Protein AF-0000000083254858 (afdb_homodimer)

Radius of gyration: 30.89 Å; Cα contacts (8 Å, |Δi|>4): 1744; chains: 2; bounding box: 69×106×74 Å

Foldseek 3Di:
DPDAAEEEEEQLLDLCNQVLLVLCLVCCVLPPHQEYEYEYAPVSVVSNVLSQLLSVLQVVVSVHNHYYHYDPDLLVRLAPHQAYEYDDFQVPLVLLQCQQPLVLVLVFHRDCCDAPNNLLSCLLVQVVVVVSLVSCVPRPQNHEYEYARPPQQLNQLLCLVRHSHHYWYDDCQVVVVLVLVCVLVVHHSVQWDWWWWFARLWIWTQFIDGNRHTCLQVLLVQDVRRHCCSPVLRPDDSVVSNVLNTHTTSSCCCPVVVVVSSVVSSVCVVVVHDLSVVLVVLSVVSSVVSNPSPNNHSDPSVVVSDPPCRSVLVSVLVSCLVNQVQDKDWIWDFCQPQDVVDDRSRTHTTIFGQGVVGTHGDHRPDDRPVSVVQRVLLSVLSVLSSVCSVQLDLVSPLVSSVSHSRRDDSVSSSVSSVVSCVVCVVSNVNNVDDPD/DPDAAEEEEEQLLDLCNQVLLVLCLVCCVLPPHQEYEYEYAPVSVVSNVLSQLLSVLQCVVSVHNHYYHYDPDLLVRLAPHQAYEYDDFQVPLVLLQCQQPLVLVLVFHRDCCDAPNNLLSCLLVQVVVVVSLVSCVPRPQNHEYEYARPPQQLNQLLCLVRHSHHYWYDDCQVVVVLVLVCVLVVHHSVQWDWWWWFARLWIWTQFIDGNRHTCLQVLLVQDPRRHCVPVVLRVDDSVVSNVLNTHTTSSCCCPVVVVVSSVVSSVCVVVVHDLSVVLVVLSVVSSVVSNPSPNNHSDPSVVVSDPPCRSVLVSVLVSCLVNQVQDKDWIWDFCQPQPVVDDRSRTHTTIFGQGVVGTHGDHRPDDRPVSVVQSVLLSVLSVLSSVCSVQLDLVSPLVSSVSHSRRDDSVSSSVSSVVSCVVCVVSNVNNVDDPD

InterPro domains:
  IPR001088 Glycoside hydrolase, family 4 [PF02056] (6-181)
  IPR001088 Glycoside hydrolase, family 4 [PR00732] (6-21)
  IPR001088 Glycoside hydrolase, family 4 [PR00732] (77-93)
  IPR001088 Glycoside hydrolase, family 4 [PR00732] (98-111)
  IPR001088 Glycoside hydrolase, family 4 [PR00732] (112-132)
  IPR001088 Glycoside hydrolase, family 4 [PR00732] (141-158)
  IPR001088 Glycoside hydrolase, family 4 [PR00732] (166-177)
  IPR001088 Glycoside hydrolase, family 4 [PR00732] (192-204)
  IPR001088 Glycoside hydrolase, family 4 [PTHR32092] (4-433)
  IPR015955 Lactate dehydrogenase/glycoside hydrolase, family 4, C-terminal [G3DSA:3.90.110.10] (170-436)
  IPR015955 Lactate dehydrogenase/glycoside hydrolase, family 4, C-terminal [SSF56327] (172-433)
  IPR019802 Glycoside hydrolase, family 4, conserved site [PS01324] (141-171)
  IPR022616 Glycosyl hydrolase, family 4, C-terminal [PF11975] (196-407)
  IPR036291 NAD(P)-binding domain superfamily [SSF51735] (4-169)

Solvent-accessible surface area (backbone atoms only — not comparable to full-atom values): 44725 Å² total; per-residue (Å²): 128,83,79,82,33,30,36,17,31,40,31,28,29,35,91,56,41,45,49,34,48,51,35,47,64,73,38,30,92,81,38,62,57,32,33,39,27,33,21,29,52,80,92,33,43,70,42,28,51,39,40,44,50,28,42,46,38,30,38,60,72,68,67,56,84,50,46,73,46,80,45,69,50,61,67,71,39,39,51,66,19,53,35,35,36,35,51,49,59,73,65,47,64,64,41,42,38,49,21,34,47,56,36,44,79,73,75,34,53,43,31,55,67,44,59,65,12,12,48,53,38,34,38,36,35,40,52,55,52,50,50,50,43,55,53,31,59,73,44,24,55,84,21,41,36,41,33,50,31,60,35,23,34,54,42,40,26,44,36,64,72,75,44,89,53,50,66,42,14,47,66,44,66,67,58,52,51,42,52,50,50,19,62,75,67,70,45,64,56,90,46,49,48,72,40,49,42,43,32,64,81,44,35,30,38,52,42,35,25,53,80,81,39,80,42,48,65,59,50,51,71,38,52,93,85,43,35,60,68,66,47,80,83,36,81,62,54,66,65,53,43,45,52,52,61,35,49,66,44,71,58,44,42,60,54,41,31,23,56,60,49,41,52,51,49,50,52,36,47,72,72,67,50,45,72,43,57,53,50,50,52,51,49,53,54,48,50,59,55,42,57,37,87,82,48,46,69,72,60,75,69,58,60,69,74,54,71,62,61,43,36,47,50,53,44,50,49,52,39,26,30,75,62,45,59,55,49,81,46,66,35,29,38,66,31,48,74,55,51,74,64,48,59,42,72,38,46,25,25,32,43,18,35,26,27,60,93,42,71,41,75,50,82,68,90,59,76,50,70,68,48,53,11,57,46,41,16,47,48,34,16,44,56,36,36,47,50,15,33,73,64,23,39,67,50,42,38,46,44,16,47,48,35,26,80,72,40,44,30,40,63,59,45,47,57,51,47,53,52,51,50,59,73,39,39,92,62,36,56,58,62,66,64,74,86,124,128,86,81,82,35,29,36,17,31,41,31,27,29,34,93,57,42,47,49,35,48,51,33,48,63,74,38,30,92,81,38,61,58,31,33,40,28,32,20,30,52,79,92,34,44,68,43,25,51,39,42,44,50,29,42,46,37,30,38,60,73,68,68,55,83,49,46,73,44,78,45,68,50,60,66,73,38,39,52,65,20,50,33,36,36,36,50,49,59,74,65,46,66,64,43,41,39,48,21,35,47,56,35,44,78,74,75,34,54,43,31,55,67,45,60,63,12,11,49,53,38,33,38,36,34,39,52,54,51,50,51,51,44,55,52,31,60,72,43,23,55,84,20,40,36,42,32,50,31,60,34,23,35,55,41,41,27,45,37,63,73,73,44,88,53,49,65,40,15,49,66,46,65,66,58,52,50,42,52,52,49,19,63,74,68,70,44,64,54,90,47,49,49,72,40,51,42,42,31,65,82,43,34,30,38,53,41,34,24,52,81,83,40,80,42,49,66,60,51,50,70,39,52,94,86,42,34,53,70,67,44,84,77,21,88,53,54,64,63,52,42,45,53,53,60,36,49,65,42,71,58,43,42,61,52,42,32,23,56,60,49,41,52,51,49,50,53,35,45,72,73,69,48,45,71,44,57,53,51,52,52,51,49,54,54,48,51,58,55,42,59,37,87,82,48,47,67,72,61,75,68,57,61,71,75,54,72,60,60,43,35,48,50,52,46,50,49,51,39,26,30,75,65,45,59,54,48,81,45,67,34,29,40,66,32,48,75,55,51,72,62,49,58,41,74,38,45,25,26,32,41,18,36,26,26,60,93,42,70,43,75,51,83,70,88,60,75,51,69,69,48,53,10,57,49,40,16,46,50,34,16,44,56,37,37,47,49,16,35,74,63,23,38,67,51,42,37,47,43,16,48,47,36,26,81,73,40,45,30,42,63,59,46,46,58,50,47,53,52,51,51,60,74,38,40,92,60,36,57,59,64,63,63,72,86,122

Nearest PDB structures (foldseek):
  1s6y-assembly1_A  TM=9.684E-01  e=2.148E-42  Geobacillus stearothermophilus
  5c3m-assembly1_C  TM=9.753E-01  e=1.335E-41  Geobacillus stearothermophilus
  5c3m-assembly2_B-3  TM=9.693E-01  e=7.541E-41  Geobacillus stearothermophilus
  6dvv-assembly1_A  TM=8.796E-01  e=2.814E-28  Klebsiella pneumoniae
  6dvv-assembly2_B  TM=8.371E-01  e=1.435E-28  Klebsiella pneumoniae

Secondary structure (DSSP, 8-state):
-----EEEEETTT-TTHHHHHHHHHHHTTTS---EEEEE--GGGHHHHHHHHHHHHHHHHHHT---EEEEES-HHHHHTT-SEEEE---TTHHHHHHHHHHHHHHTTS---SSSHHHHHHHHHHHHHHHHHHHHHHHHH-TT-EEEE-SSSHHHHHHHHHHH--SEEEE--SHHHHHHHHHHHHHT--GGGEEEEEEEETTEEEEEEEEETTEE-HHHHHTT-TT--GGGSTT----HHHHHHHTSEE-GGGHHHHBHHHHHHHHHHHHHTT--HHHHHHHHHHHHHHHHT-TT--S--GGGGGSS-TTHHHHHHHHHHHHHHT---EEEEEEE-TTSSTTS-TTSEEEEEEEEETTEEEEPPP----TTHHHHHHHHHHHHHHHHHHHHH--HHHHHHHHHHSTT--BHHHHHHHHHHHHHHTGGG-GGGS----/-----EEEEETTT-TTHHHHHHHHHHHTTTS---EEEEE--GGGHHHHHHHHHHHHHHHHHHT---EEEEES-HHHHHTT-SEEEE---TTHHHHHHHHHHHHHHTTS---SSSHHHHHHHHHHHHHHHHHHHHHHHHH-TT-EEEE-SSSHHHHHHHHHHH--SEEEE--SHHHHHHHHHHHHHT--GGGEEEEEEEETTEEEEEEEEETTEE-HHHHHTT-TTS-GGGSTT--S-HHHHHHHTSEE-GGGHHHHBHHHHHHHHHHHHHTT--HHHHHHHHHHHHHHHHT-TT--S--GGGGGSS-TTHHHHHHHHHHHHHHT---EEEEEEE-TTSSTTS-TTSEEEEEEEEETTEEEEPPP----HHHHHHHHHHHHHHHHHHHHHHH--HHHHHHHHHHSTT--BHHHHHHHHHHHHHHTGGG-GGGS----

Sequence (872 aa):
MTHHLKIAVIGGGSSYTPELIEGFIRNYPSFPVTEIVLVDIEQGERKLSIVGQLAQRMIEKSGLPIAVRLTLDRRSALEGAAYVLTQLRVGLLEARGWDESIPLRYGFLGQETTGAGGMMKALRTIPVLLDICKDMEELCPDAWLLNFANPAGMVTEAILKHSSIRSIGLCNSPIAAYKWLSGLYNVPVDRIACEFVGLNHLHWISRIEVDGASKLEEILGGGEAYSASNVPQLAWNERLIRSLGAIPSYYLKYFYLHREMLAEQREAHGRGENRAETVKRLEEELFEVYRDPELSHKPPQLEQRGGAYYSEAAVHLMNSLYNDAGDMQTLNVANGDTLPFLPADACIEANCKVTSAGPLVQPVTTVPAAAVGLIQAVKTYERIAIEAAVTGSRDTALLALASHPLIDSASMAEEMLDEMLNRNRAYLPQFFQTTSMTHHLKIAVIGGGSSYTPELIEGFIRNYPSFPVTEIVLVDIEQGERKLSIVGQLAQRMIEKSGLPIAVRLTLDRRSALEGAAYVLTQLRVGLLEARGWDESIPLRYGFLGQETTGAGGMMKALRTIPVLLDICKDMEELCPDAWLLNFANPAGMVTEAILKHSSIRSIGLCNSPIAAYKWLSGLYNVPVDRIACEFVGLNHLHWISRIEVDGASKLEEILGGGEAYSASNVPQLAWNERLIRSLGAIPSYYLKYFYLHREMLAEQREAHGRGENRAETVKRLEEELFEVYRDPELSHKPPQLEQRGGAYYSEAAVHLMNSLYNDAGDMQTLNVANGDTLPFLPADACIEANCKVTSAGPLVQPVTTVPAAAVGLIQAVKTYERIAIEAAVTGSRDTALLALASHPLIDSASMAEEMLDEMLNRNRAYLPQFFQTTS

Organism: NCBI:txid582686

Structure (mmCIF, N/CA/C/O backbone):
data_AF-0000000083254858-model_v1
#
loop_
_entity.id
_entity.type
_entity.pdbx_description
1 polymer 6-phospho-beta-glucosidase
#
loop_
_atom_site.group_PDB
_atom_site.id
_atom_site.type_symbol
_atom_site.label_atom_id
_atom_site.label_alt_id
_atom_site.label_comp_id
_atom_site.label_asym_id
_atom_site.label_entity_id
_atom_site.label_seq_id
_atom_site.pdbx_PDB_ins_code
_atom_site.Cartn_x
_atom_site.Cartn_y
_atom_site.Cartn_z
_atom_site.occupancy
_atom_site.B_iso_or_equiv
_atom_site.auth_seq_id
_atom_site.auth_comp_id
_atom_site.auth_asym_id
_atom_site.auth_atom_id
_atom_site.pdbx_PDB_model_num
ATOM 1 N N . MET A 1 1 ? -9.656 55.125 -0.97 1 36.62 1 MET A N 1
ATOM 2 C CA . MET A 1 1 ? -10.445 54.031 -0.395 1 36.62 1 MET A CA 1
ATOM 3 C C . MET A 1 1 ? -9.57 53.125 0.467 1 36.62 1 MET A C 1
ATOM 5 O O . MET A 1 1 ? -8.562 52.594 -0.002 1 36.62 1 MET A O 1
ATOM 9 N N . THR A 1 2 ? -9.531 53.375 1.734 1 49.47 2 THR A N 1
ATOM 10 C CA . THR A 1 2 ? -8.57 52.781 2.656 1 49.47 2 THR A CA 1
ATOM 11 C C . THR A 1 2 ? -8.602 51.281 2.555 1 49.47 2 THR A C 1
ATOM 13 O O . THR A 1 2 ? -9.672 50.656 2.602 1 49.47 2 THR A O 1
ATOM 16 N N . HIS A 1 3 ? -7.633 50.625 1.886 1 76.56 3 HIS A N 1
ATOM 17 C CA . HIS A 1 3 ? -7.512 49.188 1.618 1 76.56 3 HIS A CA 1
ATOM 18 C C . HIS A 1 3 ? -7.613 48.375 2.906 1 76.56 3 HIS A C 1
ATOM 20 O O . HIS A 1 3 ? -6.934 48.688 3.889 1 76.56 3 HIS A O 1
ATOM 26 N N . HIS A 1 4 ? -8.844 47.688 3.145 1 89.25 4 HIS A N 1
ATOM 27 C CA . HIS A 1 4 ? -9.086 46.844 4.309 1 89.25 4 HIS A CA 1
ATOM 28 C C . HIS A 1 4 ? -8.711 45.406 4.016 1 89.25 4 HIS A C 1
ATOM 30 O O . HIS A 1 4 ? -9.273 44.781 3.111 1 89.25 4 HIS A O 1
ATOM 36 N N . LEU A 1 5 ? -7.633 45.031 4.656 1 97.69 5 LEU A N 1
ATOM 37 C CA . LEU A 1 5 ? -7.18 43.656 4.527 1 97.69 5 LEU A CA 1
ATOM 38 C C . LEU A 1 5 ? -7.262 42.938 5.867 1 97.69 5 LEU A C 1
ATOM 40 O O . LEU A 1 5 ? -6.422 43.125 6.746 1 97.69 5 LEU A O 1
ATOM 44 N N . LYS A 1 6 ? -8.289 42.031 5.996 1 98.44 6 LYS A N 1
ATOM 45 C CA . LYS A 1 6 ? -8.625 41.375 7.254 1 98.44 6 LYS A CA 1
ATOM 46 C C . LYS A 1 6 ? -8.234 39.906 7.223 1 98.44 6 LYS A C 1
ATOM 48 O O . LYS A 1 6 ? -8.539 39.188 6.262 1 98.44 6 LYS A O 1
ATOM 53 N N . ILE A 1 7 ? -7.594 39.438 8.281 1 98.5 7 ILE A N 1
ATOM 54 C CA . ILE A 1 7 ? -7.219 38.062 8.469 1 98.5 7 ILE A CA 1
ATOM 55 C C . ILE A 1 7 ? -7.918 37.5 9.711 1 98.5 7 ILE A C 1
ATOM 57 O O . ILE A 1 7 ? -7.859 38.094 10.781 1 98.5 7 ILE A O 1
ATOM 61 N N . ALA A 1 8 ? -8.609 36.406 9.547 1 98.81 8 ALA A N 1
ATOM 62 C CA . ALA A 1 8 ? -9.164 35.688 10.688 1 98.81 8 ALA A CA 1
ATOM 63 C C . ALA A 1 8 ? -8.297 34.469 11.039 1 98.81 8 ALA A C 1
ATOM 65 O O . ALA A 1 8 ? -7.969 33.656 10.172 1 98.81 8 ALA A O 1
ATOM 66 N N . VAL A 1 9 ? -7.855 34.344 12.289 1 98.5 9 VAL A N 1
ATOM 67 C CA . VAL A 1 9 ? -7.051 33.219 12.758 1 98.5 9 VAL A CA 1
ATOM 68 C C . VAL A 1 9 ? -7.867 32.375 13.727 1 98.5 9 VAL A C 1
ATOM 70 O O . VAL A 1 9 ? -8.086 32.75 14.875 1 98.5 9 VAL A O 1
ATOM 73 N N . ILE A 1 10 ? -8.297 31.219 13.25 1 98.56 10 ILE A N 1
ATOM 74 C CA . ILE A 1 10 ? -9.031 30.297 14.086 1 98.56 10 ILE A CA 1
ATOM 75 C C . ILE A 1 10 ? -8.055 29.422 14.875 1 98.56 10 ILE A C 1
ATOM 77 O O . ILE A 1 10 ? -7.23 28.719 14.281 1 98.56 10 ILE A O 1
ATOM 81 N N . GLY A 1 11 ? -8.195 29.344 16.141 1 97.88 11 GLY A N 1
ATOM 82 C CA . GLY A 1 11 ? -7.152 28.859 17.031 1 97.88 11 GLY A CA 1
ATOM 83 C C . GLY A 1 11 ? -6.156 29.938 17.422 1 97.88 11 GLY A C 1
ATOM 84 O O . GLY A 1 11 ? -4.949 29.688 17.469 1 97.88 11 GLY A O 1
ATOM 85 N N . GLY A 1 12 ? -6.648 31.078 17.609 1 97.44 12 GLY A N 1
ATOM 86 C CA . GLY A 1 12 ? -5.82 32.25 17.859 1 97.44 12 GLY A CA 1
ATOM 87 C C . GLY A 1 12 ? -4.984 32.125 19.125 1 97.44 12 GLY A C 1
ATOM 88 O O . GLY A 1 12 ? -3.965 32.812 19.266 1 97.44 12 GLY A O 1
ATOM 89 N N . GLY A 1 13 ? -5.395 31.297 20.031 1 96.81 13 GLY A N 1
ATOM 90 C CA . GLY A 1 13 ? -4.684 31.125 21.281 1 96.81 13 GLY A CA 1
ATOM 91 C C . GLY A 1 13 ? -3.488 30.203 21.172 1 96.81 13 GLY A C 1
ATOM 92 O O . GLY A 1 13 ? -2.814 29.922 22.172 1 96.81 13 GLY A O 1
ATOM 93 N N . SER A 1 14 ? -3.184 29.75 19.969 1 94.44 14 SER A N 1
ATOM 94 C CA . SER A 1 14 ? -2.025 28.891 19.766 1 94.44 14 SER A CA 1
ATOM 95 C C . SER A 1 14 ? -0.74 29.562 20.234 1 94.44 14 SER A C 1
ATOM 97 O O . SER A 1 14 ? -0.563 30.766 20.047 1 94.44 14 SER A O 1
ATOM 99 N N . SER A 1 15 ? 0.184 28.734 20.75 1 92.38 15 SER A N 1
ATOM 100 C CA . SER A 1 15 ? 1.477 29.266 21.188 1 92.38 15 SER A CA 1
ATOM 101 C C . SER A 1 15 ? 2.303 29.75 20 1 92.38 15 SER A C 1
ATOM 103 O O . SER A 1 15 ? 3.289 30.469 20.188 1 92.38 15 SER A O 1
ATOM 105 N N . TYR A 1 16 ? 1.855 29.5 18.781 1 91.06 16 TYR A N 1
ATOM 106 C CA . TYR A 1 16 ? 2.604 29.875 17.594 1 91.06 16 TYR A CA 1
ATOM 107 C C . TYR A 1 16 ? 2.102 31.203 17.031 1 91.06 16 TYR A C 1
ATOM 109 O O . TYR A 1 16 ? 2.717 31.766 16.125 1 91.06 16 TYR A O 1
ATOM 117 N N . THR A 1 17 ? 1.029 31.734 17.562 1 94.88 17 THR A N 1
ATOM 118 C CA . THR A 1 17 ? 0.412 32.938 17.031 1 94.88 17 THR A CA 1
ATOM 119 C C . THR A 1 17 ? 1.402 34.094 17.062 1 94.88 17 THR A C 1
ATOM 121 O O . THR A 1 17 ? 1.44 34.906 16.125 1 94.88 17 THR A O 1
ATOM 124 N N . PRO A 1 18 ? 2.289 34.219 18.062 1 94.19 18 PRO A N 1
ATOM 125 C CA . PRO A 1 18 ? 3.252 35.344 18.047 1 94.19 18 PRO A CA 1
ATOM 126 C C . PRO A 1 18 ? 4.176 35.281 16.828 1 94.19 18 PRO A C 1
ATOM 128 O O . PRO A 1 18 ? 4.562 36.312 16.297 1 94.19 18 PRO A O 1
ATOM 131 N N . GLU A 1 19 ? 4.516 34.094 16.438 1 93.31 19 GLU A N 1
ATOM 132 C CA . GLU A 1 19 ? 5.316 33.969 15.219 1 93.31 19 GLU A CA 1
ATOM 133 C C . GLU A 1 19 ? 4.551 34.438 14 1 93.31 19 GLU A C 1
ATOM 135 O O . GLU A 1 19 ? 5.125 35.062 13.102 1 93.31 19 GLU A O 1
ATOM 140 N N . LEU A 1 20 ? 3.295 34.188 13.953 1 94.69 20 LEU A N 1
ATOM 141 C CA . LEU A 1 20 ? 2.426 34.688 12.891 1 94.69 20 LEU A CA 1
ATOM 142 C C . LEU A 1 20 ? 2.389 36.188 12.875 1 94.69 20 LEU A C 1
ATOM 144 O O . LEU A 1 20 ? 2.506 36.812 11.82 1 94.69 20 LEU A O 1
ATOM 148 N N . ILE A 1 21 ? 2.262 36.781 14.047 1 96.38 21 ILE A N 1
ATOM 149 C CA . ILE A 1 21 ? 2.205 38.219 14.195 1 96.38 21 ILE A CA 1
ATOM 150 C C . ILE A 1 21 ? 3.518 38.844 13.719 1 96.38 21 ILE A C 1
ATOM 152 O O . ILE A 1 21 ? 3.516 39.844 12.984 1 96.38 21 ILE A O 1
ATOM 156 N N . GLU A 1 22 ? 4.598 38.25 14.148 1 95.12 22 GLU A N 1
ATOM 157 C CA . GLU A 1 22 ? 5.898 38.688 13.68 1 95.12 22 GLU A CA 1
ATOM 158 C C . GLU A 1 22 ? 5.977 38.656 12.156 1 95.12 22 GLU A C 1
ATOM 160 O O . GLU A 1 22 ? 6.523 39.594 11.531 1 95.12 22 GLU A O 1
ATOM 165 N N . GLY A 1 23 ? 5.449 37.625 11.555 1 94.69 23 GLY A N 1
ATOM 166 C CA . GLY A 1 23 ? 5.422 37.531 10.109 1 94.69 23 GLY A CA 1
ATOM 167 C C . GLY A 1 23 ? 4.652 38.625 9.438 1 94.69 23 GLY A C 1
ATOM 168 O O . GLY A 1 23 ? 5.105 39.188 8.43 1 94.69 23 GLY A O 1
ATOM 169 N N . PHE A 1 24 ? 3.471 39 9.961 1 96.88 24 PHE A N 1
ATOM 170 C CA . PHE A 1 24 ? 2.672 40.094 9.398 1 96.88 24 PHE A CA 1
ATOM 171 C C . PHE A 1 24 ? 3.408 41.438 9.508 1 96.88 24 PHE A C 1
ATOM 173 O O . PHE A 1 24 ? 3.387 42.219 8.57 1 96.88 24 PHE A O 1
ATOM 180 N N . ILE A 1 25 ? 4.047 41.625 10.656 1 97 25 ILE A N 1
ATOM 181 C CA . ILE A 1 25 ? 4.793 42.844 10.875 1 97 25 ILE A CA 1
ATOM 182 C C . ILE A 1 25 ? 5.922 42.969 9.852 1 97 25 ILE A C 1
ATOM 184 O O . ILE A 1 25 ? 6.066 44 9.188 1 97 25 ILE A O 1
ATOM 188 N N . ARG A 1 26 ? 6.637 41.906 9.68 1 95.38 26 ARG A N 1
ATOM 189 C CA . ARG A 1 26 ? 7.797 41.906 8.797 1 95.38 26 ARG A CA 1
ATOM 190 C C . ARG A 1 26 ? 7.375 42.062 7.344 1 95.38 26 ARG A C 1
ATOM 192 O O . ARG A 1 26 ? 8.109 42.656 6.547 1 95.38 26 ARG A O 1
ATOM 199 N N . ASN A 1 27 ? 6.219 41.656 6.973 1 96.5 27 ASN A N 1
ATOM 200 C CA . ASN A 1 27 ? 5.789 41.656 5.578 1 96.5 27 ASN A CA 1
ATOM 201 C C . ASN A 1 27 ? 4.844 42.812 5.277 1 96.5 27 ASN A C 1
ATOM 203 O O . ASN A 1 27 ? 4.312 42.906 4.168 1 96.5 27 ASN A O 1
ATOM 207 N N . TYR A 1 28 ? 4.605 43.688 6.137 1 97.44 28 TYR A N 1
ATOM 208 C CA . TYR A 1 28 ? 3.611 44.75 6.027 1 97.44 28 TYR A CA 1
ATOM 209 C C . TYR A 1 28 ? 3.842 45.594 4.773 1 97.44 28 TYR A C 1
ATOM 211 O O . TYR A 1 28 ? 2.887 46 4.109 1 97.44 28 TYR A O 1
ATOM 219 N N . PRO A 1 29 ? 5.086 45.875 4.371 1 97.31 29 PRO A N 1
ATOM 220 C CA . PRO A 1 29 ? 5.289 46.719 3.188 1 97.31 29 PRO A CA 1
ATOM 221 C C . PRO A 1 29 ? 4.711 46.094 1.916 1 97.31 29 PRO A C 1
ATOM 223 O O . PRO A 1 29 ? 4.207 46.812 1.049 1 97.31 29 PRO A O 1
ATOM 226 N N . SER A 1 30 ? 4.738 44.812 1.845 1 96.94 30 SER A N 1
ATOM 227 C CA . SER A 1 30 ? 4.277 44.156 0.63 1 96.94 30 SER A CA 1
ATOM 228 C C . SER A 1 30 ? 2.926 43.5 0.847 1 96.94 30 SER A C 1
ATOM 230 O O . SER A 1 30 ? 2.24 43.125 -0.115 1 96.94 30 SER A O 1
ATOM 232 N N . PHE A 1 31 ? 2.502 43.344 2.008 1 97.44 31 PHE A N 1
ATOM 233 C CA . PHE A 1 31 ? 1.245 42.719 2.398 1 97.44 31 PHE A CA 1
ATOM 234 C C . PHE A 1 31 ? 0.6 43.469 3.555 1 97.44 31 PHE A C 1
ATOM 236 O O . PHE A 1 31 ? 0.658 43.031 4.703 1 97.44 31 PHE A O 1
ATOM 243 N N . PRO A 1 32 ? -0.083 44.531 3.246 1 97.75 32 PRO A N 1
ATOM 244 C CA . PRO A 1 32 ? -0.502 45.5 4.258 1 97.75 32 PRO A CA 1
ATOM 245 C C . PRO A 1 32 ? -1.776 45.062 4.988 1 97.75 32 PRO A C 1
ATOM 247 O O . PRO A 1 32 ? -2.828 45.688 4.809 1 97.75 32 PRO A O 1
ATOM 250 N N . VAL A 1 33 ? -1.627 44.156 5.809 1 98 33 VAL A N 1
ATOM 251 C CA . VAL A 1 33 ? -2.723 43.688 6.656 1 98 33 VAL A CA 1
ATOM 252 C C . VAL A 1 33 ? -3.152 44.812 7.598 1 98 33 VAL A C 1
ATOM 254 O O . VAL A 1 33 ? -2.312 45.469 8.227 1 98 33 VAL A O 1
ATOM 257 N N . THR A 1 34 ? -4.484 45 7.727 1 98.19 34 THR A N 1
ATOM 258 C CA . THR A 1 34 ? -4.949 46.094 8.547 1 98.19 34 THR A CA 1
ATOM 259 C C . THR A 1 34 ? -5.699 45.594 9.773 1 98.19 34 THR A C 1
ATOM 261 O O . THR A 1 34 ? -5.887 46.312 10.75 1 98.19 34 THR A O 1
ATOM 264 N N . GLU A 1 35 ? -6.148 44.375 9.711 1 98.62 35 GLU A N 1
ATOM 265 C CA . GLU A 1 35 ? -6.91 43.812 10.828 1 98.62 35 GLU A CA 1
ATOM 266 C C . GLU A 1 35 ? -6.645 42.312 10.984 1 98.62 35 GLU A C 1
ATOM 268 O O . GLU A 1 35 ? -6.723 41.562 10.016 1 98.62 35 GLU A O 1
ATOM 273 N N . ILE A 1 36 ? -6.301 41.938 12.148 1 98.69 36 ILE A N 1
ATOM 274 C CA . ILE A 1 36 ? -6.141 40.531 12.523 1 98.69 36 ILE A CA 1
ATOM 275 C C . ILE A 1 36 ? -7.125 40.188 13.633 1 98.69 36 ILE A C 1
ATOM 277 O O . ILE A 1 36 ? -7.133 40.812 14.695 1 98.69 36 ILE A O 1
ATOM 281 N N . VAL A 1 37 ? -8 39.25 13.391 1 98.88 37 VAL A N 1
ATOM 282 C CA . VAL A 1 37 ? -8.922 38.781 14.422 1 98.88 37 VAL A CA 1
ATOM 283 C C . VAL A 1 37 ? -8.508 37.375 14.898 1 98.88 37 VAL A C 1
ATOM 285 O O . VAL A 1 37 ? -8.508 36.438 14.117 1 98.88 37 VAL A O 1
ATOM 288 N N . LEU A 1 38 ? -8.094 37.281 16.156 1 98.81 38 LEU A N 1
ATOM 289 C CA . LEU A 1 38 ? -7.785 36 16.812 1 98.81 38 LEU A CA 1
ATOM 290 C C . LEU A 1 38 ? -9.023 35.438 17.484 1 98.81 38 LEU A C 1
ATOM 292 O O . LEU A 1 38 ? -9.625 36.094 18.344 1 98.81 38 LEU A O 1
ATOM 296 N N . VAL A 1 39 ? -9.367 34.281 17.062 1 98.62 39 VAL A N 1
ATOM 297 C CA . VAL A 1 39 ? -10.578 33.688 17.594 1 98.62 39 VAL A CA 1
ATOM 298 C C . VAL A 1 39 ? -10.242 32.312 18.203 1 98.62 39 VAL A C 1
ATOM 300 O O . VAL A 1 39 ? -9.375 31.609 17.703 1 98.62 39 VAL A O 1
ATOM 303 N N . ASP A 1 40 ? -10.852 31.953 19.312 1 98.5 40 ASP A N 1
ATOM 304 C CA . ASP A 1 40 ? -10.742 30.641 19.953 1 98.5 40 ASP A CA 1
ATOM 305 C C . ASP A 1 40 ? -12.062 30.219 20.578 1 98.5 40 ASP A C 1
ATOM 307 O O . ASP A 1 40 ? -13.047 30.969 20.531 1 98.5 40 ASP A O 1
ATOM 311 N N . ILE A 1 41 ? -12.109 29.047 21.016 1 97.81 41 ILE A N 1
ATOM 312 C CA . ILE A 1 41 ? -13.281 28.516 21.719 1 97.81 41 ILE A CA 1
ATOM 313 C C . ILE A 1 41 ? -13.188 28.875 23.203 1 97.81 41 ILE A C 1
ATOM 315 O O . ILE A 1 41 ? -12.164 29.375 23.672 1 97.81 41 ILE A O 1
ATOM 319 N N . GLU A 1 42 ? -14.242 28.578 23.938 1 97.69 42 GLU A N 1
ATOM 320 C CA . GLU A 1 42 ? -14.305 28.938 25.344 1 97.69 42 GLU A CA 1
ATOM 321 C C . GLU A 1 42 ? -13.18 28.281 26.141 1 97.69 42 GLU A C 1
ATOM 323 O O . GLU A 1 42 ? -12.555 28.906 26.984 1 97.69 42 GLU A O 1
ATOM 328 N N . GLN A 1 43 ? -12.883 27.062 25.797 1 96.31 43 GLN A N 1
ATOM 329 C CA . GLN A 1 43 ? -11.836 26.328 26.5 1 96.31 43 GLN A CA 1
ATOM 330 C C . GLN A 1 43 ? -10.461 26.938 26.266 1 96.31 43 GLN A C 1
ATOM 332 O O . GLN A 1 43 ? -9.523 26.688 27.016 1 96.31 43 GLN A O 1
ATOM 337 N N . GLY A 1 44 ? -10.383 27.75 25.219 1 96.75 44 GLY A N 1
ATOM 338 C CA . GLY A 1 44 ? -9.117 28.375 24.859 1 96.75 44 GLY A CA 1
ATOM 339 C C . GLY A 1 44 ? -9.039 29.828 25.25 1 96.75 44 GLY A C 1
ATOM 340 O O . GLY A 1 44 ? -8.094 30.531 24.859 1 96.75 44 GLY A O 1
ATOM 341 N N . GLU A 1 45 ? -9.969 30.297 26.016 1 98 45 GLU A N 1
ATOM 342 C CA . GLU A 1 45 ? -10.078 31.719 26.312 1 98 45 GLU A CA 1
ATOM 343 C C . GLU A 1 45 ? -8.836 32.219 27.047 1 98 45 GLU A C 1
ATOM 345 O O . GLU A 1 45 ? -8.32 33.312 26.734 1 98 45 GLU A O 1
ATOM 350 N N . ARG A 1 46 ? -8.359 31.469 28.031 1 97.25 46 ARG A N 1
ATOM 351 C CA . ARG A 1 46 ? -7.168 31.859 28.781 1 97.25 46 ARG A CA 1
ATOM 352 C C . ARG A 1 46 ? -5.961 32 27.859 1 97.25 46 ARG A C 1
ATOM 354 O O . ARG A 1 46 ? -5.246 33 27.922 1 97.25 46 ARG A O 1
ATOM 361 N N . LYS A 1 47 ? -5.777 31.031 27.016 1 97.56 47 LYS A N 1
ATOM 362 C CA . LYS A 1 47 ? -4.664 31.078 26.078 1 97.56 47 LYS A CA 1
ATOM 363 C C . LYS A 1 47 ? -4.805 32.25 25.109 1 97.56 47 LYS A C 1
ATOM 365 O O . LYS A 1 47 ? -3.828 32.938 24.797 1 97.56 47 LYS A O 1
ATOM 370 N N . LEU A 1 48 ? -6.031 32.406 24.641 1 98.44 48 LEU A N 1
ATOM 371 C CA . LEU A 1 48 ? -6.316 33.5 23.719 1 98.44 48 LEU A CA 1
ATOM 372 C C . LEU A 1 48 ? -5.957 34.844 24.328 1 98.44 48 LEU A C 1
ATOM 374 O O . LEU A 1 48 ? -5.367 35.688 23.672 1 98.44 48 LEU A O 1
ATOM 378 N N . SER A 1 49 ? -6.309 34.969 25.562 1 98.31 49 SER A N 1
ATOM 379 C CA . SER A 1 49 ? -6.047 36.219 26.266 1 98.31 49 SER A CA 1
ATOM 380 C C . SER A 1 49 ? -4.547 36.5 26.391 1 98.31 49 SER A C 1
ATOM 382 O O . SER A 1 49 ? -4.07 37.594 26.078 1 98.31 49 SER A O 1
ATOM 384 N N . ILE A 1 50 ? -3.814 35.5 26.797 1 97.94 50 ILE A N 1
ATOM 385 C CA . ILE A 1 50 ? -2.377 35.594 27.016 1 97.94 50 ILE A CA 1
ATOM 386 C C . ILE A 1 50 ? -1.681 35.906 25.688 1 97.94 50 ILE A C 1
ATOM 388 O O . ILE A 1 50 ? -0.921 36.875 25.578 1 97.94 50 ILE A O 1
ATOM 392 N N . VAL A 1 51 ? -1.982 35.156 24.719 1 97.25 51 VAL A N 1
ATOM 393 C CA . VAL A 1 51 ? -1.35 35.25 23.406 1 97.25 51 VAL A CA 1
ATOM 394 C C . VAL A 1 51 ? -1.793 36.531 22.703 1 97.25 51 VAL A C 1
ATOM 396 O O . VAL A 1 51 ? -0.987 37.188 22.062 1 97.25 51 VAL A O 1
ATOM 399 N N . GLY A 1 52 ? -3.064 36.812 22.828 1 98.12 52 GLY A N 1
ATOM 400 C CA . GLY A 1 52 ? -3.611 38.031 22.234 1 98.12 52 GLY A CA 1
ATOM 401 C C . GLY A 1 52 ? -2.98 39.281 22.766 1 98.12 52 GLY A C 1
ATOM 402 O O . GLY A 1 52 ? -2.701 40.219 22.016 1 98.12 52 GLY A O 1
ATOM 403 N N . GLN A 1 53 ? -2.785 39.344 24.031 1 98.12 53 GLN A N 1
ATOM 404 C CA . GLN A 1 53 ? -2.15 40.5 24.641 1 98.12 53 GLN A CA 1
ATOM 405 C C . GLN A 1 53 ? -0.719 40.688 24.141 1 98.12 53 GLN A C 1
ATOM 407 O O . GLN A 1 53 ? -0.278 41.781 23.859 1 98.12 53 GLN A O 1
ATOM 412 N N . LEU A 1 54 ? -0.035 39.594 24.094 1 98 54 LEU A N 1
ATOM 413 C CA . LEU A 1 54 ? 1.307 39.656 23.531 1 98 54 LEU A CA 1
ATOM 414 C C . LEU A 1 54 ? 1.262 40.156 22.094 1 98 54 LEU A C 1
ATOM 416 O O . LEU A 1 54 ? 2.074 41 21.703 1 98 54 LEU A O 1
ATOM 420 N N . ALA A 1 55 ? 0.337 39.656 21.328 1 98.06 55 ALA A N 1
ATOM 421 C CA . ALA A 1 55 ? 0.176 40.094 19.938 1 98.06 55 ALA A CA 1
ATOM 422 C C . ALA A 1 55 ? -0.067 41.594 19.844 1 98.06 55 ALA A C 1
ATOM 424 O O . ALA A 1 55 ? 0.519 42.281 19 1 98.06 55 ALA A O 1
ATOM 425 N N . GLN A 1 56 ? -0.909 42.094 20.688 1 98.38 56 GLN A N 1
ATOM 426 C CA . GLN A 1 56 ? -1.217 43.531 20.734 1 98.38 56 GLN A CA 1
ATOM 427 C C . GLN A 1 56 ? 0.019 44.344 21.094 1 98.38 56 GLN A C 1
ATOM 429 O O . GLN A 1 56 ? 0.279 45.375 20.484 1 98.38 56 GLN A O 1
ATOM 434 N N . ARG A 1 57 ? 0.826 43.812 22.016 1 98.38 57 ARG A N 1
ATOM 435 C CA . ARG A 1 57 ? 2.057 44.5 22.391 1 98.38 57 ARG A CA 1
ATOM 436 C C . ARG A 1 57 ? 3.055 44.5 21.234 1 98.38 57 ARG A C 1
ATOM 438 O O . ARG A 1 57 ? 3.756 45.5 21.016 1 98.38 57 ARG A O 1
ATOM 445 N N . MET A 1 58 ? 3.105 43.438 20.547 1 97.94 58 MET A N 1
ATOM 446 C CA . MET A 1 58 ? 4.008 43.344 19.406 1 97.94 58 MET A CA 1
ATOM 447 C C . MET A 1 58 ? 3.639 44.344 18.328 1 97.94 58 MET A C 1
ATOM 449 O O . MET A 1 58 ? 4.516 45 17.766 1 97.94 58 MET A O 1
ATOM 453 N N . ILE A 1 59 ? 2.357 44.5 18.047 1 98.19 59 ILE A N 1
ATOM 454 C CA . ILE A 1 59 ? 1.891 45.438 17.031 1 98.19 59 ILE A CA 1
ATOM 455 C C . ILE A 1 59 ? 2.148 46.875 17.5 1 98.19 59 ILE A C 1
ATOM 457 O O . ILE A 1 59 ? 2.607 47.719 16.719 1 98.19 59 ILE A O 1
ATOM 461 N N . GLU A 1 60 ? 1.813 47.125 18.734 1 98 60 GLU A N 1
ATOM 462 C CA . GLU A 1 60 ? 2.051 48.469 19.281 1 98 60 GLU A CA 1
ATOM 463 C C . GLU A 1 60 ? 3.516 48.875 19.141 1 98 60 GLU A C 1
ATOM 465 O O . GLU A 1 60 ? 3.82 50 18.719 1 98 60 GLU A O 1
ATOM 470 N N . LYS A 1 61 ? 4.352 47.969 19.516 1 97.94 61 LYS A N 1
ATOM 471 C CA . LYS A 1 61 ? 5.785 48.219 19.422 1 97.94 61 LYS A CA 1
ATOM 472 C C . LYS A 1 61 ? 6.211 48.5 17.984 1 97.94 61 LYS A C 1
ATOM 474 O O . LYS A 1 61 ? 7.09 49.344 17.75 1 97.94 61 LYS A O 1
ATOM 479 N N . SER A 1 62 ? 5.594 47.844 17.047 1 97.44 62 SER A N 1
ATOM 480 C CA . SER A 1 62 ? 5.957 48 15.641 1 97.44 62 SER A CA 1
ATOM 481 C C . SER A 1 62 ? 5.562 49.375 15.102 1 97.44 62 SER A C 1
ATOM 483 O O . SER A 1 62 ? 6.121 49.844 14.102 1 97.44 62 SER A O 1
ATOM 485 N N . GLY A 1 63 ? 4.488 49.969 15.609 1 97.81 63 GLY A N 1
ATOM 486 C CA . GLY A 1 63 ? 3.975 51.25 15.156 1 97.81 63 GLY A CA 1
ATOM 487 C C . GLY A 1 63 ? 3.1 51.156 13.922 1 97.81 63 GLY A C 1
ATOM 488 O O . GLY A 1 63 ? 2.654 52.156 13.375 1 97.81 63 GLY A O 1
ATOM 489 N N . LEU A 1 64 ? 2.824 49.969 13.492 1 97.81 64 LEU A N 1
ATOM 490 C CA . LEU A 1 64 ? 2.039 49.75 12.281 1 97.81 64 LEU A CA 1
ATOM 491 C C . LEU A 1 64 ? 0.547 49.875 12.57 1 97.81 64 LEU A C 1
ATOM 493 O O . LEU A 1 64 ? 0.096 49.594 13.68 1 97.81 64 LEU A O 1
ATOM 497 N N . PRO A 1 65 ? -0.224 50.344 11.617 1 97.69 65 PRO A N 1
ATOM 498 C CA . PRO A 1 65 ? -1.667 50.5 11.805 1 97.69 65 PRO A CA 1
ATOM 499 C C . PRO A 1 65 ? -2.438 49.219 11.609 1 97.69 65 PRO A C 1
ATOM 501 O O . PRO A 1 65 ? -3.332 49.125 10.766 1 97.69 65 PRO A O 1
ATOM 504 N N . ILE A 1 66 ? -2.115 48.25 12.352 1 98.25 66 ILE A N 1
ATOM 505 C CA . ILE A 1 66 ? -2.785 46.938 12.344 1 98.25 66 ILE A CA 1
ATOM 506 C C . ILE A 1 66 ? -3.629 46.781 13.602 1 98.25 66 ILE A C 1
ATOM 508 O O . ILE A 1 66 ? -3.133 46.969 14.719 1 98.25 66 ILE A O 1
ATOM 512 N N . ALA A 1 67 ? -4.863 46.531 13.484 1 98.38 67 ALA A N 1
ATOM 513 C CA . ALA A 1 67 ? -5.734 46.25 14.625 1 98.38 67 ALA A CA 1
ATOM 514 C C . ALA A 1 67 ? -5.766 44.75 14.945 1 98.38 67 ALA A C 1
ATOM 516 O O . ALA A 1 67 ? -5.891 43.938 14.047 1 98.38 67 ALA A O 1
ATOM 517 N N . VAL A 1 68 ? -5.582 44.438 16.203 1 98.56 68 VAL A N 1
ATOM 518 C CA . VAL A 1 68 ? -5.707 43.062 16.656 1 98.56 68 VAL A CA 1
ATOM 519 C C . VAL A 1 68 ? -6.914 42.938 17.594 1 98.56 68 VAL A C 1
ATOM 521 O O . VAL A 1 68 ? -6.973 43.562 18.641 1 98.56 68 VAL A O 1
ATOM 524 N N . ARG A 1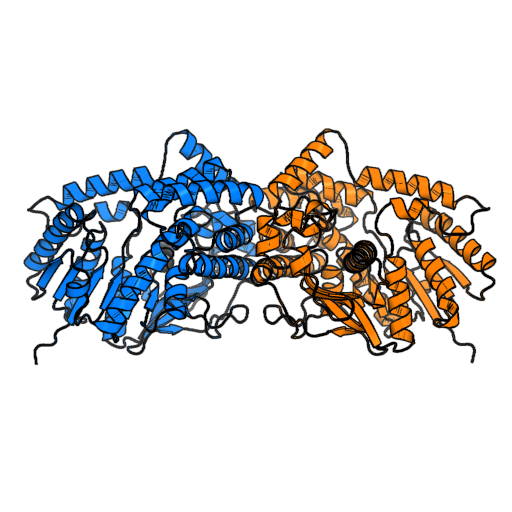 69 ? -7.797 42.125 17.234 1 98.5 69 ARG A N 1
ATOM 525 C CA . ARG A 1 69 ? -9 41.875 18.016 1 98.5 69 ARG A CA 1
ATOM 526 C C . ARG A 1 69 ? -9.07 40.438 18.484 1 98.5 69 ARG A C 1
ATOM 528 O O . ARG A 1 69 ? -8.664 39.531 17.766 1 98.5 69 ARG A O 1
ATOM 535 N N . LEU A 1 70 ? -9.539 40.25 19.719 1 98.69 70 LEU A N 1
ATOM 536 C CA . LEU A 1 70 ? -9.766 38.938 20.281 1 98.69 70 LEU A CA 1
ATOM 537 C C . LEU A 1 70 ? -11.258 38.656 20.438 1 98.69 70 LEU A C 1
ATOM 539 O O . LEU A 1 70 ? -12.023 39.531 20.812 1 98.69 70 LEU A O 1
ATOM 543 N N . THR A 1 71 ? -11.711 37.438 20.094 1 98.75 71 THR A N 1
ATOM 544 C CA . THR A 1 71 ? -13.125 37.125 20.25 1 98.75 71 THR A CA 1
ATOM 545 C C . THR A 1 71 ? -13.328 35.625 20.422 1 98.75 71 THR A C 1
ATOM 547 O O . THR A 1 71 ? -12.43 34.844 20.109 1 98.75 71 THR A O 1
ATOM 550 N N . LEU A 1 72 ? -14.398 35.219 20.984 1 98.56 72 LEU A N 1
ATOM 551 C CA . LEU A 1 72 ? -14.828 33.812 21.062 1 98.56 72 LEU A CA 1
ATOM 552 C C . LEU A 1 72 ? -15.922 33.531 20.047 1 98.56 72 LEU A C 1
ATOM 554 O O . LEU A 1 72 ? -16.391 32.406 19.922 1 98.56 72 LEU A O 1
ATOM 558 N N . ASP A 1 73 ? -16.234 34.562 19.266 1 98.5 73 ASP A N 1
ATOM 559 C CA . ASP A 1 73 ? -17.266 34.438 18.234 1 98.5 73 ASP A CA 1
ATOM 560 C C . ASP A 1 73 ? -16.641 34.25 16.859 1 98.5 73 ASP A C 1
ATOM 562 O O . ASP A 1 73 ? -16.266 35.25 16.203 1 98.5 73 ASP A O 1
ATOM 566 N N . ARG A 1 74 ? -16.734 33.094 16.359 1 98.38 74 ARG A N 1
ATOM 567 C CA . ARG A 1 74 ? -16.109 32.75 15.094 1 98.38 74 ARG A CA 1
ATOM 568 C C . ARG A 1 74 ? -16.734 33.531 13.938 1 98.38 74 ARG A C 1
ATOM 570 O O . ARG A 1 74 ? -16.016 34 13.047 1 98.38 74 ARG A O 1
ATOM 577 N N . ARG A 1 75 ? -18.016 33.688 13.914 1 98.56 75 ARG A N 1
ATOM 578 C CA . ARG A 1 75 ? -18.719 34.312 12.805 1 98.56 75 ARG A CA 1
ATOM 579 C C . ARG A 1 75 ? -18.297 35.781 12.664 1 98.56 75 ARG A C 1
ATOM 581 O O . ARG A 1 75 ? -18.078 36.25 11.547 1 98.56 75 ARG A O 1
ATOM 588 N N . SER A 1 76 ? -18.219 36.438 13.812 1 98.44 76 SER A N 1
ATOM 589 C CA . SER A 1 76 ? -17.797 37.844 13.773 1 98.44 76 SER A CA 1
ATOM 590 C C . SER A 1 76 ? -16.391 37.969 13.211 1 98.44 76 SER A C 1
ATOM 592 O O . SER A 1 76 ? -16.062 38.938 12.547 1 98.44 76 SER A O 1
ATOM 594 N N . ALA A 1 77 ? -15.531 37.031 13.492 1 98.56 77 ALA A N 1
ATOM 595 C CA . ALA A 1 77 ? -14.156 37.031 13.008 1 98.56 77 ALA A CA 1
ATOM 596 C C . ALA A 1 77 ? -14.109 36.781 11.5 1 98.56 77 ALA A C 1
ATOM 598 O O . ALA A 1 77 ? -13.266 37.375 10.797 1 98.56 77 ALA A O 1
ATOM 599 N N . LEU A 1 78 ? -15.008 36 10.953 1 98.81 78 LEU A N 1
ATOM 600 C CA . LEU A 1 78 ? -14.984 35.562 9.57 1 98.81 78 LEU A CA 1
ATOM 601 C C . LEU A 1 78 ? -15.57 36.625 8.641 1 98.81 78 LEU A C 1
ATOM 603 O O . LEU A 1 78 ? -15.172 36.719 7.48 1 98.81 78 LEU A O 1
ATOM 607 N N . GLU A 1 79 ? -16.469 37.438 9.18 1 98.12 79 GLU A N 1
ATOM 608 C CA . GLU A 1 79 ? -17.156 38.438 8.344 1 98.12 79 GLU A CA 1
ATOM 609 C C . GLU A 1 79 ? -16.141 39.375 7.656 1 98.12 79 GLU A C 1
ATOM 611 O O . GLU A 1 79 ? -15.391 40.062 8.32 1 98.12 79 GLU A O 1
ATOM 616 N N . GLY A 1 80 ? -16.109 39.219 6.305 1 96.81 80 GLY A N 1
ATOM 617 C CA . GLY A 1 80 ? -15.289 40.125 5.5 1 96.81 80 GLY A CA 1
ATOM 618 C C . GLY A 1 80 ? -13.828 39.719 5.461 1 96.81 80 GLY A C 1
ATOM 619 O O . GLY A 1 80 ? -12.992 40.469 4.938 1 96.81 80 GLY A O 1
ATOM 620 N N . ALA A 1 81 ? -13.477 38.656 5.977 1 98.5 81 ALA A N 1
ATOM 621 C CA . ALA A 1 81 ? -12.086 38.188 5.973 1 98.5 81 ALA A CA 1
ATOM 622 C C . ALA A 1 81 ? -11.617 37.875 4.555 1 98.5 81 ALA A C 1
ATOM 624 O O . ALA A 1 81 ? -12.367 37.312 3.754 1 98.5 81 ALA A O 1
ATOM 625 N N . ALA A 1 82 ? -10.398 38.312 4.273 1 98.12 82 ALA A N 1
ATOM 626 C CA . ALA A 1 82 ? -9.773 37.969 2.998 1 98.12 82 ALA A CA 1
ATOM 627 C C . ALA A 1 82 ? -9.086 36.594 3.072 1 98.12 82 ALA A C 1
ATOM 629 O O . ALA A 1 82 ? -9.031 35.875 2.08 1 98.12 82 ALA A O 1
ATOM 630 N N . TYR A 1 83 ? -8.531 36.344 4.195 1 98.38 83 TYR A N 1
ATOM 631 C CA . TYR A 1 83 ? -7.863 35.094 4.48 1 98.38 83 TYR A CA 1
ATOM 632 C C . TYR A 1 83 ? -8.289 34.531 5.832 1 98.38 83 TYR A C 1
ATOM 634 O O . TYR A 1 83 ? -8.531 35.281 6.773 1 98.38 83 TYR A O 1
ATOM 642 N N . VAL A 1 84 ? -8.422 33.25 5.887 1 98.75 84 VAL A N 1
ATOM 643 C CA . VAL A 1 84 ? -8.703 32.531 7.121 1 98.75 84 VAL A CA 1
ATOM 644 C C . VAL A 1 84 ? -7.617 31.5 7.375 1 98.75 84 VAL A C 1
ATOM 646 O O . VAL A 1 84 ? -7.293 30.703 6.492 1 98.75 84 VAL A O 1
ATOM 649 N N . LEU A 1 85 ? -6.996 31.547 8.539 1 97.88 85 LEU A N 1
ATOM 650 C CA . LEU A 1 85 ? -5.992 30.578 8.961 1 97.88 85 LEU A CA 1
ATOM 651 C C . LEU A 1 85 ? -6.535 29.688 10.07 1 97.88 85 LEU A C 1
ATOM 653 O O . LEU A 1 85 ? -7.207 30.156 10.984 1 97.88 85 LEU A O 1
ATOM 657 N N . THR A 1 86 ? -6.25 28.406 9.883 1 97.56 86 THR A N 1
ATOM 658 C CA . THR A 1 86 ? -6.621 27.5 10.953 1 97.56 86 THR A CA 1
ATOM 659 C C . THR A 1 86 ? -5.383 26.875 11.586 1 97.56 86 THR A C 1
ATOM 661 O O . THR A 1 86 ? -4.496 26.391 10.875 1 97.56 86 THR A O 1
ATOM 664 N N . GLN A 1 87 ? -5.27 26.953 12.844 1 96.06 87 GLN A N 1
ATOM 665 C CA . GLN A 1 87 ? -4.227 26.328 13.656 1 96.06 87 GLN A CA 1
ATOM 666 C C . GLN A 1 87 ? -4.805 25.766 14.945 1 96.06 87 GLN A C 1
ATOM 668 O O . GLN A 1 87 ? -4.262 25.984 16.031 1 96.06 87 GLN A O 1
ATOM 673 N N . LEU A 1 88 ? -5.895 25.109 14.852 1 96.31 88 LEU A N 1
ATOM 674 C CA . LEU A 1 88 ? -6.648 24.594 15.984 1 96.31 88 LEU A CA 1
ATOM 675 C C . LEU A 1 88 ? -6.281 23.125 16.266 1 96.31 88 LEU A C 1
ATOM 677 O O . LEU A 1 88 ? -5.68 22.469 15.414 1 96.31 88 LEU A O 1
ATOM 681 N N . ARG A 1 89 ? -6.516 22.688 17.438 1 96.38 89 ARG A N 1
ATOM 682 C CA . ARG A 1 89 ? -6.414 21.297 17.859 1 96.38 89 ARG A CA 1
ATOM 683 C C . ARG A 1 89 ? -7.676 20.859 18.594 1 96.38 89 ARG A C 1
ATOM 685 O O . ARG A 1 89 ? -7.816 21.094 19.797 1 96.38 89 ARG A O 1
ATOM 692 N N . VAL A 1 90 ? -8.539 20.172 17.891 1 97.94 90 VAL A N 1
ATOM 693 C CA . VAL A 1 90 ? -9.773 19.688 18.5 1 97.94 90 VAL A CA 1
ATOM 694 C C . VAL A 1 90 ? -9.438 18.625 19.562 1 97.94 90 VAL A C 1
ATOM 696 O O . VAL A 1 90 ? -8.75 17.641 19.266 1 97.94 90 VAL A O 1
ATOM 699 N N . GLY A 1 91 ? -9.93 18.844 20.766 1 96.56 91 GLY A N 1
ATOM 700 C CA . GLY A 1 91 ? -9.609 17.953 21.875 1 96.56 91 GLY A CA 1
ATOM 701 C C . GLY A 1 91 ? -8.375 18.375 22.641 1 96.56 91 GLY A C 1
ATOM 702 O O . GLY A 1 91 ? -8.008 17.75 23.641 1 96.56 91 GLY A O 1
ATOM 703 N N . LEU A 1 92 ? -7.699 19.453 22.203 1 95 92 LEU A N 1
ATOM 704 C CA . LEU A 1 92 ? -6.562 20.062 22.891 1 95 92 LEU A CA 1
ATOM 705 C C . LEU A 1 92 ? -5.445 19.047 23.094 1 95 92 LEU A C 1
ATOM 707 O O . LEU A 1 92 ? -5.41 18.016 22.422 1 95 92 LEU A O 1
ATOM 711 N N . LEU A 1 93 ? -4.457 19.328 23.906 1 93.75 93 LEU A N 1
ATOM 712 C CA . LEU A 1 93 ? -3.299 18.469 24.125 1 93.75 93 LEU A CA 1
ATOM 713 C C . LEU A 1 93 ? -3.697 17.203 24.859 1 93.75 93 LEU A C 1
ATOM 715 O O . LEU A 1 93 ? -3 16.188 24.781 1 93.75 93 LEU A O 1
ATOM 719 N N . GLU A 1 94 ? -4.789 17.281 25.5 1 94.38 94 GLU A N 1
ATOM 720 C CA . GLU A 1 94 ? -5.289 16.078 26.172 1 94.38 94 GLU A CA 1
ATOM 721 C C . GLU A 1 94 ? -5.582 14.977 25.172 1 94.38 94 GLU A C 1
ATOM 723 O O . GLU A 1 94 ? -5.184 13.828 25.375 1 94.38 94 GLU A O 1
ATOM 728 N N . ALA A 1 95 ? -6.258 15.297 24.094 1 96.81 95 ALA A N 1
ATOM 729 C CA . ALA A 1 95 ? -6.574 14.312 23.062 1 96.81 95 ALA A CA 1
ATOM 730 C C . ALA A 1 95 ? -5.309 13.82 22.375 1 96.81 95 ALA A C 1
ATOM 732 O O . ALA A 1 95 ? -5.223 12.648 21.984 1 96.81 95 ALA A O 1
ATOM 733 N N . ARG A 1 96 ? -4.328 14.719 22.219 1 96.12 96 ARG A N 1
ATOM 734 C CA . ARG A 1 96 ? -3.039 14.266 21.703 1 96.12 96 ARG A CA 1
ATOM 735 C C . ARG A 1 96 ? -2.463 13.148 22.562 1 96.12 96 ARG A C 1
ATOM 737 O O . ARG A 1 96 ? -1.911 12.18 22.031 1 96.12 96 ARG A O 1
ATOM 744 N N . GLY A 1 97 ? -2.562 13.344 23.875 1 95.12 97 GLY A N 1
ATOM 745 C CA . GLY A 1 97 ? -2.105 12.312 24.781 1 95.12 97 GLY A CA 1
ATOM 746 C C . GLY A 1 97 ? -2.76 10.961 24.531 1 95.12 97 GLY A C 1
ATOM 747 O O . GLY A 1 97 ? -2.092 9.93 24.562 1 95.12 97 GLY A O 1
ATOM 748 N N . TRP A 1 98 ? -4.074 10.945 24.297 1 96.94 98 TRP A N 1
ATOM 749 C CA . TRP A 1 98 ? -4.785 9.711 24 1 96.94 98 TRP A CA 1
ATOM 750 C C . TRP A 1 98 ? -4.309 9.109 22.672 1 96.94 98 TRP A C 1
ATOM 752 O O . TRP A 1 98 ? -4.082 7.902 22.578 1 96.94 98 TRP A O 1
ATOM 762 N N . ASP A 1 99 ? -4.121 9.945 21.656 1 97.19 99 ASP A N 1
ATOM 763 C CA . ASP A 1 99 ? -3.695 9.516 20.328 1 97.19 99 ASP A CA 1
ATOM 764 C C . ASP A 1 99 ? -2.338 8.82 20.375 1 97.19 99 ASP A C 1
ATOM 766 O O . ASP A 1 99 ? -2.064 7.918 19.594 1 97.19 99 ASP A O 1
ATOM 770 N N . GLU A 1 100 ? -1.506 9.258 21.312 1 96.31 100 GLU A N 1
ATOM 771 C CA . GLU A 1 100 ? -0.137 8.758 21.391 1 96.31 100 GLU A CA 1
ATOM 772 C C . GLU A 1 100 ? -0.033 7.559 22.328 1 96.31 100 GLU A C 1
ATOM 774 O O . GLU A 1 100 ? 0.892 6.754 22.203 1 96.31 100 GLU A O 1
ATOM 779 N N . SER A 1 101 ? -0.981 7.371 23.219 1 95.69 101 SER A N 1
ATOM 780 C CA . SER A 1 101 ? -0.805 6.359 24.25 1 95.69 101 SER A CA 1
ATOM 781 C C . SER A 1 101 ? -1.712 5.156 24.016 1 95.69 101 SER A C 1
ATOM 783 O O . SER A 1 101 ? -1.299 4.012 24.219 1 95.69 101 SER A O 1
ATOM 785 N N . ILE A 1 102 ? -2.984 5.359 23.609 1 97.19 102 ILE A N 1
ATOM 786 C CA . ILE A 1 102 ? -3.955 4.273 23.516 1 97.19 102 ILE A CA 1
ATOM 787 C C . ILE A 1 102 ? -3.486 3.242 22.5 1 97.19 102 ILE A C 1
ATOM 789 O O . ILE A 1 102 ? -3.48 2.041 22.766 1 97.19 102 ILE A O 1
ATOM 793 N N . PRO A 1 103 ? -3.029 3.674 21.297 1 98.12 103 PRO A N 1
ATOM 794 C CA . PRO A 1 103 ? -2.588 2.674 20.312 1 98.12 103 PRO A CA 1
ATOM 795 C C . PRO A 1 103 ? -1.448 1.802 20.844 1 98.12 103 PRO A C 1
ATOM 797 O O . PRO A 1 103 ? -1.388 0.609 20.531 1 98.12 103 PRO A O 1
ATOM 800 N N . LEU A 1 104 ? -0.585 2.332 21.656 1 97.12 104 LEU A N 1
ATOM 801 C CA . LEU A 1 104 ? 0.553 1.585 22.188 1 97.12 104 LEU A CA 1
ATOM 802 C C . LEU A 1 104 ? 0.086 0.394 23.016 1 97.12 104 LEU A C 1
ATOM 804 O O . LEU A 1 104 ? 0.718 -0.665 23 1 97.12 104 LEU A O 1
ATOM 808 N N . ARG A 1 105 ? -0.994 0.568 23.688 1 96.25 105 ARG A N 1
ATOM 809 C CA . ARG A 1 105 ? -1.521 -0.498 24.531 1 96.25 105 ARG A CA 1
ATOM 810 C C . ARG A 1 105 ? -2.037 -1.66 23.688 1 96.25 105 ARG A C 1
ATOM 812 O O . ARG A 1 105 ? -2.176 -2.779 24.188 1 96.25 105 ARG A O 1
ATOM 819 N N . TYR A 1 106 ? -2.285 -1.385 22.484 1 97.94 106 TYR A N 1
ATOM 820 C CA . TYR A 1 106 ? -2.77 -2.424 21.578 1 97.94 106 TYR A CA 1
ATOM 821 C C . TYR A 1 106 ? -1.658 -2.898 20.656 1 97.94 106 TYR A C 1
ATOM 823 O O . TYR A 1 106 ? -1.906 -3.668 19.719 1 97.94 106 TYR A O 1
ATOM 831 N N . GLY A 1 107 ? -0.434 -2.367 20.844 1 97.25 107 GLY A N 1
ATOM 832 C CA . GLY A 1 107 ? 0.718 -2.805 20.062 1 97.25 107 GLY A CA 1
ATOM 833 C C . GLY A 1 107 ? 0.884 -2.047 18.766 1 97.25 107 GLY A C 1
ATOM 834 O O . GLY A 1 107 ? 1.593 -2.5 17.859 1 97.25 107 GLY A O 1
ATOM 835 N N . PHE A 1 108 ? 0.177 -0.955 18.609 1 98.44 108 PHE A N 1
ATOM 836 C CA . PHE A 1 108 ? 0.317 -0.118 17.422 1 98.44 108 PHE A CA 1
ATOM 837 C C . PHE A 1 108 ? 1.124 1.136 17.75 1 98.44 108 PHE A C 1
ATOM 839 O O . PHE A 1 108 ? 1.304 1.487 18.906 1 98.44 108 PHE A O 1
ATOM 846 N N . LEU A 1 109 ? 1.618 1.804 16.688 1 97.12 109 LEU A N 1
ATOM 847 C CA . LEU A 1 109 ? 2.344 3.062 16.797 1 97.12 109 LEU A CA 1
ATOM 848 C C . LEU A 1 109 ? 1.449 4.156 17.375 1 97.12 109 LEU A C 1
ATOM 850 O O . LEU A 1 109 ? 0.284 4.277 16.984 1 97.12 109 LEU A O 1
ATOM 854 N N . GLY A 1 110 ? 1.997 4.852 18.375 1 95.38 110 GLY A N 1
ATOM 855 C CA . GLY A 1 110 ? 1.314 6.008 18.922 1 95.38 110 GLY A CA 1
ATOM 856 C C . GLY A 1 110 ? 1.854 7.328 18.406 1 95.38 110 GLY A C 1
ATOM 857 O O . GLY A 1 110 ? 2.824 7.863 18.953 1 95.38 110 GLY A O 1
ATOM 858 N N . GLN A 1 111 ? 1.205 7.902 17.438 1 94.81 111 GLN A N 1
ATOM 859 C CA . GLN A 1 111 ? 1.624 9.148 16.812 1 94.81 111 GLN A CA 1
ATOM 860 C C . GLN A 1 111 ? 0.419 10.008 16.422 1 94.81 111 GLN A C 1
ATOM 862 O O . GLN A 1 111 ? -0.59 9.484 15.945 1 94.81 111 GLN A O 1
ATOM 867 N N . GLU A 1 112 ? 0.446 11.281 16.578 1 93.62 112 GLU A N 1
ATOM 868 C CA . GLU A 1 112 ? -0.732 12.141 16.547 1 93.62 112 GLU A CA 1
ATOM 869 C C . GLU A 1 112 ? -1.146 12.453 15.102 1 93.62 112 GLU A C 1
ATOM 871 O O . GLU A 1 112 ? -2.277 12.883 14.859 1 93.62 112 GLU A O 1
ATOM 876 N N . THR A 1 113 ? -0.279 12.281 14.094 1 94.69 113 THR A N 1
ATOM 877 C CA . THR A 1 113 ? -0.666 12.656 12.734 1 94.69 113 THR A CA 1
ATOM 878 C C . THR A 1 113 ? -0.604 11.453 11.805 1 94.69 113 THR A C 1
ATOM 880 O O . THR A 1 113 ? -0.965 11.547 10.625 1 94.69 113 THR A O 1
ATOM 883 N N . THR A 1 114 ? -0.111 10.32 12.328 1 95.25 114 THR A N 1
ATOM 884 C CA . THR A 1 114 ? 0.047 9.109 11.531 1 95.25 114 THR A CA 1
ATOM 885 C C . THR A 1 114 ? -0.52 7.898 12.273 1 95.25 114 THR A C 1
ATOM 887 O O . THR A 1 114 ? -0.534 7.867 13.5 1 95.25 114 THR A O 1
ATOM 890 N N . GLY A 1 115 ? -1.006 6.926 11.555 1 97.69 115 GLY A N 1
ATOM 891 C CA . GLY A 1 115 ? -1.522 5.723 12.195 1 97.69 115 GLY A CA 1
ATOM 892 C C . GLY A 1 115 ? -2.865 5.938 12.867 1 97.69 115 GLY A C 1
ATOM 893 O O . GLY A 1 115 ? -3.648 6.793 12.445 1 97.69 115 GLY A O 1
ATOM 894 N N . ALA A 1 116 ? -3.129 5.18 13.867 1 98.62 116 ALA A N 1
ATOM 895 C CA . ALA A 1 116 ? -4.414 5.219 14.562 1 98.62 116 ALA A CA 1
ATOM 896 C C . ALA A 1 116 ? -4.633 6.574 15.234 1 98.62 116 ALA A C 1
ATOM 898 O O . ALA A 1 116 ? -5.746 7.105 15.219 1 98.62 116 ALA A O 1
ATOM 899 N N . GLY A 1 117 ? -3.576 7.059 15.82 1 98.25 117 GLY A N 1
ATOM 900 C CA . GLY A 1 117 ? -3.686 8.383 16.422 1 98.25 117 GLY A CA 1
ATOM 901 C C . GLY A 1 117 ? -3.994 9.469 15.398 1 98.25 117 GLY A C 1
ATOM 902 O O . GLY A 1 117 ? -4.828 10.344 15.648 1 98.25 117 GLY A O 1
ATOM 903 N N . GLY A 1 118 ? -3.328 9.414 14.273 1 98.06 118 GLY A N 1
ATOM 904 C CA . GLY A 1 118 ? -3.588 10.352 13.188 1 98.06 118 GLY A CA 1
ATOM 905 C C . GLY A 1 118 ? -5.008 10.273 12.656 1 98.06 118 GLY A C 1
ATOM 906 O O . GLY A 1 118 ? -5.605 11.289 12.312 1 98.06 118 GLY A O 1
ATOM 907 N N . MET A 1 119 ? -5.52 9.047 12.609 1 98.81 119 MET A N 1
ATOM 908 C CA . MET A 1 119 ? -6.902 8.914 12.156 1 98.81 119 MET A CA 1
ATOM 909 C C . MET A 1 119 ? -7.863 9.578 13.133 1 98.81 119 MET A C 1
ATOM 911 O O . MET A 1 119 ? -8.789 10.273 12.719 1 98.81 119 MET A O 1
ATOM 915 N N . MET A 1 120 ? -7.652 9.297 14.406 1 98.81 120 MET A N 1
ATOM 916 C CA . MET A 1 120 ? -8.539 9.867 15.414 1 98.81 120 MET A CA 1
ATOM 917 C C . MET A 1 120 ? -8.516 11.391 15.359 1 98.81 120 MET A C 1
ATOM 919 O O . MET A 1 120 ? -9.555 12.039 15.5 1 98.81 120 MET A O 1
ATOM 923 N N . LYS A 1 121 ? -7.324 11.938 15.203 1 98.69 121 LYS A N 1
ATOM 924 C CA . LYS A 1 121 ? -7.211 13.383 15.047 1 98.69 121 LYS A CA 1
ATOM 925 C C . LYS A 1 121 ? -8.008 13.867 13.836 1 98.69 121 LYS A C 1
ATOM 927 O O . LYS A 1 121 ? -8.672 14.898 13.898 1 98.69 121 LYS A O 1
ATOM 932 N N . ALA A 1 122 ? -7.938 13.164 12.75 1 98.81 122 ALA A N 1
ATOM 933 C CA . ALA A 1 122 ? -8.695 13.516 11.555 1 98.81 122 ALA A CA 1
ATOM 934 C C . ALA A 1 122 ? -10.195 13.469 11.812 1 98.81 122 ALA A C 1
ATOM 936 O O . ALA A 1 122 ? -10.938 14.344 11.375 1 98.81 122 ALA A O 1
ATOM 937 N N . LEU A 1 123 ? -10.609 12.414 12.539 1 98.88 123 LEU A N 1
ATOM 938 C CA . LEU A 1 123 ? -12.031 12.242 12.828 1 98.88 123 LEU A CA 1
ATOM 939 C C . LEU A 1 123 ? -12.562 13.414 13.648 1 98.88 123 LEU A C 1
ATOM 941 O O . LEU A 1 123 ? -13.719 13.82 13.484 1 98.88 123 LEU A O 1
ATOM 945 N N . ARG A 1 124 ? -11.719 13.953 14.516 1 98.75 124 ARG A N 1
ATOM 946 C CA . ARG A 1 124 ? -12.117 15.102 15.328 1 98.75 124 ARG A CA 1
ATOM 947 C C . ARG A 1 124 ? -12.07 16.391 14.516 1 98.75 124 ARG A C 1
ATOM 949 O O . ARG A 1 124 ? -12.969 17.234 14.617 1 98.75 124 ARG A O 1
ATOM 956 N N . THR A 1 125 ? -11.125 16.562 13.688 1 98.75 125 THR A N 1
ATOM 957 C CA . THR A 1 125 ? -10.766 17.844 13.078 1 98.75 125 THR A CA 1
ATOM 958 C C . THR A 1 125 ? -11.625 18.125 11.852 1 98.75 125 THR A C 1
ATOM 960 O O . THR A 1 125 ? -12.086 19.25 11.648 1 98.75 125 THR A O 1
ATOM 963 N N . ILE A 1 126 ? -11.922 17.125 11.031 1 98.81 126 ILE A N 1
ATOM 964 C CA . ILE A 1 126 ? -12.531 17.297 9.719 1 98.81 126 ILE A CA 1
ATOM 965 C C . ILE A 1 126 ? -13.93 17.891 9.875 1 98.81 126 ILE A C 1
ATOM 967 O O . ILE A 1 126 ? -14.258 18.891 9.234 1 98.81 126 ILE A O 1
ATOM 971 N N . PRO A 1 127 ? -14.781 17.391 10.781 1 98.62 127 PRO A N 1
ATOM 972 C CA . PRO A 1 127 ? -16.109 17.984 10.898 1 98.62 127 PRO A CA 1
ATOM 973 C C . PRO A 1 127 ? -16.062 19.453 11.352 1 98.62 127 PRO A C 1
ATOM 975 O O . PRO A 1 127 ? -16.875 20.266 10.914 1 98.62 127 PRO A O 1
ATOM 978 N N . VAL A 1 128 ? -15.117 19.766 12.195 1 98.56 128 VAL A N 1
ATOM 979 C CA . VAL A 1 128 ? -14.984 21.141 12.688 1 98.56 128 VAL A CA 1
ATOM 980 C C . VAL A 1 128 ? -14.57 22.062 11.539 1 98.56 128 VAL A C 1
ATOM 982 O O . VAL A 1 128 ? -15.117 23.156 11.398 1 98.56 128 VAL A O 1
ATOM 985 N N . LEU A 1 129 ? -13.648 21.656 10.742 1 98.81 129 LEU A N 1
ATOM 986 C CA . LEU A 1 129 ? -13.211 22.469 9.617 1 98.81 129 LEU A CA 1
ATOM 987 C C . LEU A 1 129 ? -14.32 22.625 8.586 1 98.81 129 LEU A C 1
ATOM 989 O O . LEU A 1 129 ? -14.461 23.672 7.965 1 98.81 129 LEU A O 1
ATOM 993 N N . LEU A 1 130 ? -15.055 21.562 8.375 1 98.75 130 LEU A N 1
ATOM 994 C CA . LEU A 1 130 ? -16.172 21.656 7.445 1 98.75 130 LEU A CA 1
ATOM 995 C C . LEU A 1 130 ? -17.234 22.625 7.969 1 98.75 130 LEU A C 1
ATOM 997 O O . LEU A 1 130 ? -17.859 23.344 7.191 1 98.75 130 LEU A O 1
ATOM 1001 N N . ASP A 1 131 ? -17.406 22.641 9.258 1 98.56 131 ASP A N 1
ATOM 1002 C CA . ASP A 1 131 ? -18.312 23.609 9.859 1 98.56 131 ASP A CA 1
ATOM 1003 C C . ASP A 1 131 ? -17.812 25.031 9.664 1 98.56 131 ASP A C 1
ATOM 1005 O O . ASP A 1 131 ? -18.609 25.938 9.398 1 98.56 131 ASP A O 1
ATOM 1009 N N . ILE A 1 132 ? -16.562 25.219 9.828 1 98.75 132 ILE A N 1
ATOM 1010 C CA . ILE A 1 132 ? -15.945 26.516 9.578 1 98.75 132 ILE A CA 1
ATOM 1011 C C . ILE A 1 132 ? -16.156 26.922 8.117 1 98.75 132 ILE A C 1
ATOM 1013 O O . ILE A 1 132 ? -16.5 28.078 7.832 1 98.75 132 ILE A O 1
ATOM 1017 N N . CYS A 1 133 ? -15.992 26 7.219 1 98.81 133 CYS A N 1
ATOM 1018 C CA . CYS A 1 133 ? -16.188 26.266 5.801 1 98.81 133 CYS A CA 1
ATOM 1019 C C . CYS A 1 133 ? -17.625 26.688 5.523 1 98.81 133 CYS A C 1
ATOM 1021 O O . CYS A 1 133 ? -17.875 27.578 4.703 1 98.81 133 CYS A O 1
ATOM 1023 N N . LYS A 1 134 ? -18.531 26.062 6.207 1 98.75 134 LYS A N 1
ATOM 1024 C CA . LYS A 1 134 ? -19.938 26.453 6.039 1 98.75 134 LYS A CA 1
ATOM 1025 C C . LYS A 1 134 ? -20.141 27.922 6.402 1 98.75 134 LYS A C 1
ATOM 1027 O O . LYS A 1 134 ? -20.812 28.656 5.68 1 98.75 134 LYS A O 1
ATOM 1032 N N . ASP A 1 135 ? -19.594 28.312 7.516 1 98.81 135 ASP A N 1
ATOM 1033 C CA . ASP A 1 135 ? -19.656 29.719 7.91 1 98.81 135 ASP A CA 1
ATOM 1034 C C . ASP A 1 135 ? -18.984 30.609 6.863 1 98.81 135 ASP A C 1
ATOM 1036 O O . ASP A 1 135 ? -19.5 31.688 6.539 1 98.81 135 ASP A O 1
ATOM 1040 N N . MET A 1 136 ? -17.875 30.203 6.359 1 98.88 136 MET A N 1
ATOM 1041 C CA . MET A 1 136 ? -17.141 30.984 5.367 1 98.88 136 MET A CA 1
ATOM 1042 C C . MET A 1 136 ? -17.969 31.156 4.094 1 98.88 136 MET A C 1
ATOM 1044 O O . MET A 1 136 ? -17.969 32.219 3.492 1 98.88 136 MET A O 1
ATOM 1048 N N . GLU A 1 137 ? -18.578 30.078 3.688 1 98.75 137 GLU A N 1
ATOM 1049 C CA . GLU A 1 137 ? -19.406 30.141 2.484 1 98.75 137 GLU A CA 1
ATOM 1050 C C . GLU A 1 137 ? -20.438 31.25 2.576 1 98.75 137 GLU A C 1
ATOM 1052 O O . GLU A 1 137 ? -20.797 31.859 1.564 1 98.75 137 GLU A O 1
ATOM 1057 N N . GLU A 1 138 ? -20.844 31.594 3.785 1 98.56 138 GLU A N 1
ATOM 1058 C CA . GLU A 1 138 ? -21.844 32.625 4.02 1 98.56 138 GLU A CA 1
ATOM 1059 C C . GLU A 1 138 ? -21.188 34 4.227 1 98.56 138 GLU A C 1
ATOM 1061 O O . GLU A 1 138 ? -21.656 35 3.699 1 98.56 138 GLU A O 1
ATOM 1066 N N . LEU A 1 139 ? -20.125 34.062 4.902 1 98.75 139 LEU A N 1
ATOM 1067 C CA . LEU A 1 139 ? -19.641 35.312 5.477 1 98.75 139 LEU A CA 1
ATOM 1068 C C . LEU A 1 139 ? -18.453 35.844 4.688 1 98.75 139 LEU A C 1
ATOM 1070 O O . LEU A 1 139 ? -18.203 37.062 4.691 1 98.75 139 LEU A O 1
ATOM 1074 N N . CYS A 1 140 ? -17.734 34.969 4.016 1 98.5 140 CYS A N 1
ATOM 1075 C CA . CYS A 1 140 ? -16.562 35.344 3.232 1 98.5 140 CYS A CA 1
ATOM 1076 C C . CYS A 1 140 ? -16.25 34.312 2.162 1 98.5 140 CYS A C 1
ATOM 1078 O O . CYS A 1 140 ? -15.156 33.75 2.123 1 98.5 140 CYS A O 1
ATOM 1080 N N . PRO A 1 141 ? -17.125 34.062 1.206 1 98.12 141 PRO A N 1
ATOM 1081 C CA . PRO A 1 141 ? -17.031 33 0.227 1 98.12 141 PRO A CA 1
ATOM 1082 C C . PRO A 1 141 ? -15.82 33.094 -0.683 1 98.12 141 PRO A C 1
ATOM 1084 O O . PRO A 1 141 ? -15.391 32.125 -1.283 1 98.12 141 PRO A O 1
ATOM 1087 N N . ASP A 1 142 ? -15.227 34.281 -0.757 1 97.31 142 ASP A N 1
ATOM 1088 C CA . ASP A 1 142 ? -14.102 34.469 -1.666 1 97.31 142 ASP A CA 1
ATOM 1089 C C . ASP A 1 142 ? -12.766 34.344 -0.931 1 97.31 142 ASP A C 1
ATOM 1091 O O . ASP A 1 142 ? -11.703 34.406 -1.548 1 97.31 142 ASP A O 1
ATOM 1095 N N . ALA A 1 143 ? -12.812 34.156 0.406 1 98.25 143 ALA A N 1
ATOM 1096 C CA . ALA A 1 143 ? -11.602 34.062 1.209 1 98.25 143 ALA A CA 1
ATOM 1097 C C . ALA A 1 143 ? -10.875 32.75 0.936 1 98.25 143 ALA A C 1
ATOM 1099 O O . ALA A 1 143 ? -11.5 31.734 0.628 1 98.25 143 ALA A O 1
ATOM 1100 N N . TRP A 1 144 ? -9.531 32.781 1.06 1 98 144 TRP A N 1
ATOM 1101 C CA . TRP A 1 144 ? -8.727 31.562 1.114 1 98 144 TRP A CA 1
ATOM 1102 C C . TRP A 1 144 ? -8.68 31 2.531 1 98 144 TRP A C 1
ATOM 1104 O O . TRP A 1 144 ? -8.516 31.75 3.498 1 98 144 TRP A O 1
ATOM 1114 N N . LEU A 1 145 ? -8.906 29.75 2.609 1 98.62 145 LEU A N 1
ATOM 1115 C CA . LEU A 1 145 ? -8.633 29.047 3.861 1 98.62 145 LEU A CA 1
ATOM 1116 C C . LEU A 1 145 ? -7.254 28.391 3.828 1 98.62 145 LEU A C 1
ATOM 1118 O O . LEU A 1 145 ? -7.027 27.453 3.066 1 98.62 145 LEU A O 1
ATOM 1122 N N . LEU A 1 146 ? -6.32 28.859 4.605 1 97.81 146 LEU A N 1
ATOM 1123 C CA . LEU A 1 146 ? -5.012 28.234 4.805 1 97.81 146 LEU A CA 1
ATOM 1124 C C . LEU A 1 146 ? -5 27.391 6.07 1 97.81 146 LEU A C 1
ATOM 1126 O O . LEU A 1 146 ? -5.066 27.922 7.184 1 97.81 146 LEU A O 1
ATOM 1130 N N . ASN A 1 147 ? -4.816 26.094 5.875 1 97.19 147 ASN A N 1
ATOM 1131 C CA . ASN A 1 147 ? -5.004 25.188 6.996 1 97.19 147 ASN A CA 1
ATOM 1132 C C . ASN A 1 147 ? -3.678 24.594 7.477 1 97.19 147 ASN A C 1
ATOM 1134 O O . ASN A 1 147 ? -2.971 23.938 6.711 1 97.19 147 ASN A O 1
ATOM 1138 N N . PHE A 1 148 ? -3.467 24.734 8.758 1 92.19 148 PHE A N 1
ATOM 1139 C CA . PHE A 1 148 ? -2.314 24.109 9.406 1 92.19 148 PHE A CA 1
ATOM 1140 C C . PHE A 1 148 ? -2.752 22.969 10.305 1 92.19 148 PHE A C 1
ATOM 1142 O O . PHE A 1 148 ? -1.924 22.172 10.758 1 92.19 148 PHE A O 1
ATOM 1149 N N . ALA A 1 149 ? -3.996 22.953 10.578 1 94.56 149 ALA A N 1
ATOM 1150 C CA . ALA A 1 149 ? -4.465 21.906 11.484 1 94.56 149 ALA A CA 1
ATOM 1151 C C . ALA A 1 149 ? -4.219 20.516 10.891 1 94.56 149 ALA A C 1
ATOM 1153 O O . ALA A 1 149 ? -4.586 20.25 9.742 1 94.56 149 ALA A O 1
ATOM 1154 N N . ASN A 1 150 ? -3.619 19.719 11.664 1 94.88 150 ASN A N 1
ATOM 1155 C CA . ASN A 1 150 ? -3.334 18.359 11.219 1 94.88 150 ASN A CA 1
ATOM 1156 C C . ASN A 1 150 ? -4.547 17.438 11.391 1 94.88 150 ASN A C 1
ATOM 1158 O O . ASN A 1 150 ? -5.402 17.688 12.242 1 94.88 150 ASN A O 1
ATOM 1162 N N . PRO A 1 151 ? -4.523 16.344 10.562 1 96.88 151 PRO A N 1
ATOM 1163 C CA . PRO A 1 151 ? -3.621 16.094 9.438 1 96.88 151 PRO A CA 1
ATOM 1164 C C . PRO A 1 151 ? -3.967 16.938 8.203 1 96.88 151 PRO A C 1
ATOM 1166 O O . PRO A 1 151 ? -5.043 16.766 7.629 1 96.88 151 PRO A O 1
ATOM 1169 N N . ALA A 1 152 ? -3.045 17.703 7.785 1 97.06 152 ALA A N 1
ATOM 1170 C CA . ALA A 1 152 ? -3.32 18.766 6.812 1 97.06 152 ALA A CA 1
ATOM 1171 C C . ALA A 1 152 ? -3.795 18.172 5.484 1 97.06 152 ALA A C 1
ATOM 1173 O O . ALA A 1 152 ? -4.688 18.734 4.84 1 97.06 152 ALA A O 1
ATOM 1174 N N . GLY A 1 153 ? -3.199 17.031 5.094 1 98.06 153 GLY A N 1
ATOM 1175 C CA . GLY A 1 153 ? -3.59 16.422 3.838 1 98.06 153 GLY A CA 1
ATOM 1176 C C . GLY A 1 153 ? -5.035 15.953 3.824 1 98.06 153 GLY A C 1
ATOM 1177 O O . GLY A 1 153 ? -5.777 16.266 2.891 1 98.06 153 GLY A O 1
ATOM 1178 N N . MET A 1 154 ? -5.484 15.234 4.848 1 98.56 154 MET A N 1
ATOM 1179 C CA . MET A 1 154 ? -6.848 14.719 4.926 1 98.56 154 MET A CA 1
ATOM 1180 C C . MET A 1 154 ? -7.852 15.859 5.059 1 98.56 154 MET A C 1
ATOM 1182 O O . MET A 1 154 ? -8.922 15.82 4.441 1 98.56 154 MET A O 1
ATOM 1186 N N . VAL A 1 155 ? -7.516 16.859 5.871 1 98.44 155 VAL A N 1
ATOM 1187 C CA . VAL A 1 155 ? -8.398 18 6.066 1 98.44 155 VAL A CA 1
ATOM 1188 C C . VAL A 1 155 ? -8.602 18.719 4.742 1 98.44 155 VAL A C 1
ATOM 1190 O O . VAL A 1 155 ? -9.734 19.047 4.371 1 98.44 155 VAL A O 1
ATOM 1193 N N . THR A 1 156 ? -7.512 18.953 4.059 1 98.38 156 THR A N 1
ATOM 1194 C CA . THR A 1 156 ? -7.582 19.641 2.77 1 98.38 156 THR A CA 1
ATOM 1195 C C . THR A 1 156 ? -8.445 18.844 1.788 1 98.38 156 THR A C 1
ATOM 1197 O O . THR A 1 156 ? -9.289 19.422 1.1 1 98.38 156 THR A O 1
ATOM 1200 N N . GLU A 1 157 ? -8.211 17.578 1.727 1 98.75 157 GLU A N 1
ATOM 1201 C CA . GLU A 1 157 ? -8.992 16.75 0.814 1 98.75 157 GLU A CA 1
ATOM 1202 C C . GLU A 1 157 ? -10.469 16.766 1.181 1 98.75 157 GLU A C 1
ATOM 1204 O O . GLU A 1 157 ? -11.336 16.812 0.302 1 98.75 157 GLU A O 1
ATOM 1209 N N . ALA A 1 158 ? -10.773 16.688 2.449 1 98.81 158 ALA A N 1
ATOM 1210 C CA . ALA A 1 158 ? -12.164 16.75 2.9 1 98.81 158 ALA A CA 1
ATOM 1211 C C . ALA A 1 158 ? -12.828 18.047 2.463 1 98.81 158 ALA A C 1
ATOM 1213 O O . ALA A 1 158 ? -13.969 18.047 2 1 98.81 158 ALA A O 1
ATOM 1214 N N . ILE A 1 159 ? -12.148 19.141 2.613 1 98.69 159 ILE A N 1
ATOM 1215 C CA . ILE A 1 159 ? -12.688 20.453 2.236 1 98.69 159 ILE A CA 1
ATOM 1216 C C . ILE A 1 159 ? -12.922 20.5 0.728 1 98.69 159 ILE A C 1
ATOM 1218 O O . ILE A 1 159 ? -13.969 20.953 0.267 1 98.69 159 ILE A O 1
ATOM 1222 N N . LEU A 1 160 ? -11.961 19.969 -0.044 1 97.38 160 LEU A N 1
ATOM 1223 C CA . LEU A 1 160 ? -12.078 19.922 -1.497 1 97.38 160 LEU A CA 1
ATOM 1224 C C . LEU A 1 160 ? -13.328 19.156 -1.911 1 97.38 160 LEU A C 1
ATOM 1226 O O . LEU A 1 160 ? -13.992 19.516 -2.883 1 97.38 160 LEU A O 1
ATOM 1230 N N . LYS A 1 161 ? -13.664 18.219 -1.172 1 97.81 161 LYS A N 1
ATOM 1231 C CA . LYS A 1 161 ? -14.742 17.312 -1.54 1 97.81 161 LYS A CA 1
ATOM 1232 C C . LYS A 1 161 ? -16.094 17.844 -1.056 1 97.81 161 LYS A C 1
ATOM 1234 O O . LYS A 1 161 ? -17.125 17.609 -1.694 1 97.81 161 LYS A O 1
ATOM 1239 N N . HIS A 1 162 ? -16.078 18.562 0.04 1 98.38 162 HIS A N 1
ATOM 1240 C CA . HIS A 1 162 ? -17.359 18.781 0.708 1 98.38 162 HIS A CA 1
ATOM 1241 C C . HIS A 1 162 ? -17.641 20.281 0.877 1 98.38 162 HIS A C 1
ATOM 1243 O O . HIS A 1 162 ? -18.609 20.656 1.53 1 98.38 162 HIS A O 1
ATOM 1249 N N . SER A 1 163 ? -16.828 21.125 0.322 1 98.5 163 SER A N 1
ATOM 1250 C CA . SER A 1 163 ? -17.031 22.562 0.435 1 98.5 163 SER A CA 1
ATOM 1251 C C . SER A 1 163 ? -16.609 23.281 -0.849 1 98.5 163 SER A C 1
ATOM 1253 O O . SER A 1 163 ? -15.844 22.734 -1.645 1 98.5 163 SER A O 1
ATOM 1255 N N . SER A 1 164 ? -17.172 24.422 -1.073 1 98.06 164 SER A N 1
ATOM 1256 C CA . SER A 1 164 ? -16.812 25.25 -2.217 1 98.06 164 SER A CA 1
ATOM 1257 C C . SER A 1 164 ? -15.664 26.203 -1.864 1 98.06 164 SER A C 1
ATOM 1259 O O . SER A 1 164 ? -15.164 26.922 -2.729 1 98.06 164 SER A O 1
ATOM 1261 N N . ILE A 1 165 ? -15.258 26.203 -0.583 1 98.38 165 ILE A N 1
ATOM 1262 C CA . ILE A 1 165 ? -14.211 27.109 -0.127 1 98.38 165 ILE A CA 1
ATOM 1263 C C . ILE A 1 165 ? -12.875 26.703 -0.736 1 98.38 165 ILE A C 1
ATOM 1265 O O . ILE A 1 165 ? -12.531 25.516 -0.761 1 98.38 165 ILE A O 1
ATOM 1269 N N . ARG A 1 166 ? -12.125 27.766 -1.224 1 97.38 166 ARG A N 1
ATOM 1270 C CA . ARG A 1 166 ? -10.766 27.531 -1.69 1 97.38 166 ARG A CA 1
ATOM 1271 C C . ARG A 1 166 ? -9.805 27.344 -0.518 1 97.38 166 ARG A C 1
ATOM 1273 O O . ARG A 1 166 ? -9.648 28.234 0.316 1 97.38 166 ARG A O 1
ATOM 1280 N N . SER A 1 167 ? -9.156 26.125 -0.518 1 98.25 167 SER A N 1
ATOM 1281 C CA . SER A 1 167 ? -8.312 25.828 0.631 1 98.25 167 SER A CA 1
ATOM 1282 C C . SER A 1 167 ? -6.953 25.297 0.19 1 98.25 167 SER A C 1
ATOM 1284 O O . SER A 1 167 ? -6.852 24.594 -0.827 1 98.25 167 SER A O 1
ATOM 1286 N N . ILE A 1 168 ? -5.906 25.625 0.946 1 98.25 168 ILE A N 1
ATOM 1287 C CA . ILE A 1 168 ? -4.539 25.141 0.783 1 98.25 168 ILE A CA 1
ATOM 1288 C C . ILE A 1 168 ? -4.016 24.625 2.119 1 98.25 168 ILE A C 1
ATOM 1290 O O . ILE A 1 168 ? -4.137 25.297 3.146 1 98.25 168 ILE A O 1
ATOM 1294 N N . GLY A 1 169 ? -3.508 23.359 2.07 1 97.69 169 GLY A N 1
ATOM 1295 C CA . GLY A 1 169 ? -2.861 22.828 3.262 1 97.69 169 GLY A CA 1
ATOM 1296 C C . GLY A 1 169 ? -1.386 23.172 3.342 1 97.69 169 GLY A C 1
ATOM 1297 O O . GLY A 1 169 ? -0.702 23.234 2.316 1 97.69 169 GLY A O 1
ATOM 1298 N N . LEU A 1 170 ? -0.917 23.359 4.594 1 94.94 170 LEU A N 1
ATOM 1299 C CA . LEU A 1 170 ? 0.473 23.734 4.82 1 94.94 170 LEU A CA 1
ATOM 1300 C C . LEU A 1 170 ? 1.172 22.734 5.727 1 94.94 170 LEU A C 1
ATOM 1302 O O . LEU A 1 170 ? 0.537 22.125 6.586 1 94.94 170 LEU A O 1
ATOM 1306 N N . CYS A 1 171 ? 2.357 22.516 5.434 1 90.69 171 CYS A N 1
ATOM 1307 C CA . CYS A 1 171 ? 3.236 21.703 6.258 1 90.69 171 CYS A CA 1
ATOM 1308 C C . CYS A 1 171 ? 4.641 22.297 6.324 1 90.69 171 CYS A C 1
ATOM 1310 O O . CYS A 1 171 ? 5.121 22.859 5.34 1 90.69 171 CYS A O 1
ATOM 1312 N N . ASN A 1 172 ? 5.336 22.125 7.402 1 87.19 172 ASN A N 1
ATOM 1313 C CA . ASN A 1 172 ? 6.648 22.719 7.582 1 87.19 172 ASN A CA 1
ATOM 1314 C C . ASN A 1 172 ? 7.762 21.797 7.109 1 87.19 172 ASN A C 1
ATOM 1316 O O . ASN A 1 172 ? 8.914 22.219 6.961 1 87.19 172 ASN A O 1
ATOM 1320 N N . SER A 1 173 ? 7.422 20.609 6.805 1 88.62 173 SER A N 1
ATOM 1321 C CA . SER A 1 173 ? 8.445 19.609 6.488 1 88.62 173 SER A CA 1
ATOM 1322 C C . SER A 1 173 ? 9.281 20.047 5.289 1 88.62 173 SER A C 1
ATOM 1324 O O . SER A 1 173 ? 10.516 19.969 5.32 1 88.62 173 SER A O 1
ATOM 1326 N N . PRO A 1 174 ? 8.703 20.531 4.23 1 90.12 174 PRO A N 1
ATOM 1327 C CA . PRO A 1 174 ? 9.508 20.984 3.098 1 90.12 174 PRO A CA 1
ATOM 1328 C C . PRO A 1 174 ? 10.406 22.172 3.449 1 90.12 174 PRO A C 1
ATOM 1330 O O . PRO A 1 174 ? 11.531 22.266 2.957 1 90.12 174 PRO A O 1
ATOM 1333 N N . ILE A 1 175 ? 9.906 23.078 4.297 1 88.56 175 ILE A N 1
ATOM 1334 C CA . ILE A 1 175 ? 10.695 24.219 4.715 1 88.56 175 ILE A CA 1
ATOM 1335 C C . ILE A 1 175 ? 11.922 23.75 5.5 1 88.56 175 ILE A C 1
ATOM 1337 O O . ILE A 1 175 ? 13.023 24.266 5.305 1 88.56 175 ILE A O 1
ATOM 1341 N N . ALA A 1 176 ? 11.672 22.781 6.359 1 87.44 176 ALA A N 1
ATOM 1342 C CA . ALA A 1 176 ? 12.773 22.219 7.133 1 87.44 176 ALA A CA 1
ATOM 1343 C C . ALA A 1 176 ? 13.828 21.594 6.219 1 87.44 176 ALA A C 1
ATOM 1345 O O . ALA A 1 176 ? 15.023 21.672 6.5 1 87.44 176 ALA A O 1
ATOM 1346 N N . ALA A 1 177 ? 13.438 20.969 5.168 1 90.88 177 ALA A N 1
ATOM 1347 C CA . ALA A 1 177 ? 14.367 20.391 4.207 1 90.88 177 ALA A CA 1
ATOM 1348 C C . ALA A 1 177 ? 15.234 21.453 3.561 1 90.88 177 ALA A C 1
ATOM 1350 O O . ALA A 1 177 ? 16.453 21.281 3.416 1 90.88 177 ALA A O 1
ATOM 1351 N N . TYR A 1 178 ? 14.648 22.547 3.166 1 91.94 178 TYR A N 1
ATOM 1352 C CA . TYR A 1 178 ? 15.391 23.641 2.557 1 91.94 178 TYR A CA 1
ATOM 1353 C C . TYR A 1 178 ? 16.391 24.234 3.539 1 91.94 178 TYR A C 1
ATOM 1355 O O . TYR A 1 178 ? 17.516 24.562 3.164 1 91.94 178 TYR A O 1
ATOM 1363 N N . LYS A 1 179 ? 15.93 24.406 4.746 1 88.81 179 LYS A N 1
ATOM 1364 C CA . LYS A 1 179 ? 16.844 24.938 5.754 1 88.81 179 LYS A CA 1
ATOM 1365 C C . LYS A 1 179 ? 18.016 24 5.996 1 88.81 179 LYS A C 1
ATOM 1367 O O . LYS A 1 179 ? 19.156 24.453 6.148 1 88.81 179 LYS A O 1
ATOM 1372 N N . TRP A 1 180 ? 17.719 22.734 6.086 1 89.62 180 TRP A N 1
ATOM 1373 C CA . TRP A 1 180 ? 18.766 21.734 6.238 1 89.62 180 TRP A CA 1
ATOM 1374 C C . TRP A 1 180 ? 19.75 21.797 5.086 1 89.62 180 TRP A C 1
ATOM 1376 O O . TRP A 1 180 ? 20.969 21.828 5.305 1 89.62 180 TRP A O 1
ATOM 1386 N N . LEU A 1 181 ? 19.297 21.859 3.885 1 93.5 181 LEU A N 1
ATOM 1387 C CA . LEU A 1 181 ? 20.141 21.891 2.699 1 93.5 181 LEU A CA 1
ATOM 1388 C C . LEU A 1 181 ? 20.938 23.188 2.654 1 93.5 181 LEU A C 1
ATOM 1390 O O . LEU A 1 181 ? 22.109 23.188 2.252 1 93.5 181 LEU A O 1
ATOM 1394 N N . SER A 1 182 ? 20.25 24.297 3.008 1 94.88 182 SER A N 1
ATOM 1395 C CA . SER A 1 182 ? 20.938 25.578 3.074 1 94.88 182 SER A CA 1
ATOM 1396 C C . SER A 1 182 ? 22.141 25.5 4.016 1 94.88 182 SER A C 1
ATOM 1398 O O . SER A 1 182 ? 23.219 26.016 3.701 1 94.88 182 SER A O 1
ATOM 1400 N N . GLY A 1 183 ? 21.984 24.922 5.18 1 93.12 183 GLY A N 1
ATOM 1401 C CA . GLY A 1 183 ? 23.078 24.719 6.121 1 93.12 183 GLY A CA 1
ATOM 1402 C C . GLY A 1 183 ? 24.156 23.797 5.598 1 93.12 183 GLY A C 1
ATOM 1403 O O . GLY A 1 183 ? 25.344 24.078 5.746 1 93.12 183 GLY A O 1
ATOM 1404 N N . LEU A 1 184 ? 23.781 22.734 4.988 1 91.62 184 LEU A N 1
ATOM 1405 C CA . LEU A 1 184 ? 24.703 21.719 4.488 1 91.62 184 LEU A CA 1
ATOM 1406 C C . LEU A 1 184 ? 25.609 22.281 3.41 1 91.62 184 LEU A C 1
ATOM 1408 O O . LEU A 1 184 ? 26.812 21.984 3.389 1 91.62 184 LEU A O 1
ATOM 1412 N N . TYR A 1 185 ? 25.062 23.125 2.578 1 94.44 185 TYR A N 1
ATOM 1413 C CA . TYR A 1 185 ? 25.828 23.609 1.436 1 94.44 185 TYR A CA 1
ATOM 1414 C C . TYR A 1 185 ? 26.25 25.062 1.646 1 94.44 185 TYR A C 1
ATOM 1416 O O . TYR A 1 185 ? 26.953 25.625 0.808 1 94.44 185 TYR A O 1
ATOM 1424 N N . ASN A 1 186 ? 25.781 25.672 2.703 1 96 186 ASN A N 1
ATOM 1425 C CA . ASN A 1 186 ? 26.125 27.047 3.043 1 96 186 ASN A CA 1
ATOM 1426 C C . ASN A 1 186 ? 25.734 28.016 1.926 1 96 186 ASN A C 1
ATOM 1428 O O . ASN A 1 186 ? 26.562 28.797 1.463 1 96 186 ASN A O 1
ATOM 1432 N N . VAL A 1 187 ? 24.531 27.875 1.449 1 97 187 VAL A N 1
ATOM 1433 C CA . VAL A 1 187 ? 23.953 28.766 0.447 1 97 187 VAL A CA 1
ATOM 1434 C C . VAL A 1 187 ? 22.547 29.172 0.88 1 97 187 VAL A C 1
ATOM 1436 O O . VAL A 1 187 ? 21.891 28.469 1.655 1 97 187 VAL A O 1
ATOM 1439 N N . PRO A 1 188 ? 22.141 30.344 0.423 1 95.94 188 PRO A N 1
ATOM 1440 C CA . PRO A 1 188 ? 20.75 30.734 0.712 1 95.94 188 PRO A CA 1
ATOM 1441 C C . PRO A 1 188 ? 19.734 29.812 0.047 1 95.94 188 PRO A C 1
ATOM 1443 O O . PRO A 1 188 ? 20.047 29.172 -0.962 1 95.94 188 PRO A O 1
ATOM 1446 N N . VAL A 1 189 ? 18.531 29.766 0.551 1 93.75 189 VAL A N 1
ATOM 1447 C CA . VAL A 1 189 ? 17.484 28.844 0.153 1 93.75 189 VAL A CA 1
ATOM 1448 C C . VAL A 1 189 ? 17.094 29.094 -1.304 1 93.75 189 VAL A C 1
ATOM 1450 O O . VAL A 1 189 ? 16.734 28.156 -2.029 1 93.75 189 VAL A O 1
ATOM 1453 N N . ASP A 1 190 ? 17.234 30.328 -1.77 1 93.25 190 ASP A N 1
ATOM 1454 C CA . ASP A 1 190 ? 16.781 30.672 -3.113 1 93.25 190 ASP A CA 1
ATOM 1455 C C . ASP A 1 190 ? 17.703 30.078 -4.176 1 93.25 190 ASP A C 1
ATOM 1457 O O . ASP A 1 190 ? 17.391 30.125 -5.367 1 93.25 190 ASP A O 1
ATOM 1461 N N . ARG A 1 191 ? 18.812 29.5 -3.746 1 97.19 191 ARG A N 1
ATOM 1462 C CA . ARG A 1 191 ? 19.75 28.844 -4.664 1 97.19 191 ARG A CA 1
ATOM 1463 C C . ARG A 1 191 ? 19.516 27.328 -4.68 1 97.19 191 ARG A C 1
ATOM 1465 O O . ARG A 1 191 ? 20.234 26.609 -5.371 1 97.19 191 ARG A O 1
ATOM 1472 N N . ILE A 1 192 ? 18.578 26.891 -3.93 1 97.56 192 ILE A N 1
ATOM 1473 C CA . ILE A 1 192 ? 18.281 25.469 -3.793 1 97.56 192 ILE A CA 1
ATOM 1474 C C . ILE A 1 192 ? 16.922 25.156 -4.438 1 97.56 192 ILE A C 1
ATOM 1476 O O . ILE A 1 192 ? 15.969 25.922 -4.285 1 97.56 192 ILE A O 1
ATOM 1480 N N . ALA A 1 193 ? 16.844 24.141 -5.242 1 97.19 193 ALA A N 1
ATOM 1481 C CA . ALA A 1 193 ? 15.602 23.609 -5.789 1 97.19 193 ALA A CA 1
ATOM 1482 C C . ALA A 1 193 ? 15.406 22.141 -5.418 1 97.19 193 ALA A C 1
ATOM 1484 O O . ALA A 1 193 ? 16.328 21.328 -5.578 1 97.19 193 ALA A O 1
ATOM 1485 N N . CYS A 1 194 ? 14.258 21.875 -4.852 1 97.5 194 CYS A N 1
ATOM 1486 C CA . CYS A 1 194 ? 13.898 20.5 -4.516 1 97.5 194 CYS A CA 1
ATOM 1487 C C . CYS A 1 194 ? 12.594 20.094 -5.207 1 97.5 194 CYS A C 1
ATOM 1489 O O . CYS A 1 194 ? 11.742 20.953 -5.477 1 97.5 194 CYS A O 1
ATOM 1491 N N . GLU A 1 195 ? 12.508 18.875 -5.574 1 97.81 195 GLU A N 1
ATOM 1492 C CA . GLU A 1 195 ? 11.234 18.281 -5.973 1 97.81 195 GLU A CA 1
ATOM 1493 C C . GLU A 1 195 ? 10.695 17.344 -4.887 1 97.81 195 GLU A C 1
ATOM 1495 O O . GLU A 1 195 ? 11.375 16.422 -4.465 1 97.81 195 GLU A O 1
ATOM 1500 N N . PHE A 1 196 ? 9.516 17.703 -4.383 1 97.56 196 PHE A N 1
ATOM 1501 C CA . PHE A 1 196 ? 8.82 16.906 -3.385 1 97.56 196 PHE A CA 1
ATOM 1502 C C . PHE A 1 196 ? 7.707 16.078 -4.031 1 97.56 196 PHE A C 1
ATOM 1504 O O . PHE A 1 196 ? 6.965 16.594 -4.871 1 97.56 196 PHE A O 1
ATOM 1511 N N . VAL A 1 197 ? 7.602 14.805 -3.619 1 97.25 197 VAL A N 1
ATOM 1512 C CA . VAL A 1 197 ? 6.566 13.945 -4.176 1 97.25 197 VAL A CA 1
ATOM 1513 C C . VAL A 1 197 ? 5.926 13.117 -3.064 1 97.25 197 VAL A C 1
ATOM 1515 O O . VAL A 1 197 ? 6.629 12.508 -2.254 1 97.25 197 VAL A O 1
ATOM 1518 N N . GLY A 1 198 ? 4.578 13.133 -3.02 1 98.25 198 GLY A N 1
ATOM 1519 C CA . GLY A 1 198 ? 3.877 12.289 -2.066 1 98.25 198 GLY A CA 1
ATOM 1520 C C . GLY A 1 198 ? 2.688 12.977 -1.422 1 98.25 198 GLY A C 1
ATOM 1521 O O . GLY A 1 198 ? 1.891 13.617 -2.107 1 98.25 198 GLY A O 1
ATOM 1522 N N . LEU A 1 199 ? 2.553 12.672 -0.17 1 98.62 199 LEU A N 1
ATOM 1523 C CA . LEU A 1 199 ? 1.461 13.195 0.646 1 98.62 199 LEU A CA 1
ATOM 1524 C C . LEU A 1 199 ? 2 14.008 1.82 1 98.62 199 LEU A C 1
ATOM 1526 O O . LEU A 1 199 ? 3.213 14.07 2.031 1 98.62 199 LEU A O 1
ATOM 1530 N N . ASN A 1 200 ? 1.067 14.648 2.51 1 97.25 200 ASN A N 1
ATOM 1531 C CA . ASN A 1 200 ? 1.443 15.281 3.77 1 97.25 200 ASN A CA 1
ATOM 1532 C C . ASN A 1 200 ? 1.998 14.266 4.762 1 97.25 200 ASN A C 1
ATOM 1534 O O . ASN A 1 200 ? 1.38 13.234 5.008 1 97.25 200 ASN A O 1
ATOM 1538 N N . HIS A 1 201 ? 3.164 14.516 5.324 1 95.88 201 HIS A N 1
ATOM 1539 C CA . HIS A 1 201 ? 3.867 13.648 6.262 1 95.88 201 HIS A CA 1
ATOM 1540 C C . HIS A 1 201 ? 4.223 12.312 5.613 1 95.88 201 HIS A C 1
ATOM 1542 O O . HIS A 1 201 ? 4.398 11.305 6.309 1 95.88 201 HIS A O 1
ATOM 1548 N N . LEU A 1 202 ? 4.219 12.219 4.355 1 97.88 202 LEU A N 1
ATOM 1549 C CA . LEU A 1 202 ? 4.594 11.039 3.578 1 97.88 202 LEU A CA 1
ATOM 1550 C C . LEU A 1 202 ? 5.105 11.438 2.199 1 97.88 202 LEU A C 1
ATOM 1552 O O . LEU A 1 202 ? 4.465 11.141 1.186 1 97.88 202 LEU A O 1
ATOM 1556 N N . HIS A 1 203 ? 6.277 12.078 2.166 1 97.31 203 HIS A N 1
ATOM 1557 C CA . HIS A 1 203 ? 6.82 12.531 0.89 1 97.31 203 HIS A CA 1
ATOM 1558 C C . HIS A 1 203 ? 8.305 12.203 0.776 1 97.31 203 HIS A C 1
ATOM 1560 O O . HIS A 1 203 ? 8.953 11.891 1.776 1 97.31 203 HIS A O 1
ATOM 1566 N N . TRP A 1 204 ? 8.812 12.227 -0.409 1 97.06 204 TRP A N 1
ATOM 1567 C CA . TRP A 1 204 ? 10.211 12.031 -0.778 1 97.06 204 TRP A CA 1
ATOM 1568 C C . TRP A 1 204 ? 10.75 13.25 -1.517 1 97.06 204 TRP A C 1
ATOM 1570 O O . TRP A 1 204 ? 10.031 13.898 -2.275 1 97.06 204 TRP A O 1
ATOM 1580 N N . ILE A 1 205 ? 11.961 13.57 -1.236 1 97.19 205 ILE A N 1
ATOM 1581 C CA . ILE A 1 205 ? 12.68 14.516 -2.08 1 97.19 205 ILE A CA 1
ATOM 1582 C C . ILE A 1 205 ? 13.414 13.766 -3.191 1 97.19 205 ILE A C 1
ATOM 1584 O O . ILE A 1 205 ? 14.406 13.086 -2.939 1 97.19 205 ILE A O 1
ATOM 1588 N N . SER A 1 206 ? 12.93 13.93 -4.387 1 96.62 206 SER A N 1
ATOM 1589 C CA . SER A 1 206 ? 13.398 13.102 -5.496 1 96.62 206 SER A CA 1
ATOM 1590 C C . SER A 1 206 ? 14.422 13.852 -6.348 1 96.62 206 SER A C 1
ATOM 1592 O O . SER A 1 206 ? 15.125 13.242 -7.16 1 96.62 206 SER A O 1
ATOM 1594 N N . ARG A 1 207 ? 14.508 15.148 -6.172 1 96.75 207 ARG A N 1
ATOM 1595 C CA . ARG A 1 207 ? 15.523 15.984 -6.801 1 96.75 207 ARG A CA 1
ATOM 1596 C C . ARG A 1 207 ? 16.031 17.047 -5.84 1 96.75 207 ARG A C 1
ATOM 1598 O O . ARG A 1 207 ? 15.25 17.625 -5.078 1 96.75 207 ARG A O 1
ATOM 1605 N N . ILE A 1 208 ? 17.281 17.297 -5.855 1 96.88 208 ILE A N 1
ATOM 1606 C CA . ILE A 1 208 ? 17.938 18.375 -5.129 1 96.88 208 ILE A CA 1
ATOM 1607 C C . ILE A 1 208 ? 18.984 19.031 -6.02 1 96.88 208 ILE A C 1
ATOM 1609 O O . ILE A 1 208 ? 19.922 18.375 -6.48 1 96.88 208 ILE A O 1
ATOM 1613 N N . GLU A 1 209 ? 18.766 20.281 -6.227 1 97.75 209 GLU A N 1
ATOM 1614 C CA . GLU A 1 209 ? 19.719 21.031 -7.039 1 97.75 209 GLU A CA 1
ATOM 1615 C C . GLU A 1 209 ? 20.203 22.281 -6.305 1 97.75 209 GLU A C 1
ATOM 1617 O O . GLU A 1 209 ? 19.422 22.953 -5.637 1 97.75 209 GLU A O 1
ATOM 1622 N N . VAL A 1 210 ? 21.438 22.531 -6.367 1 97.5 210 VAL A N 1
ATOM 1623 C CA . VAL A 1 210 ? 22.047 23.781 -5.93 1 97.5 210 VAL A CA 1
ATOM 1624 C C . VAL A 1 210 ? 22.688 24.484 -7.121 1 97.5 210 VAL A C 1
ATOM 1626 O O . VAL A 1 210 ? 23.594 23.938 -7.766 1 97.5 210 VAL A O 1
ATOM 1629 N N . ASP A 1 211 ? 22.156 25.656 -7.48 1 97.12 211 ASP A N 1
ATOM 1630 C CA . ASP A 1 211 ? 22.625 26.406 -8.648 1 97.12 211 ASP A CA 1
ATOM 1631 C C . ASP A 1 211 ? 22.516 25.562 -9.914 1 97.12 211 ASP A C 1
ATOM 1633 O O . ASP A 1 211 ? 23.438 25.547 -10.734 1 97.12 211 ASP A O 1
ATOM 1637 N N . GLY A 1 212 ? 21.516 24.734 -9.938 1 96.12 212 GLY A N 1
ATOM 1638 C CA . GLY A 1 212 ? 21.234 23.984 -11.148 1 96.12 212 GLY A CA 1
ATOM 1639 C C . GLY A 1 212 ? 21.953 22.656 -11.195 1 96.12 212 GLY A C 1
ATOM 1640 O O . GLY A 1 212 ? 21.688 21.828 -12.07 1 96.12 212 GLY A O 1
ATOM 1641 N N . ALA A 1 213 ? 22.828 22.422 -10.281 1 97.25 213 ALA A N 1
ATOM 1642 C CA . ALA A 1 213 ? 23.578 21.172 -10.266 1 97.25 213 ALA A CA 1
ATOM 1643 C C . ALA A 1 213 ? 22.938 20.156 -9.32 1 97.25 213 ALA A C 1
ATOM 1645 O O . ALA A 1 213 ? 22.656 20.469 -8.164 1 97.25 213 ALA A O 1
ATOM 1646 N N . SER A 1 214 ? 22.828 18.984 -9.812 1 96.19 214 SER A N 1
ATOM 1647 C CA . SER A 1 214 ? 22.234 17.922 -9.008 1 96.19 214 SER A CA 1
ATOM 1648 C C . SER A 1 214 ? 23.109 17.562 -7.824 1 96.19 214 SER A C 1
ATOM 1650 O O . SER A 1 214 ? 24.328 17.406 -7.977 1 96.19 214 SER A O 1
ATOM 1652 N N . LYS A 1 215 ? 22.453 17.406 -6.637 1 95.56 215 LYS A N 1
ATOM 1653 C CA . LYS A 1 215 ? 23.203 17.078 -5.426 1 95.56 215 LYS A CA 1
ATOM 1654 C C . LYS A 1 215 ? 22.688 15.797 -4.781 1 95.56 215 LYS A C 1
ATOM 1656 O O . LYS A 1 215 ? 23.297 15.273 -3.854 1 95.56 215 LYS A O 1
ATOM 1661 N N . LEU A 1 216 ? 21.656 15.203 -5.289 1 93.75 216 LEU A N 1
ATOM 1662 C CA . LEU A 1 216 ? 21 14.078 -4.633 1 93.75 216 LEU A CA 1
ATOM 1663 C C . LEU A 1 216 ? 21.938 12.883 -4.535 1 93.75 216 LEU A C 1
ATOM 1665 O O . LEU A 1 216 ? 22.062 12.273 -3.469 1 93.75 216 LEU A O 1
ATOM 1669 N N . GLU A 1 217 ? 22.594 12.531 -5.645 1 91.06 217 GLU A N 1
ATOM 1670 C CA . GLU A 1 217 ? 23.484 11.375 -5.664 1 91.06 217 GLU A CA 1
ATOM 1671 C C . GLU A 1 217 ? 24.625 11.547 -4.66 1 91.06 217 GLU A C 1
ATOM 1673 O O . GLU A 1 217 ? 25.031 10.578 -4.004 1 91.06 217 GLU A O 1
ATOM 1678 N N . GLU A 1 218 ? 25.094 12.75 -4.598 1 90.62 218 GLU A N 1
ATOM 1679 C CA . GLU A 1 218 ? 26.156 13.062 -3.641 1 90.62 218 GLU A CA 1
ATOM 1680 C C . GLU A 1 218 ? 25.688 12.828 -2.205 1 90.62 218 GLU A C 1
ATOM 1682 O O . GLU A 1 218 ? 26.438 12.281 -1.391 1 90.62 218 GLU A O 1
ATOM 1687 N N . ILE A 1 219 ? 24.469 13.211 -1.967 1 89.69 219 ILE A N 1
ATOM 1688 C CA . ILE A 1 219 ? 23.922 13.109 -0.622 1 89.69 219 ILE A CA 1
ATOM 1689 C C . ILE A 1 219 ? 23.656 11.641 -0.281 1 89.69 219 ILE A C 1
ATOM 1691 O O . ILE A 1 219 ? 23.922 11.203 0.841 1 89.69 219 ILE A O 1
ATOM 1695 N N . LEU A 1 220 ? 23.25 10.859 -1.231 1 88.06 220 LEU A N 1
ATOM 1696 C CA . LEU A 1 220 ? 22.906 9.453 -1.017 1 88.06 220 LEU A CA 1
ATOM 1697 C C . LEU A 1 220 ? 24.156 8.594 -0.922 1 88.06 220 LEU A C 1
ATOM 1699 O O . LEU A 1 220 ? 24.156 7.566 -0.238 1 88.06 220 LEU A O 1
ATOM 1703 N N . GLY A 1 221 ? 25.266 8.664 -1.8 1 76.25 221 GLY A N 1
ATOM 1704 C CA . GLY A 1 221 ? 26.469 7.859 -1.895 1 76.25 221 GLY A CA 1
ATOM 1705 C C . GLY A 1 221 ? 27.406 8.047 -0.72 1 76.25 221 GLY A C 1
ATOM 1706 O O . GLY A 1 221 ? 28.359 7.277 -0.541 1 76.25 221 GLY A O 1
ATOM 1707 N N . GLY A 1 222 ? 27.312 8.57 0.404 1 60.53 222 GLY A N 1
ATOM 1708 C CA . GLY A 1 222 ? 28.125 8.609 1.606 1 60.53 222 GLY A CA 1
ATOM 1709 C C . GLY A 1 222 ? 29.438 9.359 1.417 1 60.53 222 GLY A C 1
ATOM 1710 O O . GLY A 1 222 ? 30.422 9.078 2.102 1 60.53 222 GLY A O 1
ATOM 1711 N N . GLY A 1 223 ? 29.922 10.109 0.496 1 48.62 223 GLY A N 1
ATOM 1712 C CA . GLY A 1 223 ? 31.281 10.602 0.71 1 48.62 223 GLY A CA 1
ATOM 1713 C C . GLY A 1 223 ? 31.516 11.078 2.131 1 48.62 223 GLY A C 1
ATOM 1714 O O . GLY A 1 223 ? 30.594 11.141 2.939 1 48.62 223 GLY A O 1
ATOM 1715 N N . GLU A 1 224 ? 32.938 11.156 2.682 1 43.12 224 GLU A N 1
ATOM 1716 C CA . GLU A 1 224 ? 33.406 11.523 4.02 1 43.12 224 GLU A CA 1
ATOM 1717 C C . GLU A 1 224 ? 32.438 12.523 4.672 1 43.12 224 GLU A C 1
ATOM 1719 O O . GLU A 1 224 ? 32.281 12.508 5.895 1 43.12 224 GLU A O 1
ATOM 1724 N N . ALA A 1 225 ? 32.25 13.461 3.928 1 37.31 225 ALA A N 1
ATOM 1725 C CA . ALA A 1 225 ? 31.672 14.695 4.441 1 37.31 225 ALA A CA 1
ATOM 1726 C C . ALA A 1 225 ? 30.188 14.508 4.77 1 37.31 225 ALA A C 1
ATOM 1728 O O . ALA A 1 225 ? 29.641 15.188 5.645 1 37.31 225 ALA A O 1
ATOM 1729 N N . TYR A 1 226 ? 29.297 13.883 3.936 1 40.38 226 TYR A N 1
ATOM 1730 C CA . TYR A 1 226 ? 27.844 13.859 4.105 1 40.38 226 TYR A CA 1
ATOM 1731 C C . TYR A 1 226 ? 27.359 12.445 4.387 1 40.38 226 TYR A C 1
ATOM 1733 O O . TYR A 1 226 ? 27.047 11.695 3.457 1 40.38 226 TYR A O 1
ATOM 1741 N N . SER A 1 227 ? 27.969 11.766 5.234 1 39.69 227 SER A N 1
ATOM 1742 C CA . SER A 1 227 ? 27.453 10.445 5.594 1 39.69 227 SER A CA 1
ATOM 1743 C C . SER A 1 227 ? 25.984 10.516 5.973 1 39.69 227 SER A C 1
ATOM 1745 O O . SER A 1 227 ? 25.516 11.531 6.492 1 39.69 227 SER A O 1
ATOM 1747 N N . ALA A 1 228 ? 24.969 9.688 5.496 1 42.62 228 ALA A N 1
ATOM 1748 C CA . ALA A 1 228 ? 23.594 9.461 5.934 1 42.62 228 ALA A CA 1
ATOM 1749 C C . ALA A 1 228 ? 23.422 9.789 7.414 1 42.62 228 ALA A C 1
ATOM 1751 O O . ALA A 1 228 ? 22.297 10.031 7.879 1 42.62 228 ALA A O 1
ATOM 1752 N N . SER A 1 229 ? 24.516 9.82 8.156 1 41.06 229 SER A N 1
ATOM 1753 C CA . SER A 1 229 ? 24.5 10.195 9.562 1 41.06 229 SER A CA 1
ATOM 1754 C C . SER A 1 229 ? 24.141 11.664 9.734 1 41.06 229 SER A C 1
ATOM 1756 O O . SER A 1 229 ? 23.688 12.078 10.805 1 41.06 229 SER A O 1
ATOM 1758 N N . ASN A 1 230 ? 24.453 12.438 8.781 1 40.56 230 ASN A N 1
ATOM 1759 C CA . ASN A 1 230 ? 24.25 13.867 8.961 1 40.56 230 ASN A CA 1
ATOM 1760 C C . ASN A 1 230 ? 22.812 14.273 8.617 1 40.56 230 ASN A C 1
ATOM 1762 O O . ASN A 1 230 ? 22.469 15.453 8.688 1 40.56 230 ASN A O 1
ATOM 1766 N N . VAL A 1 231 ? 22.078 13.578 7.953 1 46.47 231 VAL A N 1
ATOM 1767 C CA . VAL A 1 231 ? 20.656 13.852 7.926 1 46.47 231 VAL A CA 1
ATOM 1768 C C . VAL A 1 231 ? 20.078 13.75 9.344 1 46.47 231 VAL A C 1
ATOM 1770 O O . VAL A 1 231 ? 20.078 12.672 9.945 1 46.47 231 VAL A O 1
ATOM 1773 N N . PRO A 1 232 ? 20.234 14.789 10.07 1 47.69 232 PRO A N 1
ATOM 1774 C CA . PRO A 1 232 ? 19.734 14.695 11.445 1 47.69 232 PRO A CA 1
ATOM 1775 C C . PRO A 1 232 ? 18.734 13.555 11.633 1 47.69 232 PRO A C 1
ATOM 1777 O O . PRO A 1 232 ? 18.656 12.977 12.727 1 47.69 232 PRO A O 1
ATOM 1780 N N . GLN A 1 233 ? 17.844 13.523 10.75 1 46.38 233 GLN A N 1
ATOM 1781 C CA . GLN A 1 233 ? 16.828 12.477 10.812 1 46.38 233 GLN A CA 1
ATOM 1782 C C . GLN A 1 233 ? 17.453 11.086 10.688 1 46.38 233 GLN A C 1
ATOM 1784 O O . GLN A 1 233 ? 16.781 10.133 10.289 1 46.38 233 GLN A O 1
ATOM 1789 N N . LEU A 1 234 ? 18.75 10.758 10.75 1 50.59 234 LEU A N 1
ATOM 1790 C CA . LEU A 1 234 ? 19.828 9.914 10.258 1 50.59 234 LEU A CA 1
ATOM 1791 C C . LEU A 1 234 ? 20.047 8.727 11.188 1 50.59 234 LEU A C 1
ATOM 1793 O O . LEU A 1 234 ? 20 8.859 12.406 1 50.59 234 LEU A O 1
ATOM 1797 N N . ALA A 1 235 ? 19.484 7.773 11.266 1 68.94 235 ALA A N 1
ATOM 1798 C CA . ALA A 1 235 ? 19.594 6.359 11.602 1 68.94 235 ALA A CA 1
ATOM 1799 C C . ALA A 1 235 ? 18.734 5.504 10.68 1 68.94 235 ALA A C 1
ATOM 1801 O O . ALA A 1 235 ? 17.844 4.793 11.141 1 68.94 235 ALA A O 1
ATOM 1802 N N . TRP A 1 236 ? 18.953 6.125 9.461 1 85.44 236 TRP A N 1
ATOM 1803 C CA . TRP A 1 236 ? 18.297 5.285 8.453 1 85.44 236 TRP A CA 1
ATOM 1804 C C . TRP A 1 236 ? 19.188 4.09 8.102 1 85.44 236 TRP A C 1
ATOM 1806 O O . TRP A 1 236 ? 20.375 4.074 8.406 1 85.44 236 TRP A O 1
ATOM 1816 N N . ASN A 1 237 ? 18.562 3.148 7.566 1 89.56 237 ASN A N 1
ATOM 1817 C CA . ASN A 1 237 ? 19.312 2.092 6.891 1 89.56 237 ASN A CA 1
ATOM 1818 C C . ASN A 1 237 ? 19.984 2.605 5.617 1 89.56 237 ASN A C 1
ATOM 1820 O O . ASN A 1 237 ? 19.312 3.047 4.688 1 89.56 237 ASN A O 1
ATOM 1824 N N . GLU A 1 238 ? 21.266 2.605 5.574 1 88.38 238 GLU A N 1
ATOM 1825 C CA . GLU A 1 238 ? 22.031 3.225 4.504 1 88.38 238 GLU A CA 1
ATOM 1826 C C . GLU A 1 238 ? 21.703 2.605 3.15 1 88.38 238 GLU A C 1
ATOM 1828 O O . GLU A 1 238 ? 21.547 3.32 2.158 1 88.38 238 GLU A O 1
ATOM 1833 N N . ARG A 1 239 ? 21.656 1.346 3.096 1 91.06 239 ARG A N 1
ATOM 1834 C CA . ARG A 1 239 ? 21.391 0.657 1.838 1 91.06 239 ARG A CA 1
ATOM 1835 C C . ARG A 1 239 ? 20 0.997 1.312 1 91.06 239 ARG A C 1
ATOM 1837 O O . ARG A 1 239 ? 19.812 1.167 0.105 1 91.06 239 ARG A O 1
ATOM 1844 N N . LEU A 1 240 ? 19.062 1.093 2.219 1 93.19 240 LEU A N 1
ATOM 1845 C CA . LEU A 1 240 ? 17.703 1.448 1.818 1 93.19 240 LEU A CA 1
ATOM 1846 C C . LEU A 1 240 ? 17.672 2.824 1.161 1 93.19 240 LEU A C 1
ATOM 1848 O O . LEU A 1 240 ? 17.094 2.992 0.089 1 93.19 240 LEU A O 1
ATOM 1852 N N . ILE A 1 241 ? 18.266 3.787 1.766 1 90.88 241 ILE A N 1
ATOM 1853 C CA . ILE A 1 241 ? 18.188 5.164 1.289 1 90.88 241 ILE A CA 1
ATOM 1854 C C . ILE A 1 241 ? 18.875 5.273 -0.074 1 90.88 241 ILE A C 1
ATOM 1856 O O . ILE A 1 241 ? 18.375 5.961 -0.969 1 90.88 241 ILE A O 1
ATOM 1860 N N . ARG A 1 242 ? 19.953 4.602 -0.209 1 91.38 242 ARG A N 1
ATOM 1861 C CA . ARG A 1 242 ? 20.656 4.598 -1.488 1 91.38 242 ARG A CA 1
ATOM 1862 C C . ARG A 1 242 ? 19.812 3.949 -2.576 1 91.38 242 ARG A C 1
ATOM 1864 O O . ARG A 1 242 ? 19.734 4.453 -3.699 1 91.38 242 ARG A O 1
ATOM 1871 N N . SER A 1 243 ? 19.156 2.898 -2.213 1 93.25 243 SER A N 1
ATOM 1872 C CA . SER A 1 243 ? 18.375 2.15 -3.184 1 93.25 243 SER A CA 1
ATOM 1873 C C . SER A 1 243 ? 17.094 2.898 -3.553 1 93.25 243 SER A C 1
ATOM 1875 O O . SER A 1 243 ? 16.609 2.791 -4.68 1 93.25 243 SER A O 1
ATOM 1877 N N . LEU A 1 244 ? 16.578 3.627 -2.629 1 94.88 244 LEU A N 1
ATOM 1878 C CA . LEU A 1 244 ? 15.383 4.426 -2.865 1 94.88 244 LEU A CA 1
ATOM 1879 C C . LEU A 1 244 ? 15.648 5.504 -3.914 1 94.88 244 LEU A C 1
ATOM 1881 O O . LEU A 1 244 ? 14.758 5.848 -4.691 1 94.88 244 LEU A O 1
ATOM 1885 N N . GLY A 1 245 ? 16.812 6.039 -3.91 1 93.44 245 GLY A N 1
ATOM 1886 C CA . GLY A 1 245 ? 17.156 7.109 -4.824 1 93.44 245 GLY A CA 1
ATOM 1887 C C . GLY A 1 245 ? 16.469 8.422 -4.504 1 93.44 245 GLY A C 1
ATOM 1888 O O . GLY A 1 245 ? 16.25 9.25 -5.391 1 93.44 245 GLY A O 1
ATOM 1889 N N . ALA A 1 246 ? 16.016 8.602 -3.32 1 95.62 246 ALA A N 1
ATOM 1890 C CA . ALA A 1 246 ? 15.336 9.805 -2.83 1 95.62 246 ALA A CA 1
ATOM 1891 C C . ALA A 1 246 ? 15.453 9.914 -1.312 1 95.62 246 ALA A C 1
ATOM 1893 O O . ALA A 1 246 ? 15.742 8.93 -0.63 1 95.62 246 ALA A O 1
ATOM 1894 N N . ILE A 1 247 ? 15.305 11.062 -0.82 1 94.06 247 ILE A N 1
ATOM 1895 C CA . ILE A 1 247 ? 15.375 11.281 0.62 1 94.06 247 ILE A CA 1
ATOM 1896 C C . ILE A 1 247 ? 13.969 11.273 1.211 1 94.06 247 ILE A C 1
ATOM 1898 O O . ILE A 1 247 ? 13.164 12.164 0.933 1 94.06 247 ILE A O 1
ATOM 1902 N N . PRO A 1 248 ? 13.695 10.312 2.035 1 95.06 248 PRO A N 1
ATOM 1903 C CA . PRO A 1 248 ? 12.367 10.273 2.66 1 95.06 248 PRO A CA 1
ATOM 1904 C C . PRO A 1 248 ? 12.227 11.273 3.803 1 95.06 248 PRO A C 1
ATOM 1906 O O . PRO A 1 248 ? 13.203 11.578 4.492 1 95.06 248 PRO A O 1
ATOM 1909 N N . SER A 1 249 ? 11.016 11.812 3.975 1 92.44 249 SER A N 1
ATOM 1910 C CA . SER A 1 249 ? 10.734 12.609 5.168 1 92.44 249 SER A CA 1
ATOM 1911 C C . SER A 1 249 ? 10.891 11.781 6.434 1 92.44 249 SER A C 1
ATOM 1913 O O . SER A 1 249 ? 10.867 10.547 6.383 1 92.44 249 SER A O 1
ATOM 1915 N N . TYR A 1 250 ? 11.008 12.43 7.527 1 90 250 TYR A N 1
ATOM 1916 C CA . TYR A 1 250 ? 11.227 11.766 8.805 1 90 250 TYR A CA 1
ATOM 1917 C C . TYR A 1 250 ? 10.094 10.797 9.117 1 90 250 TYR A C 1
ATOM 1919 O O . TYR A 1 250 ? 10.328 9.719 9.672 1 90 250 TYR A O 1
ATOM 1927 N N . TYR A 1 251 ? 8.875 11.133 8.797 1 93.75 251 TYR A N 1
ATOM 1928 C CA . TYR A 1 251 ? 7.691 10.336 9.109 1 93.75 251 TYR A CA 1
ATOM 1929 C C . TYR A 1 251 ? 7.77 8.961 8.461 1 93.75 251 TYR A C 1
ATOM 1931 O O . TYR A 1 251 ? 7.148 8.008 8.93 1 93.75 251 TYR A O 1
ATOM 1939 N N . LEU A 1 252 ? 8.531 8.852 7.418 1 96.5 252 LEU A N 1
ATOM 1940 C CA . LEU A 1 252 ? 8.609 7.594 6.688 1 96.5 252 LEU A CA 1
ATOM 1941 C C . LEU A 1 252 ? 9.375 6.547 7.496 1 96.5 252 LEU A C 1
ATOM 1943 O O . LEU A 1 252 ? 9.32 5.355 7.188 1 96.5 252 LEU A O 1
ATOM 1947 N N . LYS A 1 253 ? 10.062 6.957 8.578 1 95.38 253 LYS A N 1
ATOM 1948 C CA . LYS A 1 253 ? 10.664 5.996 9.5 1 95.38 253 LYS A CA 1
ATOM 1949 C C . LYS A 1 253 ? 9.602 5.105 10.133 1 95.38 253 LYS A C 1
ATOM 1951 O O . LYS A 1 253 ? 9.852 3.934 10.422 1 95.38 253 LYS A O 1
ATOM 1956 N N . TYR A 1 254 ? 8.406 5.652 10.336 1 96.94 254 TYR A N 1
ATOM 1957 C CA . TYR A 1 254 ? 7.324 4.879 10.938 1 96.94 254 TYR A CA 1
ATOM 1958 C C . TYR A 1 254 ? 6.93 3.709 10.039 1 96.94 254 TYR A C 1
ATOM 1960 O O . TYR A 1 254 ? 6.363 2.721 10.516 1 96.94 254 TYR A O 1
ATOM 1968 N N . PHE A 1 255 ? 7.27 3.818 8.758 1 97.88 255 PHE A N 1
ATOM 1969 C CA . PHE A 1 255 ? 6.898 2.777 7.805 1 97.88 255 PHE A CA 1
ATOM 1970 C C . PHE A 1 255 ? 8.078 1.861 7.52 1 97.88 255 PHE A C 1
ATOM 1972 O O . PHE A 1 255 ? 7.98 0.642 7.672 1 97.88 255 PHE A O 1
ATOM 1979 N N . TYR A 1 256 ? 9.266 2.412 7.223 1 97.56 256 TYR A N 1
ATOM 1980 C CA . TYR A 1 256 ? 10.422 1.624 6.809 1 97.56 256 TYR A CA 1
ATOM 1981 C C . TYR A 1 256 ? 11.109 0.996 8.016 1 97.56 256 TYR A C 1
ATOM 1983 O O . TYR A 1 256 ? 11.766 -0.04 7.887 1 97.56 256 TYR A O 1
ATOM 1991 N N . LEU A 1 257 ? 11.016 1.63 9.172 1 97 257 LEU A N 1
ATOM 1992 C CA . LEU A 1 257 ? 11.633 1.196 10.422 1 97 257 LEU A CA 1
ATOM 1993 C C . LEU A 1 257 ? 10.602 1.107 11.539 1 97 257 LEU A C 1
ATOM 1995 O O . LEU A 1 257 ? 10.852 1.542 12.664 1 97 257 LEU A O 1
ATOM 1999 N N . HIS A 1 258 ? 9.461 0.601 11.141 1 97.44 258 HIS A N 1
ATOM 2000 C CA . HIS A 1 258 ? 8.305 0.546 12.031 1 97.44 258 HIS A CA 1
ATOM 2001 C C . HIS A 1 258 ? 8.648 -0.174 13.336 1 97.44 258 HIS A C 1
ATOM 2003 O O . HIS A 1 258 ? 8.297 0.296 14.422 1 97.44 258 HIS A O 1
ATOM 2009 N N . ARG A 1 259 ? 9.352 -1.327 13.289 1 96.44 259 ARG A N 1
ATOM 2010 C CA . ARG A 1 259 ? 9.711 -2.135 14.453 1 96.44 259 ARG A CA 1
ATOM 2011 C C . ARG A 1 259 ? 10.562 -1.336 15.43 1 96.44 259 ARG A C 1
ATOM 2013 O O . ARG A 1 259 ? 10.32 -1.362 16.641 1 96.44 259 ARG A O 1
ATOM 2020 N N . GLU A 1 260 ? 11.523 -0.647 14.922 1 95.38 260 GLU A N 1
ATOM 2021 C CA . GLU A 1 260 ? 12.43 0.156 15.734 1 95.38 260 GLU A CA 1
ATOM 2022 C C . GLU A 1 260 ? 11.695 1.324 16.391 1 95.38 260 GLU A C 1
ATOM 2024 O O . GLU A 1 260 ? 11.859 1.579 17.578 1 95.38 260 GLU A O 1
ATOM 2029 N N . MET A 1 261 ? 10.844 2.012 15.578 1 95.56 261 MET A N 1
ATOM 2030 C CA . MET A 1 261 ? 10.117 3.174 16.078 1 95.56 261 MET A CA 1
ATOM 2031 C C . MET A 1 261 ? 9.133 2.77 17.172 1 95.56 261 MET A C 1
ATOM 2033 O O . MET A 1 261 ? 9 3.463 18.172 1 95.56 261 MET A O 1
ATOM 2037 N N . LEU A 1 262 ? 8.43 1.673 16.953 1 96.44 262 LEU A N 1
ATOM 2038 C CA . LEU A 1 262 ? 7.473 1.184 17.938 1 96.44 262 LEU A CA 1
ATOM 2039 C C . LEU A 1 262 ? 8.188 0.781 19.219 1 96.44 262 LEU A C 1
ATOM 2041 O O . LEU A 1 262 ? 7.703 1.076 20.328 1 96.44 262 LEU A O 1
ATOM 2045 N N . ALA A 1 263 ? 9.32 0.099 19.109 1 95.5 263 ALA A N 1
ATOM 2046 C CA . ALA A 1 263 ? 10.094 -0.301 20.281 1 95.5 263 ALA A CA 1
ATOM 2047 C C . ALA A 1 263 ? 10.539 0.917 21.078 1 95.5 263 ALA A C 1
ATOM 2049 O O . ALA A 1 263 ? 10.469 0.917 22.312 1 95.5 263 ALA A O 1
ATOM 2050 N N . GLU A 1 264 ? 10.977 1.912 20.359 1 93.62 264 GLU A N 1
ATOM 2051 C CA . GLU A 1 264 ? 11.406 3.148 21.016 1 93.62 264 GLU A CA 1
ATOM 2052 C C . GLU A 1 264 ? 10.242 3.812 21.75 1 93.62 264 GLU A C 1
ATOM 2054 O O . GLU A 1 264 ? 10.414 4.293 22.875 1 93.62 264 GLU A O 1
ATOM 2059 N N . GLN A 1 265 ? 9.117 3.854 21.125 1 94.19 265 GLN A N 1
ATOM 2060 C CA . GLN A 1 265 ? 7.941 4.469 21.734 1 94.19 265 GLN A CA 1
ATOM 2061 C C . GLN A 1 265 ? 7.5 3.697 22.969 1 94.19 265 GLN A C 1
ATOM 2063 O O . GLN A 1 265 ? 7.109 4.297 23.984 1 94.19 265 GLN A O 1
ATOM 2068 N N . ARG A 1 266 ? 7.562 2.432 22.875 1 94.25 266 ARG A N 1
ATOM 2069 C CA . ARG A 1 266 ? 7.164 1.598 24 1 94.25 266 ARG A CA 1
ATOM 2070 C C . ARG A 1 266 ? 8.094 1.797 25.188 1 94.25 266 ARG A C 1
ATOM 2072 O O . ARG A 1 266 ? 7.648 1.861 26.328 1 94.25 266 ARG A O 1
ATOM 2079 N N . GLU A 1 267 ? 9.344 1.886 24.875 1 93.62 267 GLU A N 1
ATOM 2080 C CA . GLU A 1 267 ? 10.328 2.133 25.938 1 93.62 267 GLU A CA 1
ATOM 2081 C C . GLU A 1 267 ? 10.102 3.49 26.594 1 93.62 267 GLU A C 1
ATOM 2083 O O . GLU A 1 267 ? 10.133 3.604 27.812 1 93.62 267 GLU A O 1
ATOM 2088 N N . ALA A 1 268 ? 9.883 4.453 25.766 1 90.81 268 ALA A N 1
ATOM 2089 C CA . ALA A 1 268 ? 9.625 5.797 26.281 1 90.81 268 ALA A CA 1
ATOM 2090 C C . ALA A 1 268 ? 8.344 5.828 27.109 1 90.81 268 ALA A C 1
ATOM 2092 O O . ALA A 1 268 ? 8.297 6.453 28.172 1 90.81 268 ALA A O 1
ATOM 2093 N N . HIS A 1 269 ? 7.363 5.203 26.656 1 89.38 269 HIS A N 1
ATOM 2094 C CA . HIS A 1 269 ? 6.094 5.121 27.375 1 89.38 269 HIS A CA 1
ATOM 2095 C C . HIS A 1 269 ? 6.25 4.402 28.703 1 89.38 269 HIS A C 1
ATOM 2097 O O . HIS A 1 269 ? 5.637 4.793 29.703 1 89.38 269 HIS A O 1
ATOM 2103 N N . GLY A 1 270 ? 7.047 3.428 28.703 1 88.25 270 GLY A N 1
ATOM 2104 C CA . GLY A 1 270 ? 7.316 2.688 29.922 1 88.25 270 GLY A CA 1
ATOM 2105 C C . GLY A 1 270 ? 8.016 3.521 30.984 1 88.25 270 GLY A C 1
ATOM 2106 O O . GLY A 1 270 ? 7.828 3.291 32.188 1 88.25 270 GLY A O 1
ATOM 2107 N N . ARG A 1 271 ? 8.758 4.5 30.531 1 89.19 271 ARG A N 1
ATOM 2108 C CA . ARG A 1 271 ? 9.453 5.395 31.453 1 89.19 271 ARG A CA 1
ATOM 2109 C C . ARG A 1 271 ? 8.57 6.578 31.844 1 89.19 271 ARG A C 1
ATOM 2111 O O . ARG A 1 271 ? 9.008 7.477 32.562 1 89.19 271 ARG A O 1
ATOM 2118 N N . GLY A 1 272 ? 7.402 6.535 31.266 1 82.56 272 GLY A N 1
ATOM 2119 C CA . GLY A 1 272 ? 6.469 7.609 31.562 1 82.56 272 GLY A CA 1
ATOM 2120 C C . GLY A 1 272 ? 6.695 8.852 30.703 1 82.56 272 GLY A C 1
ATOM 2121 O O . GLY A 1 272 ? 6.195 9.93 31.031 1 82.56 272 GLY A O 1
ATOM 2122 N N . GLU A 1 273 ? 7.512 8.641 29.75 1 80.56 273 GLU A N 1
ATOM 2123 C CA . GLU A 1 273 ? 7.766 9.742 28.828 1 80.56 273 GLU A CA 1
ATOM 2124 C C . GLU A 1 273 ? 6.719 9.789 27.719 1 80.56 273 GLU A C 1
ATOM 2126 O O . GLU A 1 273 ? 6.418 8.766 27.109 1 80.56 273 GLU A O 1
ATOM 2131 N N . ASN A 1 274 ? 6.012 10.836 27.719 1 78 274 ASN A N 1
ATOM 2132 C CA . ASN A 1 274 ? 4.996 11.055 26.688 1 78 274 ASN A CA 1
ATOM 2133 C C . ASN A 1 274 ? 5.168 12.406 26.016 1 78 274 ASN A C 1
ATOM 2135 O O . ASN A 1 274 ? 5.258 13.438 26.688 1 78 274 ASN A O 1
ATOM 2139 N N . ARG A 1 275 ? 5.344 12.344 24.703 1 80.12 275 ARG A N 1
ATOM 2140 C CA . ARG A 1 275 ? 5.598 13.578 23.969 1 80.12 275 ARG A CA 1
ATOM 2141 C C . ARG A 1 275 ? 4.516 14.617 24.25 1 80.12 275 ARG A C 1
ATOM 2143 O O . ARG A 1 275 ? 4.805 15.812 24.328 1 80.12 275 ARG A O 1
ATOM 2150 N N . ALA A 1 276 ? 3.322 14.164 24.359 1 83.88 276 ALA A N 1
ATOM 2151 C CA . ALA A 1 276 ? 2.225 15.086 24.641 1 83.88 276 ALA A CA 1
ATOM 2152 C C . ALA A 1 276 ? 2.459 15.82 25.969 1 83.88 276 ALA A C 1
ATOM 2154 O O . ALA A 1 276 ? 2.203 17.031 26.062 1 83.88 276 ALA A O 1
ATOM 2155 N N . GLU A 1 277 ? 2.949 15.148 26.922 1 83.31 277 GLU A N 1
ATOM 2156 C CA . GLU A 1 277 ? 3.217 15.766 28.219 1 83.31 277 GLU A CA 1
ATOM 2157 C C . GLU A 1 277 ? 4.383 16.75 28.141 1 83.31 277 GLU A C 1
ATOM 2159 O O . GLU A 1 277 ? 4.367 17.797 28.781 1 83.31 277 GLU A O 1
ATOM 2164 N N . THR A 1 278 ? 5.305 16.328 27.391 1 83.56 278 THR A N 1
ATOM 2165 C CA . THR A 1 278 ? 6.438 17.219 27.172 1 83.56 278 THR A CA 1
ATOM 2166 C C . THR A 1 278 ? 5.992 18.516 26.484 1 83.56 278 THR A C 1
ATOM 2168 O O . THR A 1 278 ? 6.379 19.609 26.906 1 83.56 278 THR A O 1
ATOM 2171 N N . VAL A 1 279 ? 5.207 18.391 25.5 1 84.06 279 VAL A N 1
ATOM 2172 C CA . VAL A 1 279 ? 4.723 19.547 24.75 1 84.06 279 VAL A CA 1
ATOM 2173 C C . VAL A 1 279 ? 3.844 20.406 25.641 1 84.06 279 VAL A C 1
ATOM 2175 O O . VAL A 1 279 ? 3.908 21.641 25.594 1 84.06 279 VAL A O 1
ATOM 2178 N N . LYS A 1 280 ? 3.066 19.766 26.469 1 86.44 280 LYS A N 1
ATOM 2179 C CA . LYS A 1 280 ? 2.197 20.484 27.391 1 86.44 280 LYS A CA 1
ATOM 2180 C C . LYS A 1 280 ? 3.014 21.312 28.375 1 86.44 280 LYS A C 1
ATOM 2182 O O . LYS A 1 280 ? 2.693 22.484 28.625 1 86.44 280 LYS A O 1
ATOM 2187 N N . ARG A 1 281 ? 4.039 20.734 28.891 1 86.94 281 ARG A N 1
ATOM 2188 C CA . ARG A 1 281 ? 4.906 21.438 29.828 1 86.94 281 ARG A CA 1
ATOM 2189 C C . ARG A 1 281 ? 5.605 22.609 29.156 1 86.94 281 ARG A C 1
ATOM 2191 O O . ARG A 1 281 ? 5.648 23.719 29.719 1 86.94 281 ARG A O 1
ATOM 2198 N N . LEU A 1 282 ? 6.059 22.391 28.016 1 85.38 282 LEU A N 1
ATOM 2199 C CA . LEU A 1 282 ? 6.746 23.438 27.266 1 85.38 282 LEU A CA 1
ATOM 2200 C C . LEU A 1 282 ? 5.801 24.578 26.938 1 85.38 282 LEU A C 1
ATOM 2202 O O . LEU A 1 282 ? 6.188 25.75 27 1 85.38 282 LEU A O 1
ATOM 2206 N N . GLU A 1 283 ? 4.621 24.234 26.594 1 89 283 GLU A N 1
ATOM 2207 C CA . GLU A 1 283 ? 3.629 25.266 26.266 1 89 283 GLU A CA 1
ATOM 2208 C C . GLU A 1 283 ? 3.283 26.109 27.484 1 89 283 GLU A C 1
ATOM 2210 O O . GLU A 1 283 ? 3.164 27.328 27.391 1 89 283 GLU A O 1
ATOM 2215 N N . GLU A 1 284 ? 3.152 25.484 28.609 1 90.25 284 GLU A N 1
ATOM 2216 C CA . GLU A 1 284 ? 2.857 26.203 29.844 1 90.25 284 GLU A CA 1
ATOM 2217 C C . GLU A 1 284 ? 3.986 27.172 30.188 1 90.25 284 GLU A C 1
ATOM 2219 O O . GLU A 1 284 ? 3.734 28.297 30.625 1 90.25 284 GLU A O 1
ATOM 2224 N N . GLU A 1 285 ? 5.148 26.656 29.984 1 91.38 285 GLU A N 1
ATOM 2225 C CA . GLU A 1 285 ? 6.309 27.516 30.234 1 91.38 285 GLU A CA 1
ATOM 2226 C C . GLU A 1 285 ? 6.328 28.703 29.281 1 91.38 285 GLU A C 1
ATOM 2228 O O . GLU A 1 285 ? 6.645 29.828 29.688 1 91.38 285 GLU A O 1
ATOM 2233 N N . LEU A 1 286 ? 5.988 28.469 28.141 1 92.56 286 LEU A N 1
ATOM 2234 C CA . LEU A 1 286 ? 5.965 29.516 27.125 1 92.56 286 LEU A CA 1
ATOM 2235 C C . LEU A 1 286 ? 4.887 30.547 27.438 1 92.56 286 LEU A C 1
ATOM 2237 O O . LEU A 1 286 ? 5.105 31.75 27.266 1 92.56 286 LEU A O 1
ATOM 2241 N N . PHE A 1 287 ? 3.77 30.156 27.938 1 94.69 287 PHE A N 1
ATOM 2242 C CA . PHE A 1 287 ? 2.67 31.062 28.25 1 94.69 287 PHE A CA 1
ATOM 2243 C C . PHE A 1 287 ? 3.02 31.953 29.453 1 94.69 287 PHE A C 1
ATOM 2245 O O . PHE A 1 287 ? 2.588 33.094 29.516 1 94.69 287 PHE A O 1
ATOM 2252 N N . GLU A 1 288 ? 3.82 31.391 30.312 1 95.25 288 GLU A N 1
ATOM 2253 C CA . GLU A 1 288 ? 4.309 32.219 31.422 1 95.25 288 GLU A CA 1
ATOM 2254 C C . GLU A 1 288 ? 5.188 33.344 30.906 1 95.25 288 GLU A C 1
ATOM 2256 O O . GLU A 1 288 ? 5.105 34.469 31.406 1 95.25 288 GLU A O 1
ATOM 2261 N N . VAL A 1 289 ? 5.922 33.031 29.953 1 95.19 289 VAL A N 1
ATOM 2262 C CA . VAL A 1 289 ? 6.766 34.031 29.328 1 95.19 289 VAL A CA 1
ATOM 2263 C C . VAL A 1 289 ? 5.895 35.062 28.609 1 95.19 289 VAL A C 1
ATOM 2265 O O . VAL A 1 289 ? 6.129 36.281 28.703 1 95.19 289 VAL A O 1
ATOM 2268 N N . TYR A 1 290 ? 4.898 34.625 27.969 1 96 290 TYR A N 1
ATOM 2269 C CA . TYR A 1 290 ? 4.023 35.5 27.156 1 96 290 TYR A CA 1
ATOM 2270 C C . TYR A 1 290 ? 3.252 36.469 28.047 1 96 290 TYR A C 1
ATOM 2272 O O . TYR A 1 290 ? 2.832 37.531 27.578 1 96 290 TYR A O 1
ATOM 2280 N N . ARG A 1 291 ? 3.1 36.125 29.281 1 95.56 291 ARG A N 1
ATOM 2281 C CA . ARG A 1 291 ? 2.305 36.938 30.203 1 95.56 291 ARG A CA 1
ATOM 2282 C C . ARG A 1 291 ? 3.076 38.156 30.656 1 95.56 291 ARG A C 1
ATOM 2284 O O . ARG A 1 291 ? 2.49 39.094 31.188 1 95.56 291 ARG A O 1
ATOM 2291 N N . ASP A 1 292 ? 4.371 38.125 30.422 1 95.88 292 ASP A N 1
ATOM 2292 C CA . ASP A 1 292 ? 5.188 39.25 30.812 1 95.88 292 ASP A CA 1
ATOM 2293 C C . ASP A 1 292 ? 4.75 40.531 30.062 1 95.88 292 ASP A C 1
ATOM 2295 O O . ASP A 1 292 ? 4.898 40.625 28.844 1 95.88 292 ASP A O 1
ATOM 2299 N N . PRO A 1 293 ? 4.277 41.531 30.828 1 95 293 PRO A N 1
ATOM 2300 C CA . PRO A 1 293 ? 3.783 42.719 30.172 1 95 293 PRO A CA 1
ATOM 2301 C C . PRO A 1 293 ? 4.887 43.5 29.453 1 95 293 PRO A C 1
ATOM 2303 O O . PRO A 1 293 ? 4.602 44.375 28.625 1 95 293 PRO A O 1
ATOM 2306 N N . GLU A 1 294 ? 6.102 43.125 29.703 1 95.56 294 GLU A N 1
ATOM 2307 C CA . GLU A 1 294 ? 7.223 43.844 29.078 1 95.56 294 GLU A CA 1
ATOM 2308 C C . GLU A 1 294 ? 7.688 43.125 27.812 1 95.56 294 GLU A C 1
ATOM 2310 O O . GLU A 1 294 ? 8.43 43.688 27.016 1 95.56 294 GLU A O 1
ATOM 2315 N N . LEU A 1 295 ? 7.195 41.906 27.672 1 94.25 295 LEU A N 1
ATOM 2316 C CA . LEU A 1 295 ? 7.562 41.188 26.469 1 94.25 295 LEU A CA 1
ATOM 2317 C C . LEU A 1 295 ? 6.766 41.688 25.266 1 94.25 295 LEU A C 1
ATOM 2319 O O . LEU A 1 295 ? 5.535 41.75 25.312 1 94.25 295 LEU A O 1
ATOM 2323 N N . SER A 1 296 ? 7.469 42 24.141 1 94.69 296 SER A N 1
ATOM 2324 C CA . SER A 1 296 ? 6.785 42.531 22.953 1 94.69 296 SER A CA 1
ATOM 2325 C C . SER A 1 296 ? 7.387 41.969 21.672 1 94.69 296 SER A C 1
ATOM 2327 O O . SER A 1 296 ? 7.398 42.656 20.641 1 94.69 296 SER A O 1
ATOM 2329 N N . HIS A 1 297 ? 8.023 40.875 21.781 1 90.94 297 HIS A N 1
ATOM 2330 C CA . HIS A 1 297 ? 8.586 40.156 20.641 1 90.94 297 HIS A CA 1
ATOM 2331 C C . HIS A 1 297 ? 8.445 38.656 20.828 1 90.94 297 HIS A C 1
ATOM 2333 O O . HIS A 1 297 ? 8.102 38.188 21.906 1 90.94 297 HIS A O 1
ATOM 2339 N N . LYS A 1 298 ? 8.57 37.906 19.766 1 87.5 298 LYS A N 1
ATOM 2340 C CA . LYS A 1 298 ? 8.547 36.469 19.828 1 87.5 298 LYS A CA 1
ATOM 2341 C C . LYS A 1 298 ? 9.719 35.938 20.641 1 87.5 298 LYS A C 1
ATOM 2343 O O . LYS A 1 298 ? 10.875 36.156 20.297 1 87.5 298 LYS A O 1
ATOM 2348 N N . PRO A 1 299 ? 9.461 35.188 21.578 1 87.5 299 PRO A N 1
ATOM 2349 C CA . PRO A 1 299 ? 10.57 34.688 22.391 1 87.5 299 PRO A CA 1
ATOM 2350 C C . PRO A 1 299 ? 11.32 33.531 21.734 1 87.5 299 PRO A C 1
ATOM 2352 O O . PRO A 1 299 ? 10.711 32.75 21 1 87.5 299 PRO A O 1
ATOM 2355 N N . PRO A 1 300 ? 12.617 33.375 22.047 1 81.31 300 PRO A N 1
ATOM 2356 C CA . PRO A 1 300 ? 13.438 32.312 21.438 1 81.31 300 PRO A CA 1
ATOM 2357 C C . PRO A 1 300 ? 13.008 30.922 21.859 1 81.31 300 PRO A C 1
ATOM 2359 O O . PRO A 1 300 ? 13.242 29.953 21.141 1 81.31 300 PRO A O 1
ATOM 2362 N N . GLN A 1 301 ? 12.352 30.812 22.953 1 79.56 301 GLN A N 1
ATOM 2363 C CA . GLN A 1 301 ? 11.906 29.531 23.484 1 79.56 301 GLN A CA 1
ATOM 2364 C C . GLN A 1 301 ? 10.93 28.844 22.547 1 79.56 301 GLN A C 1
ATOM 2366 O O . GLN A 1 301 ? 10.812 27.609 22.547 1 79.56 301 GLN A O 1
ATOM 2371 N N . LEU A 1 302 ? 10.281 29.641 21.75 1 80.38 302 LEU A N 1
ATOM 2372 C CA . LEU A 1 302 ? 9.312 29.094 20.812 1 80.38 302 LEU A CA 1
ATOM 2373 C C . LEU A 1 302 ? 9.992 28.172 19.797 1 80.38 302 LEU A C 1
ATOM 2375 O O . LEU A 1 302 ? 9.398 27.203 19.328 1 80.38 302 LEU A O 1
ATOM 2379 N N . GLU A 1 303 ? 11.203 28.438 19.516 1 72.19 303 GLU A N 1
ATOM 2380 C CA . GLU A 1 303 ? 11.93 27.656 18.531 1 72.19 303 GLU A CA 1
ATOM 2381 C C . GLU A 1 303 ? 12.242 26.25 19.062 1 72.19 303 GLU A C 1
ATOM 2383 O O . GLU A 1 303 ? 12.516 25.328 18.281 1 72.19 303 GLU A O 1
ATOM 2388 N N . GLN A 1 304 ? 12.172 26.094 20.312 1 63.03 304 GLN A N 1
ATOM 2389 C CA . GLN A 1 304 ? 12.469 24.812 20.953 1 63.03 304 GLN A CA 1
ATOM 2390 C C . GLN A 1 304 ? 11.273 23.859 20.891 1 63.03 304 GLN A C 1
ATOM 2392 O O . GLN A 1 304 ? 11.422 22.656 21.078 1 63.03 304 GLN A O 1
ATOM 2397 N N . ARG A 1 305 ? 10.102 24.234 20.781 1 57.38 305 ARG A N 1
ATOM 2398 C CA . ARG A 1 305 ? 8.883 23.438 20.812 1 57.38 305 ARG A CA 1
ATOM 2399 C C . ARG A 1 305 ? 8.719 22.641 19.516 1 57.38 305 ARG A C 1
ATOM 2401 O O . ARG A 1 305 ? 7.961 21.672 19.453 1 57.38 305 ARG A O 1
ATOM 2408 N N . GLY A 1 306 ? 9.547 22.781 18.594 1 57.44 306 GLY A N 1
ATOM 2409 C CA . GLY A 1 306 ? 9.281 22.156 17.312 1 57.44 306 GLY A CA 1
ATOM 2410 C C . GLY A 1 306 ? 8.281 22.922 16.469 1 57.44 306 GLY A C 1
ATOM 2411 O O . GLY A 1 306 ? 7.68 23.891 16.938 1 57.44 306 GLY A O 1
ATOM 2412 N N . GLY A 1 307 ? 8.172 22.828 15.234 1 58.12 307 GLY A N 1
ATOM 2413 C CA . GLY A 1 307 ? 7.207 23.469 14.367 1 58.12 307 GLY A CA 1
ATOM 2414 C C . GLY A 1 307 ? 7.652 24.844 13.891 1 58.12 307 GLY A C 1
ATOM 2415 O O . GLY A 1 307 ? 6.828 25.672 13.5 1 58.12 307 GLY A O 1
ATOM 2416 N N . ALA A 1 308 ? 8.859 25.016 14.086 1 59.5 308 ALA A N 1
ATOM 2417 C CA . ALA A 1 308 ? 9.438 26.297 13.695 1 59.5 308 ALA A CA 1
ATOM 2418 C C . ALA A 1 308 ? 9.203 26.562 12.211 1 59.5 308 ALA A C 1
ATOM 2420 O O . ALA A 1 308 ? 9.117 25.641 11.406 1 59.5 308 ALA A O 1
ATOM 2421 N N . TYR A 1 309 ? 8.766 27.672 11.875 1 67.69 309 TYR A N 1
ATOM 2422 C CA . TYR A 1 309 ? 8.719 28.297 10.555 1 67.69 309 TYR A CA 1
ATOM 2423 C C . TYR A 1 309 ? 7.336 28.141 9.938 1 67.69 309 TYR A C 1
ATOM 2425 O O . TYR A 1 309 ? 7.102 28.594 8.812 1 67.69 309 TYR A O 1
ATOM 2433 N N . TYR A 1 310 ? 6.398 27.5 10.766 1 72.44 310 TYR A N 1
ATOM 2434 C CA . TYR A 1 310 ? 5.039 27.312 10.273 1 72.44 310 TYR A CA 1
ATOM 2435 C C . TYR A 1 310 ? 4.402 28.656 9.914 1 72.44 310 TYR A C 1
ATOM 2437 O O . TYR A 1 310 ? 3.867 28.828 8.82 1 72.44 310 TYR A O 1
ATOM 2445 N N . SER A 1 311 ? 4.543 29.5 10.773 1 75.12 311 SER A N 1
ATOM 2446 C CA . SER A 1 311 ? 3.857 30.781 10.633 1 75.12 311 SER A CA 1
ATOM 2447 C C . SER A 1 311 ? 4.477 31.625 9.516 1 75.12 311 SER A C 1
ATOM 2449 O O . SER A 1 311 ? 3.768 32.312 8.797 1 75.12 311 SER A O 1
ATOM 2451 N N . GLU A 1 312 ? 5.699 31.328 9.352 1 77.94 312 GLU A N 1
ATOM 2452 C CA . GLU A 1 312 ? 6.363 32.031 8.25 1 77.94 312 GLU A CA 1
ATOM 2453 C C . GLU A 1 312 ? 5.855 31.516 6.902 1 77.94 312 GLU A C 1
ATOM 2455 O O . GLU A 1 312 ? 5.691 32.312 5.969 1 77.94 312 GLU A O 1
ATOM 2460 N N . ALA A 1 313 ? 5.516 30.297 6.926 1 87.44 313 ALA A N 1
ATOM 2461 C CA . ALA A 1 313 ? 5.008 29.703 5.695 1 87.44 313 ALA A CA 1
ATOM 2462 C C . ALA A 1 313 ? 3.625 30.25 5.348 1 87.44 313 ALA A C 1
ATOM 2464 O O . ALA A 1 313 ? 3.328 30.516 4.184 1 87.44 313 ALA A O 1
ATOM 2465 N N . ALA A 1 314 ? 2.846 30.453 6.336 1 92.94 314 ALA A N 1
ATOM 2466 C CA . ALA A 1 314 ? 1.485 30.938 6.109 1 92.94 314 ALA A CA 1
ATOM 2467 C C . ALA A 1 314 ? 1.491 32.375 5.594 1 92.94 314 ALA A C 1
ATOM 2469 O O . ALA A 1 314 ? 0.775 32.688 4.645 1 92.94 314 ALA A O 1
ATOM 2470 N N . VAL A 1 315 ? 2.287 33.188 6.227 1 95.12 315 VAL A N 1
ATOM 2471 C CA . VAL A 1 315 ? 2.348 34.594 5.828 1 95.12 315 VAL A CA 1
ATOM 2472 C C . VAL A 1 315 ? 2.955 34.719 4.43 1 95.12 315 VAL A C 1
ATOM 2474 O O . VAL A 1 315 ? 2.482 35.5 3.602 1 95.12 315 VAL A O 1
ATOM 2477 N N . HIS A 1 316 ? 3.953 33.906 4.234 1 94.19 316 HIS A N 1
ATOM 2478 C CA . HIS A 1 316 ? 4.578 33.875 2.916 1 94.19 316 HIS A CA 1
ATOM 2479 C C . HIS A 1 316 ? 3.572 33.5 1.835 1 94.19 316 HIS A C 1
ATOM 2481 O O . HIS A 1 316 ? 3.533 34.125 0.772 1 94.19 316 HIS A O 1
ATOM 2487 N N . LEU A 1 317 ? 2.779 32.562 2.074 1 97.06 317 LEU A N 1
ATOM 2488 C CA . LEU A 1 317 ? 1.782 32.125 1.106 1 97.06 317 LEU A CA 1
ATOM 2489 C C . LEU A 1 317 ? 0.75 33.219 0.85 1 97.06 317 LEU A C 1
ATOM 2491 O O . LEU A 1 317 ? 0.426 33.5 -0.302 1 97.06 317 LEU A O 1
ATOM 2495 N N . MET A 1 318 ? 0.23 33.844 1.901 1 97.44 318 MET A N 1
ATOM 2496 C CA . MET A 1 318 ? -0.753 34.906 1.743 1 97.44 318 MET A CA 1
ATOM 2497 C C . MET A 1 318 ? -0.172 36.062 0.942 1 97.44 318 MET A C 1
ATOM 2499 O O . MET A 1 318 ? -0.834 36.594 0.055 1 97.44 318 MET A O 1
ATOM 2503 N N . ASN A 1 319 ? 1.029 36.375 1.344 1 97.75 319 ASN A N 1
ATOM 2504 C CA . ASN A 1 319 ? 1.709 37.438 0.632 1 97.75 319 ASN A CA 1
ATOM 2505 C C . ASN A 1 319 ? 1.854 37.125 -0.854 1 97.75 319 ASN A C 1
ATOM 2507 O O . ASN A 1 319 ? 1.63 38 -1.701 1 97.75 319 ASN A O 1
ATOM 2511 N N . SER A 1 320 ? 2.219 35.938 -1.177 1 98.06 320 SER A N 1
ATOM 2512 C CA . SER A 1 320 ? 2.393 35.5 -2.562 1 98.06 320 SER A CA 1
ATOM 2513 C C . SER A 1 320 ? 1.062 35.5 -3.309 1 98.06 320 SER A C 1
ATOM 2515 O O . SER A 1 320 ? 0.997 35.906 -4.477 1 98.06 320 SER A O 1
ATOM 2517 N N . LEU A 1 321 ? 0.041 35.031 -2.684 1 98.12 321 LEU A N 1
ATOM 2518 C CA . LEU A 1 321 ? -1.292 35.062 -3.275 1 98.12 321 LEU A CA 1
ATOM 2519 C C . LEU A 1 321 ? -1.724 36.5 -3.555 1 98.12 321 LEU A C 1
ATOM 2521 O O . LEU A 1 321 ? -2.23 36.812 -4.637 1 98.12 321 LEU A O 1
ATOM 2525 N N . TYR A 1 322 ? -1.529 37.344 -2.572 1 97.94 322 TYR A N 1
ATOM 2526 C CA . TYR A 1 322 ? -1.941 38.75 -2.629 1 97.94 322 TYR A CA 1
ATOM 2527 C C . TYR A 1 322 ? -1.245 39.469 -3.771 1 97.94 322 TYR A C 1
ATOM 2529 O O . TYR A 1 322 ? -1.863 40.281 -4.469 1 97.94 322 TYR A O 1
ATOM 2537 N N . ASN A 1 323 ? 0.019 39.188 -4.031 1 98.06 323 ASN A N 1
ATOM 2538 C CA . ASN A 1 323 ? 0.838 39.938 -4.961 1 98.06 323 ASN A CA 1
ATOM 2539 C C . ASN A 1 323 ? 1.034 39.219 -6.281 1 98.06 323 ASN A C 1
ATOM 2541 O O . ASN A 1 323 ? 1.774 39.656 -7.152 1 98.06 323 ASN A O 1
ATOM 2545 N N . ASP A 1 324 ? 0.391 38.062 -6.441 1 98.19 324 ASP A N 1
ATOM 2546 C CA . ASP A 1 324 ? 0.637 37.25 -7.629 1 98.19 324 ASP A CA 1
ATOM 2547 C C . ASP A 1 324 ? 2.133 37.031 -7.848 1 98.19 324 ASP A C 1
ATOM 2549 O O . ASP A 1 324 ? 2.65 37.281 -8.938 1 98.19 324 ASP A O 1
ATOM 2553 N N . ALA A 1 325 ? 2.803 36.594 -6.832 1 97.06 325 ALA A N 1
ATOM 2554 C CA . ALA A 1 325 ? 4.262 36.594 -6.797 1 97.06 325 ALA A CA 1
ATOM 2555 C C . ALA A 1 325 ? 4.816 35.531 -7.758 1 97.06 325 ALA A C 1
ATOM 2557 O O . ALA A 1 325 ? 5.91 35.688 -8.297 1 97.06 325 ALA A O 1
ATOM 2558 N N . GLY A 1 326 ? 4.137 34.406 -7.996 1 97.56 326 GLY A N 1
ATOM 2559 C CA . GLY A 1 326 ? 4.574 33.375 -8.906 1 97.56 326 GLY A CA 1
ATOM 2560 C C . GLY A 1 326 ? 5.727 32.531 -8.359 1 97.56 326 GLY A C 1
ATOM 2561 O O . GLY A 1 326 ? 6.371 31.797 -9.102 1 97.56 326 GLY A O 1
ATOM 2562 N N . ASP A 1 327 ? 6.008 32.688 -7.129 1 96.12 327 ASP A N 1
ATOM 2563 C CA . ASP A 1 327 ? 7.109 31.922 -6.543 1 96.12 327 ASP A CA 1
ATOM 2564 C C . ASP A 1 327 ? 6.703 30.469 -6.281 1 96.12 327 ASP A C 1
ATOM 2566 O O . ASP A 1 327 ? 5.516 30.141 -6.316 1 96.12 327 ASP A O 1
ATOM 2570 N N . MET A 1 328 ? 7.758 29.594 -6.059 1 96.19 328 MET A N 1
ATOM 2571 C CA . MET A 1 328 ? 7.531 28.156 -5.836 1 96.19 328 MET A CA 1
ATOM 2572 C C . MET A 1 328 ? 7.395 27.859 -4.348 1 96.19 328 MET A C 1
ATOM 2574 O O . MET A 1 328 ? 8.234 28.266 -3.547 1 96.19 328 MET A O 1
ATOM 2578 N N . GLN A 1 329 ? 6.301 27.234 -3.965 1 96.44 329 GLN A N 1
ATOM 2579 C CA . GLN A 1 329 ? 6.086 26.734 -2.611 1 96.44 329 GLN A CA 1
ATOM 2580 C C . GLN A 1 329 ? 5.559 25.312 -2.629 1 96.44 329 GLN A C 1
ATOM 2582 O O . GLN A 1 329 ? 4.926 24.891 -3.6 1 96.44 329 GLN A O 1
ATOM 2587 N N . THR A 1 330 ? 5.891 24.516 -1.651 1 96.75 330 THR A N 1
ATOM 2588 C CA . THR A 1 330 ? 5.355 23.156 -1.515 1 96.75 330 THR A CA 1
ATOM 2589 C C . THR A 1 330 ? 4.09 23.172 -0.661 1 96.75 330 THR A C 1
ATOM 2591 O O . THR A 1 330 ? 4.117 23.594 0.496 1 96.75 330 THR A O 1
ATOM 2594 N N . LEU A 1 331 ? 2.984 22.703 -1.258 1 98 331 LEU A N 1
ATOM 2595 C CA . LEU A 1 331 ? 1.671 22.875 -0.645 1 98 331 LEU A CA 1
ATOM 2596 C C . LEU A 1 331 ? 0.846 21.609 -0.752 1 98 331 LEU A C 1
ATOM 2598 O O . LEU A 1 331 ? 1.179 20.703 -1.533 1 98 331 LEU A O 1
ATOM 2602 N N . ASN A 1 332 ? -0.114 21.406 0.11 1 98.31 332 ASN A N 1
ATOM 2603 C CA . ASN A 1 332 ? -1.139 20.375 -0.028 1 98.31 332 ASN A CA 1
ATOM 2604 C C . ASN A 1 332 ? -2.295 20.859 -0.903 1 98.31 332 ASN A C 1
ATOM 2606 O O . ASN A 1 332 ? -2.998 21.797 -0.55 1 98.31 332 ASN A O 1
ATOM 2610 N N . VAL A 1 333 ? -2.477 20.219 -2.031 1 98.31 333 VAL A N 1
ATOM 2611 C CA . VAL A 1 333 ? -3.404 20.672 -3.066 1 98.31 333 VAL A CA 1
ATOM 2612 C C . VAL A 1 333 ? -4.023 19.453 -3.76 1 98.31 333 VAL A C 1
ATOM 2614 O O . VAL A 1 333 ? -3.633 18.312 -3.496 1 98.31 333 VAL A O 1
ATOM 2617 N N . ALA A 1 334 ? -4.984 19.703 -4.578 1 98.25 334 ALA A N 1
ATOM 2618 C CA . ALA A 1 334 ? -5.594 18.625 -5.367 1 98.25 334 ALA A CA 1
ATOM 2619 C C . ALA A 1 334 ? -4.594 18.047 -6.367 1 98.25 334 ALA A C 1
ATOM 2621 O O . ALA A 1 334 ? -3.812 18.781 -6.973 1 98.25 334 ALA A O 1
ATOM 2622 N N . ASN A 1 335 ? -4.691 16.812 -6.578 1 98.25 335 ASN A N 1
ATOM 2623 C CA . ASN A 1 335 ? -3.773 16.078 -7.441 1 98.25 335 ASN A CA 1
ATOM 2624 C C . ASN A 1 335 ? -3.93 16.484 -8.906 1 98.25 335 ASN A C 1
ATOM 2626 O O . ASN A 1 335 ? -2.938 16.688 -9.609 1 98.25 335 ASN A O 1
ATOM 2630 N N . GLY A 1 336 ? -5.242 16.641 -9.32 1 97.19 336 GLY A N 1
ATOM 2631 C CA . GLY A 1 336 ? -5.465 16.75 -10.75 1 97.19 336 GLY A CA 1
ATOM 2632 C C . GLY A 1 336 ? -4.898 15.578 -11.531 1 97.19 336 GLY A C 1
ATOM 2633 O O . GLY A 1 336 ? -5.23 14.422 -11.258 1 97.19 336 GLY A O 1
ATOM 2634 N N . ASP A 1 337 ? -3.918 15.859 -12.391 1 95.69 337 ASP A N 1
ATOM 2635 C CA . ASP A 1 337 ? -3.307 14.805 -13.195 1 95.69 337 ASP A CA 1
ATOM 2636 C C . ASP A 1 337 ? -1.829 14.641 -12.844 1 95.69 337 ASP A C 1
ATOM 2638 O O . ASP A 1 337 ? -1.072 14.039 -13.609 1 95.69 337 ASP A O 1
ATOM 2642 N N . THR A 1 338 ? -1.457 15.133 -11.773 1 97.44 338 THR A N 1
ATOM 2643 C CA . THR A 1 338 ? -0.044 15.203 -11.414 1 97.44 338 THR A CA 1
ATOM 2644 C C . THR A 1 338 ? 0.514 13.805 -11.156 1 97.44 338 THR A C 1
ATOM 2646 O O . THR A 1 338 ? 1.526 13.414 -11.742 1 97.44 338 THR A O 1
ATOM 2649 N N . LEU A 1 339 ? -0.058 13.102 -10.227 1 97.31 339 LEU A N 1
ATOM 2650 C CA . LEU A 1 339 ? 0.262 11.695 -10.008 1 97.31 339 LEU A CA 1
ATOM 2651 C C . LEU A 1 339 ? -0.784 10.789 -10.648 1 97.31 339 LEU A C 1
ATOM 2653 O O . LEU A 1 339 ? -1.906 10.68 -10.148 1 97.31 339 LEU A O 1
ATOM 2657 N N . PRO A 1 340 ? -0.427 10.109 -11.688 1 94.06 340 PRO A N 1
ATOM 2658 C CA . PRO A 1 340 ? -1.425 9.43 -12.516 1 94.06 340 PRO A CA 1
ATOM 2659 C C . PRO A 1 340 ? -2.074 8.25 -11.805 1 94.06 340 PRO A C 1
ATOM 2661 O O . PRO A 1 340 ? -3.148 7.793 -12.203 1 94.06 340 PRO A O 1
ATOM 2664 N N . PHE A 1 341 ? -1.526 7.777 -10.758 1 95.31 341 PHE A N 1
ATOM 2665 C CA . PHE A 1 341 ? -2.074 6.609 -10.086 1 95.31 341 PHE A CA 1
ATOM 2666 C C . PHE A 1 341 ? -3.008 7.023 -8.953 1 95.31 341 PHE A C 1
ATOM 2668 O O . PHE A 1 341 ? -3.553 6.172 -8.25 1 95.31 341 PHE A O 1
ATOM 2675 N N . LEU A 1 342 ? -3.236 8.273 -8.742 1 97.44 342 LEU A N 1
ATOM 2676 C CA . LEU A 1 342 ? -4.195 8.789 -7.77 1 97.44 342 LEU A CA 1
ATOM 2677 C C . LEU A 1 342 ? -5.355 9.492 -8.469 1 97.44 342 LEU A C 1
ATOM 2679 O O . LEU A 1 342 ? -5.199 10 -9.578 1 97.44 342 LEU A O 1
ATOM 2683 N N . PRO A 1 343 ? -6.52 9.516 -7.809 1 96.19 343 PRO A N 1
ATOM 2684 C CA . PRO A 1 343 ? -7.625 10.281 -8.383 1 96.19 343 PRO A CA 1
ATOM 2685 C C . PRO A 1 343 ? -7.352 11.781 -8.414 1 96.19 343 PRO A C 1
ATOM 2687 O O . PRO A 1 343 ? -6.562 12.289 -7.609 1 96.19 343 PRO A O 1
ATOM 2690 N N . ALA A 1 344 ? -8.055 12.461 -9.258 1 96.75 344 ALA A N 1
ATOM 2691 C CA . ALA A 1 344 ? -7.844 13.891 -9.477 1 96.75 344 ALA A CA 1
ATOM 2692 C C . ALA A 1 344 ? -8.148 14.688 -8.211 1 96.75 344 ALA A C 1
ATOM 2694 O O . ALA A 1 344 ? -7.516 15.711 -7.938 1 96.75 344 ALA A O 1
ATOM 2695 N N . ASP A 1 345 ? -9.023 14.211 -7.387 1 96.81 345 ASP A N 1
ATOM 2696 C CA . ASP A 1 345 ? -9.477 14.977 -6.234 1 96.81 345 ASP A CA 1
ATOM 2697 C C . ASP A 1 345 ? -8.75 14.539 -4.961 1 96.81 345 ASP A C 1
ATOM 2699 O O . ASP A 1 345 ? -9.125 14.953 -3.859 1 96.81 345 ASP A O 1
ATOM 2703 N N . ALA A 1 346 ? -7.77 13.688 -5.133 1 98.25 346 ALA A N 1
ATOM 2704 C CA . ALA A 1 346 ? -6.91 13.367 -3.994 1 98.25 346 ALA A CA 1
ATOM 2705 C C . ALA A 1 346 ? -6.016 14.547 -3.633 1 98.25 346 ALA A C 1
ATOM 2707 O O . ALA A 1 346 ? -5.617 15.32 -4.508 1 98.25 346 ALA A O 1
ATOM 2708 N N . CYS A 1 347 ? -5.781 14.734 -2.391 1 98.75 347 CYS A N 1
ATOM 2709 C CA . CYS A 1 347 ? -4.824 15.75 -1.962 1 98.75 347 CYS A CA 1
ATOM 2710 C C . CYS A 1 347 ? -3.404 15.203 -1.985 1 98.75 347 CYS A C 1
ATOM 2712 O O . CYS A 1 347 ? -3.156 14.094 -1.52 1 98.75 347 CYS A O 1
ATOM 2714 N N . ILE A 1 348 ? -2.51 15.891 -2.562 1 98.75 348 ILE A N 1
ATOM 2715 C CA . ILE A 1 348 ? -1.093 15.547 -2.572 1 98.75 348 ILE A CA 1
ATOM 2716 C C . ILE A 1 348 ? -0.276 16.719 -2.023 1 98.75 348 ILE A C 1
ATOM 2718 O O . ILE A 1 348 ? -0.812 17.797 -1.789 1 98.75 348 ILE A O 1
ATOM 2722 N N . GLU A 1 349 ? 0.943 16.484 -1.676 1 98.25 349 GLU A N 1
ATOM 2723 C CA . GLU A 1 349 ? 1.918 17.516 -1.342 1 98.25 349 GLU A CA 1
ATOM 2724 C C . GLU A 1 349 ? 2.973 17.656 -2.438 1 98.25 349 GLU A C 1
ATOM 2726 O O . GLU A 1 349 ? 3.729 16.719 -2.699 1 98.25 349 GLU A O 1
ATOM 2731 N N . ALA A 1 350 ? 3.002 18.812 -3.094 1 97.94 350 ALA A N 1
ATOM 2732 C CA . ALA A 1 350 ? 3.865 19.016 -4.254 1 97.94 350 ALA A CA 1
ATOM 2733 C C . ALA A 1 350 ? 4.211 20.5 -4.422 1 97.94 350 ALA A C 1
ATOM 2735 O O . ALA A 1 350 ? 3.637 21.359 -3.748 1 97.94 350 ALA A O 1
ATOM 2736 N N . ASN A 1 351 ? 5.176 20.719 -5.262 1 98.19 351 ASN A N 1
ATOM 2737 C CA . ASN A 1 351 ? 5.551 22.094 -5.586 1 98.19 351 ASN A CA 1
ATOM 2738 C C . ASN A 1 351 ? 4.477 22.781 -6.418 1 98.19 351 ASN A C 1
ATOM 2740 O O . ASN A 1 351 ? 3.904 22.188 -7.324 1 98.19 351 ASN A O 1
ATOM 2744 N N . CYS A 1 352 ? 4.234 24.047 -6.066 1 98.38 352 CYS A N 1
ATOM 2745 C CA . CYS A 1 352 ? 3.24 24.844 -6.766 1 98.38 352 CYS A CA 1
ATOM 2746 C C . CYS A 1 352 ? 3.779 26.234 -7.066 1 98.38 352 CYS A C 1
ATOM 2748 O O . CYS A 1 352 ? 4.523 26.812 -6.266 1 98.38 352 CYS A O 1
ATOM 2750 N N . LYS A 1 353 ? 3.457 26.719 -8.219 1 98.56 353 LYS A N 1
ATOM 2751 C CA . LYS A 1 353 ? 3.598 28.141 -8.492 1 98.56 353 LYS A CA 1
ATOM 2752 C C . LYS A 1 353 ? 2.424 28.938 -7.914 1 98.56 353 LYS A C 1
ATOM 2754 O O . LYS A 1 353 ? 1.269 28.688 -8.266 1 98.56 353 LYS A O 1
ATOM 2759 N N . VAL A 1 354 ? 2.734 29.906 -7.027 1 98.38 354 VAL A N 1
ATOM 2760 C CA . VAL A 1 354 ? 1.663 30.594 -6.316 1 98.38 354 VAL A CA 1
ATOM 2761 C C . VAL A 1 354 ? 1.247 31.844 -7.09 1 98.38 354 VAL A C 1
ATOM 2763 O O . VAL A 1 354 ? 2.039 32.781 -7.25 1 98.38 354 VAL A O 1
ATOM 2766 N N . THR A 1 355 ? -0.011 31.859 -7.551 1 98.31 355 THR A N 1
ATOM 2767 C CA . THR A 1 355 ? -0.592 33 -8.258 1 98.31 355 THR A CA 1
ATOM 2768 C C . THR A 1 355 ? -1.771 33.562 -7.48 1 98.31 355 THR A C 1
ATOM 2770 O O . THR A 1 355 ? -2.234 32.969 -6.508 1 98.31 355 THR A O 1
ATOM 2773 N N . SER A 1 356 ? -2.258 34.688 -7.891 1 96.44 356 SER A N 1
ATOM 2774 C CA . SER A 1 356 ? -3.408 35.312 -7.227 1 96.44 356 SER A CA 1
ATOM 2775 C C . SER A 1 356 ? -4.656 34.438 -7.398 1 96.44 356 SER A C 1
ATOM 2777 O O . SER A 1 356 ? -5.586 34.531 -6.59 1 96.44 356 SER A O 1
ATOM 2779 N N . ALA A 1 357 ? -4.688 33.625 -8.453 1 96.38 357 ALA A N 1
ATOM 2780 C CA . ALA A 1 357 ? -5.816 32.75 -8.695 1 96.38 357 ALA A CA 1
ATOM 2781 C C . ALA A 1 357 ? -5.68 31.453 -7.883 1 96.38 357 ALA A C 1
ATOM 2783 O O . ALA A 1 357 ? -6.621 30.672 -7.805 1 96.38 357 ALA A O 1
ATOM 2784 N N . GLY A 1 358 ? -4.523 31.281 -7.211 1 97.31 358 GLY A N 1
ATOM 2785 C CA . GLY A 1 358 ? -4.27 30.078 -6.445 1 97.31 358 GLY A CA 1
ATOM 2786 C C . GLY A 1 358 ? -3.027 29.328 -6.898 1 97.31 358 GLY A C 1
ATOM 2787 O O . GLY A 1 358 ? -2.354 29.75 -7.84 1 97.31 358 GLY A O 1
ATOM 2788 N N . PRO A 1 359 ? -2.736 28.266 -6.238 1 98.12 359 PRO A N 1
ATOM 2789 C CA . PRO A 1 359 ? -1.55 27.484 -6.578 1 98.12 359 PRO A CA 1
ATOM 2790 C C . PRO A 1 359 ? -1.719 26.688 -7.875 1 98.12 359 PRO A C 1
ATOM 2792 O O . PRO A 1 359 ? -2.768 26.078 -8.102 1 98.12 359 PRO A O 1
ATOM 2795 N N . LEU A 1 360 ? -0.724 26.766 -8.742 1 98.19 360 LEU A N 1
ATOM 2796 C CA . LEU A 1 360 ? -0.605 25.922 -9.922 1 98.19 360 LEU A CA 1
ATOM 2797 C C . LEU A 1 360 ? 0.385 24.781 -9.68 1 98.19 360 LEU A C 1
ATOM 2799 O O . LEU A 1 360 ? 1.597 25.016 -9.633 1 98.19 360 LEU A O 1
ATOM 2803 N N . VAL A 1 361 ? -0.137 23.594 -9.594 1 98.12 361 VAL A N 1
ATOM 2804 C CA . VAL A 1 361 ? 0.711 22.453 -9.281 1 98.12 361 VAL A CA 1
ATOM 2805 C C . VAL A 1 361 ? 1.724 22.234 -10.406 1 98.12 361 VAL A C 1
ATOM 2807 O O . VAL A 1 361 ? 1.362 22.25 -11.586 1 98.12 361 VAL A O 1
ATOM 2810 N N . GLN A 1 362 ? 2.932 22.109 -10.016 1 97.88 362 GLN A N 1
ATOM 2811 C CA . GLN A 1 362 ? 3.988 21.844 -10.984 1 97.88 362 GLN A CA 1
ATOM 2812 C C . GLN A 1 362 ? 4.105 20.344 -11.273 1 97.88 362 GLN A C 1
ATOM 2814 O O . GLN A 1 362 ? 3.846 19.516 -10.398 1 97.88 362 GLN A O 1
ATOM 2819 N N . PRO A 1 363 ? 4.508 20 -12.508 1 96.69 363 PRO A N 1
ATOM 2820 C CA . PRO A 1 363 ? 4.695 18.594 -12.812 1 96.69 363 PRO A CA 1
ATOM 2821 C C . PRO A 1 363 ? 5.754 17.938 -11.93 1 96.69 363 PRO A C 1
ATOM 2823 O O . PRO A 1 363 ? 6.777 18.547 -11.617 1 96.69 363 PRO A O 1
ATOM 2826 N N . VAL A 1 364 ? 5.438 16.812 -11.523 1 97.19 364 VAL A N 1
ATOM 2827 C CA . VAL A 1 364 ? 6.426 15.977 -10.852 1 97.19 364 VAL A CA 1
ATOM 2828 C C . VAL A 1 364 ? 7.215 15.172 -11.883 1 97.19 364 VAL A C 1
ATOM 2830 O O . VAL A 1 364 ? 6.645 14.359 -12.609 1 97.19 364 VAL A O 1
ATOM 2833 N N . THR A 1 365 ? 8.492 15.344 -11.93 1 95.75 365 THR A N 1
ATOM 2834 C CA . THR A 1 365 ? 9.297 14.742 -12.992 1 95.75 365 THR A CA 1
ATOM 2835 C C . THR A 1 365 ? 9.812 13.367 -12.562 1 95.75 365 THR A C 1
ATOM 2837 O O . THR A 1 365 ? 10.07 12.508 -13.406 1 95.75 365 THR A O 1
ATOM 2840 N N . THR A 1 366 ? 9.93 13.156 -11.273 1 94.44 366 THR A N 1
ATOM 2841 C CA . THR A 1 366 ? 10.484 11.898 -10.797 1 94.44 366 THR A CA 1
ATOM 2842 C C . THR A 1 366 ? 9.695 11.375 -9.602 1 94.44 366 THR A C 1
ATOM 2844 O O . THR A 1 366 ? 9.664 12.016 -8.547 1 94.44 366 THR A O 1
ATOM 2847 N N . VAL A 1 367 ? 9.062 10.305 -9.766 1 96.31 367 VAL A N 1
ATOM 2848 C CA . VAL A 1 367 ? 8.461 9.547 -8.672 1 96.31 367 VAL A CA 1
ATOM 2849 C C . VAL A 1 367 ? 9.258 8.266 -8.43 1 96.31 367 VAL A C 1
ATOM 2851 O O . VAL A 1 367 ? 9.32 7.395 -9.297 1 96.31 367 VAL A O 1
ATOM 2854 N N . PRO A 1 368 ? 9.914 8.172 -7.266 1 96.25 368 PRO A N 1
ATOM 2855 C CA . PRO A 1 368 ? 10.586 6.891 -7.008 1 96.25 368 PRO A CA 1
ATOM 2856 C C . PRO A 1 368 ? 9.641 5.695 -7.133 1 96.25 368 PRO A C 1
ATOM 2858 O O . PRO A 1 368 ? 8.547 5.707 -6.559 1 96.25 368 PRO A O 1
ATOM 2861 N N . ALA A 1 369 ? 10.086 4.676 -7.863 1 95.31 369 ALA A N 1
ATOM 2862 C CA . ALA A 1 369 ? 9.242 3.52 -8.148 1 95.31 369 ALA A CA 1
ATOM 2863 C C . ALA A 1 369 ? 8.75 2.871 -6.852 1 95.31 369 ALA A C 1
ATOM 2865 O O . ALA A 1 369 ? 7.598 2.443 -6.766 1 95.31 369 ALA A O 1
ATOM 2866 N N . ALA A 1 370 ? 9.57 2.896 -5.891 1 97.62 370 ALA A N 1
ATOM 2867 C CA . ALA A 1 370 ? 9.266 2.215 -4.637 1 97.62 370 ALA A CA 1
ATOM 2868 C C . ALA A 1 370 ? 8.297 3.031 -3.793 1 97.62 370 ALA A C 1
ATOM 2870 O O . ALA A 1 370 ? 7.703 2.514 -2.84 1 97.62 370 ALA A O 1
ATOM 2871 N N . ALA A 1 371 ? 8.094 4.293 -4.137 1 98.06 371 ALA A N 1
ATOM 2872 C CA . ALA A 1 371 ? 7.238 5.172 -3.346 1 98.06 371 ALA A CA 1
ATOM 2873 C C . ALA A 1 371 ? 5.766 4.984 -3.705 1 98.06 371 ALA A C 1
ATOM 2875 O O . ALA A 1 371 ? 4.879 5.258 -2.893 1 98.06 371 ALA A O 1
ATOM 2876 N N . VAL A 1 372 ? 5.469 4.5 -4.922 1 98.25 372 VAL A N 1
ATOM 2877 C CA . VAL A 1 372 ? 4.137 4.484 -5.516 1 98.25 372 VAL A CA 1
ATOM 2878 C C . VAL A 1 372 ? 3.189 3.672 -4.633 1 98.25 372 VAL A C 1
ATOM 2880 O O . VAL A 1 372 ? 2.088 4.125 -4.316 1 98.25 372 VAL A O 1
ATOM 2883 N N . GLY A 1 373 ? 3.635 2.533 -4.266 1 98.44 373 GLY A N 1
ATOM 2884 C CA . GLY A 1 373 ? 2.801 1.64 -3.477 1 98.44 373 GLY A CA 1
ATOM 2885 C C . GLY A 1 373 ? 2.398 2.225 -2.137 1 98.44 373 GLY A C 1
ATOM 2886 O O . GLY A 1 373 ? 1.234 2.141 -1.741 1 98.44 373 GLY A O 1
ATOM 2887 N N . LEU A 1 374 ? 3.338 2.793 -1.446 1 98.69 374 LEU A N 1
ATOM 2888 C CA . LEU A 1 374 ? 3.068 3.355 -0.127 1 98.69 374 LEU A CA 1
ATOM 2889 C C . LEU A 1 374 ? 2.188 4.598 -0.235 1 98.69 374 LEU A C 1
ATOM 2891 O O . LEU A 1 374 ? 1.292 4.801 0.588 1 98.69 374 LEU A O 1
ATOM 2895 N N . ILE A 1 375 ? 2.42 5.465 -1.263 1 98.75 375 ILE A N 1
ATOM 2896 C CA . ILE A 1 375 ? 1.587 6.637 -1.493 1 98.75 375 ILE A CA 1
ATOM 2897 C C . ILE A 1 375 ? 0.133 6.211 -1.684 1 98.75 375 ILE A C 1
ATOM 2899 O O . ILE A 1 375 ? -0.768 6.746 -1.033 1 98.75 375 ILE A O 1
ATOM 2903 N N . GLN A 1 376 ? -0.065 5.219 -2.5 1 98.5 376 GLN A N 1
ATOM 2904 C CA . GLN A 1 376 ? -1.424 4.777 -2.801 1 98.5 376 GLN A CA 1
ATOM 2905 C C . GLN A 1 376 ? -2.068 4.113 -1.587 1 98.5 376 GLN A C 1
ATOM 2907 O O . GLN A 1 376 ? -3.266 4.273 -1.347 1 98.5 376 GLN A O 1
ATOM 2912 N N . ALA A 1 377 ? -1.33 3.324 -0.883 1 98.62 377 ALA A N 1
ATOM 2913 C CA . ALA A 1 377 ? -1.869 2.652 0.295 1 98.62 377 ALA A CA 1
ATOM 2914 C C . ALA A 1 377 ? -2.355 3.662 1.33 1 98.62 377 ALA A C 1
ATOM 2916 O O . ALA A 1 377 ? -3.477 3.555 1.832 1 98.62 377 ALA A O 1
ATOM 2917 N N . VAL A 1 378 ? -1.555 4.645 1.601 1 98.81 378 VAL A N 1
ATOM 2918 C CA . VAL A 1 378 ? -1.92 5.633 2.609 1 98.81 378 VAL A CA 1
ATOM 2919 C C . VAL A 1 378 ? -3.068 6.496 2.092 1 98.81 378 VAL A C 1
ATOM 2921 O O . VAL A 1 378 ? -3.979 6.848 2.848 1 98.81 378 VAL A O 1
ATOM 2924 N N . LYS A 1 379 ? -3.025 6.844 0.813 1 98.88 379 LYS A N 1
ATOM 2925 C CA . LYS A 1 379 ? -4.121 7.633 0.259 1 98.88 379 LYS A CA 1
ATOM 2926 C C . LYS A 1 379 ? -5.441 6.871 0.341 1 98.88 379 LYS A C 1
ATOM 2928 O O . LYS A 1 379 ? -6.492 7.465 0.613 1 98.88 379 LYS A O 1
ATOM 2933 N N . THR A 1 380 ? -5.41 5.574 0.075 1 98.69 380 THR A N 1
ATOM 2934 C CA . THR A 1 380 ? -6.605 4.75 0.207 1 98.69 380 THR A CA 1
ATOM 2935 C C . THR A 1 380 ? -7.168 4.836 1.623 1 98.69 380 THR A C 1
ATOM 2937 O O . THR A 1 380 ? -8.359 5.086 1.808 1 98.69 380 THR A O 1
ATOM 2940 N N . TYR A 1 381 ? -6.305 4.668 2.557 1 98.75 381 TYR A N 1
ATOM 2941 C CA . TYR A 1 381 ? -6.695 4.84 3.949 1 98.75 381 TYR A CA 1
ATOM 2942 C C . TYR A 1 381 ? -7.301 6.219 4.18 1 98.75 381 TYR A C 1
ATOM 2944 O O . TYR A 1 381 ? -8.375 6.344 4.781 1 98.75 381 TYR A O 1
ATOM 2952 N N . GLU A 1 382 ? -6.602 7.297 3.734 1 98.88 382 GLU A N 1
ATOM 2953 C CA . GLU A 1 382 ? -7.035 8.664 3.996 1 98.88 382 GLU A CA 1
ATOM 2954 C C . GLU A 1 382 ? -8.453 8.906 3.475 1 98.88 382 GLU A C 1
ATOM 2956 O O . GLU A 1 382 ? -9.281 9.5 4.164 1 98.88 382 GLU A O 1
ATOM 2961 N N . ARG A 1 383 ? -8.711 8.438 2.354 1 98.75 383 ARG A N 1
ATOM 2962 C CA . ARG A 1 383 ? -10 8.695 1.722 1 98.75 383 ARG A CA 1
ATOM 2963 C C . ARG A 1 383 ? -11.125 7.992 2.469 1 98.75 383 ARG A C 1
ATOM 2965 O O . ARG A 1 383 ? -12.211 8.555 2.645 1 98.75 383 ARG A O 1
ATOM 2972 N N . ILE A 1 384 ? -10.844 6.781 2.93 1 98.75 384 ILE A N 1
ATOM 2973 C CA . ILE A 1 384 ? -11.852 6.047 3.695 1 98.75 384 ILE A CA 1
ATOM 2974 C C . ILE A 1 384 ? -12.039 6.703 5.062 1 98.75 384 ILE A C 1
ATOM 2976 O O . ILE A 1 384 ? -13.156 6.785 5.566 1 98.75 384 ILE A O 1
ATOM 2980 N N . ALA A 1 385 ? -10.977 7.176 5.656 1 98.88 385 ALA A N 1
ATOM 2981 C CA . ALA A 1 385 ? -11.055 7.863 6.941 1 98.88 385 ALA A CA 1
ATOM 2982 C C . ALA A 1 385 ? -11.859 9.148 6.832 1 98.88 385 ALA A C 1
ATOM 2984 O O . ALA A 1 385 ? -12.625 9.484 7.738 1 98.88 385 ALA A O 1
ATOM 2985 N N . ILE A 1 386 ? -11.672 9.891 5.75 1 98.88 386 ILE A N 1
ATOM 2986 C CA . ILE A 1 386 ? -12.445 11.109 5.512 1 98.88 386 ILE A CA 1
ATOM 2987 C C . ILE A 1 386 ? -13.93 10.773 5.453 1 98.88 386 ILE A C 1
ATOM 2989 O O . ILE A 1 386 ? -14.75 11.469 6.059 1 98.88 386 ILE A O 1
ATOM 2993 N N . GLU A 1 387 ? -14.234 9.711 4.77 1 98.62 387 GLU A N 1
ATOM 2994 C CA . GLU A 1 387 ? -15.625 9.281 4.707 1 98.62 387 GLU A CA 1
ATOM 2995 C C . GLU A 1 387 ? -16.172 8.961 6.098 1 98.62 387 GLU A C 1
ATOM 2997 O O . GLU A 1 387 ? -17.297 9.328 6.434 1 98.62 387 GLU A O 1
ATOM 3002 N N . ALA A 1 388 ? -15.375 8.289 6.867 1 98.69 388 ALA A N 1
ATOM 3003 C CA . ALA A 1 388 ? -15.781 7.965 8.227 1 98.69 388 ALA A CA 1
ATOM 3004 C C . ALA A 1 388 ? -16.016 9.234 9.047 1 98.69 388 ALA A C 1
ATOM 3006 O O . ALA A 1 388 ? -16.953 9.312 9.836 1 98.69 388 ALA A O 1
ATOM 3007 N N . ALA A 1 389 ? -15.172 10.188 8.883 1 98.81 389 ALA A N 1
ATOM 3008 C CA . ALA A 1 389 ? -15.273 11.445 9.625 1 98.81 389 ALA A CA 1
ATOM 3009 C C . ALA A 1 389 ? -16.578 12.172 9.297 1 98.81 389 ALA A C 1
ATOM 3011 O O . ALA A 1 389 ? -17.188 12.789 10.172 1 98.81 389 ALA A O 1
ATOM 3012 N N . VAL A 1 390 ? -16.969 12.125 8.078 1 98.44 390 VAL A N 1
ATOM 3013 C CA . VAL A 1 390 ? -18.125 12.867 7.602 1 98.44 390 VAL A CA 1
ATOM 3014 C C . VAL A 1 390 ? -19.406 12.109 7.957 1 98.44 390 VAL A C 1
ATOM 3016 O O . VAL A 1 390 ? -20.406 12.719 8.359 1 98.44 390 VAL A O 1
ATOM 3019 N N . THR A 1 391 ? -19.359 10.734 7.918 1 97.62 391 THR A N 1
ATOM 3020 C CA . THR A 1 391 ? -20.594 9.953 8.047 1 97.62 391 THR A CA 1
ATOM 3021 C C . THR A 1 391 ? -20.781 9.484 9.484 1 97.62 391 THR A C 1
ATOM 3023 O O . THR A 1 391 ? -21.906 9.156 9.891 1 97.62 391 THR A O 1
ATOM 3026 N N . GLY A 1 392 ? -19.734 9.344 10.195 1 98.06 392 GLY A N 1
ATOM 3027 C CA . GLY A 1 392 ? -19.812 8.797 11.539 1 98.06 392 GLY A CA 1
ATOM 3028 C C . GLY A 1 392 ? -20 7.289 11.562 1 98.06 392 GLY A C 1
ATOM 3029 O O . GLY A 1 392 ? -20.516 6.734 12.531 1 98.06 392 GLY A O 1
ATOM 3030 N N . SER A 1 393 ? -19.609 6.602 10.5 1 97.31 393 SER A N 1
ATOM 3031 C CA . SER A 1 393 ? -19.766 5.156 10.414 1 97.31 393 SER A CA 1
ATOM 3032 C C . SER A 1 393 ? -18.609 4.434 11.094 1 97.31 393 SER A C 1
ATOM 3034 O O . SER A 1 393 ? -17.453 4.574 10.68 1 97.31 393 SER A O 1
ATOM 3036 N N . ARG A 1 394 ? -18.922 3.627 12.086 1 97.31 394 ARG A N 1
ATOM 3037 C CA . ARG A 1 394 ? -17.906 2.836 12.781 1 97.31 394 ARG A CA 1
ATOM 3038 C C . ARG A 1 394 ? -17.312 1.78 11.859 1 97.31 394 ARG A C 1
ATOM 3040 O O . ARG A 1 394 ? -16.109 1.479 11.945 1 97.31 394 ARG A O 1
ATOM 3047 N N . ASP A 1 395 ? -18.156 1.241 10.977 1 96.88 395 ASP A N 1
ATOM 3048 C CA . ASP A 1 395 ? -17.688 0.252 10.008 1 96.88 395 ASP A CA 1
ATOM 3049 C C . ASP A 1 395 ? -16.672 0.863 9.055 1 96.88 395 ASP A C 1
ATOM 3051 O O . ASP A 1 395 ? -15.625 0.26 8.773 1 96.88 395 ASP A O 1
ATOM 3055 N N . THR A 1 396 ? -16.984 2.049 8.578 1 98.12 396 THR A N 1
ATOM 3056 C CA . THR A 1 396 ? -16.078 2.742 7.676 1 98.12 396 THR A CA 1
ATOM 3057 C C . THR A 1 396 ? -14.781 3.104 8.391 1 98.12 396 THR A C 1
ATOM 3059 O O . THR A 1 396 ? -13.703 3.043 7.789 1 98.12 396 THR A O 1
ATOM 3062 N N . ALA A 1 397 ? -14.891 3.441 9.648 1 98.75 397 ALA A N 1
ATOM 3063 C CA . ALA A 1 397 ? -13.703 3.766 10.43 1 98.75 397 ALA A CA 1
ATOM 3064 C C . ALA A 1 397 ? -12.805 2.541 10.594 1 98.75 397 ALA A C 1
ATOM 3066 O O . ALA A 1 397 ? -11.586 2.639 10.477 1 98.75 397 ALA A O 1
ATOM 3067 N N . LEU A 1 398 ? -13.391 1.403 10.891 1 98.56 398 LEU A N 1
ATOM 3068 C CA . LEU A 1 398 ? -12.609 0.181 11.008 1 98.56 398 LEU A CA 1
ATOM 3069 C C . LEU A 1 398 ? -11.953 -0.175 9.68 1 98.56 398 LEU A C 1
ATOM 3071 O O . LEU A 1 398 ? -10.797 -0.6 9.648 1 98.56 398 LEU A O 1
ATOM 3075 N N . LEU A 1 399 ? -12.711 -0.026 8.602 1 98.5 399 LEU A N 1
ATOM 3076 C CA . LEU A 1 399 ? -12.18 -0.294 7.27 1 98.5 399 LEU A CA 1
ATOM 3077 C C . LEU A 1 399 ? -10.969 0.59 6.98 1 98.5 399 LEU A C 1
ATOM 3079 O O . LEU A 1 399 ? -9.992 0.137 6.379 1 98.5 399 LEU A O 1
ATOM 3083 N N . ALA A 1 400 ? -11.039 1.845 7.402 1 98.81 400 ALA A N 1
ATOM 3084 C CA . ALA A 1 400 ? -9.914 2.756 7.238 1 98.81 400 ALA A CA 1
ATOM 3085 C C . ALA A 1 400 ? -8.68 2.24 7.98 1 98.81 400 ALA A C 1
ATOM 3087 O O . ALA A 1 400 ? -7.594 2.154 7.402 1 98.81 400 ALA A O 1
ATOM 3088 N N . LEU A 1 401 ? -8.875 1.87 9.234 1 98.69 401 LEU A N 1
ATOM 3089 C CA . LEU A 1 401 ? -7.754 1.362 10.016 1 98.69 401 LEU A CA 1
ATOM 3090 C C . LEU A 1 401 ? -7.184 0.095 9.383 1 98.69 401 LEU A C 1
ATOM 3092 O O . LEU A 1 401 ? -5.965 -0.055 9.281 1 98.69 401 LEU A O 1
ATOM 3096 N N . ALA A 1 402 ? -8.047 -0.781 8.938 1 97.94 402 ALA A N 1
ATOM 3097 C CA . ALA A 1 402 ? -7.621 -2.051 8.352 1 97.94 402 ALA A CA 1
ATOM 3098 C C . ALA A 1 402 ? -6.863 -1.827 7.047 1 97.94 402 ALA A C 1
ATOM 3100 O O . ALA A 1 402 ? -6.09 -2.688 6.617 1 97.94 402 ALA A O 1
ATOM 3101 N N . SER A 1 403 ? -7.082 -0.693 6.402 1 98.19 403 SER A N 1
ATOM 3102 C CA . SER A 1 403 ? -6.438 -0.361 5.137 1 98.19 403 SER A CA 1
ATOM 3103 C C . SER A 1 403 ? -5.113 0.363 5.367 1 98.19 403 SER A C 1
ATOM 3105 O O . SER A 1 403 ? -4.371 0.623 4.418 1 98.19 403 SER A O 1
ATOM 3107 N N . HIS A 1 404 ? -4.805 0.731 6.586 1 98.62 404 HIS A N 1
ATOM 3108 C CA . HIS A 1 404 ? -3.59 1.476 6.895 1 98.62 404 HIS A CA 1
ATOM 3109 C C . HIS A 1 404 ? -2.385 0.545 6.996 1 98.62 404 HIS A C 1
ATOM 3111 O O . HIS A 1 404 ? -2.432 -0.46 7.711 1 98.62 404 HIS A O 1
ATOM 3117 N N . PRO A 1 405 ? -1.241 0.927 6.367 1 98.19 405 PRO A N 1
ATOM 3118 C CA . PRO A 1 405 ? -0.066 0.052 6.352 1 98.19 405 PRO A CA 1
ATOM 3119 C C . PRO A 1 405 ? 0.507 -0.194 7.746 1 98.19 405 PRO A C 1
ATOM 3121 O O . PRO A 1 405 ? 1.274 -1.14 7.941 1 98.19 405 PRO A O 1
ATOM 3124 N N . LEU A 1 406 ? 0.149 0.579 8.734 1 98.44 406 LEU A N 1
ATOM 3125 C CA . LEU A 1 406 ? 0.743 0.455 10.062 1 98.44 406 LEU A CA 1
ATOM 3126 C C . LEU A 1 406 ? -0.152 -0.367 10.984 1 98.44 406 LEU A C 1
ATOM 3128 O O . LEU A 1 406 ? 0.142 -0.515 12.172 1 98.44 406 LEU A O 1
ATOM 3132 N N . ILE A 1 407 ? -1.269 -0.875 10.492 1 98.5 407 ILE A N 1
ATOM 3133 C CA . ILE A 1 407 ? -2.182 -1.724 11.25 1 98.5 407 ILE A CA 1
ATOM 3134 C C . ILE A 1 407 ? -2.033 -3.176 10.797 1 98.5 407 ILE A C 1
ATOM 3136 O O . ILE A 1 407 ? -2.297 -3.502 9.641 1 98.5 407 ILE A O 1
ATOM 3140 N N . ASP A 1 408 ? -1.672 -4.008 11.727 1 97.62 408 ASP A N 1
ATOM 3141 C CA . ASP A 1 408 ? -1.34 -5.371 11.32 1 97.62 408 ASP A CA 1
ATOM 3142 C C . ASP A 1 408 ? -2.408 -6.355 11.789 1 97.62 408 ASP A C 1
ATOM 3144 O O . ASP A 1 408 ? -2.254 -7.57 11.625 1 97.62 408 ASP A O 1
ATOM 3148 N N . SER A 1 409 ? -3.51 -5.867 12.398 1 97.69 409 SER A N 1
ATOM 3149 C CA . SER A 1 409 ? -4.59 -6.727 12.875 1 97.69 409 SER A CA 1
ATOM 3150 C C . SER A 1 409 ? -5.922 -5.984 12.891 1 97.69 409 SER A C 1
ATOM 3152 O O . SER A 1 409 ? -6.117 -5.07 13.695 1 97.69 409 SER A O 1
ATOM 3154 N N . ALA A 1 410 ? -6.84 -6.406 12.078 1 97.25 410 ALA A N 1
ATOM 3155 C CA . ALA A 1 410 ? -8.172 -5.805 12.047 1 97.25 410 ALA A CA 1
ATOM 3156 C C . ALA A 1 410 ? -8.914 -6.055 13.352 1 97.25 410 ALA A C 1
ATOM 3158 O O . ALA A 1 410 ? -9.68 -5.199 13.812 1 97.25 410 ALA A O 1
ATOM 3159 N N . SER A 1 411 ? -8.68 -7.203 13.961 1 96.19 411 SER A N 1
ATOM 3160 C CA . SER A 1 411 ? -9.359 -7.551 15.203 1 96.19 411 SER A CA 1
ATOM 3161 C C . SER A 1 411 ? -8.914 -6.645 16.344 1 96.19 411 SER A C 1
ATOM 3163 O O . SER A 1 411 ? -9.75 -6.113 17.078 1 96.19 411 SER A O 1
ATOM 3165 N N . MET A 1 412 ? -7.617 -6.473 16.469 1 97.69 412 MET A N 1
ATOM 3166 C CA . MET A 1 412 ? -7.102 -5.586 17.516 1 97.69 412 MET A CA 1
ATOM 3167 C C . MET A 1 412 ? -7.48 -4.137 17.234 1 97.69 412 MET A C 1
ATOM 3169 O O . MET A 1 412 ? -7.738 -3.367 18.156 1 97.69 412 MET A O 1
ATOM 3173 N N . ALA A 1 413 ? -7.5 -3.803 15.961 1 98.5 413 ALA A N 1
ATOM 3174 C CA . ALA A 1 413 ? -7.887 -2.451 15.562 1 98.5 413 ALA A CA 1
ATOM 3175 C C . ALA A 1 413 ? -9.328 -2.158 15.961 1 98.5 413 ALA A C 1
ATOM 3177 O O . ALA A 1 413 ? -9.664 -1.026 16.328 1 98.5 413 ALA A O 1
ATOM 3178 N N . GLU A 1 414 ? -10.18 -3.141 15.805 1 98.06 414 GLU A N 1
ATOM 3179 C CA . GLU A 1 414 ? -11.578 -2.965 16.188 1 98.06 414 GLU A CA 1
ATOM 3180 C C . GLU A 1 414 ? -11.719 -2.635 17.672 1 98.06 414 GLU A C 1
ATOM 3182 O O . GLU A 1 414 ? -12.445 -1.712 18.031 1 98.06 414 GLU A O 1
ATOM 3187 N N . GLU A 1 415 ? -11.016 -3.387 18.5 1 98.25 415 GLU A N 1
ATOM 3188 C CA . GLU A 1 415 ? -11.047 -3.141 19.938 1 98.25 415 GLU A CA 1
ATOM 3189 C C . GLU A 1 415 ? -10.477 -1.763 20.266 1 98.25 415 GLU A C 1
ATOM 3191 O O . GLU A 1 415 ? -11.047 -1.027 21.078 1 98.25 415 GLU A O 1
ATOM 3196 N N . MET A 1 416 ? -9.391 -1.446 19.656 1 98.81 416 MET A N 1
ATOM 3197 C CA . MET A 1 416 ? -8.742 -0.152 19.844 1 98.81 416 MET A CA 1
ATOM 3198 C C . MET A 1 416 ? -9.664 0.987 19.438 1 98.81 416 MET A C 1
ATOM 3200 O O . MET A 1 416 ? -9.789 1.985 20.141 1 98.81 416 MET A O 1
ATOM 3204 N N . LEU A 1 417 ? -10.289 0.812 18.297 1 98.75 417 LEU A N 1
ATOM 3205 C CA . LEU A 1 417 ? -11.188 1.827 17.75 1 98.75 417 LEU A CA 1
ATOM 3206 C C . LEU A 1 417 ? -12.336 2.102 18.719 1 98.75 417 LEU A C 1
ATOM 3208 O O . LEU A 1 417 ? -12.695 3.258 18.953 1 98.75 417 LEU A O 1
ATOM 3212 N N . ASP A 1 418 ? -12.859 1.056 19.25 1 98.31 418 ASP A N 1
ATOM 3213 C CA . ASP A 1 418 ? -13.961 1.21 20.188 1 98.31 418 ASP A CA 1
ATOM 3214 C C . ASP A 1 418 ? -13.539 2.043 21.406 1 98.31 418 ASP A C 1
ATOM 3216 O O . ASP A 1 418 ? -14.266 2.943 21.828 1 98.31 418 ASP A O 1
ATOM 3220 N N . GLU A 1 419 ? -12.414 1.752 21.938 1 98.69 419 GLU A N 1
ATOM 3221 C CA . GLU A 1 419 ? -11.914 2.523 23.078 1 98.69 419 GLU A CA 1
ATOM 3222 C C . GLU A 1 419 ? -11.664 3.977 22.688 1 98.69 419 GLU A C 1
ATOM 3224 O O . GLU A 1 419 ? -12.031 4.895 23.422 1 98.69 419 GLU A O 1
ATOM 3229 N N . MET A 1 420 ? -11.07 4.184 21.547 1 98.75 420 MET A N 1
ATOM 3230 C CA . ME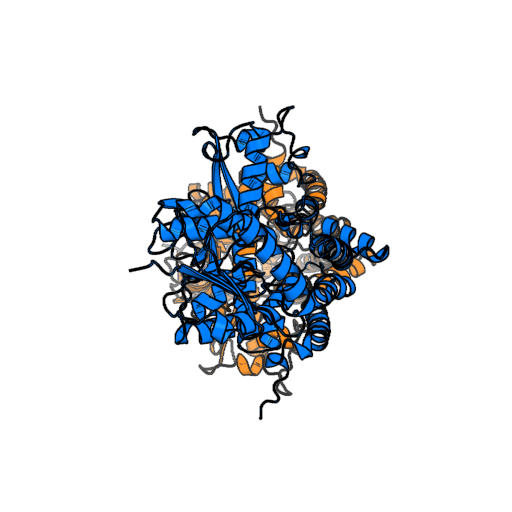T A 1 420 ? -10.711 5.531 21.125 1 98.75 420 MET A CA 1
ATOM 3231 C C . MET A 1 420 ? -11.953 6.367 20.844 1 98.75 420 MET A C 1
ATOM 3233 O O . MET A 1 420 ? -12.008 7.547 21.203 1 98.75 420 MET A O 1
ATOM 3237 N N . LEU A 1 421 ? -12.938 5.742 20.172 1 98.69 421 LEU A N 1
ATOM 3238 C CA . LEU A 1 421 ? -14.18 6.461 19.922 1 98.69 421 LEU A CA 1
ATOM 3239 C C . LEU A 1 42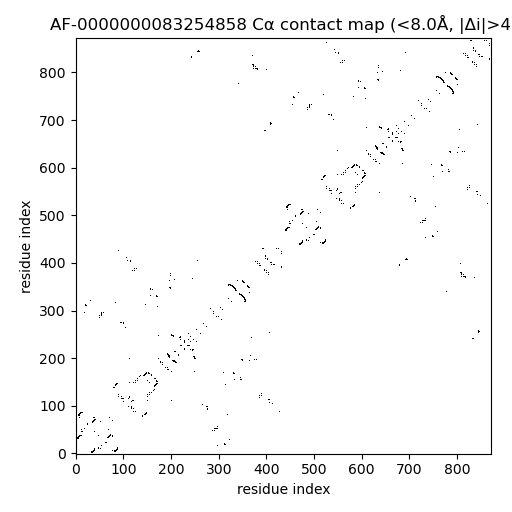1 ? -14.852 6.859 21.219 1 98.69 421 LEU A C 1
ATOM 3241 O O . LEU A 1 421 ? -15.312 7.996 21.375 1 98.69 421 LEU A O 1
ATOM 3245 N N . ASN A 1 422 ? -14.852 5.949 22.141 1 98.38 422 ASN A N 1
ATOM 3246 C CA . ASN A 1 422 ? -15.484 6.242 23.422 1 98.38 422 ASN A CA 1
ATOM 3247 C C . ASN A 1 422 ? -14.742 7.336 24.172 1 98.38 422 ASN A C 1
ATOM 3249 O O . ASN A 1 422 ? -15.359 8.219 24.766 1 98.38 422 ASN A O 1
ATOM 3253 N N . ARG A 1 423 ? -13.469 7.262 24.141 1 98.12 423 ARG A N 1
ATOM 3254 C CA . ARG A 1 423 ? -12.648 8.266 24.812 1 98.12 423 ARG A CA 1
ATOM 3255 C C . ARG A 1 423 ? -12.875 9.648 24.219 1 98.12 423 ARG A C 1
ATOM 3257 O O . ARG A 1 423 ? -12.844 10.656 24.922 1 98.12 423 ARG A O 1
ATOM 3264 N N . ASN A 1 424 ? -13.141 9.703 22.953 1 98.25 424 ASN A N 1
ATOM 3265 C CA . ASN A 1 424 ? -13.281 10.961 22.219 1 98.25 424 ASN A CA 1
ATOM 3266 C C . ASN A 1 424 ? -14.75 11.336 22.031 1 98.25 424 ASN A C 1
ATOM 3268 O O . ASN A 1 424 ? -15.078 12.18 21.188 1 98.25 424 ASN A O 1
ATOM 3272 N N . ARG A 1 425 ? -15.609 10.805 22.797 1 97.75 425 ARG A N 1
ATOM 3273 C CA . ARG A 1 425 ? -17.047 10.922 22.578 1 97.75 425 ARG A CA 1
ATOM 3274 C C . ARG A 1 425 ? -17.484 12.383 22.516 1 97.75 425 ARG A C 1
ATOM 3276 O O . ARG A 1 425 ? -18.328 12.742 21.703 1 97.75 425 ARG A O 1
ATOM 3283 N N . ALA A 1 426 ? -16.953 13.195 23.297 1 97 426 ALA A N 1
ATOM 3284 C CA . ALA A 1 426 ? -17.328 14.602 23.391 1 97 426 ALA A CA 1
ATOM 3285 C C . ALA A 1 426 ? -17 15.344 22.094 1 97 426 ALA A C 1
ATOM 3287 O O . ALA A 1 426 ? -17.625 16.359 21.781 1 97 426 ALA A O 1
ATOM 3288 N N . TYR A 1 427 ? -16.078 14.797 21.328 1 97.81 427 TYR A N 1
ATOM 3289 C CA . TYR A 1 427 ? -15.602 15.484 20.125 1 97.81 427 TYR A CA 1
ATOM 3290 C C . TYR A 1 427 ? -16.047 14.758 18.875 1 97.81 427 TYR A C 1
ATOM 3292 O O . TYR A 1 427 ? -15.727 15.188 17.75 1 97.81 427 TYR A O 1
ATOM 3300 N N . LEU A 1 428 ? -16.734 13.617 19.047 1 98 428 LEU A N 1
ATOM 3301 C CA . LEU A 1 428 ? -17.109 12.773 17.906 1 98 428 LEU A CA 1
ATOM 3302 C C . LEU A 1 428 ? -18.594 12.453 17.938 1 98 428 LEU A C 1
ATOM 3304 O O . LEU A 1 428 ? -18.984 11.289 17.859 1 98 428 LEU A O 1
ATOM 3308 N N . PRO A 1 429 ? -19.422 13.438 18 1 96.44 429 PRO A N 1
ATOM 3309 C CA . PRO A 1 429 ? -20.844 13.164 18.109 1 96.44 429 PRO A CA 1
ATOM 3310 C C . PRO A 1 429 ? -21.391 12.352 16.938 1 96.44 429 PRO A C 1
ATOM 3312 O O . PRO A 1 429 ? -22.359 11.602 17.094 1 96.44 429 PRO A O 1
ATOM 3315 N N . GLN A 1 430 ? -20.781 12.445 15.766 1 95.19 430 GLN A N 1
ATOM 3316 C CA . GLN A 1 430 ? -21.266 11.773 14.562 1 95.19 430 GLN A CA 1
ATOM 3317 C C . GLN A 1 430 ? -21.203 10.258 14.719 1 95.19 430 GLN A C 1
ATOM 3319 O O . GLN A 1 430 ? -21.906 9.523 14.016 1 95.19 430 GLN A O 1
ATOM 3324 N N . PHE A 1 431 ? -20.469 9.719 15.633 1 97.44 431 PHE A N 1
ATOM 3325 C CA . PHE A 1 431 ? -20.312 8.281 15.812 1 97.44 431 PHE A CA 1
ATOM 3326 C C . PHE A 1 431 ? -21.281 7.758 16.859 1 97.44 431 PHE A C 1
ATOM 3328 O O . PHE A 1 431 ? -21.375 6.551 17.094 1 97.44 431 PHE A O 1
ATOM 3335 N N . PHE A 1 432 ? -22 8.602 17.516 1 95 432 PHE A N 1
ATOM 3336 C CA . PHE A 1 432 ? -22.859 8.195 18.625 1 95 432 PHE A CA 1
ATOM 3337 C C . PHE A 1 432 ? -24.297 8.656 18.391 1 95 432 PHE A C 1
ATOM 3339 O O . PHE A 1 432 ? -25.109 8.648 19.312 1 95 432 PHE A O 1
ATOM 3346 N N . GLN A 1 433 ? -24.547 9.125 17.219 1 83.38 433 GLN A N 1
ATOM 3347 C CA . GLN A 1 433 ? -25.906 9.539 16.906 1 83.38 433 GLN A CA 1
ATOM 3348 C C . GLN A 1 433 ? -26.844 8.336 16.828 1 83.38 433 GLN A C 1
ATOM 3350 O O . GLN A 1 433 ? -26.438 7.262 16.359 1 83.38 433 GLN A O 1
ATOM 3355 N N . THR A 1 434 ? -27.859 8.219 17.828 1 64.44 434 THR A N 1
ATOM 3356 C CA . THR A 1 434 ? -28.906 7.199 17.797 1 64.44 434 THR A CA 1
ATOM 3357 C C . THR A 1 434 ? -29.734 7.305 16.516 1 64.44 434 THR A C 1
ATOM 3359 O O . THR A 1 434 ? -30.109 8.406 16.094 1 64.44 434 THR A O 1
ATOM 3362 N N . THR A 1 435 ? -29.516 6.469 15.453 1 48.25 435 THR A N 1
ATOM 3363 C CA . THR A 1 435 ? -30.531 6.465 14.398 1 48.25 435 THR A CA 1
ATOM 3364 C C . THR A 1 435 ? -31.922 6.59 14.984 1 48.25 435 THR A C 1
ATOM 3366 O O . THR A 1 435 ? -32.344 5.773 15.82 1 48.25 435 THR A O 1
ATOM 3369 N N . SER A 1 436 ? -32.438 7.797 15.094 1 36 436 SER A N 1
ATOM 3370 C CA . SER A 1 436 ? -33.875 7.852 15.297 1 36 436 SER A CA 1
ATOM 3371 C C . SER A 1 436 ? -34.625 7.066 14.219 1 36 436 SER A C 1
ATOM 3373 O O . SER A 1 436 ? -34.219 7.078 13.047 1 36 436 SER A O 1
ATOM 3375 N N . MET B 1 1 ? -3.67 -35.75 -43.062 1 36.5 1 MET B N 1
ATOM 3376 C CA . MET B 1 1 ? -2.488 -35.25 -42.375 1 36.5 1 MET B CA 1
ATOM 3377 C C . MET B 1 1 ? -2.629 -35.375 -40.844 1 36.5 1 MET B C 1
ATOM 3379 O O . MET B 1 1 ? -3.607 -34.906 -40.281 1 36.5 1 MET B O 1
ATOM 3383 N N . THR B 1 2 ? -2.109 -36.438 -40.312 1 49.97 2 THR B N 1
ATOM 3384 C CA . THR B 1 2 ? -2.359 -36.875 -38.938 1 49.97 2 THR B CA 1
ATOM 3385 C C . THR B 1 2 ? -2.074 -35.719 -37.969 1 49.97 2 THR B C 1
ATOM 3387 O O . THR B 1 2 ? -1.018 -35.094 -38.031 1 49.97 2 THR B O 1
ATOM 3390 N N . HIS B 1 3 ? -3.084 -35.031 -37.406 1 76.56 3 HIS B N 1
ATOM 3391 C CA . HIS B 1 3 ? -3.027 -33.906 -36.5 1 76.56 3 HIS B CA 1
ATOM 3392 C C . HIS B 1 3 ? -2.131 -34.188 -35.312 1 76.56 3 HIS B C 1
ATOM 3394 O O . HIS B 1 3 ? -2.27 -35.219 -34.656 1 76.56 3 HIS B O 1
ATOM 3400 N N . HIS B 1 4 ? -0.84 -33.562 -35.281 1 89.25 4 HIS B N 1
ATOM 3401 C CA . HIS B 1 4 ? 0.109 -33.719 -34.188 1 89.25 4 HIS B CA 1
ATOM 3402 C C . HIS B 1 4 ? -0.04 -32.562 -33.188 1 89.25 4 HIS B C 1
ATOM 3404 O O . HIS B 1 4 ? 0.123 -31.406 -33.531 1 89.25 4 HIS B O 1
ATOM 3410 N N . LEU B 1 5 ? -0.559 -33 -32.062 1 97.69 5 LEU B N 1
ATOM 3411 C CA . LEU B 1 5 ? -0.71 -32.031 -30.953 1 97.69 5 LEU B CA 1
ATOM 3412 C C . LEU B 1 5 ? 0.161 -32.438 -29.766 1 97.69 5 LEU B C 1
ATOM 3414 O O . LEU B 1 5 ? -0.17 -33.344 -29.031 1 97.69 5 LEU B O 1
ATOM 3418 N N . LYS B 1 6 ? 1.281 -31.672 -29.578 1 98.44 6 LYS B N 1
ATOM 3419 C CA . LYS B 1 6 ? 2.318 -31.984 -28.609 1 98.44 6 LYS B CA 1
ATOM 3420 C C . LYS B 1 6 ? 2.285 -31.031 -27.422 1 98.44 6 LYS B C 1
ATOM 3422 O O . LYS B 1 6 ? 2.225 -29.812 -27.609 1 98.44 6 LYS B O 1
ATOM 3427 N N . ILE B 1 7 ? 2.344 -31.578 -26.234 1 98.5 7 ILE B N 1
ATOM 3428 C CA . ILE B 1 7 ? 2.418 -30.812 -24.984 1 98.5 7 ILE B CA 1
ATOM 3429 C C . ILE B 1 7 ? 3.729 -31.125 -24.266 1 98.5 7 ILE B C 1
ATOM 3431 O O . ILE B 1 7 ? 4.07 -32.281 -24.062 1 98.5 7 ILE B O 1
ATOM 3435 N N . ALA B 1 8 ? 4.48 -30.109 -23.953 1 98.81 8 ALA B N 1
ATOM 3436 C CA . ALA B 1 8 ? 5.652 -30.266 -23.094 1 98.81 8 ALA B CA 1
ATOM 3437 C C . ALA B 1 8 ? 5.348 -29.844 -21.656 1 98.81 8 ALA B C 1
ATOM 3439 O O . ALA B 1 8 ? 4.824 -28.75 -21.422 1 98.81 8 ALA B O 1
ATOM 3440 N N . VAL B 1 9 ? 5.59 -30.703 -20.672 1 98.5 9 VAL B N 1
ATOM 3441 C CA . VAL B 1 9 ? 5.375 -30.406 -19.25 1 98.5 9 VAL B CA 1
ATOM 3442 C C . VAL B 1 9 ? 6.715 -30.312 -18.531 1 98.5 9 VAL B C 1
ATOM 3444 O O . VAL B 1 9 ? 7.367 -31.312 -18.281 1 98.5 9 VAL B O 1
ATOM 3447 N N . ILE B 1 10 ? 7.098 -29.094 -18.234 1 98.5 10 ILE B N 1
ATOM 3448 C CA . ILE B 1 10 ? 8.328 -28.859 -17.5 1 98.5 10 ILE B CA 1
ATOM 3449 C C . ILE B 1 10 ? 8.062 -28.984 -16 1 98.5 10 ILE B C 1
ATOM 3451 O O . ILE B 1 10 ? 7.227 -28.281 -15.438 1 98.5 10 ILE B O 1
ATOM 3455 N N . GLY B 1 11 ? 8.805 -29.766 -15.312 1 97.81 11 GLY B N 1
ATOM 3456 C CA . GLY B 1 11 ? 8.461 -30.266 -13.992 1 97.81 11 GLY B CA 1
ATOM 3457 C C . GLY B 1 11 ? 7.57 -31.5 -14.039 1 97.81 11 GLY B C 1
ATOM 3458 O O . GLY B 1 11 ? 6.629 -31.609 -13.25 1 97.81 11 GLY B O 1
ATOM 3459 N N . GLY B 1 12 ? 7.84 -32.312 -14.961 1 97.38 12 GLY B N 1
ATOM 3460 C CA . GLY B 1 12 ? 7.004 -33.5 -15.219 1 97.38 12 GLY B CA 1
ATOM 3461 C C . GLY B 1 12 ? 6.934 -34.438 -14.047 1 97.38 12 GLY B C 1
ATOM 3462 O O . GLY B 1 12 ? 5.988 -35.25 -13.945 1 97.38 12 GLY B O 1
ATOM 3463 N N . GLY B 1 13 ? 7.902 -34.406 -13.188 1 96.75 13 GLY B N 1
ATOM 3464 C CA . GLY B 1 13 ? 7.949 -35.281 -12.039 1 96.75 13 GLY B CA 1
ATOM 3465 C C . GLY B 1 13 ? 7.074 -34.812 -10.891 1 96.75 13 GLY B C 1
ATOM 3466 O O . GLY B 1 13 ? 7.047 -35.438 -9.828 1 96.75 13 GLY B O 1
ATOM 3467 N N . SER B 1 14 ? 6.332 -33.75 -11.078 1 94.38 14 SER B N 1
ATOM 3468 C CA . SER B 1 14 ? 5.434 -33.25 -10.047 1 94.38 14 SER B CA 1
ATOM 3469 C C . SER B 1 14 ? 4.426 -34.312 -9.633 1 94.38 14 SER B C 1
ATOM 3471 O O . SER B 1 14 ? 3.922 -35.062 -10.469 1 94.38 14 SER B O 1
ATOM 3473 N N . SER B 1 15 ? 4.07 -34.312 -8.344 1 92.38 15 SER B N 1
ATOM 3474 C CA . SER B 1 15 ? 3.07 -35.25 -7.836 1 92.38 15 SER B CA 1
ATOM 3475 C C . SER B 1 15 ? 1.692 -34.938 -8.414 1 92.38 15 SER B C 1
ATOM 3477 O O . SER B 1 15 ? 0.786 -35.781 -8.336 1 92.38 15 SER B O 1
ATOM 3479 N N . TYR B 1 16 ? 1.536 -33.844 -9.125 1 90.94 16 TYR B N 1
ATOM 3480 C CA . TYR B 1 16 ? 0.245 -33.438 -9.68 1 90.94 16 TYR B CA 1
ATOM 3481 C C . TYR B 1 16 ? 0.116 -33.875 -11.133 1 90.94 16 TYR B C 1
ATOM 3483 O O . TYR B 1 16 ? -0.966 -33.781 -11.719 1 90.94 16 TYR B O 1
ATOM 3491 N N . THR B 1 17 ? 1.163 -34.375 -11.727 1 94.81 17 THR B N 1
ATOM 3492 C CA . THR B 1 17 ? 1.177 -34.75 -13.133 1 94.81 17 THR B CA 1
ATOM 3493 C C . THR B 1 17 ? 0.094 -35.781 -13.438 1 94.81 17 THR B C 1
ATOM 3495 O O . THR B 1 17 ? -0.557 -35.719 -14.484 1 94.81 17 THR B O 1
ATOM 3498 N N . PRO B 1 18 ? -0.193 -36.75 -12.539 1 94.12 18 PRO B N 1
ATOM 3499 C CA . PRO B 1 18 ? -1.261 -37.688 -12.844 1 94.12 18 PRO B CA 1
ATOM 3500 C C . PRO B 1 18 ? -2.619 -37.031 -13.031 1 94.12 18 PRO B C 1
ATOM 3502 O O . PRO B 1 18 ? -3.428 -37.469 -13.844 1 94.12 18 PRO B O 1
ATOM 3505 N N . GLU B 1 19 ? -2.848 -36 -12.273 1 93.25 19 GLU B N 1
ATOM 3506 C CA . GLU B 1 19 ? -4.09 -35.25 -12.461 1 93.25 19 GLU B CA 1
ATOM 3507 C C . GLU B 1 19 ? -4.129 -34.594 -13.836 1 93.25 19 GLU B C 1
ATOM 3509 O O . GLU B 1 19 ? -5.188 -34.531 -14.469 1 93.25 19 GLU B O 1
ATOM 3514 N N . LEU B 1 20 ? -3.027 -34.125 -14.281 1 94.62 20 LEU B N 1
ATOM 3515 C CA . LEU B 1 20 ? -2.908 -33.531 -15.617 1 94.62 20 LEU B CA 1
ATOM 3516 C C . LEU B 1 20 ? -3.209 -34.594 -16.688 1 94.62 20 LEU B C 1
ATOM 3518 O O . LEU B 1 20 ? -3.951 -34.312 -17.641 1 94.62 20 LEU B O 1
ATOM 3522 N N . ILE B 1 21 ? -2.656 -35.75 -16.5 1 96.38 21 ILE B N 1
ATOM 3523 C CA . ILE B 1 21 ? -2.848 -36.875 -17.438 1 96.38 21 ILE B CA 1
ATOM 3524 C C . ILE B 1 21 ? -4.324 -37.25 -17.5 1 96.38 21 ILE B C 1
ATOM 3526 O O . ILE B 1 21 ? -4.887 -37.438 -18.578 1 96.38 21 ILE B O 1
ATOM 3530 N N . GLU B 1 22 ? -4.906 -37.344 -16.328 1 95.06 22 GLU B N 1
ATOM 3531 C CA . GLU B 1 22 ? -6.34 -37.625 -16.266 1 95.06 22 GLU B CA 1
ATOM 3532 C C . GLU B 1 22 ? -7.129 -36.562 -17.047 1 95.06 22 GLU B C 1
ATOM 3534 O O . GLU B 1 22 ? -8.086 -36.906 -17.75 1 95.06 22 GLU B O 1
ATOM 3539 N N . GLY B 1 23 ? -6.758 -35.344 -16.906 1 94.56 23 GLY B N 1
ATOM 3540 C CA . GLY B 1 23 ? -7.402 -34.25 -17.641 1 94.56 23 GLY B CA 1
ATOM 3541 C C . GLY B 1 23 ? -7.316 -34.406 -19.141 1 94.56 23 GLY B C 1
ATOM 3542 O O . GLY B 1 23 ? -8.305 -34.219 -19.859 1 94.56 23 GLY B O 1
ATOM 3543 N N . PHE B 1 24 ? -6.137 -34.781 -19.672 1 96.88 24 PHE B N 1
ATOM 3544 C CA . PHE B 1 24 ? -5.961 -34.969 -21.109 1 96.88 24 PHE B CA 1
ATOM 3545 C C . PHE B 1 24 ? -6.816 -36.125 -21.609 1 96.88 24 PHE B C 1
ATOM 3547 O O . PHE B 1 24 ? -7.418 -36.062 -22.688 1 96.88 24 PHE B O 1
ATOM 3554 N N . ILE B 1 25 ? -6.844 -37.188 -20.797 1 96.94 25 ILE B N 1
ATOM 3555 C CA . ILE B 1 25 ? -7.633 -38.375 -21.172 1 96.94 25 ILE B CA 1
ATOM 3556 C C . ILE B 1 25 ? -9.109 -38 -21.266 1 96.94 25 ILE B C 1
ATOM 3558 O O . ILE B 1 25 ? -9.773 -38.281 -22.266 1 96.94 25 ILE B O 1
ATOM 3562 N N . ARG B 1 26 ? -9.578 -37.312 -20.297 1 95.38 26 ARG B N 1
ATOM 3563 C CA . ARG B 1 26 ? -10.984 -36.938 -20.203 1 95.38 26 ARG B CA 1
ATOM 3564 C C . ARG B 1 26 ? -11.367 -35.969 -21.328 1 95.38 26 ARG B C 1
ATOM 3566 O O . ARG B 1 26 ? -12.5 -36 -21.812 1 95.38 26 ARG B O 1
ATOM 3573 N N . ASN B 1 27 ? -10.469 -35.156 -21.781 1 96.5 27 ASN B N 1
ATOM 3574 C CA . ASN B 1 27 ? -10.781 -34.125 -22.75 1 96.5 27 ASN B CA 1
ATOM 3575 C C . ASN B 1 27 ? -10.367 -34.531 -24.172 1 96.5 27 ASN B C 1
ATOM 3577 O O . ASN B 1 27 ? -10.469 -33.719 -25.109 1 96.5 27 ASN B O 1
ATOM 3581 N N . TYR B 1 28 ? -9.945 -35.688 -24.422 1 97.38 28 TYR B N 1
ATOM 3582 C CA . TYR B 1 28 ? -9.383 -36.156 -25.703 1 97.38 28 TYR B CA 1
ATOM 3583 C C . TYR B 1 28 ? -10.367 -35.906 -26.844 1 97.38 28 TYR B C 1
ATOM 3585 O O . TYR B 1 28 ? -9.961 -35.562 -27.953 1 97.38 28 TYR B O 1
ATOM 3593 N N . PRO B 1 29 ? -11.664 -36.094 -26.656 1 97.31 29 PRO B N 1
ATOM 3594 C CA . PRO B 1 29 ? -12.594 -35.938 -27.781 1 97.31 29 PRO B CA 1
ATOM 3595 C C . PRO B 1 29 ? -12.578 -34.5 -28.328 1 97.31 29 PRO B C 1
ATOM 3597 O O . PRO B 1 29 ? -12.727 -34.312 -29.531 1 97.31 29 PRO B O 1
ATOM 3600 N N . SER B 1 30 ? -12.367 -33.562 -27.484 1 96.94 30 SER B N 1
ATOM 3601 C CA . SER B 1 30 ? -12.414 -32.156 -27.922 1 96.94 30 SER B CA 1
ATOM 3602 C C . SER B 1 30 ? -11.023 -31.562 -27.984 1 96.94 30 SER B C 1
ATOM 3604 O O . SER B 1 30 ? -10.828 -30.516 -28.609 1 96.94 30 SER B O 1
ATOM 3606 N N . PHE B 1 31 ? -10.07 -32.156 -27.453 1 97.44 31 PHE B N 1
ATOM 3607 C CA . PHE B 1 31 ? -8.688 -31.719 -27.422 1 97.44 31 PHE B CA 1
ATOM 3608 C C . PHE B 1 31 ? -7.738 -32.906 -27.609 1 97.44 31 PHE B C 1
ATOM 3610 O O . PHE B 1 31 ? -7.137 -33.375 -26.656 1 97.44 31 PHE B O 1
ATOM 3617 N N . PRO B 1 32 ? -7.547 -33.281 -28.828 1 97.75 32 PRO B N 1
ATOM 3618 C CA . PRO B 1 32 ? -6.91 -34.562 -29.141 1 97.75 32 PRO B CA 1
ATOM 3619 C C . PRO B 1 32 ? -5.387 -34.5 -29.078 1 97.75 32 PRO B C 1
ATOM 3621 O O . PRO B 1 32 ? -4.711 -34.594 -30.109 1 97.75 32 PRO B O 1
ATOM 3624 N N . VAL B 1 33 ? -4.91 -34.438 -27.922 1 98 33 VAL B N 1
ATOM 3625 C CA . VAL B 1 33 ? -3.473 -34.469 -27.672 1 98 33 VAL B CA 1
ATOM 3626 C C . VAL B 1 33 ? -2.895 -35.812 -28.141 1 98 33 VAL B C 1
ATOM 3628 O O . VAL B 1 33 ? -3.441 -36.875 -27.828 1 98 33 VAL B O 1
ATOM 3631 N N . THR B 1 34 ? -1.74 -35.719 -28.828 1 98.19 34 THR B N 1
ATOM 3632 C CA . THR B 1 34 ? -1.187 -36.969 -29.359 1 98.19 34 THR B CA 1
ATOM 3633 C C . THR B 1 34 ? 0.154 -37.281 -28.703 1 98.19 34 THR B C 1
ATOM 3635 O O . THR B 1 34 ? 0.628 -38.438 -28.766 1 98.19 34 THR B O 1
ATOM 3638 N N . GLU B 1 35 ? 0.766 -36.312 -28.109 1 98.62 35 GLU B N 1
ATOM 3639 C CA . GLU B 1 35 ? 2.072 -36.5 -27.5 1 98.62 35 GLU B CA 1
ATOM 3640 C C . GLU B 1 35 ? 2.238 -35.625 -26.25 1 98.62 35 GLU B C 1
ATOM 3642 O O . GLU B 1 35 ? 1.997 -34.438 -26.312 1 98.62 35 GLU B O 1
ATOM 3647 N N . ILE B 1 36 ? 2.586 -36.25 -25.203 1 98.69 36 ILE B N 1
ATOM 3648 C CA . ILE B 1 36 ? 2.928 -35.562 -23.969 1 98.69 36 ILE B CA 1
ATOM 3649 C C . ILE B 1 36 ? 4.379 -35.844 -23.594 1 98.69 36 ILE B C 1
ATOM 3651 O O . ILE B 1 36 ? 4.758 -37.031 -23.453 1 98.69 36 ILE B O 1
ATOM 3655 N N . VAL B 1 37 ? 5.211 -34.844 -23.5 1 98.88 37 VAL B N 1
ATOM 3656 C CA . VAL B 1 37 ? 6.59 -35.031 -23.062 1 98.88 37 VAL B CA 1
ATOM 3657 C C . VAL B 1 37 ? 6.77 -34.469 -21.656 1 98.88 37 VAL B C 1
ATOM 3659 O O . VAL B 1 37 ? 6.59 -33.281 -21.422 1 98.88 37 VAL B O 1
ATOM 3662 N N . LEU B 1 38 ? 7.051 -35.344 -20.688 1 98.81 38 LEU B N 1
ATOM 3663 C CA . LEU B 1 38 ? 7.367 -34.969 -19.312 1 98.81 38 LEU B CA 1
ATOM 3664 C C . LEU B 1 38 ? 8.867 -34.781 -19.141 1 98.81 38 LEU B C 1
ATOM 3666 O O . LEU B 1 38 ? 9.656 -35.688 -19.406 1 98.81 38 LEU B O 1
ATOM 3670 N N . VAL B 1 39 ? 9.195 -33.594 -18.75 1 98.56 39 VAL B N 1
ATOM 3671 C CA . VAL B 1 39 ? 10.617 -33.281 -18.625 1 98.56 39 VAL B CA 1
ATOM 3672 C C . VAL B 1 39 ? 10.914 -32.812 -17.188 1 98.56 39 VAL B C 1
ATOM 3674 O O . VAL B 1 39 ? 10.086 -32.156 -16.562 1 98.56 39 VAL B O 1
ATOM 3677 N N . ASP B 1 40 ? 12.039 -33.219 -16.641 1 98.44 40 ASP B N 1
ATOM 3678 C CA . ASP B 1 40 ? 12.523 -32.75 -15.336 1 98.44 40 ASP B CA 1
ATOM 3679 C C . ASP B 1 40 ? 14.039 -32.594 -15.336 1 98.44 40 ASP B C 1
ATOM 3681 O O . ASP B 1 40 ? 14.695 -32.875 -16.344 1 98.44 40 ASP B O 1
ATOM 3685 N N . ILE B 1 41 ? 14.555 -32.062 -14.32 1 97.81 41 ILE B N 1
ATOM 3686 C CA . ILE B 1 41 ? 15.992 -31.922 -14.141 1 97.81 41 ILE B CA 1
ATOM 3687 C C . ILE B 1 41 ? 16.562 -33.219 -13.531 1 97.81 41 ILE B C 1
ATOM 3689 O O . ILE B 1 41 ? 15.805 -34.094 -13.109 1 97.81 41 ILE B O 1
ATOM 3693 N N . GLU B 1 42 ? 17.859 -33.281 -13.438 1 97.62 42 GLU B N 1
ATOM 3694 C CA . GLU B 1 42 ? 18.531 -34.469 -12.945 1 97.62 42 GLU B CA 1
ATOM 3695 C C . GLU B 1 42 ? 18.094 -34.812 -11.516 1 97.62 42 GLU B C 1
ATOM 3697 O O . GLU B 1 42 ? 17.828 -35.969 -11.188 1 97.62 42 GLU B O 1
ATOM 3702 N N . GLN B 1 43 ? 17.938 -33.812 -10.719 1 96.31 43 GLN B N 1
ATOM 3703 C CA . GLN B 1 43 ? 17.547 -34 -9.328 1 96.31 43 GLN B CA 1
ATOM 3704 C C . GLN B 1 43 ? 16.141 -34.531 -9.219 1 96.31 43 GLN B C 1
ATOM 3706 O O . GLN B 1 43 ? 15.75 -35.094 -8.18 1 96.31 43 GLN B O 1
ATOM 3711 N N . GLY B 1 44 ? 15.375 -34.406 -10.305 1 96.69 44 GLY B N 1
ATOM 3712 C CA . GLY B 1 44 ? 14 -34.875 -10.312 1 96.69 44 GLY B CA 1
ATOM 3713 C C . GLY B 1 44 ? 13.805 -36.188 -11.07 1 96.69 44 GLY B C 1
ATOM 3714 O O . GLY B 1 44 ? 12.672 -36.594 -11.305 1 96.69 44 GLY B O 1
ATOM 3715 N N . GLU B 1 45 ? 14.867 -36.812 -11.422 1 98 45 GLU B N 1
ATOM 3716 C CA . GLU B 1 45 ? 14.805 -38 -12.281 1 98 45 GLU B CA 1
ATOM 3717 C C . GLU B 1 45 ? 13.992 -39.125 -11.633 1 98 45 GLU B C 1
ATOM 3719 O O . GLU B 1 45 ? 13.18 -39.781 -12.289 1 98 45 GLU B O 1
ATOM 3724 N N . ARG B 1 46 ? 14.234 -39.344 -10.344 1 97.25 46 ARG B N 1
ATOM 3725 C CA . ARG B 1 46 ? 13.5 -40.406 -9.633 1 97.25 46 ARG B CA 1
ATOM 3726 C C . ARG B 1 46 ? 12 -40.125 -9.648 1 97.25 46 ARG B C 1
ATOM 3728 O O . ARG B 1 46 ? 11.203 -41.031 -9.961 1 97.25 46 ARG B O 1
ATOM 3735 N N . LYS B 1 47 ? 11.641 -38.938 -9.367 1 97.56 47 LYS B N 1
ATOM 3736 C CA . LYS B 1 47 ? 10.234 -38.531 -9.367 1 97.56 47 LYS B CA 1
ATOM 3737 C C . LYS B 1 47 ? 9.641 -38.656 -10.773 1 97.56 47 LYS B C 1
ATOM 3739 O O . LYS B 1 47 ? 8.516 -39.156 -10.938 1 97.56 47 LYS B O 1
ATOM 3744 N N . LEU B 1 48 ? 10.422 -38.188 -11.727 1 98.44 48 LEU B N 1
ATOM 3745 C CA . LEU B 1 48 ? 9.984 -38.25 -13.117 1 98.44 48 LEU B CA 1
ATOM 3746 C C . LEU B 1 48 ? 9.688 -39.719 -13.531 1 98.44 48 LEU B C 1
ATOM 3748 O O . LEU B 1 48 ? 8.688 -39.969 -14.195 1 98.44 48 LEU B O 1
ATOM 3752 N N . SER B 1 49 ? 10.562 -40.562 -13.109 1 98.31 49 SER B N 1
ATOM 3753 C CA . SER B 1 49 ? 10.406 -41.969 -13.461 1 98.31 49 SER B CA 1
ATOM 3754 C C . SER B 1 49 ? 9.141 -42.562 -12.844 1 98.31 49 SER B C 1
ATOM 3756 O O . SER B 1 49 ? 8.352 -43.219 -13.531 1 98.31 49 SER B O 1
ATOM 3758 N N . ILE B 1 50 ? 8.922 -42.281 -11.594 1 97.94 50 ILE B N 1
ATOM 3759 C CA . ILE B 1 50 ? 7.781 -42.844 -10.867 1 97.94 50 ILE B CA 1
ATOM 3760 C C . ILE B 1 50 ? 6.488 -42.281 -11.453 1 97.94 50 ILE B C 1
ATOM 3762 O O . ILE B 1 50 ? 5.582 -43.031 -11.812 1 97.94 50 ILE B O 1
ATOM 3766 N N . VAL B 1 51 ? 6.441 -41.031 -11.609 1 97.25 51 VAL B N 1
ATOM 3767 C CA . VAL B 1 51 ? 5.25 -40.344 -12.086 1 97.25 51 VAL B CA 1
ATOM 3768 C C . VAL B 1 51 ? 5.016 -40.656 -13.555 1 97.25 51 VAL B C 1
ATOM 3770 O O . VAL B 1 51 ? 3.875 -40.844 -13.984 1 97.25 51 VAL B O 1
ATOM 3773 N N . GLY B 1 52 ? 6.09 -40.656 -14.305 1 98.12 52 GLY B N 1
ATOM 3774 C CA . GLY B 1 52 ? 6.008 -40.969 -15.719 1 98.12 52 GLY B CA 1
ATOM 3775 C C . GLY B 1 52 ? 5.457 -42.344 -15.984 1 98.12 52 GLY B C 1
ATOM 3776 O O . GLY B 1 52 ? 4.652 -42.531 -16.906 1 98.12 52 GLY B O 1
ATOM 3777 N N . GLN B 1 53 ? 5.887 -43.312 -15.25 1 98.12 53 GLN B N 1
ATOM 3778 C CA . GLN B 1 53 ? 5.391 -44.656 -15.406 1 98.12 53 GLN B CA 1
ATOM 3779 C C . GLN B 1 53 ? 3.898 -44.75 -15.102 1 98.12 53 GLN B C 1
ATOM 3781 O O . GLN B 1 53 ? 3.152 -45.438 -15.797 1 98.12 53 GLN B O 1
ATOM 3786 N N . LEU B 1 54 ? 3.537 -44.094 -14.031 1 98 54 LEU B N 1
ATOM 3787 C CA . LEU B 1 54 ? 2.107 -44.062 -13.742 1 98 54 LEU B CA 1
ATOM 3788 C C . LEU B 1 54 ? 1.344 -43.406 -14.898 1 98 54 LEU B C 1
ATOM 3790 O O . LEU B 1 54 ? 0.283 -43.906 -15.297 1 98 54 LEU B O 1
ATOM 3794 N N . ALA B 1 55 ? 1.859 -42.344 -15.43 1 98.06 55 ALA B N 1
ATOM 3795 C CA . ALA B 1 55 ? 1.235 -41.656 -16.547 1 98.06 55 ALA B CA 1
ATOM 3796 C C . ALA B 1 55 ? 1.076 -42.594 -17.75 1 98.06 55 ALA B C 1
ATOM 3798 O O . ALA B 1 55 ? 0.024 -42.594 -18.391 1 98.06 55 ALA B O 1
ATOM 3799 N N . GLN B 1 56 ? 2.096 -43.344 -18.031 1 98.38 56 GLN B N 1
ATOM 3800 C CA . GLN B 1 56 ? 2.068 -44.281 -19.141 1 98.38 56 GLN B CA 1
ATOM 3801 C C . GLN B 1 56 ? 1.018 -45.375 -18.906 1 98.38 56 GLN B C 1
ATOM 3803 O O . GLN B 1 56 ? 0.281 -45.75 -19.828 1 98.38 56 GLN B O 1
ATOM 3808 N N . ARG B 1 57 ? 0.895 -45.812 -17.656 1 98.38 57 ARG B N 1
ATOM 3809 C CA . ARG B 1 57 ? -0.119 -46.812 -17.328 1 98.38 57 ARG B CA 1
ATOM 3810 C C . ARG B 1 57 ? -1.522 -46.25 -17.484 1 98.38 57 ARG B C 1
ATOM 3812 O O . ARG B 1 57 ? -2.438 -46.938 -17.938 1 98.38 57 ARG B O 1
ATOM 3819 N N . MET B 1 58 ? -1.677 -45.031 -17.094 1 97.94 58 MET B N 1
ATOM 3820 C CA . MET B 1 58 ? -2.973 -44.375 -17.219 1 97.94 58 MET B CA 1
ATOM 3821 C C . MET B 1 58 ? -3.396 -44.25 -18.672 1 97.94 58 MET B C 1
ATOM 3823 O O . MET B 1 58 ? -4.551 -44.531 -19.016 1 97.94 58 MET B O 1
ATOM 3827 N N . ILE B 1 59 ? -2.463 -43.906 -19.547 1 98.19 59 ILE B N 1
ATOM 3828 C CA . ILE B 1 59 ? -2.758 -43.781 -20.969 1 98.19 59 ILE B CA 1
ATOM 3829 C C . ILE B 1 59 ? -3.059 -45.125 -21.578 1 98.19 59 ILE B C 1
ATOM 3831 O O . ILE B 1 59 ? -4.004 -45.281 -22.359 1 98.19 59 ILE B O 1
ATOM 3835 N N . GLU B 1 60 ? -2.242 -46.094 -21.25 1 98 60 GLU B N 1
ATOM 3836 C CA . GLU B 1 60 ? -2.461 -47.438 -21.734 1 98 60 GLU B CA 1
ATOM 3837 C C . GLU B 1 60 ? -3.859 -47.938 -21.391 1 98 60 GLU B C 1
ATOM 3839 O O . GLU B 1 60 ? -4.559 -48.5 -22.234 1 98 60 GLU B O 1
ATOM 3844 N N . LYS B 1 61 ? -4.195 -47.75 -20.156 1 97.94 61 LYS B N 1
ATOM 3845 C CA . LYS B 1 61 ? -5.512 -48.156 -19.688 1 97.94 61 LYS B CA 1
ATOM 3846 C C . LYS B 1 61 ? -6.625 -47.469 -20.453 1 97.94 61 LYS B C 1
ATOM 3848 O O . LYS B 1 61 ? -7.668 -48.062 -20.734 1 97.94 61 LYS B O 1
ATOM 3853 N N . SER B 1 62 ? -6.422 -46.25 -20.828 1 97.38 62 SER B N 1
ATOM 3854 C CA . SER B 1 62 ? -7.438 -45.438 -21.516 1 97.38 62 SER B CA 1
ATOM 3855 C C . SER B 1 62 ? -7.66 -45.969 -22.938 1 97.38 62 SER B C 1
ATOM 3857 O O . SER B 1 62 ? -8.711 -45.719 -23.531 1 97.38 62 SER B O 1
ATOM 3859 N N . GLY B 1 63 ? -6.625 -46.5 -23.594 1 97.81 63 GLY B N 1
ATOM 3860 C CA . GLY B 1 63 ? -6.688 -46.969 -24.969 1 97.81 63 GLY B CA 1
ATOM 3861 C C . GLY B 1 63 ? -6.512 -45.875 -25.984 1 97.81 63 GLY B C 1
ATOM 3862 O O . GLY B 1 63 ? -6.613 -46.094 -27.203 1 97.81 63 GLY B O 1
ATOM 3863 N N . LEU B 1 64 ? -6.23 -44.688 -25.547 1 97.81 64 LEU B N 1
ATOM 3864 C CA . LEU B 1 64 ? -6.098 -43.562 -26.453 1 97.81 64 LEU B CA 1
ATOM 3865 C C . LEU B 1 64 ? -4.719 -43.531 -27.094 1 97.81 64 LEU B C 1
ATOM 3867 O O . LEU B 1 64 ? -3.74 -44 -26.5 1 97.81 64 LEU B O 1
ATOM 3871 N N . PRO B 1 65 ? -4.617 -43.031 -28.297 1 97.62 65 PRO B N 1
ATOM 3872 C CA . PRO B 1 65 ? -3.33 -42.969 -29 1 97.62 65 PRO B CA 1
ATOM 3873 C C . PRO B 1 65 ? -2.49 -41.75 -28.594 1 97.62 65 PRO B C 1
ATOM 3875 O O . PRO B 1 65 ? -2.121 -40.938 -29.438 1 97.62 65 PRO B O 1
ATOM 3878 N N . ILE B 1 66 ? -2.211 -41.656 -27.375 1 98.25 66 ILE B N 1
ATOM 3879 C CA . ILE B 1 66 ? -1.372 -40.625 -26.828 1 98.25 66 ILE B CA 1
ATOM 3880 C C . ILE B 1 66 ? -0.012 -41.188 -26.438 1 98.25 66 ILE B C 1
ATOM 3882 O O . ILE B 1 66 ? 0.064 -42.188 -25.703 1 98.25 66 ILE B O 1
ATOM 3886 N N . ALA B 1 67 ? 1.035 -40.656 -26.922 1 98.31 67 ALA B N 1
ATOM 3887 C CA . ALA B 1 67 ? 2.385 -41.062 -26.531 1 98.31 67 ALA B CA 1
ATOM 3888 C C . ALA B 1 67 ? 2.885 -40.219 -25.344 1 98.31 67 ALA B C 1
ATOM 3890 O O . ALA B 1 67 ? 2.738 -39 -25.328 1 98.31 67 ALA B O 1
ATOM 3891 N N . VAL B 1 68 ? 3.398 -40.906 -24.344 1 98.56 68 VAL B N 1
ATOM 3892 C CA . VAL B 1 68 ? 4.02 -40.25 -23.203 1 98.56 68 VAL B CA 1
ATOM 3893 C C . VAL B 1 68 ? 5.52 -40.531 -23.203 1 98.56 68 VAL B C 1
ATOM 3895 O O . VAL B 1 68 ? 5.938 -41.688 -23.094 1 98.56 68 VAL B O 1
ATOM 3898 N N . ARG B 1 69 ? 6.273 -39.5 -23.266 1 98.5 69 ARG B N 1
ATOM 3899 C CA . ARG B 1 69 ? 7.727 -39.625 -23.25 1 98.5 69 ARG B CA 1
ATOM 3900 C C . ARG B 1 69 ? 8.328 -38.938 -22.047 1 98.5 69 ARG B C 1
ATOM 3902 O O . ARG B 1 69 ? 7.82 -37.875 -21.609 1 98.5 69 ARG B O 1
ATOM 3909 N N . LEU B 1 70 ? 9.344 -39.531 -21.469 1 98.69 70 LEU B N 1
ATOM 3910 C CA . LEU B 1 70 ? 10.086 -38.969 -20.359 1 98.69 70 LEU B CA 1
ATOM 3911 C C . LEU B 1 70 ? 11.492 -38.562 -20.797 1 98.69 70 LEU B C 1
ATOM 3913 O O . LEU B 1 70 ? 12.141 -39.281 -21.578 1 98.69 70 LEU B O 1
ATOM 3917 N N . THR B 1 71 ? 11.977 -37.375 -20.391 1 98.75 71 THR B N 1
ATOM 3918 C CA . THR B 1 71 ? 13.312 -36.969 -20.781 1 98.75 71 THR B CA 1
ATOM 3919 C C . THR B 1 71 ? 13.891 -36 -19.75 1 98.75 71 THR B C 1
ATOM 3921 O O . THR B 1 71 ? 13.148 -35.406 -18.938 1 98.75 71 THR B O 1
ATOM 3924 N N . LEU B 1 72 ? 15.164 -35.875 -19.672 1 98.56 72 LEU B N 1
ATOM 3925 C CA . LEU B 1 72 ? 15.852 -34.844 -18.875 1 98.56 72 LEU B CA 1
ATOM 3926 C C . LEU B 1 72 ? 16.344 -33.719 -19.766 1 98.56 72 LEU B C 1
ATOM 3928 O O . LEU B 1 72 ? 16.922 -32.75 -19.281 1 98.56 72 LEU B O 1
ATOM 3932 N N . ASP B 1 73 ? 16.031 -33.844 -21.047 1 98.44 73 ASP B N 1
ATOM 3933 C CA . ASP B 1 73 ? 16.438 -32.844 -22.031 1 98.44 73 ASP B CA 1
ATOM 3934 C C . ASP B 1 73 ? 15.273 -31.891 -22.359 1 98.44 73 ASP B C 1
ATOM 3936 O O . ASP B 1 73 ? 14.43 -32.219 -23.203 1 98.44 73 ASP B O 1
ATOM 3940 N N . ARG B 1 74 ? 15.352 -30.734 -21.875 1 98.31 74 ARG B N 1
ATOM 3941 C CA . ARG B 1 74 ? 14.281 -29.75 -22.031 1 98.31 74 ARG B CA 1
ATOM 3942 C C . ARG B 1 74 ? 14.086 -29.375 -23.5 1 98.31 74 ARG B C 1
ATOM 3944 O O . ARG B 1 74 ? 12.953 -29.25 -23.969 1 98.31 74 ARG B O 1
ATOM 3951 N N . ARG B 1 75 ? 15.141 -29.172 -24.219 1 98.56 75 ARG B N 1
ATOM 3952 C CA . ARG B 1 75 ? 15.062 -28.703 -25.609 1 98.56 75 ARG B CA 1
ATOM 3953 C C . ARG B 1 75 ? 14.336 -29.719 -26.484 1 98.56 75 ARG B C 1
ATOM 3955 O O . ARG B 1 75 ? 13.516 -29.344 -27.328 1 98.56 75 ARG B O 1
ATOM 3962 N N . SER B 1 76 ? 14.68 -30.984 -26.281 1 98.44 76 SER B N 1
ATOM 3963 C CA . SER B 1 76 ? 14.008 -32.031 -27.047 1 98.44 76 SER B CA 1
ATOM 3964 C C . SER B 1 76 ? 12.508 -32.031 -26.766 1 98.44 76 SER B C 1
ATOM 3966 O O . SER B 1 76 ? 11.711 -32.344 -27.656 1 98.44 76 SER B O 1
ATOM 3968 N N . ALA B 1 77 ? 12.117 -31.75 -25.562 1 98.56 77 ALA B N 1
ATOM 3969 C CA . ALA B 1 77 ? 10.711 -31.719 -25.172 1 98.56 77 ALA B CA 1
ATOM 3970 C C . ALA B 1 77 ? 9.992 -30.531 -25.812 1 98.56 77 ALA B C 1
ATOM 3972 O O . ALA B 1 77 ? 8.82 -30.641 -26.188 1 98.56 77 ALA B O 1
ATOM 3973 N N . LEU B 1 78 ? 10.664 -29.422 -26 1 98.75 78 LEU B N 1
ATOM 3974 C CA . LEU B 1 78 ? 10.07 -28.156 -26.453 1 98.75 78 LEU B CA 1
ATOM 3975 C C . LEU B 1 78 ? 9.891 -28.156 -27.969 1 98.75 78 LEU B C 1
ATOM 3977 O O . LEU B 1 78 ? 8.977 -27.5 -28.484 1 98.75 78 LEU B O 1
ATOM 3981 N N . GLU B 1 79 ? 10.742 -28.891 -28.672 1 98.12 79 GLU B N 1
ATOM 3982 C CA . GLU B 1 79 ? 10.711 -28.875 -30.125 1 98.12 79 GLU B CA 1
ATOM 3983 C C . GLU B 1 79 ? 9.328 -29.266 -30.656 1 98.12 79 GLU B C 1
ATOM 3985 O O . GLU B 1 79 ? 8.852 -30.375 -30.406 1 98.12 79 GLU B O 1
ATOM 3990 N N . GLY B 1 80 ? 8.664 -28.266 -31.266 1 96.81 80 GLY B N 1
ATOM 3991 C CA . GLY B 1 80 ? 7.395 -28.516 -31.922 1 96.81 80 GLY B CA 1
ATOM 3992 C C . GLY B 1 80 ? 6.219 -28.531 -30.969 1 96.81 80 GLY B C 1
ATOM 3993 O O . GLY B 1 80 ? 5.102 -28.875 -31.359 1 96.81 80 GLY B O 1
ATOM 3994 N N . ALA B 1 81 ? 6.406 -28.188 -29.781 1 98.5 81 ALA B N 1
ATOM 3995 C CA . ALA B 1 81 ? 5.324 -28.172 -28.812 1 98.5 81 ALA B CA 1
ATOM 3996 C C . ALA B 1 81 ? 4.305 -27.094 -29.141 1 98.5 81 ALA B C 1
ATOM 3998 O O . ALA B 1 81 ? 4.676 -25.984 -29.562 1 98.5 81 ALA B O 1
ATOM 3999 N N . ALA B 1 82 ? 3.049 -27.438 -28.984 1 98.12 82 ALA B N 1
ATOM 4000 C CA . ALA B 1 82 ? 1.974 -26.469 -29.141 1 98.12 82 ALA B CA 1
ATOM 4001 C C . ALA B 1 82 ? 1.714 -25.719 -27.844 1 98.12 82 ALA B C 1
ATOM 4003 O O . ALA B 1 82 ? 1.341 -24.547 -27.859 1 98.12 82 ALA B O 1
ATOM 4004 N N . TYR B 1 83 ? 1.835 -26.422 -26.797 1 98.38 83 TYR B N 1
ATOM 4005 C CA . TYR B 1 83 ? 1.671 -25.875 -25.453 1 98.38 83 TYR B CA 1
ATOM 4006 C C . TYR B 1 83 ? 2.807 -26.328 -24.531 1 98.38 83 TYR B C 1
ATOM 4008 O O . TYR B 1 83 ? 3.301 -27.453 -24.656 1 98.38 83 TYR B O 1
ATOM 4016 N N . VAL B 1 84 ? 3.215 -25.438 -23.703 1 98.75 84 VAL B N 1
ATOM 4017 C CA . VAL B 1 84 ? 4.207 -25.719 -22.672 1 98.75 84 VAL B CA 1
ATOM 4018 C C . VAL B 1 84 ? 3.625 -25.406 -21.297 1 98.75 84 VAL B C 1
ATOM 4020 O O . VAL B 1 84 ? 3.09 -24.312 -21.078 1 98.75 84 VAL B O 1
ATOM 4023 N N . LEU B 1 85 ? 3.654 -26.375 -20.391 1 97.81 85 LEU B N 1
ATOM 4024 C CA . LEU B 1 85 ? 3.213 -26.203 -19.016 1 97.81 85 LEU B CA 1
ATOM 4025 C C . LEU B 1 85 ? 4.398 -26.219 -18.062 1 97.81 85 LEU B C 1
ATOM 4027 O O . LEU B 1 85 ? 5.309 -27.031 -18.219 1 97.81 85 LEU B O 1
ATOM 4031 N N . THR B 1 86 ? 4.344 -25.266 -17.156 1 97.56 86 THR B N 1
ATOM 4032 C CA . THR B 1 86 ? 5.375 -25.281 -16.125 1 97.56 86 THR B CA 1
ATOM 4033 C C . THR B 1 86 ? 4.758 -25.531 -14.75 1 97.56 86 THR B C 1
ATOM 4035 O O . THR B 1 86 ? 3.764 -24.906 -14.383 1 97.56 86 THR B O 1
ATOM 4038 N N . GLN B 1 87 ? 5.246 -26.484 -14.07 1 96 87 GLN B N 1
ATOM 4039 C CA . GLN B 1 87 ? 4.883 -26.828 -12.695 1 96 87 GLN B CA 1
ATOM 4040 C C . GLN B 1 87 ? 6.117 -27.188 -11.875 1 96 87 GLN B C 1
ATOM 4042 O O . GLN B 1 87 ? 6.129 -28.203 -11.18 1 96 87 GLN B O 1
ATOM 4047 N N . LEU B 1 88 ? 7.145 -26.438 -12.016 1 96.19 88 LEU B N 1
ATOM 4048 C CA . LEU B 1 88 ? 8.438 -26.688 -11.398 1 96.19 88 LEU B CA 1
ATOM 4049 C C . LEU B 1 88 ? 8.57 -25.938 -10.078 1 96.19 88 LEU B C 1
ATOM 4051 O O . LEU B 1 88 ? 7.793 -25.016 -9.797 1 96.19 88 LEU B O 1
ATOM 4055 N N . ARG B 1 89 ? 9.43 -26.391 -9.234 1 96.38 89 ARG B N 1
ATOM 4056 C CA . ARG B 1 89 ? 9.844 -25.734 -8 1 96.38 89 ARG B CA 1
ATOM 4057 C C . ARG B 1 89 ? 11.359 -25.656 -7.906 1 96.38 89 ARG B C 1
ATOM 4059 O O . ARG B 1 89 ? 12.008 -26.609 -7.469 1 96.38 89 ARG B O 1
ATOM 4066 N N . VAL B 1 90 ? 11.898 -24.5 -8.25 1 97.88 90 VAL B N 1
ATOM 4067 C CA . VAL B 1 90 ? 13.344 -24.328 -8.172 1 97.88 90 VAL B CA 1
ATOM 4068 C C . VAL B 1 90 ? 13.797 -24.375 -6.715 1 97.88 90 VAL B C 1
ATOM 4070 O O . VAL B 1 90 ? 13.281 -23.641 -5.871 1 97.88 90 VAL B O 1
ATOM 4073 N N . GLY B 1 91 ? 14.75 -25.25 -6.441 1 96.5 91 GLY B N 1
ATOM 4074 C CA . GLY B 1 91 ? 15.203 -25.453 -5.074 1 96.5 91 GLY B CA 1
ATOM 4075 C C . GLY B 1 91 ? 14.43 -26.547 -4.352 1 96.5 91 GLY B C 1
ATOM 4076 O O . GLY B 1 91 ? 14.734 -26.859 -3.199 1 96.5 91 GLY B O 1
ATOM 4077 N N . LEU B 1 92 ? 13.414 -27.141 -4.996 1 95 92 LEU B N 1
ATOM 4078 C CA . LEU B 1 92 ? 12.648 -28.266 -4.488 1 95 92 LEU B CA 1
ATOM 4079 C C . LEU B 1 92 ? 12.023 -27.938 -3.141 1 95 92 LEU B C 1
ATOM 4081 O O . LEU B 1 92 ? 11.883 -26.766 -2.787 1 95 92 LEU B O 1
ATOM 4085 N N . LEU B 1 93 ? 11.508 -28.906 -2.414 1 93.75 93 LEU B N 1
ATOM 4086 C CA . LEU B 1 93 ? 10.812 -28.703 -1.148 1 93.75 93 LEU B CA 1
ATOM 4087 C C . LEU B 1 93 ? 11.781 -28.234 -0.065 1 93.75 93 LEU B C 1
ATOM 4089 O O . LEU B 1 93 ? 11.367 -27.625 0.923 1 93.75 93 LEU B O 1
ATOM 4093 N N . GLU B 1 94 ? 13 -28.484 -0.3 1 94.38 94 GLU B N 1
ATOM 4094 C CA . GLU B 1 94 ? 14 -28 0.642 1 94.38 94 GLU B CA 1
ATOM 4095 C C . GLU B 1 94 ? 14 -26.484 0.71 1 94.38 94 GLU B C 1
ATOM 4097 O O . GLU B 1 94 ? 14.008 -25.906 1.8 1 94.38 94 GLU B O 1
ATOM 4102 N N . ALA B 1 95 ? 13.992 -25.844 -0.425 1 96.81 95 ALA B N 1
ATOM 4103 C CA . ALA B 1 95 ? 13.977 -24.375 -0.466 1 96.81 95 ALA B CA 1
ATOM 4104 C C . ALA B 1 95 ? 12.672 -23.828 0.104 1 96.81 95 ALA B C 1
ATOM 4106 O O . ALA B 1 95 ? 12.656 -22.766 0.727 1 96.81 95 ALA B O 1
ATOM 4107 N N . ARG B 1 96 ? 11.57 -24.562 -0.12 1 96.12 96 ARG B N 1
ATOM 4108 C CA . ARG B 1 96 ? 10.32 -24.172 0.528 1 96.12 96 ARG B CA 1
ATOM 4109 C C . ARG B 1 96 ? 10.484 -24.109 2.043 1 96.12 96 ARG B C 1
ATOM 4111 O O . ARG B 1 96 ? 9.969 -23.188 2.689 1 96.12 96 ARG B O 1
ATOM 4118 N N . GLY B 1 97 ? 11.164 -25.109 2.58 1 95.12 97 GLY B N 1
ATOM 4119 C CA . GLY B 1 97 ? 11.438 -25.109 4.008 1 95.12 97 GLY B CA 1
ATOM 4120 C C . GLY B 1 97 ? 12.156 -23.859 4.477 1 95.12 97 GLY B C 1
ATOM 4121 O O . GLY B 1 97 ? 11.828 -23.297 5.523 1 95.12 97 GLY B O 1
ATOM 4122 N N . TRP B 1 98 ? 13.172 -23.406 3.727 1 96.94 98 TRP B N 1
ATOM 4123 C CA . TRP B 1 98 ? 13.891 -22.188 4.062 1 96.94 98 TRP B CA 1
ATOM 4124 C C . TRP B 1 98 ? 12.977 -20.969 3.986 1 96.94 98 TRP B C 1
ATOM 4126 O O . TRP B 1 98 ? 12.992 -20.109 4.871 1 96.94 98 TRP B O 1
ATOM 4136 N N . ASP B 1 99 ? 12.141 -20.906 2.947 1 97.19 99 ASP B N 1
ATOM 4137 C CA . ASP B 1 99 ? 11.227 -19.781 2.721 1 97.19 99 ASP B CA 1
ATOM 4138 C C . ASP B 1 99 ? 10.25 -1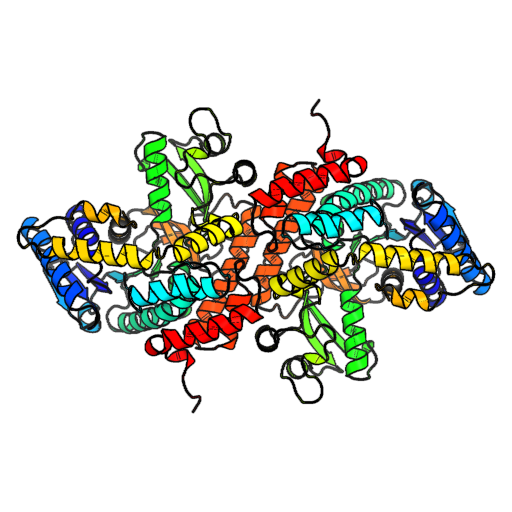9.641 3.883 1 97.19 99 ASP B C 1
ATOM 4140 O O . ASP B 1 99 ? 9.828 -18.516 4.203 1 97.19 99 ASP B O 1
ATOM 4144 N N . GLU B 1 100 ? 9.906 -20.75 4.496 1 96.38 100 GLU B N 1
ATOM 4145 C CA . GLU B 1 100 ? 8.883 -20.734 5.535 1 96.38 100 GLU B CA 1
ATOM 4146 C C . GLU B 1 100 ? 9.5 -20.578 6.922 1 96.38 100 GLU B C 1
ATOM 4148 O O . GLU B 1 100 ? 8.836 -20.125 7.855 1 96.38 100 GLU B O 1
ATOM 4153 N N . SER B 1 101 ? 10.781 -20.844 7.082 1 95.75 101 SER B N 1
ATOM 4154 C CA . SER B 1 101 ? 11.352 -20.891 8.422 1 95.75 101 SER B CA 1
ATOM 4155 C C . SER B 1 101 ? 12.266 -19.703 8.68 1 95.75 101 SER B C 1
ATOM 4157 O O . SER B 1 101 ? 12.242 -19.125 9.766 1 95.75 101 SER B O 1
ATOM 4159 N N . ILE B 1 102 ? 13.102 -19.281 7.699 1 97.19 102 ILE B N 1
ATOM 4160 C CA . ILE B 1 102 ? 14.117 -18.25 7.926 1 97.19 102 ILE B CA 1
ATOM 4161 C C . ILE B 1 102 ? 13.438 -16.938 8.297 1 97.19 102 ILE B C 1
ATOM 4163 O O . ILE B 1 102 ? 13.82 -16.281 9.273 1 97.19 102 ILE B O 1
ATOM 4167 N N . PRO B 1 103 ? 12.375 -16.516 7.562 1 98.19 103 PRO B N 1
ATOM 4168 C CA . PRO B 1 103 ? 11.742 -15.25 7.926 1 98.19 103 PRO B CA 1
ATOM 4169 C C . PRO B 1 103 ? 11.211 -15.234 9.359 1 98.19 103 PRO B C 1
ATOM 4171 O O . PRO B 1 103 ? 11.266 -14.203 10.031 1 98.19 103 PRO B O 1
ATOM 4174 N N . LEU B 1 104 ? 10.766 -16.344 9.859 1 97.19 104 LEU B N 1
ATOM 4175 C CA . LEU B 1 104 ? 10.211 -16.422 11.211 1 97.19 104 LEU B CA 1
ATOM 4176 C C . LEU B 1 104 ? 11.258 -16.062 12.25 1 97.19 104 LEU B C 1
ATOM 4178 O O . LEU B 1 104 ? 10.938 -15.453 13.273 1 97.19 104 LEU B O 1
ATOM 4182 N N . ARG B 1 105 ? 12.461 -16.422 11.984 1 96.31 105 ARG B N 1
ATOM 4183 C CA . ARG B 1 105 ? 13.547 -16.141 12.922 1 96.31 105 ARG B CA 1
ATOM 4184 C C . ARG B 1 105 ? 13.828 -14.641 13 1 96.31 105 ARG B C 1
ATOM 4186 O O . ARG B 1 105 ? 14.43 -14.172 13.969 1 96.31 105 ARG B O 1
ATOM 4193 N N . TYR B 1 106 ? 13.406 -13.961 12.031 1 98 106 TYR B N 1
ATOM 4194 C CA . TYR B 1 106 ? 13.602 -12.516 12.016 1 98 106 TYR B CA 1
ATOM 4195 C C . TYR B 1 106 ? 12.312 -11.781 12.367 1 98 106 TYR B C 1
ATOM 4197 O O . TYR B 1 106 ? 12.242 -10.555 12.258 1 98 106 TYR B O 1
ATOM 4205 N N . GLY B 1 107 ? 11.242 -12.539 12.695 1 97.31 107 GLY B N 1
ATOM 4206 C CA . GLY B 1 107 ? 9.992 -11.945 13.133 1 97.31 107 GLY B CA 1
ATOM 4207 C C . GLY B 1 107 ? 9.055 -11.617 11.977 1 97.31 107 GLY B C 1
ATOM 4208 O O . GLY B 1 107 ? 8.117 -10.828 12.141 1 97.31 107 GLY B O 1
ATOM 4209 N N . PHE B 1 108 ? 9.352 -12.141 10.812 1 98.44 108 PHE B N 1
ATOM 4210 C CA . PHE B 1 108 ? 8.477 -11.938 9.656 1 98.44 108 PHE B CA 1
ATOM 4211 C C . PHE B 1 108 ? 7.684 -13.203 9.359 1 98.44 108 PHE B C 1
ATOM 4213 O O . PHE B 1 108 ? 8.016 -14.281 9.844 1 98.44 108 PHE B O 1
ATOM 4220 N N . LEU B 1 109 ? 6.609 -13.047 8.555 1 97.19 109 LEU B N 1
ATOM 4221 C CA . LEU B 1 109 ? 5.781 -14.156 8.102 1 97.19 109 LEU B CA 1
ATOM 4222 C C . LEU B 1 109 ? 6.59 -15.125 7.25 1 97.19 109 LEU B C 1
ATOM 4224 O O . LEU B 1 109 ? 7.367 -14.703 6.391 1 97.19 109 LEU B O 1
ATOM 4228 N N . GLY B 1 110 ? 6.449 -16.406 7.582 1 95.5 110 GLY B N 1
ATOM 4229 C CA . GLY B 1 110 ? 7.055 -17.453 6.773 1 95.5 110 GLY B CA 1
ATOM 4230 C C . GLY B 1 110 ? 6.066 -18.125 5.844 1 95.5 110 GLY B C 1
ATOM 4231 O O . GLY B 1 110 ? 5.391 -19.078 6.242 1 95.5 110 GLY B O 1
ATOM 4232 N N . GLN B 1 111 ? 6.027 -17.734 4.598 1 94.81 111 GLN B N 1
ATOM 4233 C CA . GLN B 1 111 ? 5.098 -18.25 3.604 1 94.81 111 GLN B CA 1
ATOM 4234 C C . GLN B 1 111 ? 5.754 -18.328 2.229 1 94.81 111 GLN B C 1
ATOM 4236 O O . GLN B 1 111 ? 6.488 -17.422 1.832 1 94.81 111 GLN B O 1
ATOM 4241 N N . GLU B 1 112 ? 5.527 -19.328 1.453 1 93.62 112 GLU B N 1
ATOM 4242 C CA . GLU B 1 112 ? 6.324 -19.656 0.272 1 93.62 112 GLU B CA 1
ATOM 4243 C C . GLU B 1 112 ? 5.918 -18.797 -0.92 1 93.62 112 GLU B C 1
ATOM 4245 O O . GLU B 1 112 ? 6.672 -18.672 -1.89 1 93.62 112 GLU B O 1
ATOM 4250 N N . THR B 1 113 ? 4.727 -18.172 -0.931 1 94.75 113 THR B N 1
ATOM 4251 C CA . THR B 1 113 ? 4.316 -17.422 -2.113 1 94.75 113 THR B CA 1
ATOM 4252 C C . THR B 1 113 ? 4.074 -15.961 -1.766 1 94.75 113 THR B C 1
ATOM 4254 O O . THR B 1 113 ? 3.793 -15.141 -2.648 1 94.75 113 THR B O 1
ATOM 4257 N N . THR B 1 114 ? 4.152 -15.641 -0.464 1 95.44 114 THR B N 1
ATOM 4258 C CA . THR B 1 114 ? 3.891 -14.281 0.011 1 95.44 114 THR B CA 1
ATOM 4259 C C . THR B 1 114 ? 4.988 -13.82 0.968 1 95.44 114 THR B C 1
ATOM 4261 O O . THR B 1 114 ? 5.598 -14.641 1.658 1 95.44 114 THR B O 1
ATOM 4264 N N . GLY B 1 115 ? 5.27 -12.555 1.003 1 97.75 115 GLY B N 1
ATOM 4265 C CA . GLY B 1 115 ? 6.27 -12.039 1.92 1 97.75 115 GLY B CA 1
ATOM 4266 C C . GLY B 1 115 ? 7.691 -12.359 1.494 1 97.75 115 GLY B C 1
ATOM 4267 O O . GLY B 1 115 ? 7.969 -12.516 0.303 1 97.75 115 GLY B O 1
ATOM 4268 N N . ALA B 1 116 ? 8.562 -12.453 2.432 1 98.62 116 ALA B N 1
ATOM 4269 C CA . ALA B 1 116 ? 9.984 -12.688 2.162 1 98.62 116 ALA B CA 1
ATOM 4270 C C . ALA B 1 116 ? 10.203 -14.039 1.495 1 98.62 116 ALA B C 1
ATOM 4272 O O . ALA B 1 116 ? 11.023 -14.164 0.586 1 98.62 116 ALA B O 1
ATOM 4273 N N . GLY B 1 117 ? 9.492 -15.008 2.002 1 98.31 117 GLY B N 1
ATOM 4274 C CA . GLY B 1 117 ? 9.586 -16.312 1.364 1 98.31 117 GLY B CA 1
ATOM 4275 C C . GLY B 1 117 ? 9.125 -16.312 -0.081 1 98.31 117 GLY B C 1
ATOM 4276 O O . GLY B 1 117 ? 9.773 -16.906 -0.947 1 98.31 117 GLY B O 1
ATOM 4277 N N . GLY B 1 118 ? 8.023 -15.648 -0.335 1 98.06 118 GLY B N 1
ATOM 4278 C CA . GLY B 1 118 ? 7.52 -15.508 -1.692 1 98.06 118 GLY B CA 1
ATOM 4279 C C . GLY B 1 118 ? 8.484 -14.781 -2.613 1 98.06 118 GLY B C 1
ATOM 4280 O O . GLY B 1 118 ? 8.602 -15.125 -3.791 1 98.06 118 GLY B O 1
ATOM 4281 N N . MET B 1 119 ? 9.148 -13.781 -2.055 1 98.81 119 MET B N 1
ATOM 4282 C CA . MET B 1 119 ? 10.133 -13.078 -2.877 1 98.81 119 MET B CA 1
ATOM 4283 C C . MET B 1 119 ? 11.281 -14.008 -3.264 1 98.81 119 MET B C 1
ATOM 4285 O O . MET B 1 119 ? 11.719 -14.016 -4.414 1 98.81 119 MET B O 1
ATOM 4289 N N . MET B 1 120 ? 11.773 -14.727 -2.275 1 98.81 120 MET B N 1
ATOM 4290 C CA . MET B 1 120 ? 12.898 -15.625 -2.545 1 98.81 120 MET B CA 1
ATOM 4291 C C . MET B 1 120 ? 12.523 -16.656 -3.6 1 98.81 120 MET B C 1
ATOM 4293 O O . MET B 1 120 ? 13.328 -16.984 -4.473 1 98.81 120 MET B O 1
ATOM 4297 N N . LYS B 1 121 ? 11.32 -17.188 -3.486 1 98.69 121 LYS B N 1
ATOM 4298 C CA . LYS B 1 121 ? 10.844 -18.109 -4.508 1 98.69 121 LYS B CA 1
ATOM 4299 C C . LYS B 1 121 ? 10.828 -17.453 -5.887 1 98.69 121 LYS B C 1
ATOM 4301 O O . LYS B 1 121 ? 11.211 -18.062 -6.879 1 98.69 121 LYS B O 1
ATOM 4306 N N . ALA B 1 122 ? 10.398 -16.234 -5.969 1 98.81 122 ALA B N 1
ATOM 4307 C CA . ALA B 1 122 ? 10.383 -15.492 -7.227 1 98.81 122 ALA B CA 1
ATOM 4308 C C . ALA B 1 122 ? 11.805 -15.32 -7.773 1 98.81 122 ALA B C 1
ATOM 4310 O O . ALA B 1 122 ? 12.031 -15.477 -8.977 1 98.81 122 ALA B O 1
ATOM 4311 N N . LEU B 1 123 ? 12.727 -14.992 -6.855 1 98.88 123 LEU B N 1
ATOM 4312 C CA . LEU B 1 123 ? 14.109 -14.766 -7.266 1 98.88 123 LEU B CA 1
ATOM 4313 C C . LEU B 1 123 ? 14.703 -16.031 -7.871 1 98.88 123 LEU B C 1
ATOM 4315 O O . LEU B 1 123 ? 15.523 -15.953 -8.797 1 98.88 123 LEU B O 1
ATOM 4319 N N . ARG B 1 124 ? 14.297 -17.188 -7.363 1 98.75 124 ARG B N 1
ATOM 4320 C CA . ARG B 1 124 ? 14.781 -18.453 -7.898 1 98.75 124 ARG B CA 1
ATOM 4321 C C . ARG B 1 124 ? 14.07 -18.797 -9.203 1 98.75 124 ARG B C 1
ATOM 4323 O O . ARG B 1 124 ? 14.703 -19.266 -10.148 1 98.75 124 ARG B O 1
ATOM 4330 N N . THR B 1 125 ? 12.828 -18.562 -9.32 1 98.75 125 THR B N 1
ATOM 4331 C CA . THR B 1 125 ? 11.961 -19.109 -10.359 1 98.75 125 THR B CA 1
ATOM 4332 C C . THR B 1 125 ? 12.039 -18.281 -11.633 1 98.75 125 THR B C 1
ATOM 4334 O O . THR B 1 125 ? 12.086 -18.828 -12.734 1 98.75 125 THR B O 1
ATOM 4337 N N . ILE B 1 126 ? 12.102 -16.969 -11.539 1 98.81 126 ILE B N 1
ATOM 4338 C CA . ILE B 1 126 ? 11.953 -16.062 -12.672 1 98.81 126 ILE B CA 1
ATOM 4339 C C . ILE B 1 126 ? 13.086 -16.281 -13.672 1 98.81 126 ILE B C 1
ATOM 4341 O O . ILE B 1 126 ? 12.844 -16.484 -14.859 1 98.81 126 ILE B O 1
ATOM 4345 N N . PRO B 1 127 ? 14.359 -16.359 -13.234 1 98.62 127 PRO B N 1
ATOM 4346 C CA . PRO B 1 127 ? 15.414 -16.578 -14.227 1 98.62 127 PRO B CA 1
ATOM 4347 C C . PRO B 1 127 ? 15.273 -17.922 -14.953 1 98.62 127 PRO B C 1
ATOM 4349 O O . PRO B 1 127 ? 15.586 -18.016 -16.141 1 98.62 127 PRO B O 1
ATOM 4352 N N . VAL B 1 128 ? 14.812 -18.922 -14.266 1 98.56 128 VAL B N 1
ATOM 4353 C CA . VAL B 1 128 ? 14.648 -20.25 -14.867 1 98.56 128 VAL B CA 1
ATOM 4354 C C . VAL B 1 128 ? 13.547 -20.203 -15.93 1 98.56 128 VAL B C 1
ATOM 4356 O O . VAL B 1 128 ? 13.703 -20.75 -17.016 1 98.56 128 VAL B O 1
ATOM 4359 N N . LEU B 1 129 ? 12.469 -19.562 -15.641 1 98.81 129 LEU B N 1
ATOM 4360 C CA . LEU B 1 129 ? 11.375 -19.453 -16.594 1 98.81 129 LEU B CA 1
ATOM 4361 C C . LEU B 1 129 ? 11.789 -18.625 -17.812 1 98.81 129 LEU B C 1
ATOM 4363 O O . LEU B 1 129 ? 11.383 -18.906 -18.938 1 98.81 129 LEU B O 1
ATOM 4367 N N . LEU B 1 130 ? 12.539 -17.578 -17.547 1 98.75 130 LEU B N 1
ATOM 4368 C CA . LEU B 1 130 ? 13.023 -16.766 -18.656 1 98.75 130 LEU B CA 1
ATOM 4369 C C . LEU B 1 130 ? 13.969 -17.578 -19.547 1 98.75 130 LEU B C 1
ATOM 4371 O O . LEU B 1 130 ? 13.977 -17.406 -20.766 1 98.75 130 LEU B O 1
ATOM 4375 N N . ASP B 1 131 ? 14.734 -18.438 -18.922 1 98.5 131 ASP B N 1
ATOM 4376 C CA . ASP B 1 131 ? 15.594 -19.328 -19.703 1 98.5 131 ASP B CA 1
ATOM 4377 C C . ASP B 1 131 ? 14.766 -20.297 -20.547 1 98.5 131 ASP B C 1
ATOM 4379 O O . ASP B 1 131 ? 15.109 -20.578 -21.703 1 98.5 131 ASP B O 1
ATOM 4383 N N . ILE B 1 132 ? 13.734 -20.797 -19.984 1 98.75 132 ILE B N 1
ATOM 4384 C CA . ILE B 1 132 ? 12.82 -21.672 -20.703 1 98.75 132 ILE B CA 1
ATOM 4385 C C . ILE B 1 132 ? 12.211 -20.906 -21.891 1 98.75 132 ILE B C 1
ATOM 4387 O O . ILE B 1 132 ? 12.125 -21.438 -23 1 98.75 132 ILE B O 1
ATOM 4391 N N . CYS B 1 133 ? 11.828 -19.688 -21.672 1 98.81 133 CYS B N 1
ATOM 4392 C CA . CYS B 1 133 ? 11.258 -18.844 -22.719 1 98.81 133 CYS B CA 1
ATOM 4393 C C . CYS B 1 133 ? 12.258 -18.641 -23.859 1 98.81 133 CYS B C 1
ATOM 4395 O O . CYS B 1 133 ? 11.875 -18.656 -25.031 1 98.81 133 CYS B O 1
ATOM 4397 N N . LYS B 1 134 ? 13.492 -18.484 -23.484 1 98.75 134 LYS B N 1
ATOM 4398 C CA . LYS B 1 134 ? 14.516 -18.344 -24.516 1 98.75 134 LYS B CA 1
ATOM 4399 C C . LYS B 1 134 ? 14.555 -19.562 -25.422 1 98.75 134 LYS B C 1
ATOM 4401 O O . LYS B 1 134 ? 14.625 -19.438 -26.641 1 98.75 134 LYS B O 1
ATOM 4406 N N . ASP B 1 135 ? 14.539 -20.719 -24.828 1 98.81 135 ASP B N 1
ATOM 4407 C CA . ASP B 1 135 ? 14.484 -21.969 -25.609 1 98.81 135 ASP B CA 1
ATOM 4408 C C . ASP B 1 135 ? 13.227 -22.016 -26.469 1 98.81 135 ASP B C 1
ATOM 4410 O O . ASP B 1 135 ? 13.273 -22.438 -27.625 1 98.81 135 ASP B O 1
ATOM 4414 N N . MET B 1 136 ? 12.125 -21.625 -25.922 1 98.88 136 MET B N 1
ATOM 4415 C CA . MET B 1 136 ? 10.859 -21.641 -26.641 1 98.88 136 MET B CA 1
ATOM 4416 C C . MET B 1 136 ? 10.906 -20.719 -27.859 1 98.88 136 MET B C 1
ATOM 4418 O O . MET B 1 136 ? 10.383 -21.062 -28.922 1 98.88 136 MET B O 1
ATOM 4422 N N . GLU B 1 137 ? 11.453 -19.562 -27.641 1 98.75 137 GLU B N 1
ATOM 4423 C CA . GLU B 1 137 ? 11.562 -18.594 -28.75 1 98.75 137 GLU B CA 1
ATOM 4424 C C . GLU B 1 137 ? 12.258 -19.219 -29.953 1 98.75 137 GLU B C 1
ATOM 4426 O O . GLU B 1 137 ? 11.945 -18.875 -31.094 1 98.75 137 GLU B O 1
ATOM 4431 N N . GLU B 1 138 ? 13.117 -20.203 -29.703 1 98.56 138 GLU B N 1
ATOM 4432 C CA . GLU B 1 138 ? 13.852 -20.875 -30.766 1 98.56 138 GLU B CA 1
ATOM 4433 C C . GLU B 1 138 ? 13.102 -22.109 -31.266 1 98.56 138 GLU B C 1
ATOM 4435 O O . GLU B 1 138 ? 13.047 -22.359 -32.469 1 98.56 138 GLU B O 1
ATOM 4440 N N . LEU B 1 139 ? 12.516 -22.828 -30.422 1 98.75 139 LEU B N 1
ATOM 4441 C CA . LEU B 1 139 ? 12.117 -24.203 -30.734 1 98.75 139 LEU B CA 1
ATOM 4442 C C . LEU B 1 139 ? 10.617 -24.281 -30.969 1 98.75 139 LEU B C 1
ATOM 4444 O O . LEU B 1 139 ? 10.141 -25.188 -31.672 1 98.75 139 LEU B O 1
ATOM 4448 N N . CYS B 1 140 ? 9.844 -23.375 -30.391 1 98.5 140 CYS B N 1
ATOM 4449 C CA . CYS B 1 140 ? 8.391 -23.359 -30.516 1 98.5 140 CYS B CA 1
ATOM 4450 C C . CYS B 1 140 ? 7.84 -21.969 -30.25 1 98.5 140 CYS B C 1
ATOM 4452 O O . CYS B 1 140 ? 7.004 -21.797 -29.359 1 98.5 140 CYS B O 1
ATOM 4454 N N . PRO B 1 141 ? 8.172 -20.953 -31.031 1 98.12 141 PRO B N 1
ATOM 4455 C CA . PRO B 1 141 ? 7.863 -19.547 -30.781 1 98.12 141 PRO B CA 1
ATOM 4456 C C . PRO B 1 141 ? 6.363 -19.266 -30.766 1 98.12 141 PRO B C 1
ATOM 4458 O O . PRO B 1 141 ? 5.926 -18.25 -30.219 1 98.12 141 PRO B O 1
ATOM 4461 N N . ASP B 1 142 ? 5.559 -20.172 -31.328 1 97.31 142 ASP B N 1
ATOM 4462 C CA . ASP B 1 142 ? 4.121 -19.922 -31.406 1 97.31 142 ASP B CA 1
ATOM 4463 C C . ASP B 1 142 ? 3.379 -20.609 -30.266 1 97.31 142 ASP B C 1
ATOM 4465 O O . ASP B 1 142 ? 2.162 -20.469 -30.125 1 97.31 142 ASP B O 1
ATOM 4469 N N . ALA B 1 143 ? 4.102 -21.391 -29.438 1 98.25 143 ALA B N 1
ATOM 4470 C CA . ALA B 1 143 ? 3.479 -22.125 -28.344 1 98.25 143 ALA B CA 1
ATOM 4471 C C . ALA B 1 143 ? 3.004 -21.188 -27.25 1 98.25 143 ALA B C 1
ATOM 4473 O O . ALA B 1 143 ? 3.605 -20.125 -27.016 1 98.25 143 ALA B O 1
ATOM 4474 N N . TRP B 1 144 ? 1.925 -21.578 -26.547 1 98 144 TRP B N 1
ATOM 4475 C CA . TRP B 1 144 ? 1.526 -20.938 -25.297 1 98 144 TRP B CA 1
ATOM 4476 C C . TRP B 1 144 ? 2.291 -21.531 -24.109 1 98 144 TRP B C 1
ATOM 4478 O O . TRP B 1 144 ? 2.457 -22.75 -24.016 1 98 144 TRP B O 1
ATOM 4488 N N . LEU B 1 145 ? 2.781 -20.641 -23.328 1 98.62 145 LEU B N 1
ATOM 4489 C CA . LEU B 1 145 ? 3.301 -21.078 -22.031 1 98.62 145 LEU B CA 1
ATOM 4490 C C . LEU B 1 145 ? 2.254 -20.891 -20.938 1 98.62 145 LEU B C 1
ATOM 4492 O O . LEU B 1 145 ? 1.892 -19.766 -20.609 1 98.62 145 LEU B O 1
ATOM 4496 N N . LEU B 1 146 ? 1.74 -21.953 -20.375 1 97.88 146 LEU B N 1
ATOM 4497 C CA . LEU B 1 146 ? 0.858 -21.938 -19.219 1 97.88 146 LEU B CA 1
ATOM 4498 C C . LEU B 1 146 ? 1.641 -22.219 -17.938 1 97.88 146 LEU B C 1
ATOM 4500 O O . LEU B 1 146 ? 2.119 -23.328 -17.719 1 97.88 146 LEU B O 1
ATOM 4504 N N . ASN B 1 147 ? 1.676 -21.219 -17.078 1 97.19 147 ASN B N 1
ATOM 4505 C CA . ASN B 1 147 ? 2.572 -21.312 -15.922 1 97.19 147 ASN B CA 1
ATOM 4506 C C . ASN B 1 147 ? 1.8 -21.516 -14.625 1 97.19 147 ASN B C 1
ATOM 4508 O O . ASN B 1 147 ? 0.965 -20.688 -14.258 1 97.19 147 ASN B O 1
ATOM 4512 N N . PHE B 1 148 ? 2.219 -22.531 -13.906 1 92.12 148 PHE B N 1
ATOM 4513 C CA . PHE B 1 148 ? 1.684 -22.781 -12.57 1 92.12 148 PHE B CA 1
ATOM 4514 C C . PHE B 1 148 ? 2.734 -22.5 -11.508 1 92.12 148 PHE B C 1
ATOM 4516 O O . PHE B 1 148 ? 2.416 -22.438 -10.32 1 92.12 148 PHE B O 1
ATOM 4523 N N . ALA B 1 149 ? 3.922 -22.406 -11.945 1 94.56 149 ALA B N 1
ATOM 4524 C CA . ALA B 1 149 ? 4.98 -22.188 -10.961 1 94.56 149 ALA B CA 1
ATOM 4525 C C . ALA B 1 149 ? 4.777 -20.875 -10.219 1 94.56 149 ALA B C 1
ATOM 4527 O O . ALA B 1 149 ? 4.578 -19.828 -10.836 1 94.56 149 ALA B O 1
ATOM 4528 N N . ASN B 1 150 ? 4.82 -20.969 -8.953 1 94.75 150 ASN B N 1
ATOM 4529 C CA . ASN B 1 150 ? 4.656 -19.781 -8.125 1 94.75 150 ASN B CA 1
ATOM 4530 C C . ASN B 1 150 ? 5.957 -19 -8 1 94.75 150 ASN B C 1
ATOM 4532 O O . ASN B 1 150 ? 7.043 -19.578 -8.125 1 94.75 150 ASN B O 1
ATOM 4536 N N . PRO B 1 151 ? 5.777 -17.672 -7.684 1 96.88 151 PRO B N 1
ATOM 4537 C CA . PRO B 1 151 ? 4.516 -16.922 -7.695 1 96.88 151 PRO B CA 1
ATOM 4538 C C . PRO B 1 151 ? 4.039 -16.594 -9.109 1 96.88 151 PRO B C 1
ATOM 4540 O O . PRO B 1 151 ? 4.707 -15.859 -9.836 1 96.88 151 PRO B O 1
ATOM 4543 N N . ALA B 1 152 ? 2.885 -17.062 -9.43 1 97.06 152 ALA B N 1
ATOM 4544 C CA . ALA B 1 152 ? 2.422 -17.062 -10.82 1 97.06 152 ALA B CA 1
ATOM 4545 C C . ALA B 1 152 ? 2.311 -15.648 -11.367 1 97.06 152 ALA B C 1
ATOM 4547 O O . ALA B 1 152 ? 2.637 -15.406 -12.531 1 97.06 152 ALA B O 1
ATOM 4548 N N . GLY B 1 153 ? 1.853 -14.711 -10.516 1 98.06 153 GLY B N 1
ATOM 4549 C CA . GLY B 1 153 ? 1.71 -13.336 -10.961 1 98.06 153 GLY B CA 1
ATOM 4550 C C . GLY B 1 153 ? 3.027 -12.703 -11.359 1 98.06 153 GLY B C 1
ATOM 4551 O O . GLY B 1 153 ? 3.145 -12.117 -12.438 1 98.06 153 GLY B O 1
ATOM 4552 N N . MET B 1 154 ? 4.062 -12.797 -10.523 1 98.56 154 MET B N 1
ATOM 4553 C CA . MET B 1 154 ? 5.367 -12.195 -10.789 1 98.56 154 MET B CA 1
ATOM 4554 C C . MET B 1 154 ? 6.039 -12.867 -11.977 1 98.56 154 MET B C 1
ATOM 4556 O O . MET B 1 154 ? 6.656 -12.195 -12.805 1 98.56 154 MET B O 1
ATOM 4560 N N . VAL B 1 155 ? 5.926 -14.188 -12.055 1 98.44 155 VAL B N 1
ATOM 4561 C CA . VAL B 1 155 ? 6.531 -14.93 -13.156 1 98.44 155 VAL B CA 1
ATOM 4562 C C . VAL B 1 155 ? 5.906 -14.492 -14.477 1 98.44 155 VAL B C 1
ATOM 4564 O O . VAL B 1 155 ? 6.621 -14.227 -15.445 1 98.44 155 VAL B O 1
ATOM 4567 N N . THR B 1 156 ? 4.605 -14.422 -14.477 1 98.38 156 THR B N 1
ATOM 4568 C CA . THR B 1 156 ? 3.898 -14 -15.68 1 98.38 156 THR B CA 1
ATOM 4569 C C . THR B 1 156 ? 4.324 -12.594 -16.094 1 98.38 156 THR B C 1
ATOM 4571 O O . THR B 1 156 ? 4.59 -12.344 -17.281 1 98.38 156 THR B O 1
ATOM 4574 N N . GLU B 1 157 ? 4.367 -11.719 -15.148 1 98.75 157 GLU B N 1
ATOM 4575 C CA . GLU B 1 157 ? 4.762 -10.352 -15.461 1 98.75 157 GLU B CA 1
ATOM 4576 C C . GLU B 1 157 ? 6.195 -10.297 -15.984 1 98.75 157 GLU B C 1
ATOM 4578 O O . GLU B 1 157 ? 6.492 -9.547 -16.922 1 98.75 157 GLU B O 1
ATOM 4583 N N . ALA B 1 158 ? 7.086 -11.039 -15.375 1 98.81 158 ALA B N 1
ATOM 4584 C CA . ALA B 1 158 ? 8.469 -11.094 -15.844 1 98.81 158 ALA B CA 1
ATOM 4585 C C . ALA B 1 158 ? 8.539 -11.562 -17.297 1 98.81 158 ALA B C 1
ATOM 4587 O O . ALA B 1 158 ? 9.289 -11 -18.094 1 98.81 158 ALA B O 1
ATOM 4588 N N . ILE B 1 159 ? 7.805 -12.578 -17.641 1 98.69 159 ILE B N 1
ATOM 4589 C CA . ILE B 1 159 ? 7.805 -13.109 -19 1 98.69 159 ILE B CA 1
ATOM 4590 C C . ILE B 1 159 ? 7.262 -12.062 -19.969 1 98.69 159 ILE B C 1
ATOM 4592 O O . ILE B 1 159 ? 7.832 -11.844 -21.031 1 98.69 159 ILE B O 1
ATOM 4596 N N . LEU B 1 160 ? 6.188 -11.383 -19.562 1 97.38 160 LEU B N 1
ATOM 4597 C CA . LEU B 1 160 ? 5.602 -10.328 -20.375 1 97.38 160 LEU B CA 1
ATOM 4598 C C . LEU B 1 160 ? 6.625 -9.242 -20.688 1 97.38 160 LEU B C 1
ATOM 4600 O O . LEU B 1 160 ? 6.645 -8.688 -21.797 1 97.38 160 LEU B O 1
ATOM 4604 N N . LYS B 1 161 ? 7.461 -9.016 -19.797 1 97.81 161 LYS B N 1
ATOM 4605 C CA . LYS B 1 161 ? 8.398 -7.906 -19.906 1 97.81 161 LYS B CA 1
ATOM 4606 C C . LYS B 1 161 ? 9.664 -8.32 -20.656 1 97.81 161 LYS B C 1
ATOM 4608 O O . LYS B 1 161 ? 10.281 -7.5 -21.344 1 97.81 161 LYS B O 1
ATOM 4613 N N . HIS B 1 162 ? 10.031 -9.57 -20.531 1 98.44 162 HIS B N 1
ATOM 4614 C CA . HIS B 1 162 ? 11.391 -9.906 -20.938 1 98.44 162 HIS B CA 1
ATOM 4615 C C . HIS B 1 162 ? 11.391 -11 -22 1 98.44 162 HIS B C 1
ATOM 4617 O O . HIS B 1 162 ? 12.453 -11.508 -22.375 1 98.44 162 HIS B O 1
ATOM 4623 N N . SER B 1 163 ? 10.258 -11.375 -22.5 1 98.5 163 SER B N 1
ATOM 4624 C CA . SER B 1 163 ? 10.164 -12.422 -23.516 1 98.5 163 SER B CA 1
ATOM 4625 C C . SER B 1 163 ? 9.047 -12.125 -24.516 1 98.5 163 SER B C 1
ATOM 4627 O O . SER B 1 163 ? 8.117 -11.375 -24.203 1 98.5 163 SER B O 1
ATOM 4629 N N . SER B 1 164 ? 9.172 -12.656 -25.688 1 98.06 164 SER B N 1
ATOM 4630 C CA . SER B 1 164 ? 8.125 -12.531 -26.703 1 98.06 164 SER B CA 1
ATOM 4631 C C . SER B 1 164 ? 7.125 -13.672 -26.609 1 98.06 164 SER B C 1
ATOM 4633 O O . SER B 1 164 ? 6.125 -13.695 -27.328 1 98.06 164 SER B O 1
ATOM 4635 N N . ILE B 1 165 ? 7.402 -14.641 -25.719 1 98.44 165 ILE B N 1
ATOM 4636 C CA . ILE B 1 165 ? 6.539 -15.812 -25.594 1 98.44 165 ILE B CA 1
ATOM 4637 C C . ILE B 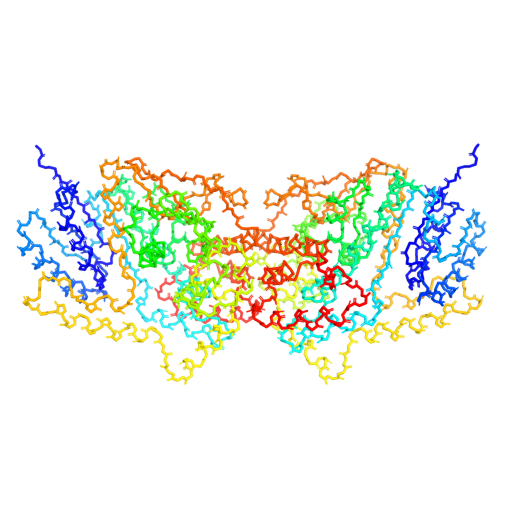1 165 ? 5.195 -15.391 -24.984 1 98.44 165 ILE B C 1
ATOM 4639 O O . ILE B 1 165 ? 5.148 -14.625 -24.031 1 98.44 165 ILE B O 1
ATOM 4643 N N . ARG B 1 166 ? 4.09 -15.961 -25.609 1 97.31 166 ARG B N 1
ATOM 4644 C CA . ARG B 1 166 ? 2.756 -15.773 -25.047 1 97.31 166 ARG B CA 1
ATOM 4645 C C . ARG B 1 166 ? 2.553 -16.641 -23.812 1 97.31 166 ARG B C 1
ATOM 4647 O O . ARG B 1 166 ? 2.635 -17.875 -23.906 1 97.31 166 ARG B O 1
ATOM 4654 N N . SER B 1 167 ? 2.268 -15.938 -22.688 1 98.25 167 SER B N 1
ATOM 4655 C CA . SER B 1 167 ? 2.17 -16.688 -21.438 1 98.25 167 SER B CA 1
ATOM 4656 C C . SER B 1 167 ? 0.917 -16.312 -20.656 1 98.25 167 SER B C 1
ATOM 4658 O O . SER B 1 167 ? 0.487 -15.156 -20.688 1 98.25 167 SER B O 1
ATOM 4660 N N . ILE B 1 168 ? 0.312 -17.281 -19.969 1 98.31 168 ILE B N 1
ATOM 4661 C CA . ILE B 1 168 ? -0.825 -17.125 -19.062 1 98.31 168 ILE B CA 1
ATOM 4662 C C . ILE B 1 168 ? -0.517 -17.797 -17.734 1 98.31 168 ILE B C 1
ATOM 4664 O O . ILE B 1 168 ? -0.058 -18.938 -17.688 1 98.31 168 ILE B O 1
ATOM 4668 N N . GLY B 1 169 ? -0.697 -16.984 -16.656 1 97.69 169 GLY B N 1
ATOM 4669 C CA . GLY B 1 169 ? -0.558 -17.578 -15.328 1 97.69 169 GLY B CA 1
ATOM 4670 C C . GLY B 1 169 ? -1.846 -18.188 -14.805 1 97.69 169 GLY B C 1
ATOM 4671 O O . GLY B 1 169 ? -2.936 -17.672 -15.086 1 97.69 169 GLY B O 1
ATOM 4672 N N . LEU B 1 170 ? -1.682 -19.266 -14.016 1 94.94 170 LEU B N 1
ATOM 4673 C CA . LEU B 1 170 ? -2.832 -19.984 -13.477 1 94.94 170 LEU B CA 1
ATOM 4674 C C . LEU B 1 170 ? -2.775 -20.047 -11.961 1 94.94 170 LEU B C 1
ATOM 4676 O O . LEU B 1 170 ? -1.689 -20.062 -11.375 1 94.94 170 LEU B O 1
ATOM 4680 N N . CYS B 1 171 ? -3.879 -19.953 -11.398 1 90.75 171 CYS B N 1
ATOM 4681 C CA . CYS B 1 171 ? -4.055 -20.125 -9.961 1 90.75 171 CYS B CA 1
ATOM 4682 C C . CYS B 1 171 ? -5.34 -20.891 -9.656 1 90.75 171 CYS B C 1
ATOM 4684 O O . CYS B 1 171 ? -6.344 -20.719 -10.352 1 90.75 171 CYS B O 1
ATOM 4686 N N . ASN B 1 172 ? -5.379 -21.656 -8.617 1 87.25 172 ASN B N 1
ATOM 4687 C CA . ASN B 1 172 ? -6.535 -22.484 -8.297 1 87.25 172 ASN B CA 1
ATOM 4688 C C . ASN B 1 172 ? -7.516 -21.75 -7.383 1 87.25 172 ASN B C 1
ATOM 4690 O O . ASN B 1 172 ? -8.648 -22.188 -7.203 1 87.25 172 ASN B O 1
ATOM 4694 N N . SER B 1 173 ? -7.125 -20.641 -6.887 1 88.56 173 SER B N 1
ATOM 4695 C CA . SER B 1 173 ? -7.938 -19.953 -5.891 1 88.56 173 SER B CA 1
ATOM 4696 C C . SER B 1 173 ? -9.32 -19.609 -6.445 1 88.56 173 SER B C 1
ATOM 4698 O O . SER B 1 173 ? -10.336 -19.844 -5.785 1 88.56 173 SER B O 1
ATOM 4700 N N . PRO B 1 174 ? -9.422 -19.094 -7.637 1 90.12 174 PRO B N 1
ATOM 4701 C CA . PRO B 1 174 ? -10.758 -18.812 -8.18 1 90.12 174 PRO B CA 1
ATOM 4702 C C . PRO B 1 174 ? -11.602 -20.062 -8.359 1 90.12 174 PRO B C 1
ATOM 4704 O O . PRO B 1 174 ? -12.82 -20.031 -8.148 1 90.12 174 PRO B O 1
ATOM 4707 N N . ILE B 1 175 ? -10.961 -21.172 -8.758 1 88.5 175 ILE B N 1
ATOM 4708 C CA . ILE B 1 175 ? -11.68 -22.422 -8.938 1 88.5 175 ILE B CA 1
ATOM 4709 C C . ILE B 1 175 ? -12.242 -22.891 -7.602 1 88.5 175 ILE B C 1
ATOM 4711 O O . ILE B 1 175 ? -13.383 -23.359 -7.523 1 88.5 175 ILE B O 1
ATOM 4715 N N . ALA B 1 176 ? -11.406 -22.766 -6.586 1 87.44 176 ALA B N 1
ATOM 4716 C CA . ALA B 1 176 ? -11.844 -23.125 -5.238 1 87.44 176 ALA B CA 1
ATOM 4717 C C . ALA B 1 176 ? -13.047 -22.297 -4.809 1 87.44 176 ALA B C 1
ATOM 4719 O O . ALA B 1 176 ? -13.945 -22.797 -4.133 1 87.44 176 ALA B O 1
ATOM 4720 N N . ALA B 1 177 ? -13.094 -21.047 -5.145 1 90.81 177 ALA B N 1
ATOM 4721 C CA . ALA B 1 177 ? -14.219 -20.188 -4.82 1 90.81 177 ALA B CA 1
ATOM 4722 C C . ALA B 1 177 ? -15.5 -20.672 -5.488 1 90.81 177 ALA B C 1
ATOM 4724 O O . ALA B 1 177 ? -16.562 -20.719 -4.855 1 90.81 177 ALA B O 1
ATOM 4725 N N . TYR B 1 178 ? -15.422 -21.047 -6.734 1 91.94 178 TYR B N 1
ATOM 4726 C CA . TYR B 1 178 ? -16.594 -21.547 -7.457 1 91.94 178 TYR B CA 1
ATOM 4727 C C . TYR B 1 178 ? -17.094 -22.844 -6.844 1 91.94 178 TYR B C 1
ATOM 4729 O O . TYR B 1 178 ? -18.297 -23.062 -6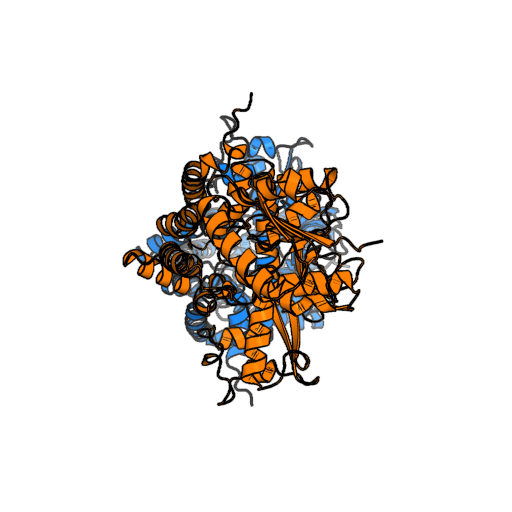.723 1 91.94 178 TYR B O 1
ATOM 4737 N N . LYS B 1 179 ? -16.156 -23.688 -6.516 1 88.75 179 LYS B N 1
ATOM 4738 C CA . LYS B 1 179 ? -16.547 -24.953 -5.895 1 88.75 179 LYS B CA 1
ATOM 4739 C C . LYS B 1 179 ? -17.234 -24.719 -4.551 1 88.75 179 LYS B C 1
ATOM 4741 O O . LYS B 1 179 ? -18.219 -25.375 -4.227 1 88.75 179 LYS B O 1
ATOM 4746 N N . TRP B 1 180 ? -16.672 -23.828 -3.777 1 89.56 180 TRP B N 1
ATOM 4747 C CA . TRP B 1 180 ? -17.266 -23.453 -2.5 1 89.56 180 TRP B CA 1
ATOM 4748 C C . TRP B 1 180 ? -18.688 -22.922 -2.697 1 89.56 180 TRP B C 1
ATOM 4750 O O . TRP B 1 180 ? -19.609 -23.359 -2.016 1 89.56 180 TRP B O 1
ATOM 4760 N N . LEU B 1 181 ? -18.875 -22.031 -3.623 1 93.5 181 LEU B N 1
ATOM 4761 C CA . LEU B 1 181 ? -20.172 -21.438 -3.889 1 93.5 181 LEU B CA 1
ATOM 4762 C C . LEU B 1 181 ? -21.156 -22.484 -4.414 1 93.5 181 LEU B C 1
ATOM 4764 O O . LEU B 1 181 ? -22.328 -22.453 -4.07 1 93.5 181 LEU B O 1
ATOM 4768 N N . SER B 1 182 ? -20.641 -23.344 -5.305 1 94.88 182 SER B N 1
ATOM 4769 C CA . SER B 1 182 ? -21.469 -24.438 -5.812 1 94.88 182 SER B CA 1
ATOM 4770 C C . SER B 1 182 ? -22.016 -25.281 -4.676 1 94.88 182 SER B C 1
ATOM 4772 O O . SER B 1 182 ? -23.188 -25.656 -4.68 1 94.88 182 SER B O 1
ATOM 4774 N N . GLY B 1 183 ? -21.188 -25.641 -3.717 1 93 183 GLY B N 1
ATOM 4775 C CA . GLY B 1 183 ? -21.625 -26.375 -2.543 1 93 183 GLY B CA 1
ATOM 4776 C C . GLY B 1 183 ? -22.594 -25.609 -1.672 1 93 183 GLY B C 1
ATOM 4777 O O . GLY B 1 183 ? -23.594 -26.156 -1.205 1 93 183 GLY B O 1
ATOM 4778 N N . LEU B 1 184 ? -22.344 -24.375 -1.457 1 91.5 184 LEU B N 1
ATOM 4779 C CA . LEU B 1 184 ? -23.141 -23.516 -0.591 1 91.5 184 LEU B CA 1
ATOM 4780 C C . LEU B 1 184 ? -24.562 -23.359 -1.128 1 91.5 184 LEU B C 1
ATOM 4782 O O . LEU B 1 184 ? -25.531 -23.406 -0.361 1 91.5 184 LEU B O 1
ATOM 4786 N N . TYR B 1 185 ? -24.672 -23.25 -2.42 1 94.38 185 TYR B N 1
ATOM 4787 C CA . TYR B 1 185 ? -25.984 -22.984 -3.012 1 94.38 185 TYR B CA 1
ATOM 4788 C C . TYR B 1 185 ? -26.547 -24.234 -3.678 1 94.38 185 TYR B C 1
ATOM 4790 O O . TYR B 1 185 ? -27.672 -24.203 -4.191 1 94.38 185 TYR B O 1
ATOM 4798 N N . ASN B 1 186 ? -25.766 -25.281 -3.752 1 96 186 ASN B N 1
ATOM 4799 C CA . ASN B 1 186 ? -26.172 -26.547 -4.348 1 96 186 ASN B CA 1
ATOM 4800 C C . ASN B 1 186 ? -26.594 -26.375 -5.805 1 96 186 ASN B C 1
ATOM 4802 O O . ASN B 1 186 ? -27.688 -26.781 -6.199 1 96 186 ASN B O 1
ATOM 4806 N N . VAL B 1 187 ? -25.781 -25.688 -6.551 1 96.94 187 VAL B N 1
ATOM 4807 C CA . VAL B 1 187 ? -25.953 -25.5 -7.984 1 96.94 187 VAL B CA 1
ATOM 4808 C C . VAL B 1 187 ? -24.641 -25.781 -8.711 1 96.94 187 VAL B C 1
ATOM 4810 O O . VAL B 1 187 ? -23.562 -25.688 -8.117 1 96.94 187 VAL B O 1
ATOM 4813 N N . PRO B 1 188 ? -24.781 -26.203 -9.969 1 95.94 188 PRO B N 1
ATOM 4814 C CA . PRO B 1 188 ? -23.547 -26.359 -10.734 1 95.94 188 PRO B CA 1
ATOM 4815 C C . PRO B 1 188 ? -22.797 -25.047 -10.953 1 95.94 188 PRO B C 1
ATOM 4817 O O . PRO B 1 188 ? -23.406 -23.984 -10.922 1 95.94 188 PRO B O 1
ATOM 4820 N N . VAL B 1 189 ? -21.531 -25.109 -11.227 1 93.75 189 VAL B N 1
ATOM 4821 C CA . VAL B 1 189 ? -20.625 -23.969 -11.32 1 93.75 189 VAL B CA 1
ATOM 4822 C C . VAL B 1 189 ? -21.062 -23.062 -12.477 1 93.75 189 VAL B C 1
ATOM 4824 O O . VAL B 1 189 ? -20.906 -21.844 -12.406 1 93.75 189 VAL B O 1
ATOM 4827 N N . ASP B 1 190 ? -21.656 -23.641 -13.508 1 93.25 190 ASP B N 1
ATOM 4828 C CA . ASP B 1 190 ? -21.984 -22.859 -14.695 1 93.25 190 ASP B CA 1
ATOM 4829 C C . ASP B 1 190 ? -23.172 -21.922 -14.43 1 93.25 190 ASP B C 1
ATOM 4831 O O . ASP B 1 190 ? -23.484 -21.047 -15.258 1 93.25 190 ASP B O 1
ATOM 4835 N N . ARG B 1 191 ? -23.781 -22.031 -13.266 1 97.19 191 ARG B N 1
ATOM 4836 C CA . ARG B 1 191 ? -24.875 -21.156 -12.875 1 97.19 191 ARG B CA 1
ATOM 4837 C C . ARG B 1 191 ? -24.375 -20.031 -11.953 1 97.19 191 ARG B C 1
ATOM 4839 O O . ARG B 1 191 ? -25.156 -19.203 -11.492 1 97.19 191 ARG B O 1
ATOM 4846 N N . ILE B 1 192 ? -23.109 -20.047 -11.695 1 97.56 192 ILE B N 1
ATOM 4847 C CA . ILE B 1 192 ? -22.484 -19.094 -10.789 1 97.56 192 ILE B CA 1
ATOM 4848 C C . ILE B 1 192 ? -21.594 -18.141 -11.578 1 97.56 192 ILE B C 1
ATOM 4850 O O . ILE B 1 192 ? -20.859 -18.578 -12.477 1 97.56 192 ILE B O 1
ATOM 4854 N N . ALA B 1 193 ? -21.688 -16.859 -11.367 1 97.25 193 ALA B N 1
ATOM 4855 C CA . ALA B 1 193 ? -20.781 -15.852 -11.906 1 97.25 193 ALA B CA 1
ATOM 4856 C C . ALA B 1 193 ? -20.125 -15.039 -10.797 1 97.25 193 ALA B C 1
ATOM 4858 O O . ALA B 1 193 ? -20.797 -14.562 -9.883 1 97.25 193 ALA B O 1
ATOM 4859 N N . CYS B 1 194 ? -18.812 -15 -10.844 1 97.5 194 CYS B N 1
ATOM 4860 C CA . CYS B 1 194 ? -18.047 -14.195 -9.898 1 97.5 194 CYS B CA 1
ATOM 4861 C C . CYS B 1 194 ? -17.188 -13.164 -10.625 1 97.5 194 CYS B C 1
ATOM 4863 O O . CYS B 1 194 ? -16.781 -13.391 -11.766 1 97.5 194 CYS B O 1
ATOM 4865 N N . GLU B 1 195 ? -17.031 -12.039 -10.023 1 97.81 195 GLU B N 1
ATOM 4866 C CA . GLU B 1 195 ? -16.016 -11.078 -10.453 1 97.81 195 GLU B CA 1
ATOM 4867 C C . GLU B 1 195 ? -14.836 -11.062 -9.484 1 97.81 195 GLU B C 1
ATOM 4869 O O . GLU B 1 195 ? -15.016 -10.844 -8.281 1 97.81 195 GLU B O 1
ATOM 4874 N N . PHE B 1 196 ? -13.664 -11.406 -10.016 1 97.56 196 PHE B N 1
ATOM 4875 C CA . PHE B 1 196 ? -12.422 -11.375 -9.25 1 97.56 196 PHE B CA 1
ATOM 4876 C C . PHE B 1 196 ? -11.617 -10.125 -9.586 1 97.56 196 PHE B C 1
ATOM 4878 O O . PHE B 1 196 ? -11.5 -9.75 -10.75 1 97.56 196 PHE B O 1
ATOM 4885 N N . VAL B 1 197 ? -11.055 -9.492 -8.531 1 97.25 197 VAL B N 1
ATOM 4886 C CA . VAL B 1 197 ? -10.258 -8.289 -8.75 1 97.25 197 VAL B CA 1
ATOM 4887 C C . VAL B 1 197 ? -9 -8.344 -7.883 1 97.25 197 VAL B C 1
ATOM 4889 O O . VAL B 1 197 ? -9.07 -8.617 -6.684 1 97.25 197 VAL B O 1
ATOM 4892 N N . GLY B 1 198 ? -7.84 -8.102 -8.531 1 98.25 198 GLY B N 1
ATOM 4893 C CA . GLY B 1 198 ? -6.602 -8.016 -7.77 1 98.25 198 GLY B CA 1
ATOM 4894 C C . GLY B 1 198 ? -5.43 -8.688 -8.461 1 98.25 198 GLY B C 1
ATOM 4895 O O . GLY B 1 198 ? -5.223 -8.492 -9.664 1 98.25 198 GLY B O 1
ATOM 4896 N N . LEU B 1 199 ? -4.645 -9.297 -7.637 1 98.62 199 LEU B N 1
ATOM 4897 C CA . LEU B 1 199 ? -3.436 -9.984 -8.078 1 98.62 199 LEU B CA 1
ATOM 4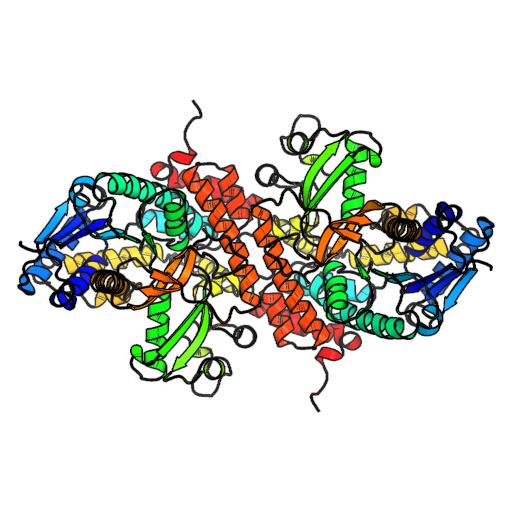898 C C . LEU B 1 199 ? -3.5 -11.469 -7.73 1 98.62 199 LEU B C 1
ATOM 4900 O O . LEU B 1 199 ? -4.441 -11.922 -7.066 1 98.62 199 LEU B O 1
ATOM 4904 N N . ASN B 1 200 ? -2.512 -12.195 -8.242 1 97.25 200 ASN B N 1
ATOM 4905 C CA . ASN B 1 200 ? -2.355 -13.578 -7.809 1 97.25 200 ASN B CA 1
ATOM 4906 C C . ASN B 1 200 ? -2.133 -13.672 -6.301 1 97.25 200 ASN B C 1
ATOM 4908 O O . ASN B 1 200 ? -1.271 -12.977 -5.754 1 97.25 200 ASN B O 1
ATOM 4912 N N . HIS B 1 201 ? -2.906 -14.469 -5.602 1 95.81 201 HIS B N 1
ATOM 4913 C CA . HIS B 1 201 ? -2.867 -14.648 -4.156 1 95.81 201 HIS B CA 1
ATOM 4914 C C . HIS B 1 201 ? -3.201 -13.359 -3.426 1 95.81 201 HIS B C 1
ATOM 4916 O O . HIS B 1 201 ? -2.82 -13.18 -2.268 1 95.81 201 HIS B O 1
ATOM 4922 N N . LEU B 1 202 ? -3.777 -12.422 -4.047 1 97.88 202 LEU B N 1
ATOM 4923 C CA . LEU B 1 202 ? -4.219 -11.148 -3.484 1 97.88 202 LEU B CA 1
ATOM 4924 C C . LEU B 1 202 ? -5.406 -10.594 -4.266 1 97.88 202 LEU B C 1
ATOM 4926 O O . LEU B 1 202 ? -5.289 -9.555 -4.926 1 97.88 202 LEU B O 1
ATOM 4930 N N . HIS B 1 203 ? -6.551 -11.273 -4.156 1 97.31 203 HIS B N 1
ATOM 4931 C CA . HIS B 1 203 ? -7.727 -10.836 -4.902 1 97.31 203 HIS B CA 1
ATOM 4932 C C . HIS B 1 203 ? -8.969 -10.844 -4.02 1 97.31 203 HIS B C 1
ATOM 4934 O O . HIS B 1 203 ? -8.969 -11.445 -2.945 1 97.31 203 HIS B O 1
ATOM 4940 N N . TRP B 1 204 ? -9.977 -10.156 -4.438 1 97.06 204 TRP B N 1
ATOM 4941 C CA . TRP B 1 204 ? -11.297 -10.062 -3.828 1 97.06 204 TRP B CA 1
ATOM 4942 C C . TRP B 1 204 ? -12.383 -10.516 -4.801 1 97.06 204 TRP B C 1
ATOM 4944 O O . TRP B 1 204 ? -12.273 -10.289 -6.008 1 97.06 204 TRP B O 1
ATOM 4954 N N . ILE B 1 205 ? -13.344 -11.195 -4.285 1 97.19 205 ILE B N 1
ATOM 4955 C CA . ILE B 1 205 ? -14.562 -11.43 -5.047 1 97.19 205 ILE B CA 1
ATOM 4956 C C . ILE B 1 205 ? -15.555 -10.305 -4.793 1 97.19 205 ILE B C 1
ATOM 4958 O O . ILE B 1 205 ? -16.141 -10.211 -3.705 1 97.19 205 ILE B O 1
ATOM 4962 N N . SER B 1 206 ? -15.758 -9.5 -5.785 1 96.62 206 SER B N 1
ATOM 4963 C CA . SER B 1 206 ? -16.516 -8.266 -5.598 1 96.62 206 SER B CA 1
ATOM 4964 C C . SER B 1 206 ? -17.953 -8.422 -6.078 1 96.62 206 SER B C 1
ATOM 4966 O O . SER B 1 206 ? -18.812 -7.586 -5.77 1 96.62 206 SER B O 1
ATOM 4968 N N . ARG B 1 207 ? -18.219 -9.469 -6.844 1 96.75 207 ARG B N 1
ATOM 4969 C CA . ARG B 1 207 ? -19.562 -9.836 -7.262 1 96.75 207 ARG B CA 1
ATOM 4970 C C . ARG B 1 207 ? -19.75 -11.344 -7.223 1 96.75 207 ARG B C 1
ATOM 4972 O O . ARG B 1 207 ? -18.844 -12.102 -7.578 1 96.75 207 ARG B O 1
ATOM 4979 N N . ILE B 1 208 ? -20.875 -11.766 -6.801 1 96.88 208 ILE B N 1
ATOM 4980 C CA . ILE B 1 208 ? -21.312 -13.156 -6.82 1 96.88 208 ILE B CA 1
ATOM 4981 C C . ILE B 1 208 ? -22.781 -13.227 -7.258 1 96.88 208 ILE B C 1
ATOM 4983 O O . ILE B 1 208 ? -23.656 -12.656 -6.609 1 96.88 208 ILE B O 1
ATOM 4987 N N . GLU B 1 209 ? -22.953 -13.906 -8.32 1 97.75 209 GLU B N 1
ATOM 4988 C CA . GLU B 1 209 ? -24.312 -14.078 -8.82 1 97.75 209 GLU B CA 1
ATOM 4989 C C . GLU B 1 209 ? -24.641 -15.547 -9.031 1 97.75 209 GLU B C 1
ATOM 4991 O O . GLU B 1 209 ? -23.797 -16.312 -9.508 1 97.75 209 GLU B O 1
ATOM 4996 N N . VAL B 1 210 ? -25.781 -15.938 -8.664 1 97.56 210 VAL B N 1
ATOM 4997 C CA . VAL B 1 210 ? -26.359 -17.234 -8.977 1 97.56 210 VAL B CA 1
ATOM 4998 C C . VAL B 1 210 ? -27.625 -17.047 -9.805 1 97.56 210 VAL B C 1
ATOM 5000 O O . VAL B 1 210 ? -28.594 -16.438 -9.352 1 97.56 210 VAL B O 1
ATOM 5003 N N . ASP B 1 211 ? -27.609 -17.516 -11.062 1 97.12 211 ASP B N 1
ATOM 5004 C CA . ASP B 1 211 ? -28.719 -17.328 -11.992 1 97.12 211 ASP B CA 1
ATOM 5005 C C . ASP B 1 211 ? -29.062 -15.852 -12.156 1 97.12 211 ASP B C 1
ATOM 5007 O O . ASP B 1 211 ? -30.234 -15.477 -12.141 1 97.12 211 ASP B O 1
ATOM 5011 N N . GLY B 1 212 ? -28.047 -15.062 -12.086 1 96.19 212 GLY B N 1
ATOM 5012 C CA . GLY B 1 212 ? -28.219 -13.648 -12.359 1 96.19 212 GLY B CA 1
ATOM 5013 C C . GLY B 1 212 ? -28.578 -12.836 -11.125 1 96.19 212 GLY B C 1
ATOM 5014 O O . GLY B 1 212 ? -28.594 -11.609 -11.172 1 96.19 212 GLY B O 1
ATOM 5015 N N . ALA B 1 213 ? -28.828 -13.477 -10.055 1 97.31 213 ALA B N 1
ATOM 5016 C CA . ALA B 1 213 ? -29.203 -12.781 -8.82 1 97.31 213 ALA B CA 1
ATOM 5017 C C . ALA B 1 213 ? -27.984 -12.578 -7.922 1 97.31 213 ALA B C 1
ATOM 5019 O O . ALA B 1 213 ? -27.25 -13.523 -7.637 1 97.31 213 ALA B O 1
ATOM 5020 N N . SER B 1 214 ? -27.859 -11.414 -7.445 1 96.19 214 SER B N 1
ATOM 5021 C CA . SER B 1 214 ? -26.734 -11.094 -6.574 1 96.19 214 SER B CA 1
ATOM 5022 C C . SER B 1 214 ? -26.844 -11.836 -5.246 1 96.19 214 SER B C 1
ATOM 5024 O O . SER B 1 214 ? -27.906 -11.875 -4.633 1 96.19 214 SER B O 1
ATOM 5026 N N . LYS B 1 215 ? -25.672 -12.398 -4.812 1 95.62 215 LYS B N 1
ATOM 5027 C CA . LYS B 1 215 ? -25.656 -13.164 -3.568 1 95.62 215 LYS B CA 1
ATOM 5028 C C . LYS B 1 215 ? -24.641 -12.602 -2.584 1 95.62 215 LYS B C 1
ATOM 5030 O O . LYS B 1 215 ? -24.609 -13 -1.418 1 95.62 215 LYS B O 1
ATOM 5035 N N . LEU B 1 216 ? -23.875 -11.625 -2.949 1 93.75 216 LEU B N 1
ATOM 5036 C CA . LEU B 1 216 ? -22.75 -11.156 -2.139 1 93.75 216 LEU B CA 1
ATOM 5037 C C . LEU B 1 216 ? -23.25 -10.586 -0.814 1 93.75 216 LEU B C 1
ATOM 5039 O O . LEU B 1 216 ? -22.719 -10.922 0.248 1 93.75 216 LEU B O 1
ATOM 5043 N N . GLU B 1 217 ? -24.266 -9.711 -0.862 1 91 217 GLU B N 1
ATOM 5044 C CA . GLU B 1 217 ? -24.781 -9.086 0.349 1 91 217 GLU B CA 1
ATOM 5045 C C . GLU B 1 217 ? -25.312 -10.133 1.33 1 91 217 GLU B C 1
ATOM 5047 O O . GLU B 1 217 ? -25.141 -9.992 2.543 1 91 217 GLU B O 1
ATOM 5052 N N . GLU B 1 218 ? -25.938 -11.109 0.772 1 90.62 218 GLU B N 1
ATOM 5053 C CA . GLU B 1 218 ? -26.453 -12.211 1.589 1 90.62 218 GLU B CA 1
ATOM 5054 C C . GLU B 1 218 ? -25.312 -12.938 2.309 1 90.62 218 GLU B C 1
ATOM 5056 O O . GLU B 1 218 ? -25.438 -13.266 3.49 1 90.62 218 GLU B O 1
ATOM 5061 N N . ILE B 1 219 ? -24.25 -13.102 1.583 1 89.75 219 ILE B N 1
ATOM 5062 C CA . ILE B 1 219 ? -23.109 -13.836 2.121 1 89.75 219 ILE B CA 1
ATOM 5063 C C . ILE B 1 219 ? -22.406 -12.992 3.189 1 89.75 219 ILE B C 1
ATOM 5065 O O . ILE B 1 219 ? -22 -13.516 4.23 1 89.75 219 ILE B O 1
ATOM 5069 N N . LEU B 1 220 ? -22.344 -11.711 3.014 1 88.12 220 LEU B N 1
ATOM 5070 C CA . LEU B 1 220 ? -21.641 -10.812 3.92 1 88.12 220 LEU B CA 1
ATOM 5071 C C . LEU B 1 220 ? -22.484 -10.539 5.168 1 88.12 220 LEU B C 1
ATOM 5073 O O . LEU B 1 220 ? -21.938 -10.297 6.246 1 88.12 220 LEU B O 1
ATOM 5077 N N . GLY B 1 221 ? -23.859 -10.211 5.16 1 76.06 221 GLY B N 1
ATOM 5078 C CA . GLY B 1 221 ? -24.75 -9.836 6.242 1 76.06 221 GLY B CA 1
ATOM 5079 C C . GLY B 1 221 ? -25.047 -10.977 7.203 1 76.06 221 GLY B C 1
ATOM 5080 O O . GLY B 1 221 ? -25.609 -10.766 8.273 1 76.06 221 GLY B O 1
ATOM 5081 N N . GLY B 1 222 ? -24.531 -12.094 7.41 1 60.41 222 GLY B N 1
ATOM 5082 C CA . GLY B 1 222 ? -24.656 -13.109 8.438 1 60.41 222 GLY B CA 1
ATOM 5083 C C . GLY B 1 222 ? -26 -13.812 8.43 1 60.41 222 GLY B C 1
ATOM 5084 O O . GLY B 1 222 ? -26.453 -14.297 9.469 1 60.41 222 GLY B O 1
ATOM 5085 N N . GLY B 1 223 ? -27.031 -13.812 7.664 1 48.72 223 GLY B N 1
ATOM 5086 C CA . GLY B 1 223 ? -28.156 -14.633 8.07 1 48.72 223 GLY B CA 1
ATOM 5087 C C . GLY B 1 223 ? -27.75 -15.984 8.617 1 48.72 223 GLY B C 1
ATOM 5088 O O . GLY B 1 223 ? -26.562 -16.359 8.555 1 48.72 223 GLY B O 1
ATOM 5089 N N . GLU B 1 224 ? -28.688 -16.734 9.57 1 43.44 224 GLU B N 1
ATOM 5090 C CA . GLU B 1 224 ? -28.453 -18 10.266 1 43.44 224 GLU B CA 1
ATOM 5091 C C . GLU B 1 224 ? -27.531 -18.906 9.469 1 43.44 224 GLU B C 1
ATOM 5093 O O . GLU B 1 224 ? -26.75 -19.672 10.047 1 43.44 224 GLU B O 1
ATOM 5098 N N . ALA B 1 225 ? -27.984 -19.016 8.328 1 37.78 225 ALA B N 1
ATOM 5099 C CA . ALA B 1 225 ? -27.516 -20.094 7.465 1 37.78 225 ALA B CA 1
ATOM 5100 C C . ALA B 1 225 ? -26.062 -19.891 7.043 1 37.78 225 ALA B C 1
ATOM 5102 O O . ALA B 1 225 ? -25.359 -20.844 6.719 1 37.78 225 ALA B O 1
ATOM 5103 N N . TYR B 1 226 ? -25.562 -18.672 6.656 1 40.53 226 TYR B N 1
ATOM 5104 C CA . TYR B 1 226 ? -24.25 -18.453 6.047 1 40.53 226 TYR B CA 1
ATOM 5105 C C . TYR B 1 226 ? -23.375 -17.578 6.926 1 40.53 226 TYR B C 1
ATOM 5107 O O . TYR B 1 226 ? -23.328 -16.359 6.754 1 40.53 226 TYR B O 1
ATOM 5115 N N . SER B 1 227 ? -23.391 -17.766 8.18 1 39.09 227 SER B N 1
ATOM 5116 C CA . SER B 1 227 ? -22.5 -16.984 9.047 1 39.09 227 SER B CA 1
ATOM 5117 C C . SER B 1 227 ? -21.062 -17 8.539 1 39.09 227 SER B C 1
ATOM 5119 O O . SER B 1 227 ? -20.641 -17.969 7.922 1 39.09 227 SER B O 1
ATOM 5121 N N . ALA B 1 228 ? -20.219 -15.891 8.398 1 41.91 228 ALA B N 1
ATOM 5122 C CA . ALA B 1 228 ? -18.781 -15.75 8.18 1 41.91 228 ALA B CA 1
ATOM 5123 C C . ALA B 1 228 ? -18.031 -16.984 8.68 1 41.91 228 ALA B C 1
ATOM 5125 O O . ALA B 1 228 ? -16.906 -17.266 8.234 1 41.91 228 ALA B O 1
ATOM 5126 N N . SER B 1 229 ? -18.641 -17.719 9.594 1 41 229 SER B N 1
ATOM 5127 C CA . SER B 1 229 ? -18.031 -18.953 10.102 1 41 229 SER B CA 1
ATOM 5128 C C . SER B 1 229 ? -17.969 -20.031 9.016 1 41 229 SER B C 1
ATOM 5130 O O . SER B 1 229 ? -17.156 -20.938 9.102 1 41 229 SER B O 1
ATOM 5132 N N . ASN B 1 230 ? -18.844 -19.969 8.148 1 40.81 230 ASN B N 1
ATOM 5133 C CA . ASN B 1 230 ? -18.891 -21.047 7.164 1 40.81 230 ASN B CA 1
ATOM 5134 C C . ASN B 1 230 ? -17.953 -20.781 6 1 40.81 230 ASN B C 1
ATOM 5136 O O . ASN B 1 230 ? -17.875 -21.562 5.051 1 40.81 230 ASN B O 1
ATOM 5140 N N . VAL B 1 231 ? -17.531 -19.641 5.797 1 46.44 231 VAL B N 1
ATOM 5141 C CA . VAL B 1 231 ? -16.391 -19.5 4.895 1 46.44 231 VAL B CA 1
ATOM 5142 C C . VAL B 1 231 ? -15.172 -20.219 5.469 1 46.44 231 VAL B C 1
ATOM 5144 O O . VAL B 1 231 ? -14.648 -19.844 6.52 1 46.44 231 VAL B O 1
ATOM 5147 N N . PRO B 1 232 ? -15.141 -21.438 5.348 1 47.72 232 PRO B N 1
ATOM 5148 C CA . PRO B 1 232 ? -13.992 -22.156 5.922 1 47.72 232 PRO B CA 1
ATOM 5149 C C . PRO B 1 232 ? -12.828 -21.219 6.246 1 47.72 232 PRO B C 1
ATOM 5151 O O . PRO B 1 232 ? -12.086 -21.469 7.199 1 47.72 232 PRO B O 1
ATOM 5154 N N . GLN B 1 233 ? -12.633 -20.312 5.355 1 46.94 233 GLN B N 1
ATOM 5155 C CA . GLN B 1 233 ? -11.562 -19.328 5.504 1 46.94 233 GLN B CA 1
ATOM 5156 C C . GLN B 1 233 ? -11.836 -18.406 6.684 1 46.94 233 GLN B C 1
ATOM 5158 O O . GLN B 1 233 ? -11.133 -17.406 6.871 1 46.94 233 GLN B O 1
ATOM 5163 N N . LEU B 1 234 ? -12.977 -18.406 7.449 1 50.06 234 LEU B N 1
ATOM 5164 C CA . LEU B 1 234 ? -13.93 -17.453 8 1 50.06 234 LEU B CA 1
ATOM 5165 C C . LEU B 1 234 ? -13.5 -17 9.391 1 50.06 234 LEU B C 1
ATOM 5167 O O . LEU B 1 234 ? -14.18 -16.172 10.016 1 50.06 234 LEU B O 1
ATOM 5171 N N . ALA B 1 235 ? -12.492 -17.453 9.773 1 69 235 ALA B N 1
ATOM 5172 C CA . ALA B 1 235 ? -12.195 -16.766 11.023 1 69 235 ALA B CA 1
ATOM 5173 C C . ALA B 1 235 ? -11.719 -15.336 10.758 1 69 235 ALA B C 1
ATOM 5175 O O . ALA B 1 235 ? -10.602 -14.969 11.117 1 69 235 ALA B O 1
ATOM 5176 N N . TRP B 1 236 ? -12.578 -14.828 9.922 1 85.12 236 TRP B N 1
ATOM 5177 C CA . TRP B 1 236 ? -12.32 -13.414 9.648 1 85.12 236 TRP B CA 1
ATOM 5178 C C . TRP B 1 236 ? -12.977 -12.531 10.711 1 85.12 236 TRP B C 1
ATOM 5180 O O . TRP B 1 236 ? -13.852 -12.984 11.453 1 85.12 236 TRP B O 1
ATOM 5190 N N . ASN B 1 237 ? -12.484 -11.375 10.82 1 89.38 237 ASN B N 1
ATOM 5191 C CA . ASN B 1 237 ? -13.219 -10.336 11.531 1 89.38 237 ASN B CA 1
ATOM 5192 C C . ASN B 1 237 ? -14.516 -9.969 10.812 1 89.38 237 ASN B C 1
ATOM 5194 O O . ASN B 1 237 ? -14.477 -9.492 9.672 1 89.38 237 ASN B O 1
ATOM 5198 N N . GLU B 1 238 ? -15.617 -10.203 11.406 1 88.31 238 GLU B N 1
ATOM 5199 C CA . GLU B 1 238 ? -16.922 -10.07 10.773 1 88.31 238 GLU B CA 1
ATOM 5200 C C . GLU B 1 238 ? -17.172 -8.641 10.305 1 88.31 238 GLU B C 1
ATOM 5202 O O . GLU B 1 238 ? -17.672 -8.422 9.195 1 88.31 238 GLU B O 1
ATOM 5207 N N . ARG B 1 239 ? -16.891 -7.715 11.117 1 91 239 ARG B N 1
ATOM 5208 C CA . ARG B 1 239 ? -17.125 -6.316 10.773 1 91 239 ARG B CA 1
ATOM 5209 C C . ARG B 1 239 ? -16.266 -5.898 9.578 1 91 239 ARG B C 1
ATOM 5211 O O . ARG B 1 239 ? -16.719 -5.148 8.711 1 91 239 ARG B O 1
ATOM 5218 N N . LEU B 1 240 ? -15.047 -6.379 9.555 1 93.12 240 LEU B N 1
ATOM 5219 C CA . LEU B 1 240 ? -14.156 -6.066 8.445 1 93.12 240 LEU B CA 1
ATOM 5220 C C . LEU B 1 240 ? -14.742 -6.562 7.125 1 93.12 240 LEU B C 1
ATOM 5222 O O . LEU B 1 240 ? -14.805 -5.816 6.145 1 93.12 240 LEU B O 1
ATOM 5226 N N . ILE B 1 241 ? -15.164 -7.77 7.07 1 90.81 241 ILE B N 1
ATOM 5227 C CA . ILE B 1 241 ? -15.625 -8.383 5.832 1 90.81 241 ILE B CA 1
ATOM 5228 C C . ILE B 1 241 ? -16.891 -7.676 5.34 1 90.81 241 ILE B C 1
ATOM 5230 O O . ILE B 1 241 ? -17.047 -7.438 4.141 1 90.81 241 ILE B O 1
ATOM 5234 N N . ARG B 1 242 ? -17.719 -7.352 6.25 1 91.31 242 ARG B N 1
ATOM 5235 C CA . ARG B 1 242 ? -18.938 -6.625 5.895 1 91.31 242 ARG B CA 1
ATOM 5236 C C . ARG B 1 242 ? -18.609 -5.242 5.336 1 91.31 242 ARG B C 1
ATOM 5238 O O . ARG B 1 242 ? -19.203 -4.809 4.344 1 91.31 242 ARG B O 1
ATOM 5245 N N . SER B 1 243 ? -17.656 -4.617 5.941 1 93.19 243 SER B N 1
ATOM 5246 C CA . SER B 1 243 ? -17.297 -3.262 5.543 1 93.19 243 SER B CA 1
ATOM 5247 C C . SER B 1 243 ? -16.547 -3.258 4.215 1 93.19 243 SER B C 1
ATOM 5249 O O . SER B 1 243 ? -16.672 -2.307 3.438 1 93.19 243 SER B O 1
ATOM 5251 N N . LEU B 1 244 ? -15.812 -4.293 3.977 1 94.88 244 LEU B N 1
ATOM 5252 C CA . LEU B 1 244 ? -15.078 -4.43 2.725 1 94.88 244 LEU B CA 1
ATOM 5253 C C . LEU B 1 244 ? -16.031 -4.523 1.54 1 94.88 244 LEU B C 1
ATOM 5255 O O . LEU B 1 244 ? -15.727 -4.039 0.449 1 94.88 244 LEU B O 1
ATOM 5259 N N . GLY B 1 245 ? -17.141 -5.145 1.73 1 93.44 245 GLY B N 1
ATOM 5260 C CA . GLY B 1 245 ? -18.109 -5.344 0.664 1 93.44 245 GLY B CA 1
ATOM 5261 C C . GLY B 1 245 ? -17.641 -6.336 -0.387 1 93.44 245 GLY B C 1
ATOM 5262 O O . GLY B 1 245 ? -18.047 -6.258 -1.547 1 93.44 245 GLY B O 1
ATOM 5263 N N . ALA B 1 246 ? -16.734 -7.18 -0.082 1 95.62 246 ALA B N 1
ATOM 5264 C CA . ALA B 1 246 ? -16.172 -8.211 -0.956 1 95.62 246 ALA B CA 1
ATOM 5265 C C . ALA B 1 246 ? -15.562 -9.352 -0.144 1 95.62 246 ALA B C 1
ATOM 5267 O O . ALA B 1 246 ? -15.258 -9.18 1.04 1 95.62 246 ALA B O 1
ATOM 5268 N N . ILE B 1 247 ? -15.445 -10.453 -0.722 1 94.06 247 ILE B N 1
ATOM 5269 C CA . ILE B 1 247 ? -14.852 -11.609 -0.052 1 94.06 247 ILE B CA 1
ATOM 5270 C C . ILE B 1 247 ? -13.367 -11.703 -0.401 1 94.06 247 ILE B C 1
ATOM 5272 O O . ILE B 1 247 ? -13.016 -11.969 -1.551 1 94.06 247 ILE B O 1
ATOM 5276 N N . PRO B 1 248 ? -12.531 -11.531 0.563 1 95.06 248 PRO B N 1
ATOM 5277 C CA . PRO B 1 248 ? -11.094 -11.648 0.29 1 95.06 248 PRO B CA 1
ATOM 5278 C C . PRO B 1 248 ? -10.633 -13.102 0.161 1 95.06 248 PRO B C 1
ATOM 5280 O O . PRO B 1 248 ? -11.195 -13.992 0.804 1 95.06 248 PRO B O 1
ATOM 5283 N N . SER B 1 249 ? -9.641 -13.328 -0.698 1 92.5 249 SER B N 1
ATOM 5284 C CA . SER B 1 249 ? -9 -14.641 -0.725 1 92.5 249 SER B CA 1
ATOM 5285 C C . SER B 1 249 ? -8.336 -14.961 0.613 1 92.5 249 SER B C 1
ATOM 5287 O O . SER B 1 249 ? -8.078 -14.062 1.414 1 92.5 249 SER B O 1
ATOM 5289 N N . TYR B 1 250 ? -8.055 -16.203 0.823 1 90 250 TYR B N 1
ATOM 5290 C CA . TYR B 1 250 ? -7.484 -16.656 2.082 1 90 250 TYR B CA 1
ATOM 5291 C C . TYR B 1 250 ? -6.168 -15.953 2.375 1 90 250 TYR B C 1
ATOM 5293 O O . TYR B 1 250 ? -5.875 -15.625 3.527 1 90 250 TYR B O 1
ATOM 5301 N N . TYR B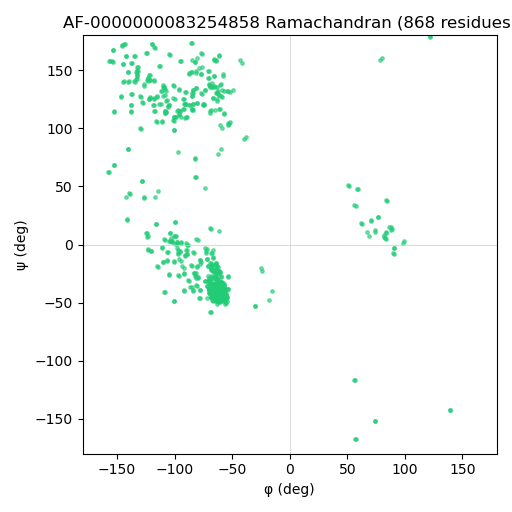 1 251 ? -5.352 -15.703 1.375 1 93.75 251 TYR B N 1
ATOM 5302 C CA . TYR B 1 251 ? -4.027 -15.117 1.526 1 93.75 251 TYR B CA 1
ATOM 5303 C C . TYR B 1 251 ? -4.113 -13.727 2.143 1 93.75 251 TYR B C 1
ATOM 5305 O O . TYR B 1 251 ? -3.152 -13.242 2.746 1 93.75 251 TYR B O 1
ATOM 5313 N N . LEU B 1 252 ? -5.242 -13.102 2.014 1 96.5 252 LEU B N 1
ATOM 5314 C CA . LEU B 1 252 ? -5.398 -11.742 2.518 1 96.5 252 LEU B CA 1
ATOM 5315 C C . LEU B 1 252 ? -5.438 -11.734 4.043 1 96.5 252 LEU B C 1
ATOM 5317 O O . LEU B 1 252 ? -5.285 -10.68 4.664 1 96.5 252 LEU B O 1
ATOM 5321 N N . LYS B 1 253 ? -5.582 -12.898 4.691 1 95.31 253 LYS B N 1
ATOM 5322 C CA . LYS B 1 253 ? -5.445 -12.984 6.145 1 95.31 253 LYS B CA 1
ATOM 5323 C C . LYS B 1 253 ? -4.047 -12.57 6.59 1 95.31 253 LYS B C 1
ATOM 5325 O O . LYS B 1 253 ? -3.875 -12.008 7.672 1 95.31 253 LYS B O 1
ATOM 5330 N N . TYR B 1 254 ? -3.053 -12.844 5.75 1 96.88 254 TYR B N 1
ATOM 5331 C CA . TYR B 1 254 ? -1.681 -12.477 6.082 1 96.88 254 TYR B CA 1
ATOM 5332 C C . TYR B 1 254 ? -1.529 -10.969 6.203 1 96.88 254 TYR B C 1
ATOM 5334 O O . TYR B 1 254 ? -0.611 -10.477 6.867 1 96.88 254 TYR B O 1
ATOM 5342 N N . PHE B 1 255 ? -2.453 -10.234 5.582 1 97.88 255 PHE B N 1
ATOM 5343 C CA . PHE B 1 255 ? -2.375 -8.773 5.594 1 97.88 255 PHE B CA 1
ATOM 5344 C C . PHE B 1 255 ? -3.324 -8.195 6.637 1 97.88 255 PHE B C 1
ATOM 5346 O O . PHE B 1 255 ? -2.906 -7.418 7.5 1 97.88 255 PHE B O 1
ATOM 5353 N N . TYR B 1 256 ? -4.59 -8.633 6.668 1 97.5 256 TYR B N 1
ATOM 5354 C CA . TYR B 1 256 ? -5.605 -8.047 7.539 1 97.5 256 TYR B CA 1
ATOM 5355 C C . TYR B 1 256 ? -5.473 -8.578 8.961 1 97.5 256 TYR B C 1
ATOM 5357 O O . TYR B 1 256 ? -5.867 -7.914 9.922 1 97.5 256 TYR B O 1
ATOM 5365 N N . LEU B 1 257 ? -4.961 -9.789 9.125 1 96.94 257 LEU B N 1
ATOM 5366 C CA . LEU B 1 257 ? -4.793 -10.477 10.398 1 96.94 257 LEU B CA 1
ATOM 5367 C C . LEU B 1 257 ? -3.355 -10.953 10.57 1 96.94 257 LEU B C 1
ATOM 5369 O O . LEU B 1 257 ? -3.121 -12.086 11.016 1 96.94 257 LEU B O 1
ATOM 5373 N N . HIS B 1 258 ? -2.471 -10.094 10.148 1 97.44 258 HIS B N 1
ATOM 5374 C CA . HIS B 1 258 ? -1.049 -10.414 10.125 1 97.44 258 HIS B CA 1
ATOM 5375 C C . HIS B 1 258 ? -0.56 -10.875 11.492 1 97.44 258 HIS B C 1
ATOM 5377 O O . HIS B 1 258 ? 0.164 -11.867 11.594 1 97.44 258 HIS B O 1
ATOM 5383 N N . ARG B 1 259 ? -0.937 -10.18 12.594 1 96.38 259 ARG B N 1
ATOM 5384 C CA . ARG B 1 259 ? -0.508 -10.484 13.953 1 96.38 259 ARG B CA 1
ATOM 5385 C C . ARG B 1 259 ? -0.929 -11.898 14.352 1 96.38 259 ARG B C 1
ATOM 5387 O O . ARG B 1 259 ? -0.132 -12.648 14.914 1 96.38 259 ARG B O 1
ATOM 5394 N N . GLU B 1 260 ? -2.141 -12.234 14.062 1 95.31 260 GLU B N 1
ATOM 5395 C CA . GLU B 1 260 ? -2.688 -13.547 14.398 1 95.31 260 GLU B CA 1
ATOM 5396 C C . GLU B 1 260 ? -1.998 -14.656 13.602 1 95.31 260 GLU B C 1
ATOM 5398 O O . GLU B 1 260 ? -1.612 -15.68 14.164 1 95.31 260 GLU B O 1
ATOM 5403 N N . MET B 1 261 ? -1.814 -14.398 12.273 1 95.56 261 MET B N 1
ATOM 5404 C CA . MET B 1 261 ? -1.201 -15.398 11.398 1 95.56 261 MET B CA 1
ATOM 5405 C C . MET B 1 261 ? 0.248 -15.648 11.797 1 95.56 261 MET B C 1
ATOM 5407 O O . MET B 1 261 ? 0.699 -16.797 11.812 1 95.56 261 MET B O 1
ATOM 5411 N N . LEU B 1 262 ? 0.979 -14.578 12.086 1 96.44 262 LEU B N 1
ATOM 5412 C CA . LEU B 1 262 ? 2.371 -14.711 12.5 1 96.44 262 LEU B CA 1
ATOM 5413 C C . LEU B 1 262 ? 2.477 -15.461 13.82 1 96.44 262 LEU B C 1
ATOM 5415 O O . LEU B 1 262 ? 3.352 -16.312 13.984 1 96.44 262 LEU B O 1
ATOM 5419 N N . ALA B 1 263 ? 1.602 -15.148 14.773 1 95.56 263 ALA B N 1
ATOM 5420 C CA . ALA B 1 263 ? 1.599 -15.836 16.062 1 95.56 263 ALA B CA 1
ATOM 5421 C C . ALA B 1 263 ? 1.343 -17.328 15.883 1 95.56 263 ALA B C 1
ATOM 5423 O O . ALA B 1 263 ? 1.996 -18.156 16.516 1 95.56 263 ALA B O 1
ATOM 5424 N N . GLU B 1 264 ? 0.412 -17.625 15.031 1 93.62 264 GLU B N 1
ATOM 5425 C CA . GLU B 1 264 ? 0.098 -19.031 14.75 1 93.62 264 GLU B CA 1
ATOM 5426 C C . GLU B 1 264 ? 1.296 -19.75 14.141 1 93.62 264 GLU B C 1
ATOM 5428 O O . GLU B 1 264 ? 1.592 -20.891 14.508 1 93.62 264 GLU B O 1
ATOM 5433 N N . GLN B 1 265 ? 1.943 -19.094 13.211 1 94.25 265 GLN B N 1
ATOM 5434 C CA . GLN B 1 265 ? 3.102 -19.703 12.562 1 94.25 265 GLN B CA 1
ATOM 5435 C C . GLN B 1 265 ? 4.242 -19.922 13.555 1 94.25 265 GLN B C 1
ATOM 5437 O O . GLN B 1 265 ? 4.93 -20.938 13.508 1 94.25 265 GLN B O 1
ATOM 5442 N N . ARG B 1 266 ? 4.41 -18.969 14.391 1 94.25 266 ARG B N 1
ATOM 5443 C CA . ARG B 1 266 ? 5.473 -19.078 15.383 1 94.25 266 ARG B CA 1
ATOM 5444 C C . ARG B 1 266 ? 5.211 -20.219 16.359 1 94.25 266 ARG B C 1
ATOM 5446 O O . ARG B 1 266 ? 6.133 -20.953 16.719 1 94.25 266 ARG B O 1
ATOM 5453 N N . GLU B 1 267 ? 3.984 -20.344 16.734 1 93.62 267 GLU B N 1
ATOM 5454 C CA . GLU B 1 267 ? 3.604 -21.453 17.609 1 93.62 267 GLU B CA 1
ATOM 5455 C C . GLU B 1 267 ? 3.822 -22.797 16.938 1 93.62 267 GLU B C 1
ATOM 5457 O O . GLU B 1 267 ? 4.363 -23.719 17.547 1 93.62 267 GLU B O 1
ATOM 5462 N N . ALA B 1 268 ? 3.404 -22.859 15.719 1 90.94 268 ALA B N 1
ATOM 5463 C CA . ALA B 1 268 ? 3.586 -24.094 14.961 1 90.94 268 ALA B CA 1
ATOM 5464 C C . ALA B 1 268 ? 5.066 -24.406 14.781 1 90.94 268 ALA B C 1
ATOM 5466 O O . ALA B 1 268 ? 5.484 -25.562 14.906 1 90.94 268 ALA B O 1
ATOM 5467 N N . HIS B 1 269 ? 5.82 -23.453 14.477 1 89.56 269 HIS B N 1
ATOM 5468 C CA . HIS B 1 269 ? 7.262 -23.609 14.305 1 89.56 269 HIS B CA 1
ATOM 5469 C C . HIS B 1 269 ? 7.926 -24.062 15.602 1 89.56 269 HIS B C 1
ATOM 5471 O O . HIS B 1 269 ? 8.844 -24.875 15.586 1 89.56 269 HIS B O 1
ATOM 5477 N N . GLY B 1 270 ? 7.449 -23.531 16.656 1 88.56 270 GLY B N 1
ATOM 5478 C CA . GLY B 1 270 ? 7.969 -23.906 17.953 1 88.56 270 GLY B CA 1
ATOM 5479 C C . GLY B 1 270 ? 7.711 -25.359 18.312 1 88.56 270 GLY B C 1
ATOM 5480 O O . GLY B 1 270 ? 8.5 -25.984 19.016 1 88.56 270 GLY B O 1
ATOM 5481 N N . ARG B 1 271 ? 6.656 -25.891 17.75 1 89.69 271 ARG B N 1
ATOM 5482 C CA . ARG B 1 271 ? 6.312 -27.297 17.984 1 89.69 271 ARG B CA 1
ATOM 5483 C C . ARG B 1 271 ? 6.992 -28.203 16.953 1 89.69 271 ARG B C 1
ATOM 5485 O O . ARG B 1 271 ? 6.777 -29.406 16.953 1 89.69 271 ARG B O 1
ATOM 5492 N N . GLY B 1 272 ? 7.719 -27.531 16.094 1 82.88 272 GLY B N 1
ATOM 5493 C CA . GLY B 1 272 ? 8.422 -28.297 15.078 1 82.88 272 GLY B CA 1
ATOM 5494 C C . GLY B 1 272 ? 7.551 -28.625 13.883 1 82.88 272 GLY B C 1
ATOM 5495 O O . GLY B 1 272 ? 7.902 -29.5 13.07 1 82.88 272 GLY B O 1
ATOM 5496 N N . GLU B 1 273 ? 6.441 -28 13.891 1 80.56 273 GLU B N 1
ATOM 5497 C CA . GLU B 1 273 ? 5.543 -28.188 12.758 1 80.56 273 GLU B CA 1
ATOM 5498 C C . GLU B 1 273 ? 5.883 -27.25 11.609 1 80.56 273 GLU B C 1
ATOM 5500 O O . GLU B 1 273 ? 6.059 -26.047 11.828 1 80.56 273 GLU B O 1
ATOM 5505 N N . ASN B 1 274 ? 6.25 -27.828 10.547 1 78.06 274 ASN B N 1
ATOM 5506 C CA . ASN B 1 274 ? 6.566 -27.047 9.352 1 78.06 274 ASN B CA 1
ATOM 5507 C C . ASN B 1 274 ? 5.805 -27.578 8.133 1 78.06 274 ASN B C 1
ATOM 5509 O O . ASN B 1 274 ? 5.836 -28.766 7.84 1 78.06 274 ASN B O 1
ATOM 5513 N N . ARG B 1 275 ? 5.039 -26.672 7.543 1 80.06 275 ARG B N 1
ATOM 5514 C CA . ARG B 1 275 ? 4.207 -27.078 6.418 1 80.06 275 ARG B CA 1
ATOM 5515 C C . ARG B 1 275 ? 5.043 -27.766 5.34 1 80.06 275 ARG B C 1
ATOM 5517 O O . ARG B 1 275 ? 4.586 -28.719 4.707 1 80.06 275 ARG B O 1
ATOM 5524 N N . ALA B 1 276 ? 6.215 -27.266 5.137 1 83.81 276 ALA B N 1
ATOM 5525 C CA . ALA B 1 276 ? 7.094 -27.875 4.137 1 83.81 276 ALA B CA 1
ATOM 5526 C C . ALA B 1 276 ? 7.375 -29.328 4.461 1 83.81 276 ALA B C 1
ATOM 5528 O O . ALA B 1 276 ? 7.383 -30.188 3.568 1 83.81 276 ALA B O 1
ATOM 5529 N N . GLU B 1 277 ? 7.566 -29.625 5.695 1 83.19 277 GLU B N 1
ATOM 5530 C CA . GLU B 1 277 ? 7.836 -31 6.113 1 83.19 277 GLU B CA 1
ATOM 5531 C C . GLU B 1 277 ? 6.598 -31.875 5.957 1 83.19 277 GLU B C 1
ATOM 5533 O O . GLU B 1 277 ? 6.703 -33.062 5.582 1 83.19 277 GLU B O 1
ATOM 5538 N N . THR B 1 278 ? 5.543 -31.281 6.266 1 83.5 278 THR B N 1
ATOM 5539 C CA . THR B 1 278 ? 4.285 -32 6.086 1 83.5 278 THR B CA 1
ATOM 5540 C C . THR B 1 278 ? 4.062 -32.344 4.617 1 83.5 278 THR B C 1
ATOM 5542 O O . THR B 1 278 ? 3.705 -33.469 4.281 1 83.5 278 THR B O 1
ATOM 5545 N N . VAL B 1 279 ? 4.27 -31.406 3.773 1 83.81 279 VAL B N 1
ATOM 5546 C CA . VAL B 1 279 ? 4.074 -31.594 2.34 1 83.81 279 VAL B CA 1
ATOM 5547 C C . VAL B 1 279 ? 5.074 -32.625 1.815 1 83.81 279 VAL B C 1
ATOM 5549 O O . VAL B 1 279 ? 4.73 -33.469 0.974 1 83.81 279 VAL B O 1
ATOM 5552 N N . LYS B 1 280 ? 6.27 -32.562 2.33 1 86.31 280 LYS B N 1
ATOM 5553 C CA . LYS B 1 280 ? 7.301 -33.531 1.925 1 86.31 280 LYS B CA 1
ATOM 5554 C C . LYS B 1 280 ? 6.906 -34.938 2.287 1 86.31 280 LYS B C 1
ATOM 5556 O O . LYS B 1 280 ? 7.055 -35.844 1.473 1 86.31 280 LYS B O 1
ATOM 5561 N N . ARG B 1 281 ? 6.41 -35.125 3.455 1 86.81 281 ARG B N 1
ATOM 5562 C CA . ARG B 1 281 ? 5.977 -36.438 3.91 1 86.81 281 ARG B CA 1
ATOM 5563 C C . ARG B 1 281 ? 4.809 -36.938 3.072 1 86.81 281 ARG B C 1
ATOM 5565 O O . ARG B 1 281 ? 4.805 -38.094 2.645 1 86.81 281 ARG B O 1
ATOM 5572 N N . LEU B 1 282 ? 3.918 -36.094 2.822 1 85.25 282 LEU B N 1
ATOM 5573 C CA . LEU B 1 282 ? 2.75 -36.469 2.029 1 85.25 282 LEU B CA 1
ATOM 5574 C C . LEU B 1 282 ? 3.154 -36.844 0.608 1 85.25 282 LEU B C 1
ATOM 5576 O O . LEU B 1 282 ? 2.609 -37.781 0.032 1 85.25 282 LEU B O 1
ATOM 5580 N N . GLU B 1 283 ? 4.059 -36.094 0.077 1 88.81 283 GLU B N 1
ATOM 5581 C CA . GLU B 1 283 ? 4.527 -36.375 -1.276 1 88.81 283 GLU B CA 1
ATOM 5582 C C . GLU B 1 283 ? 5.23 -37.75 -1.346 1 88.81 283 GLU B C 1
ATOM 5584 O O . GLU B 1 283 ? 5.027 -38.5 -2.289 1 88.81 283 GLU B O 1
ATOM 5589 N N . GLU B 1 284 ? 6.016 -38.031 -0.376 1 90.12 284 GLU B N 1
ATOM 5590 C CA . GLU B 1 284 ? 6.703 -39.344 -0.335 1 90.12 284 GLU B CA 1
ATOM 5591 C C . GLU B 1 284 ? 5.711 -40.5 -0.256 1 90.12 284 GLU B C 1
ATOM 5593 O O . GLU B 1 284 ? 5.895 -41.531 -0.91 1 90.12 284 GLU B O 1
ATOM 5598 N N . GLU B 1 285 ? 4.73 -40.25 0.542 1 91.31 285 GLU B N 1
ATOM 5599 C CA . GLU B 1 285 ? 3.682 -41.25 0.649 1 91.31 285 GLU B CA 1
ATOM 5600 C C . GLU B 1 285 ? 2.953 -41.438 -0.679 1 91.31 285 GLU B C 1
ATOM 5602 O O . GLU B 1 285 ? 2.639 -42.562 -1.072 1 91.31 285 GLU B O 1
ATOM 5607 N N . LEU B 1 286 ? 2.736 -40.406 -1.305 1 92.38 286 LEU B N 1
ATOM 5608 C CA . LEU B 1 286 ? 2.047 -40.438 -2.59 1 92.38 286 LEU B CA 1
ATOM 5609 C C . LEU B 1 286 ? 2.893 -41.156 -3.641 1 92.38 286 LEU B C 1
ATOM 5611 O O . LEU B 1 286 ? 2.369 -41.906 -4.453 1 92.38 286 LEU B O 1
ATOM 5615 N N . PHE B 1 287 ? 4.164 -40.969 -3.646 1 94.62 287 PHE B N 1
ATOM 5616 C CA . PHE B 1 287 ? 5.055 -41.594 -4.625 1 94.62 287 PHE B CA 1
ATOM 5617 C C . PHE B 1 287 ? 5.148 -43.094 -4.41 1 94.62 287 PHE B C 1
ATOM 5619 O O . PHE B 1 287 ? 5.309 -43.844 -5.363 1 94.62 287 PHE B O 1
ATOM 5626 N N . GLU B 1 288 ? 5.008 -43.469 -3.162 1 95.19 288 GLU B N 1
ATOM 5627 C CA . GLU B 1 288 ? 4.945 -44.906 -2.891 1 95.19 288 GLU B CA 1
ATOM 5628 C C . GLU B 1 288 ? 3.711 -45.531 -3.525 1 95.19 288 GLU B C 1
ATOM 5630 O O . GLU B 1 288 ? 3.781 -46.656 -4.066 1 95.19 288 GLU B O 1
ATOM 5635 N N . VAL B 1 289 ? 2.701 -44.812 -3.469 1 95.12 289 VAL B N 1
ATOM 5636 C CA . VAL B 1 289 ? 1.469 -45.281 -4.098 1 95.12 289 VAL B CA 1
ATOM 5637 C C . VAL B 1 289 ? 1.641 -45.312 -5.617 1 95.12 289 VAL B C 1
ATOM 5639 O O . VAL B 1 289 ? 1.231 -46.25 -6.277 1 95.12 289 VAL B O 1
ATOM 5642 N N . TYR B 1 290 ? 2.268 -44.344 -6.16 1 95.88 290 TYR B N 1
ATOM 5643 C CA . TYR B 1 290 ? 2.445 -44.219 -7.602 1 95.88 290 TYR B CA 1
ATOM 5644 C C . TYR B 1 290 ? 3.316 -45.312 -8.156 1 95.88 290 TYR B C 1
ATOM 5646 O O . TYR B 1 290 ? 3.221 -45.656 -9.344 1 95.88 290 TYR B O 1
ATOM 5654 N N . ARG B 1 291 ? 4.109 -45.906 -7.328 1 95.5 291 ARG B N 1
ATOM 5655 C CA . ARG B 1 291 ? 5.059 -46.938 -7.754 1 95.5 291 ARG B CA 1
ATOM 5656 C C . ARG B 1 291 ? 4.359 -48.25 -7.973 1 95.5 291 ARG B C 1
ATOM 5658 O O . ARG B 1 291 ? 4.918 -49.156 -8.609 1 95.5 291 ARG B O 1
ATOM 5665 N N . ASP B 1 292 ? 3.16 -48.344 -7.441 1 95.81 292 ASP B N 1
ATOM 5666 C CA . ASP B 1 292 ? 2.408 -49.562 -7.621 1 95.81 292 ASP B CA 1
ATOM 5667 C C . ASP B 1 292 ? 2.148 -49.844 -9.102 1 95.81 292 ASP B C 1
ATOM 5669 O O . ASP B 1 292 ? 1.41 -49.125 -9.75 1 95.81 292 ASP B O 1
ATOM 5673 N N . PRO B 1 293 ? 2.699 -50.969 -9.594 1 94.94 293 PRO B N 1
ATOM 5674 C CA . PRO B 1 293 ? 2.539 -51.25 -11.023 1 94.94 293 PRO B CA 1
ATOM 5675 C C . PRO B 1 293 ? 1.09 -51.531 -11.406 1 94.94 293 PRO B C 1
ATOM 5677 O O . PRO B 1 293 ? 0.744 -51.5 -12.594 1 94.94 293 PRO B O 1
ATOM 5680 N N . GLU B 1 294 ? 0.264 -51.719 -10.438 1 95.5 294 GLU B N 1
ATOM 5681 C CA . GLU B 1 294 ? -1.136 -52.031 -10.711 1 95.5 294 GLU B CA 1
ATOM 5682 C C . GLU B 1 294 ? -1.991 -50.75 -10.703 1 95.5 294 GLU B C 1
ATOM 5684 O O . GLU B 1 294 ? -3.129 -50.781 -11.172 1 95.5 294 GLU B O 1
ATOM 5689 N N . LEU B 1 295 ? -1.39 -49.719 -10.172 1 94.19 295 LEU B N 1
ATOM 5690 C CA . LEU B 1 295 ? -2.121 -48.469 -10.156 1 94.19 295 LEU B CA 1
ATOM 5691 C C . LEU B 1 295 ? -2.129 -47.812 -11.531 1 94.19 295 LEU B C 1
ATOM 5693 O O . LEU B 1 295 ? -1.074 -47.625 -12.148 1 94.19 295 LEU B O 1
ATOM 5697 N N . SER B 1 296 ? -3.344 -47.406 -12.055 1 94.56 296 SER B N 1
ATOM 5698 C CA . SER B 1 296 ? -3.441 -46.844 -13.383 1 94.56 296 SER B CA 1
ATOM 5699 C C . SER B 1 296 ? -4.453 -45.688 -13.414 1 94.56 296 SER B C 1
ATOM 5701 O O . SER B 1 296 ? -5.105 -45.469 -14.438 1 94.56 296 SER B O 1
ATOM 5703 N N . HIS B 1 297 ? -4.707 -45.156 -12.289 1 90.94 297 HIS B N 1
ATOM 5704 C CA . HIS B 1 297 ? -5.578 -43.969 -12.148 1 90.94 297 HIS B CA 1
ATOM 5705 C C . HIS B 1 297 ? -5.047 -43.031 -11.086 1 90.94 297 HIS B C 1
ATOM 5707 O O . HIS B 1 297 ? -4.133 -43.344 -10.336 1 90.94 297 HIS B O 1
ATOM 5713 N N . LYS B 1 298 ? -5.508 -41.812 -11.109 1 87.5 298 LYS B N 1
ATOM 5714 C CA . LYS B 1 298 ? -5.145 -40.844 -10.094 1 87.5 298 LYS B CA 1
ATOM 5715 C C . LYS B 1 298 ? -5.629 -41.25 -8.711 1 87.5 298 LYS B C 1
ATOM 5717 O O . LYS B 1 298 ? -6.832 -41.406 -8.492 1 87.5 298 LYS B O 1
ATOM 5722 N N . PRO B 1 299 ? -4.801 -41.344 -7.836 1 87.44 299 PRO B N 1
ATOM 5723 C CA . PRO B 1 299 ? -5.246 -41.781 -6.516 1 87.44 299 PRO B CA 1
ATOM 5724 C C . PRO B 1 299 ? -5.961 -40.688 -5.734 1 87.44 299 PRO B C 1
ATOM 5726 O O . PRO B 1 299 ? -5.625 -39.5 -5.879 1 87.44 299 PRO B O 1
ATOM 5729 N N . PRO B 1 300 ? -6.879 -41.062 -4.801 1 81.25 300 PRO B N 1
ATOM 5730 C CA . PRO B 1 300 ? -7.641 -40.094 -4.027 1 81.25 300 PRO B CA 1
ATOM 5731 C C . PRO B 1 300 ? -6.773 -39.312 -3.041 1 81.25 300 PRO B C 1
ATOM 5733 O O . PRO B 1 300 ? -7.117 -38.188 -2.662 1 81.25 300 PRO B O 1
ATOM 5736 N N . GLN B 1 301 ? -5.672 -39.844 -2.686 1 79.69 301 GLN B N 1
ATOM 5737 C CA . GLN B 1 301 ? -4.758 -39.219 -1.729 1 79.69 301 GLN B CA 1
ATOM 5738 C C . GLN B 1 301 ? -4.234 -37.875 -2.246 1 79.69 301 GLN B C 1
ATOM 5740 O O . GLN B 1 301 ? -3.873 -37 -1.459 1 79.69 301 GLN B O 1
ATOM 5745 N N . LEU B 1 302 ? -4.227 -37.75 -3.547 1 80.38 302 LEU B N 1
ATOM 5746 C CA . LEU B 1 302 ? -3.738 -36.531 -4.145 1 80.38 302 LEU B CA 1
ATOM 5747 C C . LEU B 1 302 ? -4.605 -35.344 -3.736 1 80.38 302 LEU B C 1
ATOM 5749 O O . LEU B 1 302 ? -4.113 -34.219 -3.607 1 80.38 302 LEU B O 1
ATOM 5753 N N . GLU B 1 303 ? -5.84 -35.562 -3.484 1 72.12 303 GLU B N 1
ATOM 5754 C CA . GLU B 1 303 ? -6.762 -34.5 -3.127 1 72.12 303 GLU B CA 1
ATOM 5755 C C . GLU B 1 303 ? -6.469 -33.969 -1.731 1 72.12 303 GLU B C 1
ATOM 5757 O O . GLU B 1 303 ? -6.867 -32.844 -1.396 1 72.12 303 GLU B O 1
ATOM 5762 N N . GLN B 1 304 ? -5.773 -34.688 -0.957 1 63.06 304 GLN B N 1
ATOM 5763 C CA . GLN B 1 304 ? -5.441 -34.312 0.413 1 63.06 304 GLN B CA 1
ATOM 5764 C C . GLN B 1 304 ? -4.254 -33.344 0.446 1 63.06 304 GLN B C 1
ATOM 5766 O O . GLN B 1 304 ? -4.023 -32.688 1.449 1 63.06 304 GLN B O 1
ATOM 5771 N N . ARG B 1 305 ? -3.385 -33.312 -0.435 1 57.31 305 ARG B N 1
ATOM 5772 C CA . ARG B 1 305 ? -2.166 -32.5 -0.46 1 57.31 305 ARG B CA 1
ATOM 5773 C C . ARG B 1 305 ? -2.48 -31.031 -0.708 1 57.31 305 ARG B C 1
ATOM 5775 O O . ARG B 1 305 ? -1.656 -30.172 -0.426 1 57.31 305 ARG B O 1
ATOM 5782 N N . GLY B 1 306 ? -3.656 -30.672 -0.937 1 57.53 306 GLY B N 1
ATOM 5783 C CA . GLY B 1 306 ? -3.922 -29.297 -1.354 1 57.53 306 GLY B CA 1
ATOM 5784 C C . GLY B 1 306 ? -3.643 -29.062 -2.826 1 57.53 306 GLY B C 1
ATOM 5785 O O . GLY B 1 306 ? -3.111 -29.938 -3.514 1 57.53 306 GLY B O 1
ATOM 5786 N N . GLY B 1 307 ? -4.105 -28.109 -3.471 1 58 307 GLY B N 1
ATOM 5787 C CA . GLY B 1 307 ? -3.842 -27.766 -4.855 1 58 307 GLY B CA 1
ATOM 5788 C C . GLY B 1 307 ? -4.746 -28.484 -5.836 1 58 307 GLY B C 1
ATOM 5789 O O . GLY B 1 307 ? -4.414 -28.609 -7.016 1 58 307 GLY B O 1
ATOM 5790 N N . ALA B 1 308 ? -5.73 -28.984 -5.254 1 59.34 308 ALA B N 1
ATOM 5791 C CA . ALA B 1 308 ? -6.684 -29.75 -6.066 1 59.34 308 ALA B CA 1
ATOM 5792 C C . ALA B 1 308 ? -7.262 -28.875 -7.18 1 59.34 308 ALA B C 1
ATOM 5794 O O . ALA B 1 308 ? -7.375 -27.656 -7.031 1 59.34 308 ALA B O 1
ATOM 5795 N N . TYR B 1 309 ? -7.305 -29.344 -8.336 1 67.44 309 TYR B N 1
ATOM 5796 C CA . TYR B 1 309 ? -8.039 -28.859 -9.5 1 67.44 309 TYR B CA 1
ATOM 5797 C C . TYR B 1 309 ? -7.129 -28.031 -10.406 1 67.44 309 TYR B C 1
ATOM 5799 O O . TYR B 1 309 ? -7.562 -27.547 -11.461 1 67.44 309 TYR B O 1
ATOM 5807 N N . TYR B 1 310 ? -5.801 -27.938 -9.953 1 72.5 310 TYR B N 1
ATOM 5808 C CA . TYR B 1 310 ? -4.848 -27.172 -10.75 1 72.5 310 TYR B CA 1
ATOM 5809 C C . TYR B 1 310 ? -4.75 -27.734 -12.164 1 72.5 310 TYR B C 1
ATOM 5811 O O . TYR B 1 310 ? -4.852 -26.984 -13.141 1 72.5 310 TYR B O 1
ATOM 5819 N N . SER B 1 311 ? -4.625 -28.922 -12.203 1 74.94 311 SER B N 1
ATOM 5820 C CA . SER B 1 311 ? -4.379 -29.578 -13.484 1 74.94 311 SER B CA 1
ATOM 5821 C C . SER B 1 311 ? -5.617 -29.531 -14.375 1 74.94 311 SER B C 1
ATOM 5823 O O . SER B 1 311 ? -5.512 -29.375 -15.594 1 74.94 311 SER B O 1
ATOM 5825 N N . GLU B 1 312 ? -6.672 -29.5 -13.688 1 77.88 312 GLU B N 1
ATOM 5826 C CA . GLU B 1 312 ? -7.914 -29.391 -14.445 1 77.88 312 GLU B CA 1
ATOM 5827 C C . GLU B 1 312 ? -8.039 -28 -15.086 1 77.88 312 GLU B C 1
ATOM 5829 O O . GLU B 1 312 ? -8.516 -27.875 -16.219 1 77.88 312 GLU B O 1
ATOM 5834 N N . ALA B 1 313 ? -7.488 -27.094 -14.398 1 87.44 313 ALA B N 1
ATOM 5835 C CA . ALA B 1 313 ? -7.535 -25.719 -14.906 1 87.44 313 ALA B CA 1
ATOM 5836 C C . ALA B 1 313 ? -6.641 -25.562 -16.141 1 87.44 313 ALA B C 1
ATOM 5838 O O . ALA B 1 313 ? -7.008 -24.875 -17.094 1 87.44 313 ALA B O 1
ATOM 5839 N N . ALA B 1 314 ? -5.547 -26.203 -16.109 1 92.88 314 ALA B N 1
ATOM 5840 C CA . ALA B 1 314 ? -4.602 -26.094 -17.219 1 92.88 314 ALA B CA 1
ATOM 5841 C C . ALA B 1 314 ? -5.156 -26.734 -18.484 1 92.88 314 ALA B C 1
ATOM 5843 O O . ALA B 1 314 ? -5.074 -26.172 -19.562 1 92.88 314 ALA B O 1
ATOM 5844 N N . VAL B 1 315 ? -5.695 -27.922 -18.312 1 95.12 315 VAL B N 1
ATOM 5845 C CA . VAL B 1 315 ? -6.238 -28.641 -19.469 1 95.12 315 VAL B CA 1
ATOM 5846 C C . VAL B 1 315 ? -7.453 -27.891 -20.016 1 95.12 315 VAL B C 1
ATOM 5848 O O . VAL B 1 315 ? -7.617 -27.766 -21.234 1 95.12 315 VAL B O 1
ATOM 5851 N N . HIS B 1 316 ? -8.227 -27.422 -19.094 1 94.19 316 HIS B N 1
ATOM 5852 C CA . HIS B 1 316 ? -9.391 -26.641 -19.5 1 94.19 316 HIS B CA 1
ATOM 5853 C C . HIS B 1 316 ? -8.977 -25.422 -20.312 1 94.19 316 HIS B C 1
ATOM 5855 O O . HIS B 1 316 ? -9.586 -25.125 -21.344 1 94.19 316 HIS B O 1
ATOM 5861 N N . LEU B 1 317 ? -7.988 -24.75 -19.906 1 97.06 317 LEU B N 1
ATOM 5862 C CA . LEU B 1 317 ? -7.512 -23.562 -20.609 1 97.06 317 LEU B CA 1
ATOM 5863 C C . LEU B 1 317 ? -6.992 -23.922 -22 1 97.06 317 LEU B C 1
ATOM 5865 O O . LEU B 1 317 ? -7.336 -23.281 -22.984 1 97.06 317 LEU B O 1
ATOM 5869 N N . MET B 1 318 ? -6.18 -24.969 -22.109 1 97.44 318 MET B N 1
ATOM 5870 C CA . MET B 1 318 ? -5.648 -25.391 -23.406 1 97.44 318 MET B CA 1
ATOM 5871 C C . MET B 1 318 ? -6.773 -25.781 -24.359 1 97.44 318 MET B C 1
ATOM 5873 O O . MET B 1 318 ? -6.754 -25.406 -25.531 1 97.44 318 MET B O 1
ATOM 5877 N N . ASN B 1 319 ? -7.664 -26.531 -23.766 1 97.75 319 ASN B N 1
ATOM 5878 C CA . ASN B 1 319 ? -8.812 -26.938 -24.562 1 97.75 319 ASN B CA 1
ATOM 5879 C C . ASN B 1 319 ? -9.586 -25.734 -25.094 1 97.75 319 ASN B C 1
ATOM 5881 O O . ASN B 1 319 ? -9.992 -25.719 -26.25 1 97.75 319 ASN B O 1
ATOM 5885 N N . SER B 1 320 ? -9.797 -24.75 -24.266 1 98.06 320 SER B N 1
ATOM 5886 C CA . SER B 1 320 ? -10.523 -23.547 -24.656 1 98.06 320 SER B CA 1
ATOM 5887 C C . SER B 1 320 ? -9.758 -22.75 -25.703 1 98.06 320 SER B C 1
ATOM 5889 O O . SER B 1 320 ? -10.352 -22.219 -26.641 1 98.06 320 SER B O 1
ATOM 5891 N N . LEU B 1 321 ? -8.484 -22.625 -25.516 1 98.12 321 LEU B N 1
ATOM 5892 C CA . LEU B 1 321 ? -7.645 -21.969 -26.516 1 98.12 321 LEU B CA 1
ATOM 5893 C C . LEU B 1 321 ? -7.723 -22.688 -27.859 1 98.12 321 LEU B C 1
ATOM 5895 O O . LEU B 1 321 ? -7.883 -22.047 -28.891 1 98.12 321 LEU B O 1
ATOM 5899 N N . TYR B 1 322 ? -7.605 -23.984 -27.797 1 97.94 322 TYR B N 1
ATOM 5900 C CA . TYR B 1 322 ? -7.578 -24.828 -28.984 1 97.94 322 TYR B CA 1
ATOM 5901 C C . TYR B 1 322 ? -8.875 -24.703 -29.781 1 97.94 322 TYR B C 1
ATOM 5903 O O . TYR B 1 322 ? -8.859 -24.656 -31 1 97.94 322 TYR B O 1
ATOM 5911 N N . ASN B 1 323 ? -10.008 -24.594 -29.109 1 98.06 323 ASN B N 1
ATOM 5912 C CA . ASN B 1 323 ? -11.312 -24.672 -29.75 1 98.06 323 ASN B CA 1
ATOM 5913 C C . ASN B 1 323 ? -11.961 -23.297 -29.875 1 98.06 323 ASN B C 1
ATOM 5915 O O . ASN B 1 323 ? -13.109 -23.188 -30.312 1 98.06 323 ASN B O 1
ATOM 5919 N N . ASP B 1 324 ? -11.258 -22.25 -29.469 1 98.19 324 ASP B N 1
ATOM 5920 C CA . ASP B 1 324 ? -11.867 -20.922 -29.438 1 98.19 324 ASP B CA 1
ATOM 5921 C C . ASP B 1 324 ? -13.195 -20.938 -28.688 1 98.19 324 ASP B C 1
ATOM 5923 O O . ASP B 1 324 ? -14.219 -20.484 -29.203 1 98.19 324 ASP B O 1
ATOM 5927 N N . ALA B 1 325 ? -13.18 -21.484 -27.531 1 97.06 325 ALA B N 1
ATOM 5928 C CA . ALA B 1 325 ? -14.398 -21.797 -26.781 1 97.06 325 ALA B CA 1
ATOM 5929 C C . ALA B 1 325 ? -15.109 -20.531 -26.328 1 97.06 325 ALA B C 1
ATOM 5931 O O . ALA B 1 325 ? -16.328 -20.5 -26.203 1 97.06 325 ALA B O 1
ATOM 5932 N N . GLY B 1 326 ? -14.406 -19.438 -26.016 1 97.56 326 GLY B N 1
ATOM 5933 C CA . GLY B 1 326 ? -14.992 -18.172 -25.594 1 97.56 326 GLY B CA 1
ATOM 5934 C C . GLY B 1 326 ? -15.531 -18.219 -24.172 1 97.56 326 GLY B C 1
ATOM 5935 O O . GLY B 1 326 ? -16.281 -17.328 -23.766 1 97.56 326 GLY B O 1
ATOM 5936 N N . ASP B 1 327 ? -15.203 -19.219 -23.453 1 96.12 327 ASP B N 1
ATOM 5937 C CA . ASP B 1 327 ? -15.695 -19.328 -22.078 1 96.12 327 ASP B CA 1
ATOM 5938 C C . ASP B 1 327 ? -14.914 -18.406 -21.156 1 96.12 327 ASP B C 1
ATOM 5940 O O . ASP B 1 327 ? -13.852 -17.891 -21.516 1 96.12 327 ASP B O 1
ATOM 5944 N N . MET B 1 328 ? -15.508 -18.172 -19.906 1 96.19 328 MET B N 1
ATOM 5945 C CA . MET B 1 328 ? -14.906 -17.281 -18.922 1 96.19 328 MET B CA 1
ATOM 5946 C C . MET B 1 328 ? -14.008 -18.062 -17.969 1 96.19 328 MET B C 1
ATOM 5948 O O . MET B 1 328 ? -14.422 -19.078 -17.406 1 96.19 328 MET B O 1
ATOM 5952 N N . GLN B 1 329 ? -12.766 -17.641 -17.859 1 96.5 329 GLN B N 1
ATOM 5953 C CA . GLN B 1 329 ? -11.82 -18.188 -16.891 1 96.5 329 GLN B CA 1
ATOM 5954 C C . GLN B 1 329 ? -11.086 -17.062 -16.172 1 96.5 329 GLN B C 1
ATOM 5956 O O . GLN B 1 329 ? -10.93 -15.961 -16.719 1 96.5 329 GLN B O 1
ATOM 5961 N N . THR B 1 330 ? -10.719 -17.25 -14.938 1 96.75 330 THR B N 1
ATOM 5962 C CA . THR B 1 330 ? -9.906 -16.281 -14.195 1 96.75 330 THR B CA 1
ATOM 5963 C C . THR B 1 330 ? -8.422 -16.609 -14.344 1 96.75 330 THR B C 1
ATOM 5965 O O . THR B 1 330 ? -7.98 -17.703 -13.977 1 96.75 330 THR B O 1
ATOM 5968 N N . LEU B 1 331 ? -7.68 -15.641 -14.883 1 98.06 331 LEU B N 1
ATOM 5969 C CA . LEU B 1 331 ? -6.309 -15.906 -15.297 1 98.06 331 LEU B CA 1
ATOM 5970 C C . LEU B 1 331 ? -5.387 -14.758 -14.891 1 98.06 331 LEU B C 1
ATOM 5972 O O . LEU B 1 331 ? -5.855 -13.672 -14.539 1 98.06 331 LEU B O 1
ATOM 5976 N N . ASN B 1 332 ? -4.109 -15.016 -14.75 1 98.31 332 ASN B N 1
ATOM 5977 C CA . ASN B 1 332 ? -3.088 -13.984 -14.617 1 98.31 332 ASN B CA 1
ATOM 5978 C C . ASN B 1 332 ? -2.629 -13.469 -15.977 1 98.31 332 ASN B C 1
ATOM 5980 O O . ASN B 1 332 ? -2.064 -14.219 -16.766 1 98.31 332 ASN B O 1
ATOM 5984 N N . VAL B 1 333 ? -2.885 -12.219 -16.25 1 98.31 333 VAL B N 1
ATOM 5985 C CA . VAL B 1 333 ? -2.686 -11.617 -17.562 1 98.31 333 VAL B CA 1
ATOM 5986 C C . VAL B 1 333 ? -2.24 -10.164 -17.406 1 98.31 333 VAL B C 1
ATOM 5988 O O . VAL B 1 333 ? -2.209 -9.633 -16.297 1 98.31 333 VAL B O 1
ATOM 5991 N N . ALA B 1 334 ? -1.86 -9.57 -18.484 1 98.25 334 ALA B N 1
ATOM 5992 C CA . ALA B 1 334 ? -1.496 -8.156 -18.469 1 98.25 334 ALA B CA 1
ATOM 5993 C C . ALA B 1 334 ? -2.701 -7.281 -18.141 1 98.25 334 ALA B C 1
ATOM 5995 O O . ALA B 1 334 ? -3.814 -7.547 -18.594 1 98.25 334 ALA B O 1
ATOM 5996 N N . ASN B 1 335 ? -2.461 -6.254 -17.453 1 98.25 335 ASN B N 1
ATOM 5997 C CA . ASN B 1 335 ? -3.502 -5.348 -16.984 1 98.25 335 ASN B CA 1
ATOM 5998 C C . ASN B 1 335 ? -4.16 -4.598 -18.141 1 98.25 335 ASN B C 1
ATOM 6000 O O . ASN B 1 335 ? -5.383 -4.465 -18.172 1 98.25 335 ASN B O 1
ATOM 6004 N N . GLY B 1 336 ? -3.275 -4.129 -19.094 1 97.19 336 GLY B N 1
ATOM 6005 C CA . GLY B 1 336 ? -3.799 -3.18 -20.062 1 97.19 336 GLY B CA 1
ATOM 6006 C C . GLY B 1 336 ? -4.414 -1.95 -19.422 1 97.19 336 GLY B C 1
ATOM 6007 O O . GLY B 1 336 ? -3.756 -1.258 -18.641 1 97.19 336 GLY B O 1
ATOM 6008 N N . ASP B 1 337 ? -5.711 -1.774 -19.625 1 95.62 337 ASP B N 1
ATOM 6009 C CA . ASP B 1 337 ? -6.398 -0.622 -19.047 1 95.62 337 ASP B CA 1
ATOM 6010 C C . ASP B 1 337 ? -7.453 -1.059 -18.031 1 95.62 337 ASP B C 1
ATOM 6012 O O . ASP B 1 337 ? -8.344 -0.28 -17.672 1 95.62 337 ASP B O 1
ATOM 6016 N N . THR B 1 338 ? -7.348 -2.219 -17.594 1 97.44 338 THR B N 1
ATOM 6017 C CA . THR B 1 338 ? -8.391 -2.811 -16.766 1 97.44 338 THR B CA 1
ATOM 6018 C C . THR B 1 338 ? -8.438 -2.135 -15.398 1 97.44 338 THR B C 1
ATOM 6020 O O . THR B 1 338 ? -9.5 -1.678 -14.969 1 97.44 338 THR B O 1
ATOM 6023 N N . LEU B 1 339 ? -7.367 -2.16 -14.68 1 97.31 339 LEU B N 1
ATOM 6024 C CA . LEU B 1 339 ? -7.234 -1.398 -13.445 1 97.31 339 LEU B CA 1
ATOM 6025 C C . LEU B 1 339 ? -6.465 -0.103 -13.688 1 97.31 339 LEU B C 1
ATOM 6027 O O . LEU B 1 339 ? -5.25 -0.127 -13.883 1 97.31 339 LEU B O 1
ATOM 6031 N N . PRO B 1 340 ? -7.125 1 -13.617 1 94.06 340 PRO B N 1
ATOM 6032 C CA . PRO B 1 340 ? -6.531 2.256 -14.078 1 94.06 340 PRO B CA 1
ATOM 6033 C C . PRO B 1 340 ? -5.383 2.73 -13.195 1 94.06 340 PRO B C 1
ATOM 6035 O O . PRO B 1 340 ? -4.566 3.551 -13.625 1 94.06 340 PRO B O 1
ATOM 6038 N N . PHE B 1 341 ? -5.242 2.229 -12.039 1 95.31 341 PHE B N 1
ATOM 6039 C CA . PHE B 1 341 ? -4.203 2.701 -11.133 1 95.31 341 PHE B CA 1
ATOM 6040 C C . PHE B 1 341 ? -2.953 1.838 -11.25 1 95.31 341 PHE B C 1
ATOM 6042 O O . PHE B 1 341 ? -1.967 2.066 -10.539 1 95.31 341 PHE B O 1
ATOM 6049 N N . LEU B 1 342 ? -2.928 0.858 -12.094 1 97.44 342 LEU B N 1
ATOM 6050 C CA . LEU B 1 342 ? -1.754 0.04 -12.375 1 97.44 342 LEU B CA 1
ATOM 6051 C C . LEU B 1 342 ? -1.255 0.28 -13.797 1 97.44 342 LEU B C 1
ATOM 6053 O O . LEU B 1 342 ? -2.035 0.649 -14.68 1 97.44 342 LEU B O 1
ATOM 6057 N N . PRO B 1 343 ? 0.048 0.064 -14.016 1 96.19 343 PRO B N 1
ATOM 6058 C CA . PRO B 1 343 ? 0.547 0.163 -15.391 1 96.19 343 PRO B CA 1
ATOM 6059 C C . PRO B 1 343 ? -0.018 -0.922 -16.297 1 96.19 343 PRO B C 1
ATOM 6061 O O . PRO B 1 343 ? -0.404 -1.994 -15.828 1 96.19 343 PRO B O 1
ATOM 6064 N N . ALA B 1 344 ? 0.031 -0.666 -17.562 1 96.69 344 ALA B N 1
ATOM 6065 C CA . ALA B 1 344 ? -0.553 -1.559 -18.562 1 96.69 344 ALA B CA 1
ATOM 6066 C C . ALA B 1 344 ? 0.146 -2.914 -18.562 1 96.69 344 ALA B C 1
ATOM 6068 O O . ALA B 1 344 ? -0.485 -3.945 -18.812 1 96.69 344 ALA B O 1
ATOM 6069 N N . ASP B 1 345 ? 1.377 -2.955 -18.203 1 96.81 345 ASP B N 1
ATOM 6070 C CA . ASP B 1 345 ? 2.154 -4.184 -18.328 1 96.81 345 ASP B CA 1
ATOM 6071 C C . ASP B 1 345 ? 2.244 -4.906 -16.984 1 96.81 345 ASP B C 1
ATOM 6073 O O . ASP B 1 345 ? 3.002 -5.867 -16.844 1 96.81 345 ASP B O 1
ATOM 6077 N N . ALA B 1 346 ? 1.514 -4.398 -16.016 1 98.25 346 ALA B N 1
ATOM 6078 C CA . ALA B 1 346 ? 1.4 -5.141 -14.758 1 98.25 346 ALA B CA 1
ATOM 6079 C C . ALA B 1 346 ? 0.565 -6.406 -14.938 1 98.25 346 ALA B C 1
ATOM 6081 O O . ALA B 1 346 ? -0.363 -6.43 -15.75 1 98.25 346 ALA B O 1
ATOM 6082 N N . CYS B 1 347 ? 0.928 -7.434 -14.281 1 98.75 347 CYS B N 1
ATOM 6083 C CA . CYS B 1 347 ? 0.106 -8.641 -14.273 1 98.75 347 CYS B CA 1
ATOM 6084 C C . CYS B 1 347 ? -0.996 -8.547 -13.227 1 98.75 347 CYS B C 1
ATOM 6086 O O . CYS B 1 347 ? -0.743 -8.148 -12.094 1 98.75 347 CYS B O 1
ATOM 6088 N N . ILE B 1 348 ? -2.182 -8.828 -13.586 1 98.75 348 ILE B N 1
ATOM 6089 C CA . ILE B 1 348 ? -3.318 -8.883 -12.672 1 98.75 348 ILE B CA 1
ATOM 6090 C C . ILE B 1 348 ? -3.996 -10.25 -12.781 1 98.75 348 ILE B C 1
ATOM 6092 O O . ILE B 1 348 ? -3.658 -11.047 -13.648 1 98.75 348 ILE B O 1
ATOM 6096 N N . GLU B 1 349 ? -4.824 -10.586 -11.844 1 98.25 349 GLU B N 1
ATOM 6097 C CA . GLU B 1 349 ? -5.711 -11.742 -11.898 1 98.25 349 GLU B CA 1
ATOM 6098 C C . GLU B 1 349 ? -7.164 -11.32 -12.086 1 98.25 349 GLU B C 1
ATOM 6100 O O . GLU B 1 349 ? -7.734 -10.641 -11.227 1 98.25 349 GLU B O 1
ATOM 6105 N N . ALA B 1 350 ? -7.746 -11.672 -13.219 1 97.94 350 ALA B N 1
ATOM 6106 C CA . ALA B 1 350 ? -9.086 -11.211 -13.578 1 97.94 350 ALA B CA 1
ATOM 6107 C C . ALA B 1 350 ? -9.773 -12.195 -14.508 1 97.94 350 ALA B C 1
ATOM 6109 O O . ALA B 1 350 ? -9.148 -13.133 -15.008 1 97.94 350 ALA B O 1
ATOM 6110 N N . ASN B 1 351 ? -11.055 -11.984 -14.656 1 98.19 351 ASN B N 1
ATOM 6111 C CA . ASN B 1 351 ? -11.828 -12.797 -15.586 1 98.19 351 ASN B CA 1
ATOM 6112 C C . ASN B 1 351 ? -11.461 -12.484 -17.031 1 98.19 351 ASN B C 1
ATOM 6114 O O . ASN B 1 351 ? -11.281 -11.32 -17.406 1 98.19 351 ASN B O 1
ATOM 6118 N N . CYS B 1 352 ? -11.344 -13.547 -17.812 1 98.38 352 CYS B N 1
ATOM 6119 C CA . CYS B 1 352 ? -11.008 -13.422 -19.219 1 98.38 352 CYS B CA 1
ATOM 6120 C C . CYS B 1 352 ? -11.906 -14.305 -20.078 1 98.38 352 CYS B C 1
ATOM 6122 O O . CYS B 1 352 ? -12.266 -15.406 -19.672 1 98.38 352 CYS B O 1
ATOM 6124 N N . LYS B 1 353 ? -12.289 -13.766 -21.188 1 98.56 353 LYS B N 1
ATOM 6125 C CA . LYS B 1 353 ? -12.844 -14.609 -22.25 1 98.56 353 LYS B CA 1
ATOM 6126 C C . LYS B 1 353 ? -11.742 -15.305 -23.047 1 98.56 353 LYS B C 1
ATOM 6128 O O . LYS B 1 353 ? -10.875 -14.641 -23.625 1 98.56 353 LYS B O 1
ATOM 6133 N N . VAL B 1 354 ? -11.781 -16.656 -23.078 1 98.38 354 VAL B N 1
ATOM 6134 C CA . VAL B 1 354 ? -10.672 -17.391 -23.672 1 98.38 354 VAL B CA 1
ATOM 6135 C C . VAL B 1 354 ? -10.961 -17.656 -25.156 1 98.38 354 VAL B C 1
ATOM 6137 O O . VAL B 1 354 ? -11.906 -18.359 -25.5 1 98.38 354 VAL B O 1
ATOM 6140 N N . THR B 1 355 ? -10.117 -17.078 -26.031 1 98.31 355 THR B N 1
ATOM 6141 C CA . THR B 1 355 ? -10.211 -17.266 -27.469 1 98.31 355 THR B CA 1
ATOM 6142 C C . THR B 1 355 ? -8.953 -17.953 -28.016 1 98.31 355 THR B C 1
ATOM 6144 O O . THR B 1 355 ? -7.961 -18.078 -27.297 1 98.31 355 THR B O 1
ATOM 6147 N N . SER B 1 356 ? -8.984 -18.375 -29.234 1 96.44 356 SER B N 1
ATOM 6148 C CA . SER B 1 356 ? -7.82 -19 -29.844 1 96.44 356 SER B CA 1
ATOM 6149 C C . SER B 1 356 ? -6.66 -18.016 -29.969 1 96.44 356 SER B C 1
ATOM 6151 O O . SER B 1 356 ? -5.496 -18.422 -30.031 1 96.44 356 SER B O 1
ATOM 6153 N N . ALA B 1 357 ? -6.965 -16.719 -30 1 96.44 357 ALA B N 1
ATOM 6154 C CA . ALA B 1 357 ? -5.938 -15.68 -30.062 1 96.44 357 ALA B CA 1
ATOM 6155 C C . ALA B 1 357 ? -5.387 -15.367 -28.672 1 96.44 357 ALA B C 1
ATOM 6157 O O . ALA B 1 357 ? -4.379 -14.664 -28.547 1 96.44 357 ALA B O 1
ATOM 6158 N N . GLY B 1 358 ? -6.008 -15.953 -27.641 1 97.38 358 GLY B N 1
ATOM 6159 C CA . GLY B 1 358 ? -5.594 -15.688 -26.266 1 97.38 358 GLY B CA 1
ATOM 6160 C C . GLY B 1 358 ? -6.707 -15.133 -25.406 1 97.38 358 GLY B C 1
ATOM 6161 O O . GLY B 1 358 ? -7.828 -14.922 -25.875 1 97.38 358 GLY B O 1
ATOM 6162 N N . PRO B 1 359 ? -6.41 -14.891 -24.172 1 98.12 359 PRO B N 1
ATOM 6163 C CA . PRO B 1 359 ? -7.414 -14.367 -23.25 1 98.12 359 PRO B CA 1
ATOM 6164 C C . PRO B 1 359 ? -7.73 -12.891 -23.5 1 98.12 359 PRO B C 1
ATOM 6166 O O . PRO B 1 359 ? -6.816 -12.086 -23.703 1 98.12 359 PRO B O 1
ATOM 6169 N N . LEU B 1 360 ? -9 -12.562 -23.547 1 98.19 360 LEU B N 1
ATOM 6170 C CA . LEU B 1 360 ? -9.492 -11.188 -23.547 1 98.19 360 LEU B CA 1
ATOM 6171 C C . LEU B 1 360 ? -9.977 -10.773 -22.156 1 98.19 360 LEU B C 1
ATOM 6173 O O . LEU B 1 360 ? -11.031 -11.227 -21.703 1 98.19 360 LEU B O 1
ATOM 6177 N N . VAL B 1 361 ? -9.234 -9.898 -21.547 1 98.12 361 VAL B N 1
ATOM 6178 C CA . VAL B 1 361 ? -9.562 -9.484 -20.188 1 98.12 361 VAL B CA 1
ATOM 6179 C C . VAL B 1 361 ? -10.922 -8.789 -20.172 1 98.12 361 VAL B C 1
ATOM 6181 O O . VAL B 1 361 ? -11.18 -7.91 -21 1 98.12 361 VAL B O 1
ATOM 6184 N N . GLN B 1 362 ? -11.734 -9.219 -19.281 1 97.88 362 GLN B N 1
ATOM 6185 C CA . GLN B 1 362 ? -13.039 -8.594 -19.125 1 97.88 362 GLN B CA 1
ATOM 6186 C C . GLN B 1 362 ? -12.961 -7.379 -18.203 1 97.88 362 GLN B C 1
ATOM 6188 O O . GLN B 1 362 ? -12.141 -7.348 -17.281 1 97.88 362 GLN B O 1
ATOM 6193 N N . PRO B 1 363 ? -13.82 -6.387 -18.469 1 96.69 363 PRO B N 1
ATOM 6194 C CA . PRO B 1 363 ? -13.82 -5.23 -17.562 1 96.69 363 PRO B CA 1
ATOM 6195 C C . PRO B 1 363 ? -14.156 -5.605 -16.125 1 96.69 363 PRO B C 1
ATOM 6197 O O . PRO B 1 363 ? -15.008 -6.465 -15.883 1 96.69 363 PRO B O 1
ATOM 6200 N N . VAL B 1 364 ? -13.453 -5.02 -15.289 1 97.19 364 VAL B N 1
ATOM 6201 C CA . VAL B 1 364 ? -13.789 -5.113 -13.867 1 97.19 364 VAL B CA 1
ATOM 6202 C C . VAL B 1 364 ? -14.789 -4.016 -13.5 1 97.19 364 VAL B C 1
ATOM 6204 O O . VAL B 1 364 ? -14.477 -2.826 -13.617 1 97.19 364 VAL B O 1
ATOM 6207 N N . THR B 1 365 ? -15.93 -4.363 -13.031 1 95.69 365 THR B N 1
ATOM 6208 C CA . THR B 1 365 ? -16.984 -3.389 -12.812 1 95.69 365 THR B CA 1
ATOM 6209 C C . THR B 1 365 ? -16.938 -2.83 -11.398 1 95.69 365 THR B C 1
ATOM 6211 O O . THR B 1 365 ? -17.375 -1.71 -11.141 1 95.69 365 THR B O 1
ATOM 6214 N N . THR B 1 366 ? -16.375 -3.596 -10.484 1 94.44 366 THR B N 1
ATOM 6215 C CA . THR B 1 366 ? -16.359 -3.158 -9.094 1 94.44 366 THR B CA 1
ATOM 6216 C C . THR B 1 366 ? -14.992 -3.445 -8.469 1 94.44 366 THR B C 1
ATOM 6218 O O . THR B 1 366 ? -14.594 -4.605 -8.344 1 94.44 366 THR B O 1
ATOM 6221 N N . VAL B 1 367 ? -14.305 -2.455 -8.125 1 96.31 367 VAL B N 1
ATOM 6222 C CA . VAL B 1 367 ? -13.109 -2.549 -7.297 1 96.31 367 VAL B CA 1
ATOM 6223 C C . VAL B 1 367 ? -13.391 -1.991 -5.906 1 96.31 367 VAL B C 1
ATOM 6225 O O . VAL B 1 367 ? -13.68 -0.801 -5.754 1 96.31 367 VAL B O 1
ATOM 6228 N N . PRO B 1 368 ? -13.367 -2.865 -4.887 1 96.25 368 PRO B N 1
ATOM 6229 C CA . PRO B 1 368 ? -13.539 -2.295 -3.551 1 96.25 368 PRO B CA 1
ATOM 6230 C C . PRO B 1 368 ? -12.539 -1.177 -3.254 1 96.25 368 PRO B C 1
ATOM 6232 O O . PRO B 1 368 ? -11.336 -1.343 -3.473 1 96.25 368 PRO B O 1
ATOM 6235 N N . ALA B 1 369 ? -13.055 -0.065 -2.734 1 95.38 369 ALA B N 1
ATOM 6236 C CA . ALA B 1 369 ? -12.219 1.113 -2.504 1 95.38 369 ALA B CA 1
ATOM 6237 C C . ALA B 1 369 ? -11.039 0.783 -1.593 1 95.38 369 ALA B C 1
ATOM 6239 O O . ALA B 1 369 ? -9.93 1.268 -1.809 1 95.38 369 ALA B O 1
ATOM 6240 N N . ALA B 1 370 ? -11.281 -0.067 -0.686 1 97.62 370 ALA B N 1
ATOM 6241 C CA . ALA B 1 370 ? -10.273 -0.386 0.32 1 97.62 370 ALA B CA 1
ATOM 6242 C C . ALA B 1 370 ? -9.211 -1.329 -0.246 1 97.62 370 ALA B C 1
ATOM 6244 O O . ALA B 1 370 ? -8.148 -1.497 0.344 1 97.62 370 ALA B O 1
ATOM 6245 N N . ALA B 1 371 ? -9.477 -1.919 -1.398 1 98.06 371 ALA B N 1
ATOM 6246 C CA . ALA B 1 371 ? -8.555 -2.895 -1.979 1 98.06 371 ALA B CA 1
ATOM 6247 C C . ALA B 1 371 ? -7.441 -2.201 -2.758 1 98.06 371 ALA B C 1
ATOM 6249 O O . ALA B 1 371 ? -6.355 -2.76 -2.93 1 98.06 371 ALA B O 1
ATOM 6250 N N . VAL B 1 372 ? -7.672 -0.973 -3.234 1 98.25 372 VAL B N 1
ATOM 6251 C CA . VAL B 1 372 ? -6.824 -0.27 -4.188 1 98.25 372 VAL B CA 1
ATOM 6252 C C . VAL B 1 372 ? -5.422 -0.103 -3.609 1 98.25 372 VAL B C 1
ATOM 6254 O O . VAL B 1 372 ? -4.43 -0.402 -4.277 1 98.25 372 VAL B O 1
ATOM 6257 N N . GLY B 1 373 ? -5.383 0.344 -2.414 1 98.44 373 GLY B N 1
ATOM 6258 C CA . GLY B 1 373 ? -4.102 0.608 -1.775 1 98.44 373 GLY B CA 1
ATOM 6259 C C . GLY B 1 373 ? -3.238 -0.631 -1.637 1 98.44 373 GLY B C 1
ATOM 6260 O O . GLY B 1 373 ? -2.041 -0.595 -1.929 1 98.44 373 GLY B O 1
ATOM 6261 N N . LEU B 1 374 ? -3.82 -1.702 -1.195 1 98.69 374 LEU B N 1
ATOM 6262 C CA . LEU B 1 374 ? -3.072 -2.938 -0.988 1 98.69 374 LEU B CA 1
ATOM 6263 C C . LEU B 1 374 ? -2.643 -3.543 -2.32 1 98.69 374 LEU B C 1
ATOM 6265 O O . LEU B 1 374 ? -1.529 -4.059 -2.443 1 98.69 374 LEU B O 1
ATOM 6269 N N . ILE B 1 375 ? -3.523 -3.494 -3.361 1 98.75 375 ILE B N 1
ATOM 6270 C CA . ILE B 1 375 ? -3.178 -3.979 -4.695 1 98.75 375 ILE B CA 1
ATOM 6271 C C . ILE B 1 375 ? -1.944 -3.236 -5.207 1 98.75 375 ILE B C 1
ATOM 6273 O O . ILE B 1 375 ? -0.979 -3.861 -5.656 1 98.75 375 ILE B O 1
ATOM 6277 N N . GLN B 1 376 ? -1.959 -1.941 -5.07 1 98.5 376 GLN B N 1
ATOM 6278 C CA . GLN B 1 376 ? -0.856 -1.137 -5.586 1 98.5 376 GLN B CA 1
ATOM 6279 C C . GLN B 1 376 ? 0.418 -1.369 -4.781 1 98.5 376 GLN B C 1
ATOM 6281 O O . GLN B 1 376 ? 1.517 -1.391 -5.34 1 98.5 376 GLN B O 1
ATOM 6286 N N . ALA B 1 377 ? 0.302 -1.459 -3.5 1 98.62 377 ALA B N 1
ATOM 6287 C CA . ALA B 1 377 ? 1.474 -1.681 -2.656 1 98.62 377 ALA B CA 1
ATOM 6288 C C . ALA B 1 377 ? 2.17 -2.988 -3.018 1 98.62 377 ALA B C 1
ATOM 6290 O O . ALA B 1 377 ? 3.389 -3.018 -3.213 1 98.62 377 ALA B O 1
ATOM 6291 N N . VAL B 1 378 ? 1.412 -4.023 -3.154 1 98.81 378 VAL B N 1
ATOM 6292 C CA . VAL B 1 378 ? 1.998 -5.328 -3.457 1 98.81 378 VAL B CA 1
ATOM 6293 C C . VAL B 1 378 ? 2.537 -5.332 -4.887 1 98.81 378 VAL B C 1
ATOM 6295 O O . VAL B 1 378 ? 3.602 -5.898 -5.152 1 98.81 378 VAL B O 1
ATOM 6298 N N . LYS B 1 379 ? 1.809 -4.711 -5.805 1 98.88 379 LYS B N 1
ATOM 6299 C CA . LYS B 1 379 ? 2.305 -4.648 -7.176 1 98.88 379 LYS B CA 1
ATOM 6300 C C . LYS B 1 379 ? 3.629 -3.893 -7.246 1 98.88 379 LYS B C 1
ATOM 6302 O O . LYS B 1 379 ? 4.523 -4.266 -8.008 1 98.88 379 LYS B O 1
ATOM 6307 N N . THR B 1 380 ? 3.752 -2.812 -6.484 1 98.69 380 THR B N 1
ATOM 6308 C CA . THR B 1 380 ? 5.008 -2.072 -6.422 1 98.69 380 THR B CA 1
ATOM 6309 C C . THR B 1 380 ? 6.152 -2.979 -5.98 1 98.69 380 THR B C 1
ATOM 6311 O O . THR B 1 380 ? 7.199 -3.025 -6.629 1 98.69 380 THR B O 1
ATOM 6314 N N . TYR B 1 381 ? 5.906 -3.684 -4.938 1 98.75 381 TYR B N 1
ATOM 6315 C CA . TYR B 1 381 ? 6.879 -4.672 -4.484 1 98.75 381 TYR B CA 1
ATOM 6316 C C . TYR B 1 381 ? 7.207 -5.66 -5.598 1 98.75 381 TYR B C 1
ATOM 6318 O O . TYR B 1 381 ? 8.383 -5.93 -5.867 1 98.75 381 TYR B O 1
ATOM 6326 N N . GLU B 1 382 ? 6.168 -6.262 -6.238 1 98.88 382 GLU B N 1
ATOM 6327 C CA . GLU B 1 382 ? 6.371 -7.301 -7.246 1 98.88 382 GLU B CA 1
ATOM 6328 C C . GLU B 1 382 ? 7.27 -6.809 -8.375 1 98.88 382 GLU B C 1
ATOM 6330 O O . GLU B 1 382 ? 8.18 -7.523 -8.805 1 98.88 382 GLU B O 1
ATOM 6335 N N . ARG B 1 383 ? 7.047 -5.656 -8.797 1 98.75 383 ARG B N 1
ATOM 6336 C CA . ARG B 1 383 ? 7.785 -5.129 -9.938 1 98.75 383 ARG B CA 1
ATOM 6337 C C . ARG B 1 383 ? 9.25 -4.914 -9.594 1 98.75 383 ARG B C 1
ATOM 6339 O O . ARG B 1 383 ? 10.133 -5.191 -10.406 1 98.75 383 ARG B O 1
ATOM 6346 N N . ILE B 1 384 ? 9.5 -4.441 -8.375 1 98.75 384 ILE B N 1
ATOM 6347 C CA . ILE B 1 384 ? 10.875 -4.242 -7.941 1 98.75 384 ILE B CA 1
ATOM 6348 C C . ILE B 1 384 ? 11.555 -5.594 -7.73 1 98.75 384 ILE B C 1
ATOM 6350 O O . ILE B 1 384 ? 12.734 -5.762 -8.055 1 98.75 384 ILE B O 1
ATOM 6354 N N . ALA B 1 385 ? 10.836 -6.559 -7.223 1 98.88 385 ALA B N 1
ATOM 6355 C CA . ALA B 1 385 ? 11.375 -7.902 -7.023 1 98.88 385 ALA B CA 1
ATOM 6356 C C . ALA B 1 385 ? 11.734 -8.555 -8.352 1 98.88 385 ALA B C 1
ATOM 6358 O O . ALA B 1 385 ? 12.75 -9.25 -8.461 1 98.88 385 ALA B O 1
ATOM 6359 N N . ILE B 1 386 ? 10.891 -8.367 -9.367 1 98.88 386 ILE B N 1
ATOM 6360 C CA . ILE B 1 386 ? 11.164 -8.891 -10.695 1 98.88 386 ILE B CA 1
ATOM 6361 C C . ILE B 1 386 ? 12.477 -8.297 -11.219 1 98.88 386 ILE B C 1
ATOM 6363 O O . ILE B 1 386 ? 13.32 -9.023 -11.758 1 98.88 386 ILE B O 1
ATOM 6367 N N . GLU B 1 387 ? 12.633 -7.027 -11.016 1 98.62 387 GLU B N 1
ATOM 6368 C CA . GLU B 1 387 ? 13.883 -6.387 -11.422 1 98.62 387 GLU B CA 1
ATOM 6369 C C . GLU B 1 387 ? 15.078 -7 -10.703 1 98.62 387 GLU B C 1
ATOM 6371 O O . GLU B 1 387 ? 16.125 -7.25 -11.32 1 98.62 387 GLU B O 1
ATOM 6376 N N . ALA B 1 388 ? 14.914 -7.219 -9.438 1 98.69 388 ALA B N 1
ATOM 6377 C CA . ALA B 1 388 ? 15.992 -7.84 -8.672 1 98.69 388 ALA B CA 1
ATOM 6378 C C . ALA B 1 388 ? 16.297 -9.234 -9.195 1 98.69 388 ALA B C 1
ATOM 6380 O O . ALA B 1 388 ? 17.469 -9.625 -9.281 1 98.69 388 ALA B O 1
ATOM 6381 N N . ALA B 1 389 ? 15.305 -9.969 -9.539 1 98.81 389 ALA B N 1
ATOM 6382 C CA . ALA B 1 389 ? 15.477 -11.328 -10.039 1 98.81 389 ALA B CA 1
ATOM 6383 C C . ALA B 1 389 ? 16.266 -11.344 -11.336 1 98.81 389 ALA B C 1
ATOM 6385 O O . ALA B 1 389 ? 17.078 -12.242 -11.578 1 98.81 389 ALA B O 1
ATOM 6386 N N . VAL B 1 390 ? 16.031 -10.383 -12.164 1 98.44 390 VAL B N 1
ATOM 6387 C CA . VAL B 1 390 ? 16.641 -10.336 -13.492 1 98.44 390 VAL B CA 1
ATOM 6388 C C . VAL B 1 390 ? 18.062 -9.773 -13.398 1 98.44 390 VAL B C 1
ATOM 6390 O O . VAL B 1 390 ? 18.969 -10.258 -14.062 1 98.44 390 VAL B O 1
ATOM 6393 N N . THR B 1 391 ? 18.297 -8.797 -12.469 1 97.62 391 THR B N 1
ATOM 6394 C CA . THR B 1 391 ? 19.562 -8.07 -12.445 1 97.62 391 THR B CA 1
ATOM 6395 C C . THR B 1 391 ? 20.516 -8.688 -11.43 1 97.62 391 THR B C 1
ATOM 6397 O O . THR B 1 391 ? 21.734 -8.492 -11.516 1 97.62 391 THR B O 1
ATOM 6400 N N . GLY B 1 392 ? 20 -9.297 -10.438 1 98.06 392 GLY B N 1
ATOM 6401 C CA . GLY B 1 392 ? 20.828 -9.82 -9.359 1 98.06 392 GLY B CA 1
ATOM 6402 C C . GLY B 1 392 ? 21.312 -8.75 -8.414 1 98.06 392 GLY B C 1
ATOM 6403 O O . GLY B 1 392 ? 22.359 -8.906 -7.766 1 98.06 392 GLY B O 1
ATOM 6404 N N . SER B 1 393 ? 20.625 -7.637 -8.336 1 97.31 393 SER B N 1
ATOM 6405 C CA . SER B 1 393 ? 21.031 -6.535 -7.465 1 97.31 393 SER B CA 1
ATOM 6406 C C . SER B 1 393 ? 20.531 -6.742 -6.043 1 97.31 393 SER B C 1
ATOM 6408 O O . SER B 1 393 ? 19.312 -6.801 -5.809 1 97.31 393 SER B O 1
ATOM 6410 N N . ARG B 1 394 ? 21.438 -6.793 -5.102 1 97.38 394 ARG B N 1
ATOM 6411 C CA . ARG B 1 394 ? 21.078 -6.93 -3.691 1 97.38 394 ARG B CA 1
ATOM 6412 C C . ARG B 1 394 ? 20.359 -5.688 -3.188 1 97.38 394 ARG B C 1
ATOM 6414 O O . ARG B 1 394 ? 19.438 -5.789 -2.361 1 97.38 394 ARG B O 1
ATOM 6421 N N . ASP B 1 395 ? 20.766 -4.531 -3.715 1 96.94 395 ASP B N 1
ATOM 6422 C CA . ASP B 1 395 ? 20.109 -3.283 -3.336 1 96.94 395 ASP B CA 1
ATOM 6423 C C . ASP B 1 395 ? 18.641 -3.27 -3.787 1 96.94 395 ASP B C 1
ATOM 6425 O O . ASP B 1 395 ? 17.766 -2.879 -3.027 1 96.94 395 ASP B O 1
ATOM 6429 N N . THR B 1 396 ? 18.438 -3.703 -5.008 1 98.19 396 THR B N 1
ATOM 6430 C CA . THR B 1 396 ? 17.094 -3.762 -5.539 1 98.19 396 THR B CA 1
ATOM 6431 C C . THR B 1 396 ? 16.25 -4.777 -4.77 1 98.19 396 THR B C 1
ATOM 6433 O O . THR B 1 396 ? 15.055 -4.555 -4.535 1 98.19 396 THR B O 1
ATOM 6436 N N . ALA B 1 397 ? 16.875 -5.848 -4.371 1 98.75 397 ALA B N 1
ATOM 6437 C CA . ALA B 1 397 ? 16.172 -6.863 -3.59 1 98.75 397 ALA B CA 1
ATOM 6438 C C . ALA B 1 397 ? 15.75 -6.312 -2.229 1 98.75 397 ALA B C 1
ATOM 6440 O O . ALA B 1 397 ? 14.633 -6.559 -1.771 1 98.75 397 ALA B O 1
ATOM 6441 N N . LEU B 1 398 ? 16.641 -5.598 -1.573 1 98.56 398 LEU B N 1
ATOM 6442 C CA . LEU B 1 398 ? 16.281 -4.992 -0.293 1 98.56 398 LEU B CA 1
ATOM 6443 C C . LEU B 1 398 ? 15.164 -3.975 -0.462 1 98.56 398 LEU B C 1
ATOM 6445 O O . LEU B 1 398 ? 14.258 -3.902 0.367 1 98.56 398 LEU B O 1
ATOM 6449 N N . LEU B 1 399 ? 15.266 -3.174 -1.53 1 98.56 399 LEU B N 1
ATOM 6450 C CA . LEU B 1 399 ? 14.227 -2.191 -1.816 1 98.56 399 LEU B CA 1
ATOM 6451 C C . LEU B 1 399 ? 12.867 -2.871 -1.995 1 98.56 399 LEU B C 1
ATOM 6453 O O . LEU B 1 399 ? 11.844 -2.354 -1.543 1 98.56 399 LEU B O 1
ATOM 6457 N N . ALA B 1 400 ? 12.867 -4.016 -2.65 1 98.81 400 ALA B N 1
ATOM 6458 C CA . ALA B 1 400 ? 11.633 -4.781 -2.82 1 98.81 400 ALA B CA 1
ATOM 6459 C C . ALA B 1 400 ? 11.055 -5.191 -1.469 1 98.81 400 ALA B C 1
ATOM 6461 O O . ALA B 1 400 ? 9.867 -4.969 -1.201 1 98.81 400 ALA B O 1
ATOM 6462 N N . LEU B 1 401 ? 11.898 -5.746 -0.626 1 98.69 401 LEU B N 1
ATOM 6463 C CA . LEU B 1 401 ? 11.43 -6.168 0.69 1 98.69 401 LEU B CA 1
ATOM 6464 C C . LEU B 1 401 ? 10.914 -4.973 1.487 1 98.69 401 LEU B C 1
ATOM 6466 O O . LEU B 1 401 ? 9.859 -5.055 2.119 1 98.69 401 LEU B O 1
ATOM 6470 N N . ALA B 1 402 ? 11.617 -3.873 1.427 1 98 402 ALA B N 1
ATOM 6471 C CA . ALA B 1 402 ? 11.242 -2.68 2.18 1 98 402 ALA B CA 1
ATOM 6472 C C . ALA B 1 402 ? 9.922 -2.107 1.681 1 98 402 ALA B C 1
ATOM 6474 O O . ALA B 1 402 ? 9.234 -1.385 2.406 1 98 402 ALA B O 1
ATOM 6475 N N . SER B 1 403 ? 9.562 -2.406 0.441 1 98.25 403 SER B N 1
ATOM 6476 C CA . SER B 1 403 ? 8.328 -1.911 -0.165 1 98.25 403 SER B CA 1
ATOM 6477 C C . SER B 1 403 ? 7.16 -2.857 0.102 1 98.25 403 SER B C 1
ATOM 6479 O O . SER B 1 403 ? 6.016 -2.549 -0.233 1 98.25 403 SER B O 1
ATOM 6481 N N . HIS B 1 404 ? 7.418 -4.008 0.66 1 98.69 404 HIS B N 1
ATOM 6482 C CA . HIS B 1 404 ? 6.379 -5 0.909 1 98.69 404 HIS B CA 1
ATOM 6483 C C . HIS B 1 404 ? 5.602 -4.676 2.182 1 98.69 404 HIS B C 1
ATOM 6485 O O . HIS B 1 404 ? 6.199 -4.445 3.236 1 98.69 404 HIS B O 1
ATOM 6491 N N . PRO B 1 405 ? 4.25 -4.766 2.139 1 98.19 405 PRO B N 1
ATOM 6492 C CA . PRO B 1 405 ? 3.43 -4.391 3.293 1 98.19 405 PRO B CA 1
ATOM 6493 C C . PRO B 1 405 ? 3.668 -5.293 4.504 1 98.19 405 PRO B C 1
ATOM 6495 O O . PRO B 1 405 ? 3.314 -4.93 5.629 1 98.19 405 PRO B O 1
ATOM 6498 N N . LEU B 1 406 ? 4.281 -6.43 4.34 1 98.5 406 LEU B N 1
ATOM 6499 C CA . LEU B 1 406 ? 4.441 -7.375 5.441 1 98.5 406 LEU B CA 1
ATOM 6500 C C . LEU B 1 406 ? 5.824 -7.242 6.07 1 98.5 406 LEU B C 1
ATOM 6502 O O . LEU B 1 406 ? 6.176 -8.016 6.965 1 98.5 406 LEU B O 1
ATOM 6506 N N . ILE B 1 407 ? 6.648 -6.316 5.617 1 98.56 407 ILE B N 1
ATOM 6507 C CA . ILE B 1 407 ? 7.973 -6.047 6.172 1 98.56 407 ILE B CA 1
ATOM 6508 C C . ILE B 1 407 ? 7.938 -4.762 6.992 1 98.56 407 ILE B C 1
ATOM 6510 O O . ILE B 1 407 ? 7.672 -3.682 6.453 1 98.56 407 ILE B O 1
ATOM 6514 N N . ASP B 1 408 ? 8.25 -4.891 8.242 1 97.62 408 ASP B N 1
ATOM 6515 C CA . ASP B 1 408 ? 8.062 -3.736 9.109 1 97.62 408 ASP B CA 1
ATOM 6516 C C . ASP B 1 408 ? 9.406 -3.133 9.516 1 97.62 408 ASP B C 1
ATOM 6518 O O . ASP B 1 408 ? 9.453 -2.203 10.328 1 97.62 408 ASP B O 1
ATOM 6522 N N . SER B 1 409 ? 10.531 -3.652 8.992 1 97.69 409 SER B N 1
ATOM 6523 C CA . SER B 1 409 ? 11.859 -3.143 9.32 1 97.69 409 SER B CA 1
ATOM 6524 C C . SER B 1 409 ? 12.844 -3.391 8.18 1 97.69 409 SER B C 1
ATOM 6526 O O . SER B 1 409 ? 13.211 -4.535 7.906 1 97.69 409 SER B O 1
ATOM 6528 N N . ALA B 1 410 ? 13.312 -2.352 7.574 1 97.31 410 ALA B N 1
ATOM 6529 C CA . ALA B 1 410 ? 14.305 -2.469 6.508 1 97.31 410 ALA B CA 1
ATOM 6530 C C . ALA B 1 410 ? 15.617 -3.029 7.035 1 97.31 410 ALA B C 1
ATOM 6532 O O . ALA B 1 410 ? 16.312 -3.779 6.34 1 97.31 410 ALA B O 1
ATOM 6533 N N . SER B 1 411 ? 15.961 -2.678 8.266 1 96.25 411 SER B N 1
ATOM 6534 C CA . SER B 1 411 ? 17.203 -3.141 8.859 1 96.25 411 SER B CA 1
ATOM 6535 C C . SER B 1 411 ? 17.188 -4.648 9.078 1 96.25 411 SER B C 1
ATOM 6537 O O . SER B 1 411 ? 18.141 -5.348 8.711 1 96.25 411 SER B O 1
ATOM 6539 N N . MET B 1 412 ? 16.109 -5.141 9.656 1 97.75 412 MET B N 1
ATOM 6540 C CA . MET B 1 412 ? 15.992 -6.578 9.875 1 97.75 412 MET B CA 1
ATOM 6541 C C . MET B 1 412 ? 15.867 -7.32 8.547 1 97.75 412 MET B C 1
ATOM 6543 O O . MET B 1 412 ? 16.375 -8.438 8.398 1 97.75 412 MET B O 1
ATOM 6547 N N . ALA B 1 413 ? 15.195 -6.688 7.609 1 98.56 413 ALA B N 1
ATOM 6548 C CA . ALA B 1 413 ? 15.047 -7.277 6.281 1 98.56 413 ALA B CA 1
ATOM 6549 C C . ALA B 1 413 ? 16.406 -7.449 5.602 1 98.56 413 ALA B C 1
ATOM 6551 O O . ALA B 1 413 ? 16.609 -8.414 4.867 1 98.56 413 ALA B O 1
ATOM 6552 N N . GLU B 1 414 ? 17.266 -6.469 5.773 1 98.12 414 GLU B N 1
ATOM 6553 C CA . GLU B 1 414 ? 18.594 -6.551 5.18 1 98.12 414 GLU B CA 1
ATOM 6554 C C . GLU B 1 414 ? 19.359 -7.762 5.703 1 98.12 414 GLU B C 1
ATOM 6556 O O . GLU B 1 414 ? 19.953 -8.508 4.922 1 98.12 414 GLU B O 1
ATOM 6561 N N . GLU B 1 415 ? 19.328 -7.957 7.012 1 98.25 415 GLU B N 1
ATOM 6562 C CA . GLU B 1 415 ? 19.984 -9.109 7.621 1 98.25 415 GLU B CA 1
ATOM 6563 C C . GLU B 1 415 ? 19.375 -10.414 7.137 1 98.25 415 GLU B C 1
ATOM 6565 O O . GLU B 1 415 ? 20.094 -11.359 6.793 1 98.25 415 GLU B O 1
ATOM 6570 N N . MET B 1 416 ? 18.078 -10.453 7.105 1 98.81 416 MET B N 1
ATOM 6571 C CA . MET B 1 416 ? 17.344 -11.633 6.641 1 98.81 416 MET B CA 1
ATOM 6572 C C . MET B 1 416 ? 17.688 -11.945 5.188 1 98.81 416 MET B C 1
ATOM 6574 O O . MET B 1 416 ? 17.922 -13.102 4.836 1 98.81 416 MET B O 1
ATOM 6578 N N . LEU B 1 417 ? 17.703 -10.914 4.383 1 98.75 417 LEU B N 1
ATOM 6579 C CA . LEU B 1 417 ? 17.984 -11.062 2.961 1 98.75 417 LEU B CA 1
ATOM 6580 C C . LEU B 1 417 ? 19.375 -11.672 2.748 1 98.75 417 LEU B C 1
ATOM 6582 O O . LEU B 1 417 ? 19.547 -12.562 1.912 1 98.75 417 LEU B O 1
ATOM 6586 N N . ASP B 1 418 ? 20.297 -11.18 3.498 1 98.31 418 ASP B N 1
ATOM 6587 C CA . ASP B 1 418 ? 21.656 -11.695 3.377 1 98.31 418 ASP B CA 1
ATOM 6588 C C . ASP B 1 418 ? 21.703 -13.195 3.674 1 98.31 418 ASP B C 1
ATOM 6590 O O . ASP B 1 418 ? 22.344 -13.961 2.941 1 98.31 418 ASP B O 1
ATOM 6594 N N . GLU B 1 419 ? 21.062 -13.602 4.711 1 98.69 419 GLU B N 1
ATOM 6595 C CA . GLU B 1 419 ? 21.031 -15.023 5.043 1 98.69 419 GLU B CA 1
ATOM 6596 C C . GLU B 1 419 ? 20.312 -15.828 3.955 1 98.69 419 GLU B C 1
ATOM 6598 O O . GLU B 1 419 ? 20.781 -16.891 3.551 1 98.69 419 GLU B O 1
ATOM 6603 N N . MET B 1 420 ? 19.219 -15.32 3.479 1 98.75 420 MET B N 1
ATOM 6604 C CA . MET B 1 420 ? 18.422 -16.047 2.498 1 98.75 420 MET B CA 1
ATOM 6605 C C . MET B 1 420 ? 19.172 -16.172 1.172 1 98.75 420 MET B C 1
ATOM 6607 O O . MET B 1 420 ? 19.141 -17.219 0.536 1 98.75 420 MET B O 1
ATOM 6611 N N . LEU B 1 421 ? 19.812 -15.062 0.759 1 98.69 421 LEU B N 1
ATOM 6612 C CA . LEU B 1 421 ? 20.594 -15.125 -0.474 1 98.69 421 LEU B CA 1
ATOM 6613 C C . LEU B 1 421 ? 21.719 -16.156 -0.36 1 98.69 421 LEU B C 1
ATOM 6615 O O . LEU B 1 421 ? 21.922 -16.953 -1.277 1 98.69 421 LEU B O 1
ATOM 6619 N N . ASN B 1 422 ? 22.344 -16.141 0.776 1 98.38 422 ASN B N 1
ATOM 6620 C CA . ASN B 1 422 ? 23.438 -17.078 0.968 1 98.38 422 ASN B CA 1
ATOM 6621 C C . ASN B 1 422 ? 22.938 -18.531 0.991 1 98.38 422 ASN B C 1
ATOM 6623 O O . ASN B 1 422 ? 23.562 -19.406 0.41 1 98.38 422 ASN B O 1
ATOM 6627 N N . ARG B 1 423 ? 21.859 -18.719 1.631 1 98.12 423 ARG B N 1
ATOM 6628 C CA . ARG B 1 423 ? 21.281 -20.062 1.707 1 98.12 423 ARG B CA 1
ATOM 6629 C C . ARG B 1 423 ? 20.875 -20.562 0.323 1 98.12 423 ARG B C 1
ATOM 6631 O O . ARG B 1 423 ? 20.984 -21.75 0.037 1 98.12 423 ARG B O 1
ATOM 6638 N N . ASN B 1 424 ? 20.484 -19.688 -0.54 1 98.25 424 ASN B N 1
ATOM 6639 C CA . ASN B 1 424 ? 19.984 -20.031 -1.867 1 98.25 424 ASN B CA 1
ATOM 6640 C C . ASN B 1 424 ? 21.062 -19.844 -2.934 1 98.25 424 ASN B C 1
ATOM 6642 O O . ASN B 1 424 ? 20.75 -19.797 -4.125 1 98.25 424 ASN B O 1
ATOM 6646 N N . ARG B 1 425 ? 22.266 -19.812 -2.57 1 97.75 425 ARG B N 1
ATOM 6647 C CA . ARG B 1 425 ? 23.359 -19.438 -3.457 1 97.75 425 ARG B CA 1
ATOM 6648 C C . ARG B 1 425 ? 23.391 -20.312 -4.703 1 97.75 425 ARG B C 1
ATOM 6650 O O . ARG B 1 425 ? 23.641 -19.828 -5.809 1 97.75 425 ARG B O 1
ATOM 6657 N N . ALA B 1 426 ? 23.125 -21.531 -4.578 1 96.94 426 ALA B N 1
ATOM 6658 C CA . ALA B 1 426 ? 23.188 -22.5 -5.676 1 96.94 426 ALA B CA 1
ATOM 6659 C C . ALA B 1 426 ? 22.125 -22.188 -6.73 1 96.94 426 ALA B C 1
ATOM 6661 O O . ALA B 1 426 ? 22.297 -22.547 -7.898 1 96.94 426 ALA B O 1
ATOM 6662 N N . TYR B 1 427 ? 21.109 -21.484 -6.332 1 97.81 427 TYR B N 1
ATOM 6663 C CA . TYR B 1 427 ? 19.969 -21.25 -7.219 1 97.81 427 TYR B CA 1
ATOM 6664 C C . TYR B 1 427 ? 19.906 -19.781 -7.629 1 97.81 427 TYR B C 1
ATOM 6666 O O . TYR B 1 427 ? 19.016 -19.391 -8.383 1 97.81 427 TYR B O 1
ATOM 6674 N N . LEU B 1 428 ? 20.812 -18.953 -7.086 1 98 428 LEU B N 1
ATOM 6675 C CA . LEU B 1 428 ? 20.766 -17.516 -7.312 1 98 428 LEU B CA 1
ATOM 6676 C C . LEU B 1 428 ? 22.109 -17 -7.797 1 98 428 LEU B C 1
ATOM 6678 O O . LEU B 1 428 ? 22.656 -16.047 -7.23 1 98 428 LEU B O 1
ATOM 6682 N N . PRO B 1 429 ? 22.625 -17.547 -8.836 1 96.38 429 PRO B N 1
ATOM 6683 C CA . PRO B 1 429 ? 23.953 -17.125 -9.281 1 96.38 429 PRO B CA 1
ATOM 6684 C C . PRO B 1 429 ? 24.031 -15.641 -9.625 1 96.38 429 PRO B C 1
ATOM 6686 O O . PRO B 1 429 ? 25.078 -15.023 -9.492 1 96.38 429 PRO B O 1
ATOM 6689 N N . GLN B 1 430 ? 22.922 -15.039 -10.039 1 95.12 430 GLN B N 1
ATOM 6690 C CA . GLN B 1 430 ? 22.891 -13.648 -10.469 1 95.12 430 GLN B CA 1
ATOM 6691 C C . GLN B 1 430 ? 23.234 -12.711 -9.312 1 95.12 430 GLN B C 1
ATOM 6693 O O . GLN B 1 430 ? 23.656 -11.57 -9.539 1 95.12 430 GLN B O 1
ATOM 6698 N N . PHE B 1 431 ? 23.172 -13.125 -8.086 1 97.38 431 PHE B N 1
ATOM 6699 C CA . PHE B 1 431 ? 23.438 -12.281 -6.93 1 97.38 431 PHE B CA 1
ATOM 6700 C C . PHE B 1 431 ? 24.875 -12.43 -6.469 1 97.38 431 PHE B C 1
ATOM 6702 O O . PHE B 1 431 ? 25.328 -11.727 -5.559 1 97.38 431 PHE B O 1
ATOM 6709 N N . PHE B 1 432 ? 25.609 -13.32 -7.023 1 95 432 PHE B N 1
ATOM 6710 C CA . PHE B 1 432 ? 26.969 -13.617 -6.562 1 95 432 PHE B CA 1
ATOM 6711 C C . PHE B 1 432 ? 27.969 -13.469 -7.695 1 95 432 PHE B C 1
ATOM 6713 O O . PHE B 1 432 ? 29.109 -13.93 -7.586 1 95 432 PHE B O 1
ATOM 6720 N N . GLN B 1 433 ? 27.516 -12.93 -8.773 1 83.38 433 GLN B N 1
ATOM 6721 C CA . GLN B 1 433 ? 28.438 -12.719 -9.891 1 83.38 433 GLN B CA 1
ATOM 6722 C C . GLN B 1 433 ? 29.469 -11.633 -9.555 1 83.38 433 GLN B C 1
ATOM 6724 O O . GLN B 1 433 ? 29.141 -10.656 -8.875 1 83.38 433 GLN B O 1
ATOM 6729 N N . THR B 1 434 ? 30.844 -12.039 -9.469 1 64.81 434 THR B N 1
ATOM 6730 C CA . THR B 1 434 ? 31.938 -11.094 -9.281 1 64.81 434 THR B CA 1
ATOM 6731 C C . THR B 1 434 ? 32 -10.094 -10.43 1 64.81 434 THR B C 1
ATOM 6733 O O . THR B 1 434 ? 31.859 -10.469 -11.594 1 64.81 434 THR B O 1
ATOM 6736 N N . THR B 1 435 ? 31.531 -8.797 -10.312 1 48.22 435 THR B N 1
ATOM 6737 C CA . THR B 1 435 ? 31.875 -7.84 -11.352 1 48.22 435 THR B CA 1
ATOM 6738 C C . THR B 1 435 ? 33.312 -8.039 -11.812 1 48.22 435 THR B C 1
ATOM 6740 O O . THR B 1 435 ? 34.25 -7.969 -11.008 1 48.22 435 THR B O 1
ATOM 6743 N N . SER B 1 436 ? 33.469 -8.867 -12.828 1 36.03 436 SER B N 1
ATOM 6744 C CA . SER B 1 436 ? 34.781 -8.742 -13.477 1 36.03 436 SER B CA 1
ATOM 6745 C C . SER B 1 436 ? 35.031 -7.301 -13.914 1 36.03 436 SER B C 1
ATOM 6747 O O . SER B 1 436 ? 34.125 -6.613 -14.375 1 36.03 436 SER B O 1
#

pLDDT: mean 93.08, std 11.71, range [36.0, 98.88]